Protein AF-0000000078797781 (afdb_homodimer)

Sequence (1094 aa):
MKGNKLCLCFLLAAGVGLGAHAQNKIAAPMKDVNQVVDNTLDSLNVARSARPVSGSSRKGDNPVLFLVGNSTMRTGTLGNGNNGQWGWGYFEHEYFDENKITVENHALGGTSSRTFYNRLWPDVLKGVRKGDWVIIELGHNDNGPYDSGRARASIPGIGKDSLNVTIKETGAKETVYTYGEYMRRFIHDVKKKGAHPILMSLTPRNAWEDADSTIITRVNQTFGLWAKQVAKKARVPFIDLNDISARKFEKFGKEKVKYMFYLDRIHTSAFGARVNAESAAEGIRNYKGLELARYLKPVEKDTVTGATRKKGNPVLFTVGDSTVKNADKDEKGMWGWGSVIHELFDTERISVENHAKAGRSARTYLDEGRWDKIYHALQPGDFVLIQFGHNDAGDINTGKARAELPGSGNESKVFKMEKTGSYQVVYSFGWYLRKFIMDVKEKGAVPIVLSHTPRNKFDNGEIERNTSSFGKWTREAAEAAGAYFIDLNKISGDKLQDMGYNQGLRVVGTYFNHDHTHTSLKGARMNARSIADGLKATDCPLKDFLKMKGNKLCLCFLLAAGVGLGAHAQNKIAAPMKDVNQVVDNTLDSLNVARSARPVSGSSRKGDNPVLFLVGNSTMRTGTLGNGNNGQWGWGYFEHEYFDENKITVENHALGGTSSRTFYNRLWPDVLKGVRKGDWVIIELGHNDNGPYDSGRARASIPGIGKDSLNVTIKETGAKETVYTYGEYMRRFIHDVKKKGAHPILMSLTPRNAWEDADSTIITRVNQTFGLWAKQVAKKARVPFIDLNDISARKFEKFGKEKVKYMFYLDRIHTSAFGARVNAESAAEGIRNYKGLELARYLKPVEKDTVTGATRKKGNPVLFTVGDSTVKNADKDEKGMWGWGSVIHELFDTERISVENHAKAGRSARTYLDEGRWDKIYHALQPGDFVLIQFGHNDAGDINTGKARAELPGSGNESKVFKMEKTGSYQVVYSFGWYLRKFIMDVKEKGAVPIVLSHTPRNKFDNGEIERNTSSFGKWTREAAEAAGAYFIDLNKISGDKLQDMGYNQGLRVVGTYFNHDHTHTSLKGARMNARSIADGLKATDCPLKDFLK

Solvent-accessible surface area (backbone atoms only — not comparable to full-atom values): 56643 Å² total; per-residue (Å²): 140,77,83,78,77,75,77,77,80,79,81,81,81,81,78,81,77,79,76,76,73,78,72,74,82,74,70,77,48,42,76,70,82,76,84,78,69,77,78,44,67,68,42,47,52,50,23,57,66,54,42,70,64,48,54,68,71,47,59,86,88,35,35,38,38,38,36,40,33,15,32,60,32,18,19,54,58,63,52,57,21,80,83,33,29,29,13,16,45,76,52,39,51,79,48,38,34,70,92,56,33,34,68,45,56,63,29,38,44,77,32,9,50,48,45,32,54,72,71,48,36,65,60,44,54,70,32,57,39,66,66,16,36,35,41,42,34,64,46,92,33,27,22,19,41,67,32,40,93,85,41,25,22,25,34,85,49,60,52,86,58,70,46,82,38,54,28,67,88,76,64,49,74,48,78,38,39,12,48,25,42,44,53,50,49,54,43,49,55,33,46,72,42,47,22,45,48,30,41,36,32,57,78,52,48,79,41,53,73,42,95,85,46,72,45,51,49,77,64,61,85,46,63,26,35,34,50,45,52,47,22,59,76,69,72,36,54,61,37,59,34,21,58,54,36,31,54,51,41,38,72,56,31,72,76,58,44,54,60,24,24,41,102,48,54,64,40,16,9,64,63,26,11,47,50,45,23,49,31,46,52,50,44,40,61,68,39,86,88,46,68,72,38,75,46,42,52,81,86,83,79,81,75,66,59,64,61,71,50,44,93,94,32,35,38,38,38,30,41,31,15,35,59,27,22,47,80,61,74,52,77,90,33,42,19,9,20,46,76,52,38,58,77,51,38,38,67,91,59,33,31,72,46,68,68,30,38,59,82,32,10,62,56,44,33,47,75,70,47,56,48,54,50,52,62,72,43,55,42,69,64,18,36,35,41,38,31,50,50,88,38,30,58,79,44,51,37,44,91,85,38,31,18,46,41,84,48,44,51,89,55,68,48,66,38,66,27,60,89,78,66,45,44,42,67,41,40,9,49,10,37,52,52,29,50,54,38,46,54,32,45,74,43,47,24,47,36,33,39,32,25,39,75,49,46,45,31,31,52,57,60,35,54,55,75,43,70,87,44,58,34,37,18,44,49,50,17,22,61,75,55,70,38,45,68,32,61,34,24,57,58,43,34,54,55,45,34,51,35,23,31,65,58,1,24,59,64,42,49,61,33,32,33,101,48,38,65,34,15,11,50,63,24,13,48,49,46,30,50,35,47,52,55,41,36,65,75,48,89,52,73,70,49,76,45,44,109,139,80,79,84,76,76,76,78,78,78,76,79,76,79,74,79,75,74,73,74,72,76,71,74,82,72,70,77,48,43,75,69,82,75,85,76,70,76,77,44,66,68,44,47,51,51,24,59,66,55,41,70,64,48,55,67,71,47,58,86,88,34,34,38,39,37,36,40,30,17,32,61,32,19,18,54,56,63,51,58,22,81,84,33,30,27,13,16,45,75,52,40,52,78,48,38,36,70,91,56,34,33,66,43,58,65,29,38,45,75,32,9,50,49,44,33,54,72,70,47,37,66,60,44,53,70,33,58,39,66,66,17,35,34,41,42,33,65,46,92,34,27,24,20,41,68,32,38,92,84,42,23,22,26,35,85,49,59,53,87,56,70,45,82,38,55,27,68,87,76,62,49,73,47,77,39,38,11,46,25,41,45,52,50,50,54,45,50,54,34,45,73,42,49,22,46,49,31,42,38,31,55,78,52,48,80,41,54,75,40,97,85,48,73,44,52,50,75,66,61,85,47,64,29,35,32,51,44,53,46,21,58,75,68,71,36,55,61,37,61,35,23,58,55,36,30,54,50,41,38,72,56,30,72,76,58,43,55,60,24,23,42,101,49,54,62,41,16,9,64,61,28,12,46,50,44,23,51,30,48,52,51,44,42,59,68,38,84,88,45,70,72,37,73,45,41,53,81,85,84,77,82,74,64,60,63,58,69,50,43,93,94,32,37,37,37,37,31,39,29,15,33,60,27,22,48,80,62,75,49,78,90,33,40,20,10,20,47,76,53,38,59,78,51,38,39,68,90,59,31,29,73,46,67,68,29,39,59,82,31,10,61,57,44,34,48,74,69,46,55,47,55,50,52,62,72,44,55,43,69,65,18,36,36,42,39,33,51,50,86,39,30,58,79,42,50,36,44,91,86,37,31,18,47,41,85,50,44,51,89,55,67,49,67,38,66,28,61,88,78,66,44,44,41,66,41,40,10,50,12,37,53,52,28,51,53,39,45,54,32,46,75,42,47,23,46,36,33,40,33,26,41,75,48,46,44,32,33,51,57,62,34,55,55,74,41,71,88,44,59,31,35,18,44,47,51,18,21,62,74,56,68,37,46,68,32,60,35,24,57,57,44,33,53,55,44,34,51,36,22,31,65,58,1,24,59,64,42,49,62,32,32,33,100,47,38,64,36,16,11,49,64,24,12,50,50,44,29,49,34,46,52,56,41,36,66,75,48,90,53,72,70,46,75,46,45,108

Structure (mmCIF, N/CA/C/O backbone):
data_AF-0000000078797781-model_v1
#
loop_
_entity.id
_entity.type
_entity.pdbx_description
1 polymer 'SGNH hydrolase-type esterase domain-containing protein'
#
loop_
_atom_site.group_PDB
_atom_site.id
_atom_site.type_symbol
_atom_site.label_atom_id
_atom_site.label_alt_id
_atom_site.label_comp_id
_atom_site.label_asym_id
_atom_site.label_entity_id
_atom_site.label_seq_id
_atom_site.pdbx_PDB_ins_code
_atom_site.Cartn_x
_atom_site.Cartn_y
_atom_site.Cartn_z
_atom_site.occupancy
_atom_site.B_iso_or_equiv
_atom_site.auth_seq_id
_atom_site.auth_comp_id
_atom_site.auth_asym_id
_atom_site.auth_atom_id
_atom_site.pdbx_PDB_model_num
ATOM 1 N N . MET A 1 1 ? -101.438 80.375 20.156 1 24.34 1 MET A N 1
ATOM 2 C CA . MET A 1 1 ? -101.312 79.375 19.109 1 24.34 1 MET A CA 1
ATOM 3 C C . MET A 1 1 ? -99.812 79 18.906 1 24.34 1 MET A C 1
ATOM 5 O O . MET A 1 1 ? -99.062 79.75 18.25 1 24.34 1 MET A O 1
ATOM 9 N N . LYS A 1 2 ? -99.312 78.438 19.938 1 19.39 2 LYS A N 1
ATOM 10 C CA . LYS A 1 2 ? -98 78.438 20.625 1 19.39 2 LYS A CA 1
ATOM 11 C C . LYS A 1 2 ? -96.938 77.75 19.797 1 19.39 2 LYS A C 1
ATOM 13 O O . LYS A 1 2 ? -97.25 77 18.859 1 19.39 2 LYS A O 1
ATOM 18 N N . GLY A 1 3 ? -95.812 77.438 20.391 1 22.78 3 GLY A N 1
ATOM 19 C CA . GLY A 1 3 ? -94.375 77.312 20.469 1 22.78 3 GLY A CA 1
ATOM 20 C C . GLY A 1 3 ? -93.812 75.938 19.969 1 22.78 3 GLY A C 1
ATOM 21 O O . GLY A 1 3 ? -93.812 75 20.719 1 22.78 3 GLY A O 1
ATOM 22 N N . ASN A 1 4 ? -94.375 75.5 18.703 1 23.02 4 ASN A N 1
ATOM 23 C CA . ASN A 1 4 ? -94.375 74.125 18.203 1 23.02 4 ASN A CA 1
ATOM 24 C C . ASN A 1 4 ? -92.938 73.625 17.938 1 23.02 4 ASN A C 1
ATOM 26 O O . ASN A 1 4 ? -92.312 74 16.953 1 23.02 4 ASN A O 1
ATOM 30 N N . LYS A 1 5 ? -92.188 73.562 19.109 1 24.91 5 LYS A N 1
ATOM 31 C CA . LYS A 1 5 ? -90.75 73.312 19.078 1 24.91 5 LYS A CA 1
ATOM 32 C C . LYS A 1 5 ? -90.438 72 18.375 1 24.91 5 LYS A C 1
ATOM 34 O O . LYS A 1 5 ? -90.938 70.938 18.797 1 24.91 5 LYS A O 1
ATOM 39 N N . LEU A 1 6 ? -90.375 72 17.047 1 22.5 6 LEU A N 1
ATOM 40 C CA . LEU A 1 6 ? -90.188 70.938 16.094 1 22.5 6 LEU A CA 1
ATOM 41 C C . LEU A 1 6 ? -88.875 70.188 16.375 1 22.5 6 LEU A C 1
ATOM 43 O O . LEU A 1 6 ? -87.812 70.812 16.359 1 22.5 6 LEU A O 1
ATOM 47 N N . CYS A 1 7 ? -88.688 69.25 17.344 1 22.47 7 CYS A N 1
ATOM 48 C CA . CYS A 1 7 ? -87.562 68.562 17.906 1 22.47 7 CYS A CA 1
ATOM 49 C C . CYS A 1 7 ? -86.875 67.688 16.844 1 22.47 7 CYS A C 1
ATOM 51 O O . CYS A 1 7 ? -87.375 66.688 16.406 1 22.47 7 CYS A O 1
ATOM 53 N N . LEU A 1 8 ? -86.375 68.312 15.773 1 22.06 8 LEU A N 1
ATOM 54 C CA . LEU A 1 8 ? -85.875 67.5 14.656 1 22.06 8 LEU A CA 1
ATOM 55 C C . LEU A 1 8 ? -84.688 66.562 15.102 1 22.06 8 LEU A C 1
ATOM 57 O O . LEU A 1 8 ? -83.75 67.062 15.688 1 22.06 8 LEU A O 1
ATOM 61 N N . CYS A 1 9 ? -84.812 65.25 15.383 1 22.06 9 CYS A N 1
ATOM 62 C CA . CYS A 1 9 ? -84 64.125 15.812 1 22.06 9 CYS A CA 1
ATOM 63 C C . CYS A 1 9 ? -82.875 63.875 14.82 1 22.06 9 CYS A C 1
ATOM 65 O O . CYS A 1 9 ? -83.125 63.531 13.664 1 22.06 9 CYS A O 1
ATOM 67 N N . PHE A 1 10 ? -81.75 64.688 14.727 1 22.3 10 PHE A N 1
ATOM 68 C CA . PHE A 1 10 ? -80.688 64.5 13.75 1 22.3 10 PHE A CA 1
ATOM 69 C C . PHE A 1 10 ? -80 63.156 13.953 1 22.3 10 PHE A C 1
ATOM 71 O O . PHE A 1 10 ? -79.562 62.844 15.07 1 22.3 10 PHE A O 1
ATOM 78 N N . LEU A 1 11 ? -80.375 62.062 13.242 1 22.27 11 LEU A N 1
ATOM 79 C CA . LEU A 1 11 ? -79.812 60.688 13.25 1 22.27 11 LEU A CA 1
ATOM 80 C C . LEU A 1 11 ? -78.312 60.688 12.906 1 22.27 11 LEU A C 1
ATOM 82 O O . LEU A 1 11 ? -77.938 61.156 11.828 1 22.27 11 LEU A O 1
ATOM 86 N N . LEU A 1 12 ? -77.312 60.844 13.859 1 22.03 12 LEU A N 1
ATOM 87 C CA . LEU A 1 12 ? -75.875 60.875 13.734 1 22.03 12 LEU A CA 1
ATOM 88 C C . LEU A 1 12 ? -75.375 59.531 13.156 1 22.03 12 LEU A C 1
ATOM 90 O O . LEU A 1 12 ? -75.625 58.469 13.703 1 22.03 12 LEU A O 1
ATOM 94 N N . ALA A 1 13 ? -75.188 59.312 11.812 1 23.05 13 ALA A N 1
ATOM 95 C CA . ALA A 1 13 ? -74.688 58.156 11.102 1 23.05 13 ALA A CA 1
ATOM 96 C C . ALA A 1 13 ? -73.25 57.844 11.539 1 23.05 13 ALA A C 1
ATOM 98 O O . ALA A 1 13 ? -72.375 58.719 11.461 1 23.05 13 ALA A O 1
ATOM 99 N N . ALA A 1 14 ? -72.875 57 12.547 1 24.09 14 ALA A N 1
ATOM 100 C CA . ALA A 1 14 ? -71.625 56.531 13.125 1 24.09 14 ALA A CA 1
ATOM 101 C C . ALA A 1 14 ? -70.812 55.812 12.078 1 24.09 14 ALA A C 1
ATOM 103 O O . ALA A 1 14 ? -71.188 54.781 11.547 1 24.09 14 ALA A O 1
ATOM 104 N N . GLY A 1 15 ? -70.062 56.469 11.141 1 22.34 15 GLY A N 1
ATOM 105 C CA . GLY A 1 15 ? -69.188 55.812 10.141 1 22.34 15 GLY A CA 1
ATOM 106 C C . GLY A 1 15 ? -68.125 54.938 10.742 1 22.34 15 GLY A C 1
ATOM 107 O O . GLY A 1 15 ? -67.375 55.375 11.633 1 22.34 15 GLY A O 1
ATOM 108 N N . VAL A 1 16 ? -68.188 53.562 10.836 1 25.39 16 VAL A N 1
ATOM 109 C CA . VAL A 1 16 ? -67.25 52.562 11.32 1 25.39 16 VAL A CA 1
ATOM 110 C C . VAL A 1 16 ? -65.938 52.625 10.531 1 25.39 16 VAL A C 1
ATOM 112 O O . VAL A 1 16 ? -65.938 52.438 9.305 1 25.39 16 VAL A O 1
ATOM 115 N N . GLY A 1 17 ? -65 53.531 10.758 1 23.12 17 GLY A N 1
ATOM 116 C CA . GLY A 1 17 ? -63.719 53.562 10.109 1 23.12 17 GLY A CA 1
ATOM 117 C C . GLY A 1 17 ? -62.938 52.281 10.258 1 23.12 17 GLY A C 1
ATOM 118 O O . GLY A 1 17 ? -62.781 51.75 11.375 1 23.12 17 GLY A O 1
ATOM 119 N N . LEU A 1 18 ? -62.938 51.312 9.258 1 25.84 18 LEU A N 1
ATOM 120 C CA . LEU A 1 18 ? -62.156 50.094 9.117 1 25.84 18 LEU A CA 1
ATOM 121 C C . LEU A 1 18 ? -60.656 50.406 9.266 1 25.84 18 LEU A C 1
ATOM 123 O O . LEU A 1 18 ? -60.094 51.156 8.477 1 25.84 18 LEU A O 1
ATOM 127 N N . GLY A 1 19 ? -60.094 50.562 10.375 1 20.89 19 GLY A N 1
ATOM 128 C CA . GLY A 1 19 ? -58.656 50.688 10.57 1 20.89 19 GLY A CA 1
ATOM 129 C C . GLY A 1 19 ? -57.875 49.562 9.906 1 20.89 19 GLY A C 1
ATOM 130 O O . GLY A 1 19 ? -58.094 48.375 10.227 1 20.89 19 GLY A O 1
ATOM 131 N N . ALA A 1 20 ? -57.531 49.656 8.586 1 28.17 20 ALA A N 1
ATOM 132 C CA . ALA A 1 20 ? -56.531 48.781 7.945 1 28.17 20 ALA A CA 1
ATOM 133 C C . ALA A 1 20 ? -55.312 48.562 8.836 1 28.17 20 ALA A C 1
ATOM 135 O O . ALA A 1 20 ? -54.656 49.531 9.219 1 28.17 20 ALA A O 1
ATOM 136 N N . HIS A 1 21 ? -55.312 47.594 9.625 1 24.83 21 HIS A N 1
ATOM 137 C CA . HIS A 1 21 ? -54.125 47.188 10.359 1 24.83 21 HIS A CA 1
ATOM 138 C C . HIS A 1 21 ? -52.906 47.188 9.469 1 24.83 21 HIS A C 1
ATOM 140 O O . HIS A 1 21 ? -52.906 46.594 8.383 1 24.83 21 HIS A O 1
ATOM 146 N N . ALA A 1 22 ? -52.125 48.25 9.414 1 28.38 22 ALA A N 1
ATOM 147 C CA . ALA A 1 22 ? -50.781 48.281 8.852 1 28.38 22 ALA A CA 1
ATOM 148 C C . ALA A 1 22 ? -50.062 46.969 9.047 1 28.38 22 ALA A C 1
ATOM 150 O O . ALA A 1 22 ? -49.688 46.594 10.164 1 28.38 22 ALA A O 1
ATOM 151 N N . GLN A 1 23 ? -50.469 45.969 8.336 1 27.67 23 GLN A N 1
ATOM 152 C CA . GLN A 1 23 ? -49.594 44.781 8.273 1 27.67 23 GLN A CA 1
ATOM 153 C C . GLN A 1 23 ? -48.156 45.188 8.062 1 27.67 23 GLN A C 1
ATOM 155 O O . GLN A 1 23 ? -47.812 45.781 7.027 1 27.67 23 GLN A O 1
ATOM 160 N N . ASN A 1 24 ? -47.375 45.625 9.031 1 28.67 24 ASN A N 1
ATOM 161 C CA . ASN A 1 24 ? -45.969 45.938 8.945 1 28.67 24 ASN A CA 1
ATOM 162 C C . ASN A 1 24 ? -45.219 45 7.996 1 28.67 24 ASN A C 1
ATOM 164 O O . ASN A 1 24 ? -45.406 43.781 8.062 1 28.67 24 ASN A O 1
ATOM 168 N N . LYS A 1 25 ? -44.844 45.344 6.773 1 39.22 25 LYS A N 1
ATOM 169 C CA . LYS A 1 25 ? -44.031 44.688 5.742 1 39.22 25 LYS A CA 1
ATOM 170 C C . LYS A 1 25 ? -42.812 44 6.352 1 39.22 25 LYS A C 1
ATOM 172 O O . LYS A 1 25 ? -41.844 44.656 6.75 1 39.22 25 LYS A O 1
ATOM 177 N N . ILE A 1 26 ? -42.875 42.875 7.051 1 37 26 ILE A N 1
ATOM 178 C CA . ILE A 1 26 ? -41.781 42.062 7.57 1 37 26 ILE A CA 1
ATOM 179 C C . ILE A 1 26 ? -40.75 41.844 6.492 1 37 26 ILE A C 1
ATOM 181 O O . ILE A 1 26 ? -41.062 41.531 5.352 1 37 26 ILE A O 1
ATOM 185 N N . ALA A 1 27 ? -39.5 42.312 6.805 1 44.88 27 ALA A N 1
ATOM 186 C CA . ALA A 1 27 ? -38.375 42.219 5.867 1 44.88 27 ALA A CA 1
ATOM 187 C C . ALA A 1 27 ? -38.156 40.812 5.379 1 44.88 27 ALA A C 1
ATOM 189 O O . ALA A 1 27 ? -38.344 39.844 6.137 1 44.88 27 ALA A O 1
ATOM 190 N N . ALA A 1 28 ? -37.938 40.656 4.082 1 45.19 28 ALA A N 1
ATOM 191 C CA . ALA A 1 28 ? -37.656 39.375 3.428 1 45.19 28 ALA A CA 1
ATOM 192 C C . ALA A 1 28 ? -36.438 38.719 4.02 1 45.19 28 ALA A C 1
ATOM 194 O O . ALA A 1 28 ? -35.531 39.406 4.512 1 45.19 28 ALA A O 1
ATOM 195 N N . PRO A 1 29 ? -36.375 37.406 4.16 1 42.41 29 PRO A N 1
ATOM 196 C CA . PRO A 1 29 ? -35.188 36.688 4.641 1 42.41 29 PRO A CA 1
ATOM 197 C C . PRO A 1 29 ? -33.969 36.938 3.773 1 42.41 29 PRO A C 1
ATOM 199 O O . PRO A 1 29 ? -34.094 37.188 2.572 1 42.41 29 PRO A O 1
ATOM 202 N N . MET A 1 30 ? -32.812 37.062 4.375 1 42.78 30 MET A N 1
ATOM 203 C CA . MET A 1 30 ? -31.547 37.125 3.648 1 42.78 30 MET A CA 1
ATOM 204 C C . MET A 1 30 ? -31.234 35.781 2.986 1 42.78 30 MET A C 1
ATOM 206 O O . MET A 1 30 ? -31.641 34.719 3.48 1 42.78 30 MET A O 1
ATOM 210 N N . LYS A 1 31 ? -30.531 35.594 1.819 1 40.31 31 LYS A N 1
ATOM 211 C CA . LYS A 1 31 ? -30.188 34.406 1.048 1 40.31 31 LYS A CA 1
ATOM 212 C C . LYS A 1 31 ? -29.234 33.5 1.826 1 40.31 31 LYS A C 1
ATOM 214 O O . LYS A 1 31 ? -28.328 34 2.514 1 40.31 31 LYS A O 1
ATOM 219 N N . ASP A 1 32 ? -29.531 32.188 1.815 1 36.44 32 ASP A N 1
ATOM 220 C CA . ASP A 1 32 ? -28.688 31.203 2.463 1 36.44 32 ASP A CA 1
ATOM 221 C C . ASP A 1 32 ? -27.344 31.062 1.75 1 36.44 32 ASP A C 1
ATOM 223 O O . ASP A 1 32 ? -27.297 30.75 0.557 1 36.44 32 ASP A O 1
ATOM 227 N N . VAL A 1 33 ? -26.266 31.406 2.135 1 37 33 VAL A N 1
ATOM 228 C CA . VAL A 1 33 ? -24.953 31.359 1.477 1 37 33 VAL A CA 1
ATOM 229 C C . VAL A 1 33 ? -24.266 30.047 1.787 1 37 33 VAL A C 1
ATOM 231 O O . VAL A 1 33 ? -23.234 29.719 1.193 1 37 33 VAL A O 1
ATOM 234 N N . ASN A 1 34 ? -24.641 29.234 2.82 1 33.09 34 ASN A N 1
ATOM 235 C CA . ASN A 1 34 ? -23.812 28.109 3.25 1 33.09 34 ASN A CA 1
ATOM 236 C C . ASN A 1 34 ? -24.438 26.766 2.879 1 33.09 34 ASN A C 1
ATOM 238 O O . ASN A 1 34 ? -25.5 26.422 3.373 1 33.09 34 ASN A O 1
ATOM 242 N N . GLN A 1 35 ? -24.266 26.172 1.759 1 36.53 35 GLN A N 1
ATOM 243 C CA . GLN A 1 35 ? -24.828 24.922 1.232 1 36.53 35 GLN A CA 1
ATOM 244 C C . GLN A 1 35 ? -24.234 23.719 1.928 1 36.53 35 GLN A C 1
ATOM 246 O O . GLN A 1 35 ? -24.328 22.594 1.425 1 36.53 35 GLN A O 1
ATOM 251 N N . VAL A 1 36 ? -23.5 23.719 2.955 1 33.12 36 VAL A N 1
ATOM 252 C CA . VAL A 1 36 ? -22.703 22.547 3.301 1 33.12 36 VAL A CA 1
ATOM 253 C C . VAL A 1 36 ? -23.547 21.562 4.125 1 33.12 36 VAL A C 1
ATOM 255 O O . VAL A 1 36 ? -23.031 20.562 4.609 1 33.12 36 VAL A O 1
ATOM 258 N N . VAL A 1 37 ? -24.656 21.859 4.762 1 33.72 37 VAL A N 1
ATOM 259 C CA . VAL A 1 37 ? -25.094 20.969 5.828 1 33.72 37 VAL A CA 1
ATOM 260 C C . VAL A 1 37 ? -26.062 19.922 5.262 1 33.72 37 VAL A C 1
ATOM 262 O O . VAL A 1 37 ? -26.984 20.266 4.527 1 33.72 37 VAL A O 1
ATOM 265 N N . ASP A 1 38 ? -25.656 18.672 5.234 1 31.67 38 ASP A N 1
ATOM 266 C CA . ASP A 1 38 ? -26.578 17.547 5.074 1 31.67 38 ASP A CA 1
ATOM 267 C C . ASP A 1 38 ? -27.5 17.422 6.281 1 31.67 38 ASP A C 1
ATOM 269 O O . ASP A 1 38 ? -27.047 17.125 7.391 1 31.67 38 ASP A O 1
ATOM 273 N N . ASN A 1 39 ? -28.594 18.031 6.324 1 34.06 39 ASN A N 1
ATOM 274 C CA . ASN A 1 39 ? -29.562 18.078 7.414 1 34.06 39 ASN A CA 1
ATOM 275 C C . ASN A 1 39 ? -30.469 16.859 7.398 1 34.06 39 ASN A C 1
ATOM 277 O O . ASN A 1 39 ? -31.672 16.984 7.652 1 34.06 39 ASN A O 1
ATOM 281 N N . THR A 1 40 ? -29.953 15.789 7.082 1 32.94 40 THR A N 1
ATOM 282 C CA . THR A 1 40 ? -30.875 14.664 7.273 1 32.94 40 THR A CA 1
ATOM 283 C C . THR A 1 40 ? -31.047 14.367 8.758 1 32.94 40 THR A C 1
ATOM 285 O O . THR A 1 40 ? -30.219 14.742 9.586 1 32.94 40 THR A O 1
ATOM 288 N N . LEU A 1 41 ? -32.25 13.805 9.039 1 34.84 41 LEU A N 1
ATOM 289 C CA . LEU A 1 41 ? -32.562 13.453 10.414 1 34.84 41 LEU A CA 1
ATOM 290 C C . LEU A 1 41 ? -31.469 12.625 11.047 1 34.84 41 LEU A C 1
ATOM 292 O O . LEU A 1 41 ? -31.109 12.844 12.211 1 34.84 41 LEU A O 1
ATOM 296 N N . ASP A 1 42 ? -31.078 11.609 10.391 1 38.03 42 ASP A N 1
ATOM 297 C CA . ASP A 1 42 ? -30.031 10.758 10.922 1 38.03 42 ASP A CA 1
ATOM 298 C C . ASP A 1 42 ? -28.75 11.555 11.188 1 38.03 42 ASP A C 1
ATOM 300 O O . ASP A 1 42 ? -28.094 11.352 12.203 1 38.03 42 ASP A O 1
ATOM 304 N N . SER A 1 43 ? -28.531 12.453 10.336 1 43.47 43 SER A N 1
ATOM 305 C CA . SER A 1 43 ? -27.359 13.289 10.555 1 43.47 43 SER A CA 1
ATOM 306 C C . SER A 1 43 ? -27.531 14.18 11.781 1 43.47 43 SER A C 1
ATOM 308 O O . SER A 1 43 ? -26.578 14.414 12.523 1 43.47 43 SER A O 1
ATOM 310 N N . LEU A 1 44 ? -28.766 14.586 11.938 1 47.06 44 LEU A N 1
ATOM 311 C CA . LEU A 1 44 ? -29.062 15.43 13.094 1 47.06 44 LEU A CA 1
ATOM 312 C C . LEU A 1 44 ? -28.953 14.641 14.391 1 47.06 44 LEU A C 1
ATOM 314 O O . LEU A 1 44 ? -28.453 15.156 15.391 1 47.06 44 LEU A O 1
ATOM 318 N N . ASN A 1 45 ? -29.484 13.414 14.273 1 47.12 45 ASN A N 1
ATOM 319 C CA . ASN A 1 45 ? -29.359 12.586 15.469 1 47.12 45 ASN A CA 1
ATOM 320 C C . ASN A 1 45 ? -27.891 12.297 15.797 1 47.12 45 ASN A C 1
ATOM 322 O O . ASN A 1 45 ? -27.5 12.32 16.969 1 47.12 45 ASN A O 1
ATOM 326 N N . VAL A 1 46 ? -27.203 12.039 14.82 1 52.84 46 VAL A N 1
ATOM 327 C CA . VAL A 1 46 ? -25.781 11.781 15.023 1 52.84 46 VAL A CA 1
ATOM 328 C C . VAL A 1 46 ? -25.094 13.039 15.547 1 52.84 46 VAL A C 1
ATOM 330 O O . VAL A 1 46 ? -24.25 12.969 16.453 1 52.84 46 VAL A O 1
ATOM 333 N N . ALA A 1 47 ? -25.531 14.148 15.078 1 51.59 47 ALA A N 1
ATOM 334 C CA . ALA A 1 47 ? -24.969 15.414 15.531 1 51.59 47 ALA A CA 1
ATOM 335 C C . ALA A 1 47 ? -25.281 15.656 17 1 51.59 47 ALA A C 1
ATOM 337 O O . ALA A 1 47 ? -24.438 16.125 17.766 1 51.59 47 ALA A O 1
ATOM 338 N N . ARG A 1 48 ? -26.5 15.305 17.375 1 52.16 48 ARG A N 1
ATOM 339 C CA . ARG A 1 48 ? -26.922 15.5 18.766 1 52.16 48 ARG A CA 1
ATOM 340 C C . ARG A 1 48 ? -26.125 14.609 19.719 1 52.16 48 ARG A C 1
ATOM 342 O O . ARG A 1 48 ? -25.781 15.023 20.828 1 52.16 48 ARG A O 1
ATOM 349 N N . SER A 1 49 ? -25.859 13.461 19.156 1 53.75 49 SER A N 1
ATOM 350 C CA . SER A 1 49 ? -25.141 12.539 20.031 1 53.75 49 SER A CA 1
ATOM 351 C C . SER A 1 49 ? -23.656 12.859 20.078 1 53.75 49 SER A C 1
ATOM 353 O O . SER A 1 49 ? -22.969 12.477 21.031 1 53.75 49 SER A O 1
ATOM 355 N N . ALA A 1 50 ? -23.297 13.656 19.219 1 65.88 50 ALA A N 1
ATOM 356 C CA . ALA A 1 50 ? -21.875 13.945 19.188 1 65.88 50 ALA A CA 1
ATOM 357 C C . ALA A 1 50 ? -21.547 15.164 20.047 1 65.88 50 ALA A C 1
ATOM 359 O O . ALA A 1 50 ? -20.391 15.359 20.438 1 65.88 50 ALA A O 1
ATOM 360 N N . ARG A 1 51 ? -22.547 15.938 20.562 1 76.94 51 ARG A N 1
ATOM 361 C CA . ARG A 1 51 ? -22.359 17.094 21.438 1 76.94 51 ARG A CA 1
ATOM 362 C C . ARG A 1 51 ? -22.328 16.672 22.906 1 76.94 51 ARG A C 1
ATOM 364 O O . ARG A 1 51 ? -22.922 15.664 23.281 1 76.94 51 ARG A O 1
ATOM 371 N N . PRO A 1 52 ? -21.625 17.453 23.656 1 81.38 52 PRO A N 1
ATOM 372 C CA . PRO A 1 52 ? -21.547 17.078 25.078 1 81.38 52 PRO A CA 1
ATOM 373 C C . PRO A 1 52 ? -22.859 17.297 25.812 1 81.38 52 PRO A C 1
ATOM 375 O O . PRO A 1 52 ? -23.656 18.156 25.422 1 81.38 52 PRO A O 1
ATOM 378 N N . VAL A 1 53 ? -23 16.516 26.844 1 85.38 53 VAL A N 1
ATOM 379 C CA . VAL A 1 53 ? -24.062 16.828 27.797 1 85.38 53 VAL A CA 1
ATOM 380 C C . VAL A 1 53 ? -23.734 18.141 28.516 1 85.38 53 VAL A C 1
ATOM 382 O O . VAL A 1 53 ? -22.641 18.312 29.031 1 85.38 53 VAL A O 1
ATOM 385 N N . SER A 1 54 ? -24.672 19.094 28.469 1 91.38 54 SER A N 1
ATOM 386 C CA . SER A 1 54 ? -24.453 20.438 28.984 1 91.38 54 SER A CA 1
ATOM 387 C C . SER A 1 54 ? -23.984 20.406 30.438 1 91.38 54 SER A C 1
ATOM 389 O O . SER A 1 54 ? -24.625 19.781 31.281 1 91.38 54 SER A O 1
ATOM 391 N N . GLY A 1 55 ? -22.844 20.953 30.641 1 93.12 55 GLY A N 1
ATOM 392 C CA . GLY A 1 55 ? -22.297 21.078 31.984 1 93.12 55 GLY A CA 1
ATOM 393 C C . GLY A 1 55 ? -21.547 19.859 32.438 1 93.12 55 GLY A C 1
ATOM 394 O O . GLY A 1 55 ? -21 19.828 33.562 1 93.12 55 GLY A O 1
ATOM 395 N N . SER A 1 56 ? -21.438 18.891 31.672 1 89.19 56 SER A N 1
ATOM 396 C CA . SER A 1 56 ? -20.875 17.609 32.094 1 89.19 56 SER A CA 1
ATOM 397 C C . SER A 1 56 ? -19.375 17.703 32.312 1 89.19 56 SER A C 1
ATOM 399 O O . SER A 1 56 ? -18.797 16.875 33.031 1 89.19 56 SER A O 1
ATOM 401 N N . SER A 1 57 ? -18.734 18.75 31.812 1 91.75 57 SER A N 1
ATOM 402 C CA . SER A 1 57 ? -17.281 18.875 31.922 1 91.75 57 SER A CA 1
ATOM 403 C C . SER A 1 57 ? -16.891 19.547 33.219 1 91.75 57 SER A C 1
ATOM 405 O O . SER A 1 57 ? -15.711 19.641 33.562 1 91.75 57 SER A O 1
ATOM 407 N N . ARG A 1 58 ? -17.844 19.953 33.969 1 94.94 58 ARG A N 1
ATOM 408 C CA . ARG A 1 58 ? -17.609 20.734 35.188 1 94.94 58 ARG A CA 1
ATOM 409 C C . ARG A 1 58 ? -16.781 19.938 36.188 1 94.94 58 ARG A C 1
ATOM 411 O O . ARG A 1 58 ? -17.062 18.766 36.438 1 94.94 58 ARG A O 1
ATOM 418 N N . LYS A 1 59 ? -15.805 20.594 36.719 1 94.31 59 LYS A N 1
ATOM 419 C CA . LYS A 1 59 ? -15 20.016 37.812 1 94.31 59 LYS A CA 1
ATOM 420 C C . LYS A 1 59 ? -15.266 20.719 39.125 1 94.31 59 LYS A C 1
ATOM 422 O O . LYS A 1 59 ? -14.828 21.859 39.344 1 94.31 59 LYS A O 1
ATOM 427 N N . GLY A 1 60 ? -15.977 20.062 40.031 1 94.12 60 GLY A N 1
ATOM 428 C CA . GLY A 1 60 ? -16.312 20.688 41.281 1 94.12 60 GLY A CA 1
ATOM 429 C C . GLY A 1 60 ? -17.203 21.906 41.125 1 94.12 60 GLY A C 1
ATOM 430 O O . GLY A 1 60 ? -18.25 21.844 40.5 1 94.12 60 GLY A O 1
ATOM 431 N N . ASP A 1 61 ? -16.625 22.984 41.719 1 94.12 61 ASP A N 1
ATOM 432 C CA . ASP A 1 61 ? -17.406 24.219 41.656 1 94.12 61 ASP A CA 1
ATOM 433 C C . ASP A 1 61 ? -16.844 25.188 40.625 1 94.12 61 ASP A C 1
ATOM 435 O O . ASP A 1 61 ? -17.25 26.344 40.562 1 94.12 61 ASP A O 1
ATOM 439 N N . ASN A 1 62 ? -15.945 24.688 39.844 1 96.75 62 ASN A N 1
ATOM 440 C CA . ASN A 1 62 ? -15.367 25.531 38.781 1 96.75 62 ASN A CA 1
ATOM 441 C C . ASN A 1 62 ? -16.406 25.875 37.719 1 96.75 62 ASN A C 1
ATOM 443 O O . ASN A 1 62 ? -17.297 25.078 37.438 1 96.75 62 ASN A O 1
ATOM 447 N N . PRO A 1 63 ? -16.312 27.047 37.219 1 98.06 63 PRO A N 1
ATOM 448 C CA . PRO A 1 63 ? -17.25 27.406 36.156 1 98.06 63 PRO A CA 1
ATOM 449 C C . PRO A 1 63 ? -16.984 26.656 34.844 1 98.06 63 PRO A C 1
ATOM 451 O O . PRO A 1 63 ? -15.922 26.047 34.688 1 98.06 63 PRO A O 1
ATOM 454 N N . VAL A 1 64 ? -17.969 26.656 34.031 1 98.12 64 VAL A N 1
ATOM 455 C CA . VAL A 1 64 ? -17.875 26.156 32.656 1 98.12 64 VAL A CA 1
ATOM 456 C C . VAL A 1 64 ? -18.062 27.297 31.672 1 98.12 64 VAL A C 1
ATOM 458 O O . VAL A 1 64 ? -18.859 28.203 31.891 1 98.12 64 VAL A O 1
ATOM 461 N N . LEU A 1 65 ? -17.219 27.375 30.672 1 98.62 65 LEU A N 1
ATOM 462 C CA . LEU A 1 65 ? -17.438 28.234 29.516 1 98.62 65 LEU A CA 1
ATOM 463 C C . LEU A 1 65 ? -18.203 27.516 28.422 1 98.62 65 LEU A C 1
ATOM 465 O O . LEU A 1 65 ? -17.672 26.562 27.828 1 98.62 65 LEU A O 1
ATOM 469 N N . PHE A 1 66 ? -19.391 27.953 28.156 1 98.12 66 PHE A N 1
ATOM 470 C CA . PHE A 1 66 ? -20.234 27.375 27.109 1 98.12 66 PHE A CA 1
ATOM 471 C C . PHE A 1 66 ? -20.062 28.141 25.797 1 98.12 66 PHE A C 1
ATOM 473 O O . PHE A 1 66 ? -20.188 29.375 25.766 1 98.12 66 PHE A O 1
ATOM 480 N N . LEU A 1 67 ? -19.766 27.406 24.734 1 97.75 67 LEU A N 1
ATOM 481 C CA . LEU A 1 67 ? -19.688 28 23.406 1 97.75 67 LEU A CA 1
ATOM 482 C C . LEU A 1 67 ? -20.938 27.703 22.609 1 97.75 67 LEU A C 1
ATOM 484 O O . LEU A 1 67 ? -21.25 26.547 22.328 1 97.75 67 LEU A O 1
ATOM 488 N N . VAL A 1 68 ? -21.594 28.766 22.234 1 96.81 68 VAL A N 1
ATOM 489 C CA . VAL A 1 68 ? -22.859 28.688 21.484 1 96.81 68 VAL A CA 1
ATOM 490 C C . VAL A 1 68 ? -22.672 29.344 20.109 1 96.81 68 VAL A C 1
ATOM 492 O O . VAL A 1 68 ? -22.438 30.547 20.016 1 96.81 68 VAL A O 1
ATOM 495 N N . GLY A 1 69 ? -22.781 28.531 19.156 1 95.12 69 GLY A N 1
ATOM 496 C CA . GLY A 1 69 ? -22.547 29.062 17.812 1 95.12 69 GLY A CA 1
ATOM 497 C C . GLY A 1 69 ? -22.922 28.094 16.719 1 95.12 69 GLY A C 1
ATOM 498 O O . GLY A 1 69 ? -23.797 27.234 16.906 1 95.12 69 GLY A O 1
ATOM 499 N N . ASN A 1 70 ? -22.344 28.328 15.555 1 92.12 70 ASN A N 1
ATOM 500 C CA . ASN A 1 70 ? -22.688 27.562 14.367 1 92.12 70 ASN A CA 1
ATOM 501 C C . ASN A 1 70 ? -21.484 26.781 13.844 1 92.12 70 ASN A C 1
ATOM 503 O O . ASN A 1 70 ? -20.641 26.328 14.617 1 92.12 70 ASN A O 1
ATOM 507 N N . SER A 1 71 ? -21.453 26.562 12.453 1 90.19 71 SER A N 1
ATOM 508 C CA . SER A 1 71 ? -20.453 25.688 11.836 1 90.19 71 SER A CA 1
ATOM 509 C C . SER A 1 71 ? -19.047 26.266 11.961 1 90.19 71 SER A C 1
ATOM 511 O O . SER A 1 71 ? -18.062 25.531 11.938 1 90.19 71 SER A O 1
ATOM 513 N N . THR A 1 72 ? -18.875 27.531 12.086 1 93.25 72 THR A N 1
ATOM 514 C CA . THR A 1 72 ? -17.547 28.125 12.172 1 93.25 72 THR A CA 1
ATOM 515 C C . THR A 1 72 ? -16.969 27.938 13.57 1 93.25 72 THR A C 1
ATOM 517 O O . THR A 1 72 ? -15.758 28.125 13.781 1 93.25 72 THR A O 1
ATOM 520 N N . MET A 1 73 ? -17.844 27.594 14.492 1 93.81 73 MET A N 1
ATOM 521 C CA . MET A 1 73 ? -17.438 27.266 15.852 1 93.81 73 MET A CA 1
ATOM 522 C C . MET A 1 73 ? -17.297 25.75 16.031 1 93.81 73 MET A C 1
ATOM 524 O O . MET A 1 73 ? -16.438 25.281 16.781 1 93.81 73 MET A O 1
ATOM 528 N N . ARG A 1 74 ? -18.109 25.016 15.359 1 89.75 74 ARG A N 1
ATOM 529 C CA . ARG A 1 74 ? -18.078 23.562 15.305 1 89.75 74 ARG A CA 1
ATOM 530 C C . ARG A 1 74 ? -18.484 23.047 13.93 1 89.75 74 ARG A C 1
ATOM 532 O O . ARG A 1 74 ? -19.688 23 13.617 1 89.75 74 ARG A O 1
ATOM 539 N N . THR A 1 75 ? -17.516 22.562 13.211 1 81.62 75 THR A N 1
ATOM 540 C CA . THR A 1 75 ? -17.797 22.266 11.812 1 81.62 75 THR A CA 1
ATOM 541 C C . THR A 1 75 ? -18.297 20.828 11.641 1 81.62 75 THR A C 1
ATOM 543 O O . THR A 1 75 ? -17.719 19.891 12.211 1 81.62 75 THR A O 1
ATOM 546 N N . GLY A 1 76 ? -19.297 20.688 10.82 1 69.38 76 GLY A N 1
ATOM 547 C CA . GLY A 1 76 ? -19.844 19.391 10.477 1 69.38 76 GLY A CA 1
ATOM 548 C C . GLY A 1 76 ? -20.766 18.828 11.539 1 69.38 76 GLY A C 1
ATOM 549 O O . GLY A 1 76 ? -20.875 19.391 12.633 1 69.38 76 GLY A O 1
ATOM 550 N N . THR A 1 77 ? -21.359 17.656 11.234 1 64.38 77 THR A N 1
ATOM 551 C CA . THR A 1 77 ? -22.281 16.984 12.133 1 64.38 77 THR A CA 1
ATOM 552 C C . THR A 1 77 ? -21.547 16.391 13.336 1 64.38 77 THR A C 1
ATOM 554 O O . THR A 1 77 ? -22.031 16.469 14.461 1 64.38 77 THR A O 1
ATOM 557 N N . LEU A 1 78 ? -20.328 16.031 13 1 72.12 78 LEU A N 1
ATOM 558 C CA . LEU A 1 78 ? -19.594 15.32 14.039 1 72.12 78 LEU A CA 1
ATOM 559 C C . LEU A 1 78 ? -18.656 16.266 14.789 1 72.12 78 LEU A C 1
ATOM 561 O O . LEU A 1 78 ? -18.297 16 15.938 1 72.12 78 LEU A O 1
ATOM 565 N N . GLY A 1 79 ? -18.297 17.359 14.102 1 77.19 79 GLY A N 1
ATOM 566 C CA . GLY A 1 79 ? -17.422 18.344 14.727 1 77.19 79 GLY A CA 1
ATOM 567 C C . GLY A 1 79 ? -16.031 17.797 15.016 1 77.19 79 GLY A C 1
ATOM 568 O O . GLY A 1 79 ? -15.375 18.219 15.969 1 77.19 79 GLY A O 1
ATOM 569 N N . ASN A 1 80 ? -15.672 16.734 14.25 1 78.44 80 ASN A N 1
ATOM 570 C CA . ASN A 1 80 ? -14.422 16.078 14.594 1 78.44 80 ASN A CA 1
ATOM 571 C C . ASN A 1 80 ? -13.391 16.203 13.477 1 78.44 80 ASN A C 1
ATOM 573 O O . ASN A 1 80 ? -12.438 15.438 13.414 1 78.44 80 ASN A O 1
ATOM 577 N N . GLY A 1 81 ? -13.695 17.078 12.461 1 84.06 81 GLY A N 1
ATOM 578 C CA . GLY A 1 81 ? -12.719 17.375 11.422 1 84.06 81 GLY A CA 1
ATOM 579 C C . GLY A 1 81 ? -12.648 16.312 10.344 1 84.06 81 GLY A C 1
ATOM 580 O O . GLY A 1 81 ? -11.695 16.266 9.562 1 84.06 81 GLY A O 1
ATOM 581 N N . ASN A 1 82 ? -13.57 15.367 10.234 1 83.19 82 ASN A N 1
ATOM 582 C CA . ASN A 1 82 ? -13.516 14.211 9.336 1 83.19 82 ASN A CA 1
ATOM 583 C C . ASN A 1 82 ? -13.523 14.633 7.871 1 83.19 82 ASN A C 1
ATOM 585 O O . ASN A 1 82 ? -13.141 13.859 6.996 1 83.19 82 ASN A O 1
ATOM 589 N N . ASN A 1 83 ? -13.906 15.875 7.66 1 81.38 83 ASN A N 1
ATOM 590 C CA . ASN A 1 83 ? -13.852 16.391 6.297 1 81.38 83 ASN A CA 1
ATOM 591 C C . ASN A 1 83 ? -12.719 17.391 6.117 1 81.38 83 ASN A C 1
ATOM 593 O O . ASN A 1 83 ? -12.664 18.094 5.105 1 81.38 83 ASN A O 1
ATOM 597 N N . GLY A 1 84 ? -11.938 17.594 7.145 1 89.31 84 GLY A N 1
ATOM 598 C CA . GLY A 1 84 ? -10.797 18.484 7.074 1 89.31 84 GLY A CA 1
ATOM 599 C C . GLY A 1 84 ? -11.094 19.875 7.602 1 89.31 84 GLY A C 1
ATOM 600 O O . GLY A 1 84 ? -10.188 20.688 7.781 1 89.31 84 GLY A O 1
ATOM 601 N N . GLN A 1 85 ? -12.328 20.109 7.848 1 90.88 85 GLN A N 1
ATOM 602 C CA . GLN A 1 85 ? -12.734 21.406 8.367 1 90.88 85 GLN A CA 1
ATOM 603 C C . GLN A 1 85 ? -12.898 21.375 9.883 1 90.88 85 GLN A C 1
ATOM 605 O O . GLN A 1 85 ? -13.336 20.359 10.438 1 90.88 85 GLN A O 1
ATOM 610 N N . TRP A 1 86 ? -12.516 22.516 10.453 1 92.88 86 TRP A N 1
ATOM 611 C CA . TRP A 1 86 ? -12.562 22.625 11.906 1 92.88 86 TRP A CA 1
ATOM 612 C C . TRP A 1 86 ? -13.195 23.953 12.328 1 92.88 86 TRP A C 1
ATOM 614 O O . TRP A 1 86 ? -12.977 24.984 11.688 1 92.88 86 TRP A O 1
ATOM 624 N N . GLY A 1 87 ? -13.977 23.938 13.406 1 94.75 87 GLY A N 1
ATOM 625 C CA . GLY A 1 87 ? -14.43 25.156 14.078 1 94.75 87 GLY A CA 1
ATOM 626 C C . GLY A 1 87 ? -13.484 25.609 15.18 1 94.75 87 GLY A C 1
ATOM 627 O O . GLY A 1 87 ? -12.844 24.781 15.836 1 94.75 87 GLY A O 1
ATOM 628 N N . TRP A 1 88 ? -13.477 26.938 15.422 1 95.88 88 TRP A N 1
ATOM 629 C CA . TRP A 1 88 ? -12.516 27.484 16.375 1 95.88 88 TRP A CA 1
ATOM 630 C C . TRP A 1 88 ? -12.828 27.031 17.797 1 95.88 88 TRP A C 1
ATOM 632 O O . TRP A 1 88 ? -11.945 26.984 18.656 1 95.88 88 TRP A O 1
ATOM 642 N N . GLY A 1 89 ? -14.055 26.625 18.031 1 96.38 89 GLY A N 1
ATOM 643 C CA . GLY A 1 89 ? -14.445 26.172 19.359 1 96.38 89 GLY A CA 1
ATOM 644 C C . GLY A 1 89 ? -13.742 24.891 19.781 1 96.38 89 GLY A C 1
ATOM 645 O O . GLY A 1 89 ? -13.586 24.625 20.969 1 96.38 89 GLY A O 1
ATOM 646 N N . TYR A 1 90 ? -13.422 24.141 18.812 1 93.5 90 TYR A N 1
ATOM 647 C CA . TYR A 1 90 ? -12.719 22.891 19.109 1 93.5 90 TYR A CA 1
ATOM 648 C C . TYR A 1 90 ? -11.406 23.172 19.828 1 93.5 90 TYR A C 1
ATOM 650 O O . TYR A 1 90 ? -10.992 22.391 20.688 1 93.5 90 TYR A O 1
ATOM 658 N N . PHE A 1 91 ? -10.742 24.328 19.516 1 94.25 91 PHE A N 1
ATOM 659 C CA . PHE A 1 91 ? -9.383 24.594 19.984 1 94.25 91 PHE A CA 1
ATOM 660 C C . PHE A 1 91 ? -9.398 25.578 21.156 1 94.25 91 PHE A C 1
ATOM 662 O O . PHE A 1 91 ? -8.352 25.859 21.75 1 94.25 91 PHE A O 1
ATOM 669 N N . GLU A 1 92 ? -10.523 26.047 21.531 1 96.12 92 GLU A N 1
ATOM 670 C CA . GLU A 1 92 ? -10.586 27.156 22.484 1 96.12 92 GLU A CA 1
ATOM 671 C C . GLU A 1 92 ? -10.109 26.734 23.859 1 96.12 92 GLU A C 1
ATOM 673 O O . GLU A 1 92 ? -9.516 27.531 24.594 1 96.12 92 GLU A O 1
ATOM 678 N N . HIS A 1 93 ? -10.32 25.484 24.25 1 95.12 93 HIS A N 1
ATOM 679 C CA . HIS A 1 93 ? -9.93 24.984 25.562 1 95.12 93 HIS A CA 1
ATOM 680 C C . HIS A 1 93 ? -8.422 25.109 25.781 1 95.12 93 HIS A C 1
ATOM 682 O O . HIS A 1 93 ? -7.953 25.156 26.922 1 95.12 93 HIS A O 1
ATOM 688 N N . GLU A 1 94 ? -7.656 25.219 24.688 1 93.5 94 GLU A N 1
ATOM 689 C CA . GLU A 1 94 ? -6.199 25.25 24.781 1 93.5 94 GLU A CA 1
ATOM 690 C C . GLU A 1 94 ? -5.727 26.547 25.438 1 93.5 94 GLU A C 1
ATOM 692 O O . GLU A 1 94 ? -4.594 26.625 25.922 1 93.5 94 GLU A O 1
ATOM 697 N N . TYR A 1 95 ? -6.559 27.516 25.547 1 95.94 95 TYR A N 1
ATOM 698 C CA . TYR A 1 95 ? -6.148 28.828 26.031 1 95.94 95 TYR A CA 1
ATOM 699 C C . TYR A 1 95 ? -6.598 29.031 27.484 1 95.94 95 TYR A C 1
ATOM 701 O O . TYR A 1 95 ? -6.203 30 28.125 1 95.94 95 TYR A O 1
ATOM 709 N N . PHE A 1 96 ? -7.367 28.094 27.984 1 97.44 96 PHE A N 1
ATOM 710 C CA . PHE A 1 96 ? -7.887 28.219 29.344 1 97.44 96 PHE A CA 1
ATOM 711 C C . PHE A 1 96 ? -7.234 27.219 30.281 1 97.44 96 PHE A C 1
ATOM 713 O O . PHE A 1 96 ? -6.855 26.125 29.844 1 97.44 96 PHE A O 1
ATOM 720 N N . ASP A 1 97 ? -7.082 27.578 31.516 1 96.75 97 ASP A N 1
ATOM 721 C CA . ASP A 1 97 ? -6.574 26.688 32.531 1 96.75 97 ASP A CA 1
ATOM 722 C C . ASP A 1 97 ? -7.629 25.656 32.938 1 96.75 97 ASP A C 1
ATOM 724 O O . ASP A 1 97 ? -8.562 25.969 33.688 1 96.75 97 ASP A O 1
ATOM 728 N N . GLU A 1 98 ? -7.41 24.484 32.625 1 93.94 98 GLU A N 1
ATOM 729 C CA . GLU A 1 98 ? -8.398 23.422 32.781 1 93.94 98 GLU A CA 1
ATOM 730 C C . GLU A 1 98 ? -8.633 23.109 34.281 1 93.94 98 GLU A C 1
ATOM 732 O O . GLU A 1 98 ? -9.633 22.484 34.625 1 93.94 98 GLU A O 1
ATOM 737 N N . ASN A 1 99 ? -7.797 23.547 35.125 1 94.38 99 ASN A N 1
ATOM 738 C CA . ASN A 1 99 ? -7.969 23.328 36.562 1 94.38 99 ASN A CA 1
ATOM 739 C C . ASN A 1 99 ? -8.875 24.391 37.188 1 94.38 99 ASN A C 1
ATOM 741 O O . ASN A 1 99 ? -9.336 24.25 38.312 1 94.38 99 ASN A O 1
ATOM 745 N N . LYS A 1 100 ? -9.18 25.406 36.344 1 97.25 100 LYS A N 1
ATOM 746 C CA . LYS A 1 100 ? -9.984 26.5 36.875 1 97.25 100 LYS A CA 1
ATOM 747 C C . LYS A 1 100 ? -11.305 26.609 36.125 1 97.25 100 LYS A C 1
ATOM 749 O O . LYS A 1 100 ? -12.273 27.172 36.656 1 97.25 100 LYS A O 1
ATOM 754 N N . ILE A 1 101 ? -11.344 26.188 34.906 1 97.81 101 ILE A N 1
ATOM 755 C CA . ILE A 1 101 ? -12.539 26.297 34.094 1 97.81 101 ILE A CA 1
ATOM 756 C C . ILE A 1 101 ? -12.492 25.25 32.969 1 97.81 101 ILE A C 1
ATOM 758 O O . ILE A 1 101 ? -11.414 24.891 32.5 1 97.81 101 ILE A O 1
ATOM 762 N N . THR A 1 102 ? -13.625 24.719 32.656 1 97.5 102 THR A N 1
ATOM 763 C CA . THR A 1 102 ? -13.719 23.828 31.5 1 97.5 102 THR A CA 1
ATOM 764 C C . THR A 1 102 ? -14.492 24.5 30.375 1 97.5 102 THR A C 1
ATOM 766 O O . THR A 1 102 ? -15.328 25.375 30.609 1 97.5 102 THR A O 1
ATOM 769 N N . VAL A 1 103 ? -14.133 24.156 29.125 1 96.81 103 VAL A N 1
ATOM 770 C CA . VAL A 1 103 ? -14.789 24.719 27.938 1 96.81 103 VAL A CA 1
ATOM 771 C C . VAL A 1 103 ? -15.641 23.641 27.266 1 96.81 103 VAL A C 1
ATOM 773 O O . VAL A 1 103 ? -15.164 22.547 26.984 1 96.81 103 VAL A O 1
ATOM 776 N N . GLU A 1 104 ? -16.906 23.984 27.047 1 95.94 104 GLU A N 1
ATOM 777 C CA . GLU A 1 104 ? -17.828 23.094 26.344 1 95.94 104 GLU A CA 1
ATOM 778 C C . GLU A 1 104 ? -18.312 23.703 25.031 1 95.94 104 GLU A C 1
ATOM 780 O O . GLU A 1 104 ? -18.891 24.797 25.031 1 95.94 104 GLU A O 1
ATOM 785 N N . ASN A 1 105 ? -18.031 23.016 24.016 1 94.81 105 ASN A N 1
ATOM 786 C CA . ASN A 1 105 ? -18.484 23.453 22.688 1 94.81 105 ASN A CA 1
ATOM 787 C C . ASN A 1 105 ? -19.844 22.859 22.344 1 94.81 105 ASN A C 1
ATOM 789 O O . ASN A 1 105 ? -19.938 21.688 21.953 1 94.81 105 ASN A O 1
ATOM 793 N N . HIS A 1 106 ? -20.875 23.672 22.328 1 93.62 106 HIS A N 1
ATOM 794 C CA . HIS A 1 106 ? -22.234 23.203 22.078 1 93.62 106 HIS A CA 1
ATOM 795 C C . HIS A 1 106 ? -22.719 23.672 20.719 1 93.62 106 HIS A C 1
ATOM 797 O O . HIS A 1 106 ? -23.906 23.516 20.391 1 93.62 106 HIS A O 1
ATOM 803 N N . ALA A 1 107 ? -21.828 24.266 19.969 1 93.06 107 ALA A N 1
ATOM 804 C CA . ALA A 1 107 ? -22.188 24.766 18.641 1 93.06 107 ALA A CA 1
ATOM 805 C C . ALA A 1 107 ? -22.594 23.609 17.734 1 93.06 107 ALA A C 1
ATOM 807 O O . ALA A 1 107 ? -22.25 22.453 17.984 1 93.06 107 ALA A O 1
ATOM 808 N N . LEU A 1 108 ? -23.375 23.938 16.781 1 87.19 108 LEU A N 1
ATOM 809 C CA . LEU A 1 108 ? -23.797 22.969 15.773 1 87.19 108 LEU A CA 1
ATOM 810 C C . LEU A 1 108 ? -23.891 23.625 14.398 1 87.19 108 LEU A C 1
ATOM 812 O O . LEU A 1 108 ? -24.531 24.672 14.258 1 87.19 108 LEU A O 1
ATOM 816 N N . GLY A 1 109 ? -23.281 22.938 13.477 1 83.31 109 GLY A N 1
ATOM 817 C CA . GLY A 1 109 ? -23.312 23.422 12.109 1 83.31 109 GLY A CA 1
ATOM 818 C C . GLY A 1 109 ? -24.719 23.562 11.562 1 83.31 109 GLY A C 1
ATOM 819 O O . GLY A 1 109 ? -25.578 22.703 11.805 1 83.31 109 GLY A O 1
ATOM 820 N N . GLY A 1 110 ? -25.016 24.734 10.797 1 81.25 110 GLY A N 1
ATOM 821 C CA . GLY A 1 110 ? -26.297 24.969 10.141 1 81.25 110 GLY A CA 1
ATOM 822 C C . GLY A 1 110 ? -27.281 25.734 11 1 81.25 110 GLY A C 1
ATOM 823 O O . GLY A 1 110 ? -28.328 26.172 10.516 1 81.25 110 GLY A O 1
ATOM 824 N N . THR A 1 111 ? -26.891 26.031 12.219 1 88 111 THR A N 1
ATOM 825 C CA . THR A 1 111 ? -27.844 26.672 13.117 1 88 111 THR A CA 1
ATOM 826 C C . THR A 1 111 ? -27.781 28.188 12.977 1 88 111 THR A C 1
ATOM 828 O O . THR A 1 111 ? -26.719 28.734 12.648 1 88 111 THR A O 1
ATOM 831 N N . SER A 1 112 ? -28.969 28.781 13.109 1 92.81 112 SER A N 1
ATOM 832 C CA . SER A 1 112 ? -29.141 30.219 13.219 1 92.81 112 SER A CA 1
ATOM 833 C C . SER A 1 112 ? -29.484 30.641 14.648 1 92.81 112 SER A C 1
ATOM 835 O O . SER A 1 112 ? -29.641 29.781 15.523 1 92.81 112 SER A O 1
ATOM 837 N N . SER A 1 113 ? -29.5 31.984 14.836 1 96.56 113 SER A N 1
ATOM 838 C CA . SER A 1 113 ? -29.953 32.438 16.141 1 96.56 113 SER A CA 1
ATOM 839 C C . SER A 1 113 ? -31.328 31.875 16.484 1 96.56 113 SER A C 1
ATOM 841 O O . SER A 1 113 ? -31.547 31.453 17.625 1 96.56 113 SER A O 1
ATOM 843 N N . ARG A 1 114 ? -32.125 31.672 15.531 1 94.81 114 ARG A N 1
ATOM 844 C CA . ARG A 1 114 ? -33.5 31.156 15.672 1 94.81 114 ARG A CA 1
ATOM 845 C C . ARG A 1 114 ? -33.469 29.672 15.953 1 94.81 114 ARG A C 1
ATOM 847 O O . ARG A 1 114 ? -34 29.219 16.984 1 94.81 114 ARG A O 1
ATOM 854 N N . THR A 1 115 ? -32.875 28.969 15.109 1 91.44 115 THR A N 1
ATOM 855 C CA . THR A 1 115 ? -32.969 27.531 15.227 1 91.44 115 THR A CA 1
ATOM 856 C C . THR A 1 115 ? -32.156 27.031 16.438 1 91.44 115 THR A C 1
ATOM 858 O O . THR A 1 115 ? -32.531 26.062 17.078 1 91.44 115 THR A O 1
ATOM 861 N N . PHE A 1 116 ? -31.078 27.703 16.734 1 93.25 116 PHE A N 1
ATOM 862 C CA . PHE A 1 116 ? -30.344 27.312 17.938 1 93.25 116 PHE A CA 1
ATOM 863 C C . PHE A 1 116 ? -31.172 27.578 19.188 1 93.25 116 PHE A C 1
ATOM 865 O O . PHE A 1 116 ? -31.297 26.719 20.062 1 93.25 116 PHE A O 1
ATOM 872 N N . TYR A 1 117 ? -31.766 28.734 19.234 1 95.81 117 TYR A N 1
ATOM 873 C CA . TYR A 1 117 ? -32.531 29.109 20.422 1 95.81 117 TYR A CA 1
ATOM 874 C C . TYR A 1 117 ? -33.688 28.156 20.641 1 95.81 117 TYR A C 1
ATOM 876 O O . TYR A 1 117 ? -33.969 27.734 21.766 1 95.81 117 TYR A O 1
ATOM 884 N N . ASN A 1 118 ? -34.312 27.766 19.594 1 91.19 118 ASN A N 1
ATOM 885 C CA . ASN A 1 118 ? -35.531 26.984 19.688 1 91.19 118 ASN A CA 1
ATOM 886 C C . ASN A 1 118 ? -35.219 25.5 19.922 1 91.19 118 ASN A C 1
ATOM 888 O O . ASN A 1 118 ? -35.969 24.828 20.656 1 91.19 118 ASN A O 1
ATOM 892 N N . ARG A 1 119 ? -34.188 25.078 19.359 1 86.19 119 ARG A N 1
ATOM 893 C CA . ARG A 1 119 ? -34.062 23.625 19.281 1 86.19 119 ARG A CA 1
ATOM 894 C C . ARG A 1 119 ? -32.938 23.109 20.172 1 86.19 119 ARG A C 1
ATOM 896 O O . ARG A 1 119 ? -33 21.984 20.656 1 86.19 119 ARG A O 1
ATOM 903 N N . LEU A 1 120 ? -31.891 23.906 20.359 1 88.81 120 LEU A N 1
ATOM 904 C CA . LEU A 1 120 ? -30.719 23.391 21.047 1 88.81 120 LEU A CA 1
ATOM 905 C C . LEU A 1 120 ? -30.531 24.078 22.391 1 88.81 120 LEU A C 1
ATOM 907 O O . LEU A 1 120 ? -30.078 23.453 23.359 1 88.81 120 LEU A O 1
ATOM 911 N N . TRP A 1 121 ? -30.969 25.281 22.484 1 94.62 121 TRP A N 1
ATOM 912 C CA . TRP A 1 121 ? -30.672 26.156 23.625 1 94.62 121 TRP A CA 1
ATOM 913 C C . TRP A 1 121 ? -31.312 25.609 24.891 1 94.62 121 TRP A C 1
ATOM 915 O O . TRP A 1 121 ? -30.688 25.625 25.969 1 94.62 121 TRP A O 1
ATOM 925 N N . PRO A 1 122 ? -32.531 25.047 24.812 1 91.69 122 PRO A N 1
ATOM 926 C CA . PRO A 1 122 ? -33.125 24.547 26.047 1 91.69 122 PRO A CA 1
ATOM 927 C C . PRO A 1 122 ? -32.281 23.484 26.719 1 91.69 122 PRO A C 1
ATOM 929 O O . PRO A 1 122 ? -32.125 23.484 27.953 1 91.69 122 PRO A O 1
ATOM 932 N N . ASP A 1 123 ? -31.703 22.672 25.984 1 89.12 123 ASP A N 1
ATOM 933 C CA . ASP A 1 123 ? -30.875 21.625 26.547 1 89.12 123 ASP A CA 1
ATOM 934 C C . ASP A 1 123 ? -29.562 22.172 27.078 1 89.12 123 ASP A C 1
ATOM 936 O O . ASP A 1 123 ? -29.047 21.734 28.109 1 89.12 123 ASP A O 1
ATOM 940 N N . VAL A 1 124 ? -28.969 23.156 26.406 1 94.31 124 VAL A N 1
ATOM 941 C CA . VAL A 1 124 ? -27.719 23.781 26.844 1 94.31 124 VAL A CA 1
ATOM 942 C C . VAL A 1 124 ? -27.953 24.516 28.156 1 94.31 124 VAL A C 1
ATOM 944 O O . VAL A 1 124 ? -27.172 24.391 29.094 1 94.31 124 VAL A O 1
ATOM 947 N N . LEU A 1 125 ? -29.062 25.188 28.203 1 96.38 125 LEU A N 1
ATOM 948 C CA . LEU A 1 125 ? -29.391 26.031 29.344 1 96.38 125 LEU A CA 1
ATOM 949 C C . LEU A 1 125 ? -29.516 25.188 30.609 1 96.38 125 LEU A C 1
ATOM 951 O O . LEU A 1 125 ? -29.219 25.672 31.703 1 96.38 125 LEU A O 1
ATOM 955 N N . LYS A 1 126 ? -29.859 23.938 30.422 1 94.06 126 LYS A N 1
ATOM 956 C CA . LYS A 1 126 ? -30.031 23.047 31.578 1 94.06 126 LYS A CA 1
ATOM 957 C C . LYS A 1 126 ? -28.719 22.891 32.344 1 94.06 126 LYS A C 1
ATOM 959 O O . LYS A 1 126 ? -28.719 22.672 33.562 1 94.06 126 LYS A O 1
ATOM 964 N N . GLY A 1 127 ? -27.672 23.016 31.656 1 95.56 127 GLY A N 1
ATOM 965 C CA . GLY A 1 127 ? -26.375 22.781 32.281 1 95.56 127 GLY A CA 1
ATOM 966 C C . GLY A 1 127 ? -25.719 24.047 32.781 1 95.56 127 GLY A C 1
ATOM 967 O O . GLY A 1 127 ? -24.734 23.984 33.531 1 95.56 127 GLY A O 1
ATOM 968 N N . VAL A 1 128 ? -26.266 25.203 32.469 1 97.44 128 VAL A N 1
ATOM 969 C CA . VAL A 1 128 ? -25.688 26.484 32.844 1 97.44 128 VAL A CA 1
ATOM 970 C C . VAL A 1 128 ? -26.016 26.766 34.312 1 97.44 128 VAL A C 1
ATOM 972 O O . VAL A 1 128 ? -27.156 26.594 34.75 1 97.44 128 VAL A O 1
ATOM 975 N N . ARG A 1 129 ? -25.016 27.172 35.094 1 97.56 129 ARG A N 1
ATOM 976 C CA . ARG A 1 129 ? -25.141 27.5 36.5 1 97.56 129 ARG A CA 1
ATOM 977 C C . ARG A 1 129 ? -24.594 28.891 36.812 1 97.56 129 ARG A C 1
ATOM 979 O O . ARG A 1 129 ? -23.984 29.531 35.938 1 97.56 129 ARG A O 1
ATOM 986 N N . LYS A 1 130 ? -24.859 29.219 38.094 1 97.81 130 LYS A N 1
ATOM 987 C CA . LYS A 1 130 ? -24.344 30.516 38.531 1 97.81 130 LYS A CA 1
ATOM 988 C C . LYS A 1 130 ? -22.828 30.578 38.438 1 97.81 130 LYS A C 1
ATOM 990 O O . LYS A 1 130 ? -22.141 29.641 38.844 1 97.81 130 LYS A O 1
ATOM 995 N N . GLY A 1 131 ? -22.375 31.641 37.812 1 97.81 131 GLY A N 1
ATOM 996 C CA . GLY A 1 131 ? -20.938 31.844 37.688 1 97.81 131 GLY A CA 1
ATOM 997 C C . GLY A 1 131 ? -20.375 31.359 36.375 1 97.81 131 GLY A C 1
ATOM 998 O O . GLY A 1 131 ? -19.234 31.688 36.031 1 97.81 131 GLY A O 1
ATOM 999 N N . ASP A 1 132 ? -21.141 30.625 35.625 1 98.44 132 ASP A N 1
ATOM 1000 C CA . ASP A 1 132 ? -20.688 30.125 34.312 1 98.44 132 ASP A CA 1
ATOM 1001 C C . ASP A 1 132 ? -20.609 31.25 33.312 1 98.44 132 ASP A C 1
ATOM 1003 O O . ASP A 1 132 ? -21.047 32.375 33.562 1 98.44 132 ASP A O 1
ATOM 1007 N N . TRP A 1 133 ? -19.906 30.984 32.25 1 98.75 133 TRP A N 1
ATOM 1008 C CA . TRP A 1 133 ? -19.781 31.906 31.125 1 98.75 133 TRP A CA 1
ATOM 1009 C C . TRP A 1 133 ? -20.391 31.328 29.859 1 98.75 133 TRP A C 1
ATOM 1011 O O . TRP A 1 133 ? -20.312 30.109 29.641 1 98.75 133 TRP A O 1
ATOM 1021 N N . VAL A 1 134 ? -21.016 32.188 29.062 1 98.75 134 VAL A N 1
ATOM 1022 C CA . VAL A 1 134 ? -21.609 31.75 27.797 1 98.75 134 VAL A CA 1
ATOM 1023 C C . VAL A 1 134 ? -21.219 32.719 26.688 1 98.75 134 VAL A C 1
ATOM 1025 O O . VAL A 1 134 ? -21.578 33.875 26.703 1 98.75 134 VAL A O 1
ATOM 1028 N N . ILE A 1 135 ? -20.453 32.188 25.734 1 98.69 135 ILE A N 1
ATOM 1029 C CA . ILE A 1 135 ? -20.172 32.938 24.516 1 98.69 135 ILE A CA 1
ATOM 1030 C C . ILE A 1 135 ? -21.203 32.625 23.438 1 98.69 135 ILE A C 1
ATOM 1032 O O . ILE A 1 135 ? -21.469 31.453 23.172 1 98.69 135 ILE A O 1
ATOM 1036 N N . ILE A 1 136 ? -21.781 33.656 22.891 1 98.5 136 ILE A N 1
ATOM 1037 C CA . ILE A 1 136 ? -22.812 33.5 21.859 1 98.5 136 ILE A CA 1
ATOM 1038 C C . ILE A 1 136 ? -22.328 34.125 20.547 1 98.5 136 ILE A C 1
ATOM 1040 O O . ILE A 1 136 ? -22.094 35.344 20.484 1 98.5 136 ILE A O 1
ATOM 1044 N N . GLU A 1 137 ? -22.109 33.312 19.594 1 97.56 137 GLU A N 1
ATOM 1045 C CA . GLU A 1 137 ? -21.688 33.75 18.266 1 97.56 137 GLU A CA 1
ATOM 1046 C C . GLU A 1 137 ? -22.562 33.094 17.188 1 97.56 137 GLU A C 1
ATOM 1048 O O . GLU A 1 137 ? -22.234 32.062 16.641 1 97.56 137 GLU A O 1
ATOM 1053 N N . LEU A 1 138 ? -23.625 33.781 16.828 1 96.25 138 LEU A N 1
ATOM 1054 C CA . LEU A 1 138 ? -24.578 33.344 15.828 1 96.25 138 LEU A CA 1
ATOM 1055 C C . LEU A 1 138 ? -24.875 34.438 14.812 1 96.25 138 LEU A C 1
ATOM 1057 O O . LEU A 1 138 ? -24.719 35.625 15.109 1 96.25 138 LEU A O 1
ATOM 1061 N N . GLY A 1 139 ? -25.312 34 13.586 1 93.5 139 GLY A N 1
ATOM 1062 C CA . GLY A 1 139 ? -25.641 35 12.586 1 93.5 139 GLY A CA 1
ATOM 1063 C C . GLY A 1 139 ? -25.391 34.531 11.164 1 93.5 139 GLY A C 1
ATOM 1064 O O . GLY A 1 139 ? -26.078 34.938 10.234 1 93.5 139 GLY A O 1
ATOM 1065 N N . HIS A 1 140 ? -24.469 33.625 10.961 1 89.19 140 HIS A N 1
ATOM 1066 C CA . HIS A 1 140 ? -24.062 33.188 9.633 1 89.19 140 HIS A CA 1
ATOM 1067 C C . HIS A 1 140 ? -25.219 32.562 8.875 1 89.19 140 HIS A C 1
ATOM 1069 O O . HIS A 1 140 ? -25.297 32.625 7.648 1 89.19 140 HIS A O 1
ATOM 1075 N N . ASN A 1 141 ? -26.141 31.969 9.641 1 85.56 141 ASN A N 1
ATOM 1076 C CA . ASN A 1 141 ? -27.219 31.203 9.023 1 85.56 141 ASN A CA 1
ATOM 1077 C C . ASN A 1 141 ? -28.578 31.859 9.242 1 85.56 141 ASN A C 1
ATOM 1079 O O . ASN A 1 141 ? -29.609 31.203 9.148 1 85.56 141 ASN A O 1
ATOM 1083 N N . ASP A 1 142 ? -28.578 33.094 9.547 1 92.06 142 ASP A N 1
ATOM 1084 C CA . ASP A 1 142 ? -29.812 33.781 9.898 1 92.06 142 ASP A CA 1
ATOM 1085 C C . ASP A 1 142 ? -30.469 34.406 8.664 1 92.06 142 ASP A C 1
ATOM 1087 O O . ASP A 1 142 ? -31.156 35.438 8.773 1 92.06 142 ASP A O 1
ATOM 1091 N N . ASN A 1 143 ? -30.219 33.812 7.496 1 81.56 143 ASN A N 1
ATOM 1092 C CA . ASN A 1 143 ? -30.797 34.281 6.234 1 81.56 143 ASN A CA 1
ATOM 1093 C C . ASN A 1 143 ? -31.609 33.188 5.555 1 81.56 143 ASN A C 1
ATOM 1095 O O . ASN A 1 143 ? -31.672 32.062 6.047 1 81.56 143 ASN A O 1
ATOM 1099 N N . GLY A 1 144 ? -32.375 33.594 4.516 1 78.69 144 GLY A N 1
ATOM 1100 C CA . GLY A 1 144 ? -33.156 32.656 3.777 1 78.69 144 GLY A CA 1
ATOM 1101 C C . GLY A 1 144 ? -34.656 32.75 4.098 1 78.69 144 GLY A C 1
ATOM 1102 O O . GLY A 1 144 ? -35.125 33.781 4.52 1 78.69 144 GLY A O 1
ATOM 1103 N N . PRO A 1 145 ? -35.312 31.609 3.924 1 81.44 145 PRO A N 1
ATOM 1104 C CA . PRO A 1 145 ? -36.75 31.641 4.121 1 81.44 145 PRO A CA 1
ATOM 1105 C C . PRO A 1 145 ? -37.156 31.547 5.594 1 81.44 145 PRO A C 1
ATOM 1107 O O . PRO A 1 145 ? -36.469 30.906 6.387 1 81.44 145 PRO A O 1
ATOM 1110 N N . TYR A 1 146 ? -38.312 32.156 5.84 1 87.94 146 TYR A N 1
ATOM 1111 C CA . TYR A 1 146 ? -38.844 32.125 7.199 1 87.94 146 TYR A CA 1
ATOM 1112 C C . TYR A 1 146 ? -39.625 30.844 7.434 1 87.94 146 TYR A C 1
ATOM 1114 O O . TYR A 1 146 ? -39.688 30.344 8.555 1 87.94 146 TYR A O 1
ATOM 1122 N N . ASP A 1 147 ? -40.25 30.375 6.344 1 87.31 147 ASP A N 1
ATOM 1123 C CA . ASP A 1 147 ? -41.281 29.375 6.613 1 87.31 147 ASP A CA 1
ATOM 1124 C C . ASP A 1 147 ? -41.125 28.172 5.676 1 87.31 147 ASP A C 1
ATOM 1126 O O . ASP A 1 147 ? -42.031 27.344 5.574 1 87.31 147 ASP A O 1
ATOM 1130 N N . SER A 1 148 ? -40.094 28.141 4.922 1 81.12 148 SER A N 1
ATOM 1131 C CA . SER A 1 148 ? -39.906 27.031 3.996 1 81.12 148 SER A CA 1
ATOM 1132 C C . SER A 1 148 ? -38.406 26.656 3.879 1 81.12 148 SER A C 1
ATOM 1134 O O . SER A 1 148 ? -37.531 27.406 4.332 1 81.12 148 SER A O 1
ATOM 1136 N N . GLY A 1 149 ? -38.156 25.422 3.312 1 74.31 149 GLY A N 1
ATOM 1137 C CA . GLY A 1 149 ? -36.781 24.953 3.213 1 74.31 149 GLY A CA 1
ATOM 1138 C C . GLY A 1 149 ? -36.156 24.688 4.562 1 74.31 149 GLY A C 1
ATOM 1139 O O . GLY A 1 149 ? -36.688 23.938 5.371 1 74.31 149 GLY A O 1
ATOM 1140 N N . ARG A 1 150 ? -35.062 25.359 4.836 1 76.88 150 ARG A N 1
ATOM 1141 C CA . ARG A 1 150 ? -34.375 25.172 6.109 1 76.88 150 ARG A CA 1
ATOM 1142 C C . ARG A 1 150 ? -35.062 25.953 7.223 1 76.88 150 ARG A C 1
ATOM 1144 O O . ARG A 1 150 ? -34.875 25.656 8.406 1 76.88 150 ARG A O 1
ATOM 1151 N N . ALA A 1 151 ? -35.781 27.016 6.836 1 80.19 151 ALA A N 1
ATOM 1152 C CA . ALA A 1 151 ? -36.594 27.828 7.73 1 80.19 151 ALA A CA 1
ATOM 1153 C C . ALA A 1 151 ? -35.812 28.281 8.953 1 80.19 151 ALA A C 1
ATOM 1155 O O . ALA A 1 151 ? -36.25 28.062 10.094 1 80.19 151 ALA A O 1
ATOM 1156 N N . ARG A 1 152 ? -34.625 29.047 8.758 1 87.62 152 ARG A N 1
ATOM 1157 C CA . ARG A 1 152 ? -33.75 29.375 9.875 1 87.62 152 ARG A CA 1
ATOM 1158 C C . ARG A 1 152 ? -33.531 30.875 9.984 1 87.62 152 ARG A C 1
ATOM 1160 O O . ARG A 1 152 ? -32.875 31.359 10.898 1 87.62 152 ARG A O 1
ATOM 1167 N N . ALA A 1 153 ? -34.156 31.594 9.094 1 90.81 153 ALA A N 1
ATOM 1168 C CA . ALA A 1 153 ? -33.906 33.031 9.023 1 90.81 153 ALA A CA 1
ATOM 1169 C C . ALA A 1 153 ? -34.5 33.75 10.242 1 90.81 153 ALA A C 1
ATOM 1171 O O . ALA A 1 153 ? -35.562 33.375 10.734 1 90.81 153 ALA A O 1
ATOM 1172 N N . SER A 1 154 ? -33.812 34.75 10.727 1 93.69 154 SER A N 1
ATOM 1173 C CA . SER A 1 154 ? -34.344 35.719 11.664 1 93.69 154 SER A CA 1
ATOM 1174 C C . SER A 1 154 ? -34.656 37.031 10.961 1 93.69 154 SER A C 1
ATOM 1176 O O . SER A 1 154 ? -34.156 37.312 9.859 1 93.69 154 SER A O 1
ATOM 1178 N N . ILE A 1 155 ? -35.562 37.812 11.547 1 88.94 155 ILE A N 1
ATOM 1179 C CA . ILE A 1 155 ? -35.844 39.125 10.992 1 88.94 155 ILE A CA 1
ATOM 1180 C C . ILE A 1 155 ? -34.656 40.062 11.203 1 88.94 155 ILE A C 1
ATOM 1182 O O . ILE A 1 155 ? -34.125 40.156 12.312 1 88.94 155 ILE A O 1
ATOM 1186 N N . PRO A 1 156 ? -34.25 40.781 10.117 1 90.62 156 PRO A N 1
ATOM 1187 C CA . PRO A 1 156 ? -33.062 41.625 10.25 1 90.62 156 PRO A CA 1
ATOM 1188 C C . PRO A 1 156 ? -33.281 42.781 11.234 1 90.62 156 PRO A C 1
ATOM 1190 O O . PRO A 1 156 ? -34.375 43.375 11.289 1 90.62 156 PRO A O 1
ATOM 1193 N N . GLY A 1 157 ? -32.188 43.031 12.062 1 92.56 157 GLY A N 1
ATOM 1194 C CA . GLY A 1 157 ? -32.219 44.188 12.938 1 92.56 157 GLY A CA 1
ATOM 1195 C C . GLY A 1 157 ? -32.344 43.844 14.406 1 92.56 157 GLY A C 1
ATOM 1196 O O . GLY A 1 157 ? -32.25 42.656 14.773 1 92.56 157 GLY A O 1
ATOM 1197 N N . ILE A 1 158 ? -32.531 44.875 15.195 1 95.69 158 ILE A N 1
ATOM 1198 C CA . ILE A 1 158 ? -32.531 44.656 16.641 1 95.69 158 ILE A CA 1
ATOM 1199 C C . ILE A 1 158 ? -33.906 45.094 17.203 1 95.69 158 ILE A C 1
ATOM 1201 O O . ILE A 1 158 ? -34.062 45.25 18.406 1 95.69 158 ILE A O 1
ATOM 1205 N N . GLY A 1 159 ? -34.844 45.281 16.297 1 90.88 159 GLY A N 1
ATOM 1206 C CA . GLY A 1 159 ? -36.156 45.719 16.719 1 90.88 159 GLY A CA 1
ATOM 1207 C C . GLY A 1 159 ? -36.938 44.625 17.438 1 90.88 159 GLY A C 1
ATOM 1208 O O . GLY A 1 159 ? -36.406 43.562 17.719 1 90.88 159 GLY A O 1
ATOM 1209 N N . LYS A 1 160 ? -38.25 44.906 17.734 1 92.06 160 LYS A N 1
ATOM 1210 C CA . LYS A 1 160 ? -39.094 43.969 18.484 1 92.06 160 LYS A CA 1
ATOM 1211 C C . LYS A 1 160 ? -40.156 43.344 17.594 1 92.06 160 LYS A C 1
ATOM 1213 O O . LYS A 1 160 ? -41.125 42.781 18.078 1 92.06 160 LYS A O 1
ATOM 1218 N N . ASP A 1 161 ? -39.938 43.375 16.297 1 89.31 161 ASP A N 1
ATOM 1219 C CA . ASP A 1 161 ? -40.875 42.812 15.328 1 89.31 161 ASP A CA 1
ATOM 1220 C C . ASP A 1 161 ? -40.875 41.281 15.438 1 89.31 161 ASP A C 1
ATOM 1222 O O . ASP A 1 161 ? -39.906 40.688 15.875 1 89.31 161 ASP A O 1
ATOM 1226 N N . SER A 1 162 ? -42 40.656 15.172 1 92.81 162 SER A N 1
ATOM 1227 C CA . SER A 1 162 ? -42.125 39.219 15.094 1 92.81 162 SER A CA 1
ATOM 1228 C C . SER A 1 162 ? -43.094 38.781 13.984 1 92.81 162 SER A C 1
ATOM 1230 O O . SER A 1 162 ? -43.875 39.594 13.492 1 92.81 162 SER A O 1
ATOM 1232 N N . LEU A 1 163 ? -42.938 37.594 13.5 1 89.69 163 LEU A N 1
ATOM 1233 C CA . LEU A 1 163 ? -43.781 37 12.445 1 89.69 163 LEU A CA 1
ATOM 1234 C C . LEU A 1 163 ? -44.156 35.562 12.797 1 89.69 163 LEU A C 1
ATOM 1236 O O . LEU A 1 163 ? -43.312 34.75 13.125 1 89.69 163 LEU A O 1
ATOM 1240 N N . ASN A 1 164 ? -45.469 35.312 12.828 1 92.44 164 ASN A N 1
ATOM 1241 C CA . ASN A 1 164 ? -45.938 33.938 12.992 1 92.44 164 ASN A CA 1
ATOM 1242 C C . ASN A 1 164 ? -45.938 33.188 11.672 1 92.44 164 ASN A C 1
ATOM 1244 O O . ASN A 1 164 ? -46.5 33.656 10.688 1 92.44 164 ASN A O 1
ATOM 1248 N N . VAL A 1 165 ? -45.25 32.094 11.695 1 88 165 VAL A N 1
ATOM 1249 C CA . VAL A 1 165 ? -45.156 31.328 10.445 1 88 165 VAL A CA 1
ATOM 1250 C C . VAL A 1 165 ? -45.562 29.875 10.68 1 88 165 VAL A C 1
ATOM 1252 O O . VAL A 1 165 ? -45.562 29.406 11.82 1 88 165 VAL A O 1
ATOM 1255 N N . THR A 1 166 ? -46 29.219 9.672 1 87 166 THR A N 1
ATOM 1256 C CA . THR A 1 166 ? -46.188 27.766 9.602 1 87 166 THR A CA 1
ATOM 1257 C C . THR A 1 166 ? -45.188 27.156 8.617 1 87 166 THR A C 1
ATOM 1259 O O . THR A 1 166 ? -45.188 27.484 7.426 1 87 166 THR A O 1
ATOM 1262 N N . ILE A 1 167 ? -44.312 26.359 9.125 1 80.25 167 ILE A N 1
ATOM 1263 C CA . ILE A 1 167 ? -43.312 25.75 8.281 1 80.25 167 ILE A CA 1
ATOM 1264 C C . ILE A 1 167 ? -43.969 24.844 7.25 1 80.25 167 ILE A C 1
ATOM 1266 O O . ILE A 1 167 ? -44.656 23.875 7.613 1 80.25 167 ILE A O 1
ATOM 1270 N N . LYS A 1 168 ? -43.719 25.016 6.066 1 75.81 168 LYS A N 1
ATOM 1271 C CA . LYS A 1 168 ? -44.438 24.359 4.977 1 75.81 168 LYS A CA 1
ATOM 1272 C C . LYS A 1 168 ? -44.188 22.844 4.992 1 75.81 168 LYS A C 1
ATOM 1274 O O . LYS A 1 168 ? -45.125 22.062 4.777 1 75.81 168 LYS A O 1
ATOM 1279 N N . GLU A 1 169 ? -42.969 22.5 5.289 1 67 169 GLU A N 1
ATOM 1280 C CA . GLU A 1 169 ? -42.562 21.109 5.188 1 67 169 GLU A CA 1
ATOM 1281 C C . GLU A 1 169 ? -43.094 20.297 6.363 1 67 169 GLU A C 1
ATOM 1283 O O . GLU A 1 169 ? -43.438 19.109 6.215 1 67 169 GLU A O 1
ATOM 1288 N N . THR A 1 170 ? -43.25 20.906 7.527 1 67.69 170 THR A N 1
ATOM 1289 C CA . THR A 1 170 ? -43.562 20.125 8.727 1 67.69 170 THR A CA 1
ATOM 1290 C C . THR A 1 170 ? -44.906 20.516 9.297 1 67.69 170 THR A C 1
ATOM 1292 O O . THR A 1 170 ? -45.469 19.781 10.117 1 67.69 170 THR A O 1
ATOM 1295 N N . GLY A 1 171 ? -45.406 21.625 8.969 1 73.69 171 GLY A N 1
ATOM 1296 C CA . GLY A 1 171 ? -46.656 22.125 9.539 1 73.69 171 GLY A CA 1
ATOM 1297 C C . GLY A 1 171 ? -46.469 22.75 10.906 1 73.69 171 GLY A C 1
ATOM 1298 O O . GLY A 1 171 ? -47.438 23.25 11.5 1 73.69 171 GLY A O 1
ATOM 1299 N N . ALA A 1 172 ? -45.312 22.812 11.336 1 79.94 172 ALA A N 1
ATOM 1300 C CA . ALA A 1 172 ? -45.031 23.359 12.664 1 79.94 172 ALA A CA 1
ATOM 1301 C C . ALA A 1 172 ? -45.25 24.875 12.688 1 79.94 172 ALA A C 1
ATOM 1303 O O . ALA A 1 172 ? -44.875 25.578 11.75 1 79.94 172 ALA A O 1
ATOM 1304 N N . LYS A 1 173 ? -45.938 25.375 13.727 1 85.25 173 LYS A N 1
ATOM 1305 C CA . LYS A 1 173 ? -46.156 26.812 13.914 1 85.25 173 LYS A CA 1
ATOM 1306 C C . LYS A 1 173 ? -45.062 27.406 14.82 1 85.25 173 LYS A C 1
ATOM 1308 O O . LYS A 1 173 ? -44.719 26.812 15.844 1 85.25 173 LYS A O 1
ATOM 1313 N N . GLU A 1 174 ? -44.531 28.562 14.398 1 89.62 174 GLU A N 1
ATOM 1314 C CA . GLU A 1 174 ? -43.469 29.188 15.172 1 89.62 174 GLU A CA 1
ATOM 1315 C C . GLU A 1 174 ? -43.5 30.719 15.055 1 89.62 174 GLU A C 1
ATOM 1317 O O . GLU A 1 174 ? -44 31.25 14.055 1 89.62 174 GLU A O 1
ATOM 1322 N N . THR A 1 175 ? -43.062 31.375 16.078 1 93.25 175 THR A N 1
ATOM 1323 C CA . THR A 1 175 ? -42.875 32.812 16.031 1 93.25 175 THR A CA 1
ATOM 1324 C C . THR A 1 175 ? -41.438 33.156 15.68 1 93.25 175 THR A C 1
ATOM 1326 O O . THR A 1 175 ? -40.5 32.688 16.344 1 93.25 175 THR A O 1
ATOM 1329 N N . VAL A 1 176 ? -41.25 33.938 14.633 1 94.25 176 VAL A N 1
ATOM 1330 C CA . VAL A 1 176 ? -39.938 34.406 14.203 1 94.25 176 VAL A CA 1
ATOM 1331 C C . VAL A 1 176 ? -39.656 35.812 14.742 1 94.25 176 VAL A C 1
ATOM 1333 O O . VAL A 1 176 ? -40.5 36.688 14.578 1 94.25 176 VAL A O 1
ATOM 1336 N N . TYR A 1 177 ? -38.562 35.969 15.406 1 95.69 177 TYR A N 1
ATOM 1337 C CA . TYR A 1 177 ? -38.188 37.25 15.977 1 95.69 177 TYR A CA 1
ATOM 1338 C C . TYR A 1 177 ? -37.031 37.875 15.195 1 95.69 177 TYR A C 1
ATOM 1340 O O . TYR A 1 177 ? -36.5 37.281 14.281 1 95.69 177 TYR A O 1
ATOM 1348 N N . THR A 1 178 ? -36.75 39.156 15.539 1 95.19 178 THR A N 1
ATOM 1349 C CA . THR A 1 178 ? -35.562 39.781 14.992 1 95.19 178 THR A CA 1
ATOM 1350 C C . THR A 1 178 ? -34.312 39.125 15.547 1 95.19 178 THR A C 1
ATOM 1352 O O . THR A 1 178 ? -34.344 38.531 16.625 1 95.19 178 THR A O 1
ATOM 1355 N N . TYR A 1 179 ? -33.219 39.25 14.781 1 96.62 179 TYR A N 1
ATOM 1356 C CA . TYR A 1 179 ? -31.922 38.781 15.273 1 96.62 179 TYR A CA 1
ATOM 1357 C C . TYR A 1 179 ? -31.625 39.344 16.656 1 96.62 179 TYR A C 1
ATOM 1359 O O . TYR A 1 179 ? -31.234 38.625 17.562 1 96.62 179 TYR A O 1
ATOM 1367 N N . GLY A 1 180 ? -31.859 40.625 16.797 1 97.56 180 GLY A N 1
ATOM 1368 C CA . GLY A 1 180 ? -31.609 41.281 18.062 1 97.56 180 GLY A CA 1
ATOM 1369 C C . GLY A 1 180 ? -32.438 40.688 19.203 1 97.56 180 GLY A C 1
ATOM 1370 O O . GLY A 1 180 ? -31.938 40.562 20.328 1 97.56 180 GLY A O 1
ATOM 1371 N N . GLU A 1 181 ? -33.688 40.375 18.906 1 96.81 181 GLU A N 1
ATOM 1372 C CA . GLU A 1 181 ? -34.531 39.781 19.953 1 96.81 181 GLU A CA 1
ATOM 1373 C C . GLU A 1 181 ? -34 38.438 20.391 1 96.81 181 GLU A C 1
ATOM 1375 O O . GLU A 1 181 ? -34.031 38.094 21.578 1 96.81 181 GLU A O 1
ATOM 1380 N N . TYR A 1 182 ? -33.594 37.656 19.484 1 97.81 182 TYR A N 1
ATOM 1381 C CA . TYR A 1 182 ? -33 36.375 19.875 1 97.81 182 TYR A CA 1
ATOM 1382 C C . TYR A 1 182 ? -31.797 36.562 20.766 1 97.81 182 TYR A C 1
ATOM 1384 O O . TYR A 1 182 ? -31.625 35.875 21.766 1 97.81 182 TYR A O 1
ATOM 1392 N N . MET A 1 183 ? -30.891 37.531 20.391 1 98.38 183 MET A N 1
ATOM 1393 C CA . MET A 1 183 ? -29.734 37.812 21.234 1 98.38 183 MET A CA 1
ATOM 1394 C C . MET A 1 183 ? -30.172 38.219 22.641 1 98.38 183 MET A C 1
ATOM 1396 O O . MET A 1 183 ? -29.594 37.781 23.641 1 98.38 183 MET A O 1
ATOM 1400 N N . ARG A 1 184 ? -31.188 39.062 22.75 1 98.38 184 ARG A N 1
ATOM 1401 C CA . ARG A 1 184 ? -31.688 39.5 24.047 1 98.38 184 ARG A CA 1
ATOM 1402 C C . ARG A 1 184 ? -32.219 38.312 24.875 1 98.38 184 ARG A C 1
ATOM 1404 O O . ARG A 1 184 ? -32 38.281 26.078 1 98.38 184 ARG A O 1
ATOM 1411 N N . ARG A 1 185 ? -32.844 37.406 24.188 1 97.88 185 ARG A N 1
ATOM 1412 C CA . ARG A 1 185 ? -33.375 36.25 24.875 1 97.88 185 ARG A CA 1
ATOM 1413 C C . ARG A 1 185 ? -32.281 35.344 25.406 1 97.88 185 ARG A C 1
ATOM 1415 O O . ARG A 1 185 ? -32.344 34.844 26.531 1 97.88 185 ARG A O 1
ATOM 1422 N N . PHE A 1 186 ? -31.234 35.125 24.594 1 98.38 186 PHE A N 1
ATOM 1423 C CA . PHE A 1 186 ? -30.078 34.375 25.078 1 98.38 186 PHE A CA 1
ATOM 1424 C C . PHE A 1 186 ? -29.5 35.031 26.328 1 98.38 186 PHE A C 1
ATOM 1426 O O . PHE A 1 186 ? -29.281 34.375 27.344 1 98.38 186 PHE A O 1
ATOM 1433 N N . ILE A 1 187 ? -29.281 36.375 26.25 1 98.62 187 ILE A N 1
ATOM 1434 C CA . ILE A 1 187 ? -28.672 37.125 27.344 1 98.62 187 ILE A CA 1
ATOM 1435 C C . ILE A 1 187 ? -29.547 37.031 28.594 1 98.62 187 ILE A C 1
ATOM 1437 O O . ILE A 1 187 ? -29.031 36.75 29.688 1 98.62 187 ILE A O 1
ATOM 1441 N N . HIS A 1 188 ? -30.812 37.156 28.422 1 98.44 188 HIS A N 1
ATOM 1442 C CA . HIS A 1 188 ? -31.75 37.094 29.531 1 98.44 188 HIS A CA 1
ATOM 1443 C C . HIS A 1 188 ? -31.688 35.75 30.234 1 98.44 188 HIS A C 1
ATOM 1445 O O . HIS A 1 188 ? -31.609 35.688 31.469 1 98.44 188 HIS A O 1
ATOM 1451 N N . ASP A 1 189 ? -31.734 34.719 29.484 1 98.44 189 ASP A N 1
ATOM 1452 C CA . ASP A 1 189 ? -31.719 33.375 30.031 1 98.44 189 ASP A CA 1
ATOM 1453 C C . ASP A 1 189 ? -30.438 33.125 30.812 1 98.44 189 ASP A C 1
ATOM 1455 O O . ASP A 1 189 ? -30.453 32.5 31.891 1 98.44 189 ASP A O 1
ATOM 1459 N N . VAL A 1 190 ? -29.312 33.562 30.281 1 98.56 190 VAL A N 1
ATOM 1460 C CA . VAL A 1 190 ? -28.016 33.344 30.906 1 98.56 190 VAL A CA 1
ATOM 1461 C C . VAL A 1 190 ? -27.953 34.094 32.219 1 98.56 190 VAL A C 1
ATOM 1463 O O . VAL A 1 190 ? -27.547 33.562 33.25 1 98.56 190 VAL A O 1
ATOM 1466 N N . LYS A 1 191 ? -28.391 35.312 32.219 1 98.25 191 LYS A N 1
ATOM 1467 C CA . LYS A 1 191 ? -28.375 36.156 33.438 1 98.25 191 LYS A CA 1
ATOM 1468 C C . LYS A 1 191 ? -29.312 35.562 34.5 1 98.25 191 LYS A C 1
ATOM 1470 O O . LYS A 1 191 ? -28.984 35.594 35.688 1 98.25 191 LYS A O 1
ATOM 1475 N N . LYS A 1 192 ? -30.422 35.062 34.031 1 98 192 LYS A N 1
ATOM 1476 C CA . LYS A 1 192 ? -31.391 34.469 34.938 1 98 192 LYS A CA 1
ATOM 1477 C C . LYS A 1 192 ? -30.766 33.312 35.688 1 98 192 LYS A C 1
ATOM 1479 O O . LYS A 1 192 ? -31.109 33.062 36.844 1 98 192 LYS A O 1
ATOM 1484 N N . LYS A 1 193 ? -29.859 32.656 35.094 1 97.75 193 LYS A N 1
ATOM 1485 C CA . LYS A 1 193 ? -29.188 31.516 35.719 1 97.75 193 LYS A CA 1
ATOM 1486 C C . LYS A 1 193 ? -28.016 31.984 36.594 1 97.75 193 LYS A C 1
ATOM 1488 O O . LYS A 1 193 ? -27.344 31.172 37.25 1 97.75 193 LYS A O 1
ATOM 1493 N N . GLY A 1 194 ? -27.75 33.312 36.625 1 97.75 194 GLY A N 1
ATOM 1494 C CA . GLY A 1 194 ? -26.625 33.844 37.375 1 97.75 194 GLY A CA 1
ATOM 1495 C C . GLY A 1 194 ? -25.297 33.688 36.625 1 97.75 194 GLY A C 1
ATOM 1496 O O . GLY A 1 194 ? -24.234 33.781 37.219 1 97.75 194 GLY A O 1
ATOM 1497 N N . ALA A 1 195 ? -25.406 33.375 35.344 1 98.38 195 ALA A N 1
ATOM 1498 C CA . ALA A 1 195 ? -24.203 33.219 34.531 1 98.38 195 ALA A CA 1
ATOM 1499 C C . ALA A 1 195 ? -23.891 34.469 33.75 1 98.38 195 ALA A C 1
ATOM 1501 O O . ALA A 1 195 ? -24.594 35.5 33.875 1 98.38 195 ALA A O 1
ATOM 1502 N N . HIS A 1 196 ? -22.797 34.531 32.969 1 98.62 196 HIS A N 1
ATOM 1503 C CA . HIS A 1 196 ? -22.281 35.719 32.312 1 98.62 196 HIS A CA 1
ATOM 1504 C C . HIS A 1 196 ? -22.266 35.562 30.812 1 98.62 196 HIS A C 1
ATOM 1506 O O . HIS A 1 196 ? -21.391 34.875 30.266 1 98.62 196 HIS A O 1
ATOM 1512 N N . PRO A 1 197 ? -23.109 36.25 30.125 1 98.69 197 PRO A N 1
ATOM 1513 C CA . PRO A 1 197 ? -23.125 36.188 28.656 1 98.69 197 PRO A CA 1
ATOM 1514 C C . PRO A 1 197 ? -22.094 37.125 28.016 1 98.69 197 PRO A C 1
ATOM 1516 O O . PRO A 1 197 ? -21.859 38.219 28.516 1 98.69 197 PRO A O 1
ATOM 1519 N N . ILE A 1 198 ? -21.516 36.688 26.969 1 98.75 198 ILE A N 1
ATOM 1520 C CA . ILE A 1 198 ? -20.625 37.469 26.094 1 98.75 198 ILE A CA 1
ATOM 1521 C C . ILE A 1 198 ? -21.047 37.281 24.641 1 98.75 198 ILE A C 1
ATOM 1523 O O . ILE A 1 198 ? -21.219 36.156 24.172 1 98.75 198 ILE A O 1
ATOM 1527 N N . LEU A 1 199 ? -21.25 38.375 23.922 1 98.69 199 LEU A N 1
ATOM 1528 C CA . LEU A 1 199 ? -21.516 38.281 22.484 1 98.69 199 LEU A CA 1
ATOM 1529 C C . LEU A 1 199 ? -20.219 38.469 21.688 1 98.69 199 LEU A C 1
ATOM 1531 O O . LEU A 1 199 ? -19.391 39.312 22.031 1 98.69 199 LEU A O 1
ATOM 1535 N N . MET A 1 200 ? -20.047 37.625 20.672 1 98.12 200 MET A N 1
ATOM 1536 C CA . MET A 1 200 ? -18.938 37.781 19.734 1 98.12 200 MET A CA 1
ATOM 1537 C C . MET A 1 200 ? -19.453 37.969 18.312 1 98.12 200 MET A C 1
ATOM 1539 O O . MET A 1 200 ? -20.469 37.375 17.938 1 98.12 200 MET A O 1
ATOM 1543 N N . SER A 1 201 ? -18.719 38.844 17.594 1 97.81 201 SER A N 1
ATOM 1544 C CA . SER A 1 201 ? -19.016 38.906 16.172 1 97.81 201 SER A CA 1
ATOM 1545 C C . SER A 1 201 ? -18.578 37.656 15.438 1 97.81 201 SER A C 1
ATOM 1547 O O . SER A 1 201 ? -17.828 36.844 15.992 1 97.81 201 SER A O 1
ATOM 1549 N N . LEU A 1 202 ? -19.031 37.5 14.203 1 96.25 202 LEU A N 1
ATOM 1550 C CA . LEU A 1 202 ? -18.797 36.281 13.398 1 96.25 202 LEU A CA 1
ATOM 1551 C C . LEU A 1 202 ? -17.359 36.219 12.922 1 96.25 202 LEU A C 1
ATOM 1553 O O . LEU A 1 202 ? -16.688 37.25 12.805 1 96.25 202 LEU A O 1
ATOM 1557 N N . THR A 1 203 ? -16.828 35.031 12.672 1 96.38 203 THR A N 1
ATOM 1558 C CA . THR A 1 203 ? -15.523 34.875 12.039 1 96.38 203 THR A CA 1
ATOM 1559 C C . THR A 1 203 ? -15.547 35.469 10.625 1 96.38 203 THR A C 1
ATOM 1561 O O . THR A 1 203 ? -16.562 35.406 9.945 1 96.38 203 THR A O 1
ATOM 1564 N N . PRO A 1 204 ? -14.469 36 10.203 1 95.81 204 PRO A N 1
ATOM 1565 C CA . PRO A 1 204 ? -14.422 36.5 8.836 1 95.81 204 PRO A CA 1
ATOM 1566 C C . PRO A 1 204 ? -14.305 35.406 7.789 1 95.81 204 PRO A C 1
ATOM 1568 O O . PRO A 1 204 ? -13.805 34.312 8.094 1 95.81 204 PRO A O 1
ATOM 1571 N N . ARG A 1 205 ? -14.789 35.656 6.594 1 93 205 ARG A N 1
ATOM 1572 C CA . ARG A 1 205 ? -14.602 34.781 5.434 1 93 205 ARG A CA 1
ATOM 1573 C C . ARG A 1 205 ? -13.312 35.125 4.695 1 93 205 ARG A C 1
ATOM 1575 O O . ARG A 1 205 ? -12.703 36.188 4.941 1 93 205 ARG A O 1
ATOM 1582 N N . ASN A 1 206 ? -12.867 34.156 3.896 1 93.31 206 ASN A N 1
ATOM 1583 C CA . ASN A 1 206 ? -11.828 34.5 2.926 1 93.31 206 ASN A CA 1
ATOM 1584 C C . ASN A 1 206 ? -12.383 35.375 1.8 1 93.31 206 ASN A C 1
ATOM 1586 O O . ASN A 1 206 ? -12.547 34.906 0.672 1 93.31 206 ASN A O 1
ATOM 1590 N N . ALA A 1 207 ? -12.711 36.594 2.113 1 91.06 207 ALA A N 1
ATOM 1591 C CA . ALA A 1 207 ? -13.281 37.594 1.212 1 91.06 207 ALA A CA 1
ATOM 1592 C C . ALA A 1 207 ? -12.578 38.938 1.356 1 91.06 207 ALA A C 1
ATOM 1594 O O . ALA A 1 207 ? -12.461 39.469 2.463 1 91.06 207 ALA A O 1
ATOM 1595 N N . TRP A 1 208 ? -12.094 39.344 0.279 1 90.88 208 TRP A N 1
ATOM 1596 C CA . TRP A 1 208 ? -11.359 40.594 0.224 1 90.88 208 TRP A CA 1
ATOM 1597 C C . TRP A 1 208 ? -12.18 41.688 -0.484 1 90.88 208 TRP A C 1
ATOM 1599 O O . TRP A 1 208 ? -13 41.375 -1.346 1 90.88 208 TRP A O 1
ATOM 1609 N N . GLU A 1 209 ? -12.102 42.969 -0.106 1 86.5 209 GLU A N 1
ATOM 1610 C CA . GLU A 1 209 ? -12.938 44.062 -0.599 1 86.5 209 GLU A CA 1
ATOM 1611 C C . GLU A 1 209 ? -12.891 44.125 -2.121 1 86.5 209 GLU A C 1
ATOM 1613 O O . GLU A 1 209 ? -13.891 44.469 -2.762 1 86.5 209 GLU A O 1
ATOM 1618 N N . ASP A 1 210 ? -11.734 43.969 -2.699 1 77 210 ASP A N 1
ATOM 1619 C CA . ASP A 1 210 ? -11.594 43.844 -4.145 1 77 210 ASP A CA 1
ATOM 1620 C C . ASP A 1 210 ? -10.406 42.969 -4.5 1 77 210 ASP A C 1
ATOM 1622 O O . ASP A 1 210 ? -9.719 42.438 -3.611 1 77 210 ASP A O 1
ATOM 1626 N N . ALA A 1 211 ? -10.297 42.688 -5.801 1 72.31 211 ALA A N 1
ATOM 1627 C CA . ALA A 1 211 ? -9.273 41.75 -6.258 1 72.31 211 ALA A CA 1
ATOM 1628 C C . ALA A 1 211 ? -7.879 42.219 -5.848 1 72.31 211 ALA A C 1
ATOM 1630 O O . ALA A 1 211 ? -7.016 41.406 -5.516 1 72.31 211 ALA A O 1
ATOM 1631 N N . ASP A 1 212 ? -7.719 43.5 -5.688 1 78.94 212 ASP A N 1
ATOM 1632 C CA . ASP A 1 212 ? -6.398 44.031 -5.402 1 78.94 212 ASP A CA 1
ATOM 1633 C C . ASP A 1 212 ? -6.316 44.562 -3.969 1 78.94 212 ASP A C 1
ATOM 1635 O O . ASP A 1 212 ? -5.285 45.094 -3.553 1 78.94 212 ASP A O 1
ATOM 1639 N N . SER A 1 213 ? -7.426 44.281 -3.271 1 80.75 213 SER A N 1
ATOM 1640 C CA . SER A 1 213 ? -7.488 44.812 -1.917 1 80.75 213 SER A CA 1
ATOM 1641 C C . SER A 1 213 ? -6.645 44 -0.952 1 80.75 213 SER A C 1
ATOM 1643 O O . SER A 1 213 ? -6.371 42.812 -1.204 1 80.75 213 SER A O 1
ATOM 1645 N N . THR A 1 214 ? -6.191 44.625 0.096 1 87.5 214 THR A N 1
ATOM 1646 C CA . THR A 1 214 ? -5.5 43.938 1.193 1 87.5 214 THR A CA 1
ATOM 1647 C C . THR A 1 214 ? -6.363 43.938 2.451 1 87.5 214 THR A C 1
ATOM 1649 O O . THR A 1 214 ? -5.871 43.656 3.547 1 87.5 214 THR A O 1
ATOM 1652 N N . ILE A 1 215 ? -7.617 44.344 2.199 1 90.5 215 ILE A N 1
ATOM 1653 C CA . ILE A 1 215 ? -8.5 44.469 3.355 1 90.5 215 ILE A CA 1
ATOM 1654 C C . ILE A 1 215 ? -9.562 43.375 3.322 1 90.5 215 ILE A C 1
ATOM 1656 O O . ILE A 1 215 ? -10.25 43.188 2.312 1 90.5 215 ILE A O 1
ATOM 1660 N N . ILE A 1 216 ? -9.664 42.688 4.371 1 93.06 216 ILE A N 1
ATOM 1661 C CA . ILE A 1 216 ? -10.688 41.656 4.539 1 93.06 216 ILE A CA 1
ATOM 1662 C C . ILE A 1 216 ? -12.055 42.312 4.738 1 93.06 216 ILE A C 1
ATOM 1664 O O . ILE A 1 216 ? -12.188 43.25 5.516 1 93.06 216 ILE A O 1
ATOM 1668 N N . THR A 1 217 ? -13.039 41.75 4.039 1 91.25 217 THR A N 1
ATOM 1669 C CA . THR A 1 217 ? -14.406 42.25 4.211 1 91.25 217 THR A CA 1
ATOM 1670 C C . THR A 1 217 ? -14.898 41.969 5.629 1 91.25 217 THR A C 1
ATOM 1672 O O . THR A 1 217 ? -14.82 40.844 6.121 1 91.25 217 THR A O 1
ATOM 1675 N N . ARG A 1 218 ? -15.391 43.031 6.262 1 93.94 218 ARG A N 1
ATOM 1676 C CA . ARG A 1 218 ? -15.898 42.906 7.629 1 93.94 218 ARG A CA 1
ATOM 1677 C C . ARG A 1 218 ? -17.406 42.688 7.633 1 93.94 218 ARG A C 1
ATOM 1679 O O . ARG A 1 218 ? -18.109 43.156 6.738 1 93.94 218 ARG A O 1
ATOM 1686 N N . VAL A 1 219 ? -17.875 42 8.602 1 89.38 219 VAL A N 1
ATOM 1687 C CA . VAL A 1 219 ? -19.312 41.875 8.859 1 89.38 219 VAL A CA 1
ATOM 1688 C C . VAL A 1 219 ? -19.703 42.781 10.023 1 89.38 219 VAL A C 1
ATOM 1690 O O . VAL A 1 219 ? -20.125 42.312 11.078 1 89.38 219 VAL A O 1
ATOM 1693 N N . ASN A 1 220 ? -19.641 44.094 9.781 1 92.75 220 ASN A N 1
ATOM 1694 C CA . ASN A 1 220 ? -19.859 45.062 10.852 1 92.75 220 ASN A CA 1
ATOM 1695 C C . ASN A 1 220 ? -20.984 46.031 10.516 1 92.75 220 ASN A C 1
ATOM 1697 O O . ASN A 1 220 ? -21.141 47.062 11.188 1 92.75 220 ASN A O 1
ATOM 1701 N N . GLN A 1 221 ? -21.75 45.656 9.484 1 90.31 221 GLN A N 1
ATOM 1702 C CA . GLN A 1 221 ? -22.859 46.531 9.109 1 90.31 221 GLN A CA 1
ATOM 1703 C C . GLN A 1 221 ? -24.203 45.812 9.344 1 90.31 221 GLN A C 1
ATOM 1705 O O . GLN A 1 221 ? -25.266 46.438 9.203 1 90.31 221 GLN A O 1
ATOM 1710 N N . THR A 1 222 ? -24.172 44.594 9.688 1 93.56 222 THR A N 1
ATOM 1711 C CA . THR A 1 222 ? -25.375 43.781 9.945 1 93.56 222 THR A CA 1
ATOM 1712 C C . THR A 1 222 ? -25.25 43.062 11.273 1 93.56 222 THR A C 1
ATOM 1714 O O . THR A 1 222 ? -25.359 43.656 12.344 1 93.56 222 THR A O 1
ATOM 1717 N N . PHE A 1 223 ? -24.969 41.719 11.125 1 93.31 223 PHE A N 1
ATOM 1718 C CA . PHE A 1 223 ? -25.047 40.875 12.312 1 93.31 223 PHE A CA 1
ATOM 1719 C C . PHE A 1 223 ? -24.031 41.312 13.359 1 93.31 223 PHE A C 1
ATOM 1721 O O . PHE A 1 223 ? -24.328 41.312 14.555 1 93.31 223 PHE A O 1
ATOM 1728 N N . GLY A 1 224 ? -22.812 41.688 12.906 1 95.56 224 GLY A N 1
ATOM 1729 C CA . GLY A 1 224 ? -21.828 42.219 13.836 1 95.56 224 GLY A CA 1
ATOM 1730 C C . GLY A 1 224 ? -22.266 43.5 14.508 1 95.56 224 GLY A C 1
ATOM 1731 O O . GLY A 1 224 ? -22.078 43.688 15.711 1 95.56 224 GLY A O 1
ATOM 1732 N N . LEU A 1 225 ? -22.844 44.312 13.711 1 95.5 225 LEU A N 1
ATOM 1733 C CA . LEU A 1 225 ? -23.344 45.594 14.242 1 95.5 225 LEU A CA 1
ATOM 1734 C C . LEU A 1 225 ? -24.5 45.344 15.211 1 95.5 225 LEU A C 1
ATOM 1736 O O . LEU A 1 225 ? -24.547 45.938 16.297 1 95.5 225 LEU A O 1
ATOM 1740 N N . TRP A 1 226 ? -25.453 44.531 14.844 1 96.62 226 TRP A N 1
ATOM 1741 C CA . TRP A 1 226 ? -26.641 44.281 15.656 1 96.62 226 TRP A CA 1
ATOM 1742 C C . TRP A 1 226 ? -26.25 43.625 16.984 1 96.62 226 TRP A C 1
ATOM 1744 O O . TRP A 1 226 ? -26.781 44 18.031 1 96.62 226 TRP A O 1
ATOM 1754 N N . ALA A 1 227 ? -25.359 42.688 16.953 1 97.81 227 ALA A N 1
ATOM 1755 C CA . ALA A 1 227 ? -24.875 42.062 18.188 1 97.81 227 ALA A CA 1
ATOM 1756 C C . ALA A 1 227 ? -24.234 43.094 19.109 1 97.81 227 ALA A C 1
ATOM 1758 O O . ALA A 1 227 ? -24.453 43.094 20.328 1 97.81 227 ALA A O 1
ATOM 1759 N N . LYS A 1 228 ? -23.391 43.938 18.516 1 98 228 LYS A N 1
ATOM 1760 C CA . LYS A 1 228 ? -22.734 45 19.281 1 98 228 LYS A CA 1
ATOM 1761 C C . LYS A 1 228 ? -23.75 45.906 19.938 1 98 228 LYS A C 1
ATOM 1763 O O . LYS A 1 228 ? -23.625 46.25 21.109 1 98 228 LYS A O 1
ATOM 1768 N N . GLN A 1 229 ? -24.766 46.281 19.219 1 98.06 229 GLN A N 1
ATOM 1769 C CA . GLN A 1 229 ? -25.797 47.188 19.719 1 98.06 229 GLN A CA 1
ATOM 1770 C C . GLN A 1 229 ? -26.594 46.531 20.859 1 98.06 229 GLN A C 1
ATOM 1772 O O . GLN A 1 229 ? -26.875 47.188 21.875 1 98.06 229 GLN A O 1
ATOM 1777 N N . VAL A 1 230 ? -26.953 45.312 20.672 1 98.31 230 VAL A N 1
ATOM 1778 C CA . VAL A 1 230 ? -27.703 44.594 21.688 1 98.31 230 VAL A CA 1
ATOM 1779 C C . VAL A 1 230 ? -26.859 44.406 22.953 1 98.31 230 VAL A C 1
ATOM 1781 O O . VAL A 1 230 ? -27.344 44.562 24.062 1 98.31 230 VAL A O 1
ATOM 1784 N N . ALA A 1 231 ? -25.625 44.062 22.781 1 98.5 231 ALA A N 1
ATOM 1785 C CA . ALA A 1 231 ? -24.719 43.906 23.922 1 98.5 231 ALA A CA 1
ATOM 1786 C C . ALA A 1 231 ? -24.594 45.219 24.703 1 98.5 231 ALA A C 1
ATOM 1788 O O . ALA A 1 231 ? -24.625 45.188 25.938 1 98.5 231 ALA A O 1
ATOM 1789 N N . LYS A 1 232 ? -24.438 46.312 23.969 1 97.75 232 LYS A N 1
ATOM 1790 C CA . LYS A 1 232 ? -24.344 47.594 24.625 1 97.75 232 LYS A CA 1
ATOM 1791 C C . LYS A 1 232 ? -25.609 47.906 25.453 1 97.75 232 LYS A C 1
ATOM 1793 O O . LYS A 1 232 ? -25.516 48.281 26.609 1 97.75 232 LYS A O 1
ATOM 1798 N N . LYS A 1 233 ? -26.734 47.656 24.906 1 97.5 233 LYS A N 1
ATOM 1799 C CA . LYS A 1 233 ? -28.016 47.938 25.578 1 97.5 233 LYS A CA 1
ATOM 1800 C C . LYS A 1 233 ? -28.203 47 26.781 1 97.5 233 LYS A C 1
ATOM 1802 O O . LYS A 1 233 ? -28.766 47.406 27.797 1 97.5 233 LYS A O 1
ATOM 1807 N N . ALA A 1 234 ? -27.766 45.781 26.625 1 97.56 234 ALA A N 1
ATOM 1808 C CA . ALA A 1 234 ? -27.938 44.812 27.688 1 97.56 234 ALA A CA 1
ATOM 1809 C C . ALA A 1 234 ? -26.797 44.844 28.688 1 97.56 234 ALA A C 1
ATOM 1811 O O . ALA A 1 234 ? -26.797 44.125 29.688 1 97.56 234 ALA A O 1
ATOM 1812 N N . ARG A 1 235 ? -25.766 45.688 28.453 1 96.5 235 ARG A N 1
ATOM 1813 C CA . ARG A 1 235 ? -24.594 45.875 29.312 1 96.5 235 ARG A CA 1
ATOM 1814 C C . ARG A 1 235 ? -23.844 44.562 29.5 1 96.5 235 ARG A C 1
ATOM 1816 O O . ARG A 1 235 ? -23.562 44.156 30.641 1 96.5 235 ARG A O 1
ATOM 1823 N N . VAL A 1 236 ? -23.625 43.875 28.453 1 98 236 VAL A N 1
ATOM 1824 C CA . VAL A 1 236 ? -22.781 42.688 28.453 1 98 236 VAL A CA 1
ATOM 1825 C C . VAL A 1 236 ? -21.609 42.906 27.5 1 98 236 VAL A C 1
ATOM 1827 O O . VAL A 1 236 ? -21.656 43.75 26.625 1 98 236 VAL A O 1
ATOM 1830 N N . PRO A 1 237 ? -20.5 42.188 27.719 1 98.44 237 PRO A N 1
ATOM 1831 C CA . PRO A 1 237 ? -19.344 42.375 26.828 1 98.44 237 PRO A CA 1
ATOM 1832 C C . PRO A 1 237 ? -19.625 41.938 25.391 1 98.44 237 PRO A C 1
ATOM 1834 O O . PRO A 1 237 ? -20.328 40.969 25.156 1 98.44 237 PRO A O 1
ATOM 1837 N N . PHE A 1 238 ? -19.125 42.719 24.469 1 98.44 238 PHE A N 1
ATOM 1838 C CA . PHE A 1 238 ? -19.062 42.375 23.047 1 98.44 238 PHE A CA 1
ATOM 1839 C C . PHE A 1 238 ? -17.625 42.344 22.562 1 98.44 238 PHE A C 1
ATOM 1841 O O . PHE A 1 238 ? -16.875 43.312 22.688 1 98.44 238 PHE A O 1
ATOM 1848 N N . ILE A 1 239 ? -17.203 41.219 22.062 1 98.31 239 ILE A N 1
ATOM 1849 C CA . ILE A 1 239 ? -15.875 41.062 21.5 1 98.31 239 ILE A CA 1
ATOM 1850 C C . ILE A 1 239 ? -15.977 40.938 19.969 1 98.31 239 ILE A C 1
ATOM 1852 O O . ILE A 1 239 ? -16.656 40.062 19.453 1 98.31 239 ILE A O 1
ATOM 1856 N N . ASP A 1 240 ? -15.281 41.812 19.266 1 98 240 ASP A N 1
ATOM 1857 C CA . ASP A 1 240 ? -15.32 41.844 17.812 1 98 240 ASP A CA 1
ATOM 1858 C C . ASP A 1 240 ? -14.328 40.844 17.203 1 98 240 ASP A C 1
ATOM 1860 O O . ASP A 1 240 ? -13.344 41.25 16.578 1 98 240 ASP A O 1
ATOM 1864 N N . LEU A 1 241 ? -14.695 39.594 17.281 1 97.81 241 LEU A N 1
ATOM 1865 C CA . LEU A 1 241 ? -13.875 38.5 16.766 1 97.81 241 LEU A CA 1
ATOM 1866 C C . LEU A 1 241 ? -13.586 38.688 15.289 1 97.81 241 LEU A C 1
ATOM 1868 O O . LEU A 1 241 ? -12.484 38.406 14.82 1 97.81 241 LEU A O 1
ATOM 1872 N N . ASN A 1 242 ? -14.586 39.188 14.516 1 97.56 242 ASN A N 1
ATOM 1873 C CA . ASN A 1 242 ? -14.438 39.406 13.086 1 97.56 242 ASN A CA 1
ATOM 1874 C C . ASN A 1 242 ? -13.25 40.312 12.781 1 97.56 242 ASN A C 1
ATOM 1876 O O . ASN A 1 242 ? -12.391 39.969 11.961 1 97.56 242 ASN A O 1
ATOM 1880 N N . ASP A 1 243 ? -13.172 41.375 13.484 1 97.06 243 ASP A N 1
ATOM 1881 C CA . ASP A 1 243 ? -12.133 42.375 13.242 1 97.06 243 ASP A CA 1
ATOM 1882 C C . ASP A 1 243 ? -10.758 41.844 13.664 1 97.06 243 ASP A C 1
ATOM 1884 O O . ASP A 1 243 ? -9.766 42.062 12.961 1 97.06 243 ASP A O 1
ATOM 1888 N N . ILE A 1 244 ? -10.695 41.25 14.828 1 97.25 244 ILE A N 1
ATOM 1889 C CA . ILE A 1 244 ? -9.43 40.75 15.344 1 97.25 244 ILE A CA 1
ATOM 1890 C C . ILE A 1 244 ? -8.844 39.719 14.352 1 97.25 244 ILE A C 1
ATOM 1892 O O . ILE A 1 244 ? -7.676 39.844 13.969 1 97.25 244 ILE A O 1
ATOM 1896 N N . SER A 1 245 ? -9.648 38.812 13.875 1 97.5 245 SER A N 1
ATOM 1897 C CA . SER A 1 245 ? -9.188 37.781 12.945 1 97.5 245 SER A CA 1
ATOM 1898 C C . SER A 1 245 ? -8.906 38.375 11.562 1 97.5 245 SER A C 1
ATOM 1900 O O . SER A 1 245 ? -7.938 38 10.906 1 97.5 245 SER A O 1
ATOM 1902 N N . ALA A 1 246 ? -9.727 39.281 11.172 1 96.5 246 ALA A N 1
ATOM 1903 C CA . ALA A 1 246 ? -9.547 39.906 9.859 1 96.5 246 ALA A CA 1
ATOM 1904 C C . ALA A 1 246 ? -8.211 40.625 9.781 1 96.5 246 ALA A C 1
ATOM 1906 O O . ALA A 1 246 ? -7.527 40.562 8.75 1 96.5 246 ALA A O 1
ATOM 1907 N N . ARG A 1 247 ? -7.848 41.281 10.789 1 94.81 247 ARG A N 1
ATOM 1908 C CA . ARG A 1 247 ? -6.574 42 10.82 1 94.81 247 ARG A CA 1
ATOM 1909 C C . ARG A 1 247 ? -5.402 41.031 10.727 1 94.81 247 ARG A C 1
ATOM 1911 O O . ARG A 1 247 ? -4.383 41.344 10.102 1 94.81 247 ARG A O 1
ATOM 1918 N N . LYS A 1 248 ? -5.562 39.969 11.352 1 93.62 248 LYS A N 1
ATOM 1919 C CA . LYS A 1 248 ? -4.523 38.938 11.234 1 93.62 248 LYS A CA 1
ATOM 1920 C C . LYS A 1 248 ? -4.434 38.406 9.805 1 93.62 248 LYS A C 1
ATOM 1922 O O . LYS A 1 248 ? -3.336 38.25 9.266 1 93.62 248 LYS A O 1
ATOM 1927 N N . PHE A 1 249 ? -5.578 38.156 9.164 1 93.88 249 PHE A N 1
ATOM 1928 C CA . PHE A 1 249 ? -5.605 37.656 7.789 1 93.88 249 PHE A CA 1
ATOM 1929 C C . PHE A 1 249 ? -4.984 38.688 6.852 1 93.88 249 PHE A C 1
ATOM 1931 O O . PHE A 1 249 ? -4.273 38.312 5.91 1 93.88 249 PHE A O 1
ATOM 1938 N N . GLU A 1 250 ? -5.266 39.906 7.152 1 92.75 250 GLU A N 1
ATOM 1939 C CA . GLU A 1 250 ? -4.695 41 6.34 1 92.75 250 GLU A CA 1
ATOM 1940 C C . GLU A 1 250 ? -3.172 41 6.43 1 92.75 250 GLU A C 1
ATOM 1942 O O . GLU A 1 250 ? -2.486 41.219 5.426 1 92.75 250 GLU A O 1
ATOM 1947 N N . LYS A 1 251 ? -2.684 40.75 7.566 1 86.94 251 LYS A N 1
ATOM 1948 C CA . LYS A 1 251 ? -1.238 40.656 7.758 1 86.94 251 LYS A CA 1
ATOM 1949 C C . LYS A 1 251 ? -0.669 39.406 7.062 1 86.94 251 LYS A C 1
ATOM 1951 O O . LYS A 1 251 ? 0.445 39.438 6.535 1 86.94 251 LYS A O 1
ATOM 1956 N N . PHE A 1 252 ? -1.422 38.344 7.043 1 88.62 252 PHE A N 1
ATOM 1957 C CA . PHE A 1 252 ? -1 37.094 6.414 1 88.62 252 PHE A CA 1
ATOM 1958 C C . PHE A 1 252 ? -0.922 37.25 4.898 1 88.62 252 PHE A C 1
ATOM 1960 O O . PHE A 1 252 ? -0 36.75 4.262 1 88.62 252 PHE A O 1
ATOM 1967 N N . GLY A 1 253 ? -1.858 37.969 4.363 1 86.56 253 GLY A N 1
ATOM 1968 C CA . GLY A 1 253 ? -1.952 38.094 2.92 1 86.56 253 GLY A CA 1
ATOM 1969 C C . GLY A 1 253 ? -2.779 37.031 2.264 1 86.56 253 GLY A C 1
ATOM 1970 O O . GLY A 1 253 ? -3.045 35.969 2.873 1 86.56 253 GLY A O 1
ATOM 1971 N N . LYS A 1 254 ? -3.08 37.219 1.041 1 88.44 254 LYS A N 1
ATOM 1972 C CA . LYS A 1 254 ? -4.027 36.375 0.305 1 88.44 254 LYS A CA 1
ATOM 1973 C C . LYS A 1 254 ? -3.52 34.938 0.17 1 88.44 254 LYS A C 1
ATOM 1975 O O . LYS A 1 254 ? -4.281 34 0.329 1 88.44 254 LYS A O 1
ATOM 1980 N N . GLU A 1 255 ? -2.277 34.844 -0.092 1 85.69 255 GLU A N 1
ATOM 1981 C CA . GLU A 1 255 ? -1.729 33.531 -0.334 1 85.69 255 GLU A CA 1
ATOM 1982 C C . GLU A 1 255 ? -1.785 32.656 0.927 1 85.69 255 GLU A C 1
ATOM 1984 O O . GLU A 1 255 ? -2.234 31.516 0.884 1 85.69 255 GLU A O 1
ATOM 1989 N N . LYS A 1 256 ? -1.415 33.219 2.025 1 89 256 LYS A N 1
ATOM 1990 C CA . LYS A 1 256 ? -1.429 32.469 3.289 1 89 256 LYS A CA 1
ATOM 1991 C C . LYS A 1 256 ? -2.857 32.219 3.758 1 89 256 LYS A C 1
ATOM 1993 O O . LYS A 1 256 ? -3.143 31.172 4.34 1 89 256 LYS A O 1
ATOM 1998 N N . VAL A 1 257 ? -3.713 33.125 3.525 1 93.12 257 VAL A N 1
ATOM 1999 C CA . VAL A 1 257 ? -5.086 33 4.004 1 93.12 257 VAL A CA 1
ATOM 2000 C C . VAL A 1 257 ? -5.781 31.844 3.27 1 93.12 257 VAL A C 1
ATOM 2002 O O . VAL A 1 257 ? -6.711 31.234 3.801 1 93.12 257 VAL A O 1
ATOM 2005 N N . LYS A 1 258 ? -5.305 31.484 2.137 1 90.06 258 LYS A N 1
ATOM 2006 C CA . LYS A 1 258 ? -5.922 30.422 1.354 1 90.06 258 LYS A CA 1
ATOM 2007 C C . LYS A 1 258 ? -5.988 29.125 2.152 1 90.06 258 LYS A C 1
ATOM 2009 O O . LYS A 1 258 ? -7.02 28.453 2.168 1 90.06 258 LYS A O 1
ATOM 2014 N N . TYR A 1 259 ? -4.922 28.812 2.912 1 91.12 259 TYR A N 1
ATOM 2015 C CA . TYR A 1 259 ? -4.945 27.516 3.582 1 91.12 259 TYR A CA 1
ATOM 2016 C C . TYR A 1 259 ? -5.5 27.656 4.996 1 91.12 259 TYR A C 1
ATOM 2018 O O . TYR A 1 259 ? -5.578 26.656 5.73 1 91.12 259 TYR A O 1
ATOM 2026 N N . MET A 1 260 ? -5.883 28.859 5.395 1 95 260 MET A N 1
ATOM 2027 C CA . MET A 1 260 ? -6.645 29.016 6.629 1 95 260 MET A CA 1
ATOM 2028 C C . MET A 1 260 ? -8.047 28.438 6.484 1 95 260 MET A C 1
ATOM 2030 O O . MET A 1 260 ? -8.727 28.188 7.48 1 95 260 MET A O 1
ATOM 2034 N N . PHE A 1 261 ? -8.398 28.297 5.27 1 93 261 PHE A N 1
ATOM 2035 C CA . PHE A 1 261 ? -9.688 27.703 4.941 1 93 261 PHE A CA 1
ATOM 2036 C C . PHE A 1 261 ? -9.5 26.375 4.219 1 93 261 PHE A C 1
ATOM 2038 O O . PHE A 1 261 ? -8.398 26.062 3.766 1 93 261 PHE A O 1
ATOM 2045 N N . TYR A 1 262 ? -10.477 25.562 4.164 1 90.75 262 TYR A N 1
ATOM 2046 C CA . TYR A 1 262 ? -10.406 24.266 3.494 1 90.75 262 TYR A CA 1
ATOM 2047 C C . TYR A 1 262 ? -11.719 23.953 2.775 1 90.75 262 TYR A C 1
ATOM 2049 O O . TYR A 1 262 ? -12.789 24.016 3.377 1 90.75 262 TYR A O 1
ATOM 2057 N N . LEU A 1 263 ? -11.719 23.641 1.521 1 81.31 263 LEU A N 1
ATOM 2058 C CA . LEU A 1 263 ? -12.805 23.25 0.636 1 81.31 263 LEU A CA 1
ATOM 2059 C C . LEU A 1 263 ? -13.641 24.453 0.221 1 81.31 263 LEU A C 1
ATOM 2061 O O . LEU A 1 263 ? -14.219 24.469 -0.868 1 81.31 263 LEU A O 1
ATOM 2065 N N . ASP A 1 264 ? -13.828 25.484 1.152 1 84.25 264 ASP A N 1
ATOM 2066 C CA . ASP A 1 264 ? -14.586 26.703 0.828 1 84.25 264 ASP A CA 1
ATOM 2067 C C . ASP A 1 264 ? -13.992 27.922 1.525 1 84.25 264 ASP A C 1
ATOM 2069 O O . ASP A 1 264 ? -12.938 27.828 2.156 1 84.25 264 ASP A O 1
ATOM 2073 N N . ARG A 1 265 ? -14.609 29.094 1.385 1 90.88 265 ARG A N 1
ATOM 2074 C CA . ARG A 1 265 ? -14.07 30.344 1.892 1 90.88 265 ARG A CA 1
ATOM 2075 C C . ARG A 1 265 ? -14.68 30.703 3.242 1 90.88 265 ARG A C 1
ATOM 2077 O O . ARG A 1 265 ? -14.547 31.828 3.713 1 90.88 265 ARG A O 1
ATOM 2084 N N . ILE A 1 266 ? -15.391 29.781 3.842 1 89.69 266 ILE A N 1
ATOM 2085 C CA . ILE A 1 266 ? -16.141 30.078 5.059 1 89.69 266 ILE A CA 1
ATOM 2086 C C . ILE A 1 266 ? -15.594 29.25 6.215 1 89.69 266 ILE A C 1
ATOM 2088 O O . ILE A 1 266 ? -15.297 29.781 7.289 1 89.69 266 ILE A O 1
ATOM 2092 N N . HIS A 1 267 ? -15.531 27.938 5.898 1 91.56 267 HIS A N 1
ATOM 2093 C CA . HIS A 1 267 ? -15.094 27 6.934 1 91.56 267 HIS A CA 1
ATOM 2094 C C . HIS A 1 267 ? -13.578 26.844 6.945 1 91.56 267 HIS A C 1
ATOM 2096 O O . HIS A 1 267 ? -12.953 26.75 5.887 1 91.56 267 HIS A O 1
ATOM 2102 N N . THR A 1 268 ? -13.055 26.828 8.117 1 94.12 268 THR A N 1
ATOM 2103 C CA . THR A 1 268 ? -11.609 26.938 8.25 1 94.12 268 THR A CA 1
ATOM 2104 C C . THR A 1 268 ? -10.969 25.547 8.336 1 94.12 268 THR A C 1
ATOM 2106 O O . THR A 1 268 ? -11.625 24.578 8.727 1 94.12 268 THR A O 1
ATOM 2109 N N . SER A 1 269 ? -9.695 25.562 7.914 1 93.62 269 SER A N 1
ATOM 2110 C CA . SER A 1 269 ? -8.812 24.438 8.258 1 93.62 269 SER A CA 1
ATOM 2111 C C . SER A 1 269 ? -8.422 24.484 9.734 1 93.62 269 SER A C 1
ATOM 2113 O O . SER A 1 269 ? -8.867 25.359 10.477 1 93.62 269 SER A O 1
ATOM 2115 N N . ALA A 1 270 ? -7.656 23.484 10.117 1 93.12 270 ALA A N 1
ATOM 2116 C CA . ALA A 1 270 ? -7.141 23.531 11.484 1 93.12 270 ALA A CA 1
ATOM 2117 C C . ALA A 1 270 ? -6.332 24.812 11.719 1 93.12 270 ALA A C 1
ATOM 2119 O O . ALA A 1 270 ? -6.383 25.391 12.805 1 93.12 270 ALA A O 1
ATOM 2120 N N . PHE A 1 271 ? -5.648 25.25 10.656 1 93.06 271 PHE A N 1
ATOM 2121 C CA . PHE A 1 271 ? -4.863 26.484 10.75 1 93.06 271 PHE A CA 1
ATOM 2122 C C . PHE A 1 271 ? -5.762 27.672 11.039 1 93.06 271 PHE A C 1
ATOM 2124 O O . PHE A 1 271 ? -5.523 28.422 12 1 93.06 271 PHE A O 1
ATOM 2131 N N . GLY A 1 272 ? -6.75 27.75 10.266 1 95.62 272 GLY A N 1
ATOM 2132 C CA . GLY A 1 272 ? -7.656 28.875 10.414 1 95.62 272 GLY A CA 1
ATOM 2133 C C . GLY A 1 272 ? -8.461 28.828 11.703 1 95.62 272 GLY A C 1
ATOM 2134 O O . GLY A 1 272 ? -8.703 29.859 12.328 1 95.62 272 GLY A O 1
ATOM 2135 N N . ALA A 1 273 ? -8.867 27.641 12.031 1 96.06 273 ALA A N 1
ATOM 2136 C CA . ALA A 1 273 ? -9.617 27.484 13.273 1 96.06 273 ALA A CA 1
ATOM 2137 C C . ALA A 1 273 ? -8.781 27.906 14.477 1 96.06 273 ALA A C 1
ATOM 2139 O O . ALA A 1 273 ? -9.289 28.531 15.406 1 96.06 273 ALA A O 1
ATOM 2140 N N . ARG A 1 274 ? -7.527 27.656 14.461 1 94.81 274 ARG A N 1
ATOM 2141 C CA . ARG A 1 274 ? -6.645 28.047 15.555 1 94.81 274 ARG A CA 1
ATOM 2142 C C . ARG A 1 274 ? -6.422 29.547 15.586 1 94.81 274 ARG A C 1
ATOM 2144 O O . ARG A 1 274 ? -6.312 30.141 16.656 1 94.81 274 ARG A O 1
ATOM 2151 N N . VAL A 1 275 ? -6.359 30.141 14.414 1 95.19 275 VAL A N 1
ATOM 2152 C CA . VAL A 1 275 ? -6.258 31.594 14.359 1 95.19 275 VAL A CA 1
ATOM 2153 C C . VAL A 1 275 ? -7.484 32.219 15.016 1 95.19 275 VAL A C 1
ATOM 2155 O O . VAL A 1 275 ? -7.359 33.156 15.828 1 95.19 275 VAL A O 1
ATOM 2158 N N . ASN A 1 276 ? -8.633 31.688 14.711 1 97.5 276 ASN A N 1
ATOM 2159 C CA . ASN A 1 276 ? -9.867 32.219 15.289 1 97.5 276 ASN A CA 1
ATOM 2160 C C . ASN A 1 276 ? -9.93 31.969 16.797 1 97.5 276 ASN A C 1
ATOM 2162 O O . ASN A 1 276 ? -10.367 32.844 17.547 1 97.5 276 ASN A O 1
ATOM 2166 N N . ALA A 1 277 ? -9.523 30.844 17.234 1 97.5 277 ALA A N 1
ATOM 2167 C CA . ALA A 1 277 ? -9.508 30.547 18.656 1 97.5 277 ALA A CA 1
ATOM 2168 C C . ALA A 1 277 ? -8.562 31.484 19.406 1 97.5 277 ALA A C 1
ATOM 2170 O O . ALA A 1 277 ? -8.906 31.984 20.484 1 97.5 277 ALA A O 1
ATOM 2171 N N . GLU A 1 278 ? -7.453 31.672 18.828 1 95.75 278 GLU A N 1
ATOM 2172 C CA . GLU A 1 278 ? -6.5 32.625 19.422 1 95.75 278 GLU A CA 1
ATOM 2173 C C . GLU A 1 278 ? -7.078 34.031 19.453 1 95.75 278 GLU A C 1
ATOM 2175 O O . GLU A 1 278 ? -6.879 34.75 20.438 1 95.75 278 GLU A O 1
ATOM 2180 N N . SER A 1 279 ? -7.703 34.406 18.406 1 97.56 279 SER A N 1
ATOM 2181 C CA . SER A 1 279 ? -8.328 35.719 18.344 1 97.56 279 SER A CA 1
ATOM 2182 C C . SER A 1 279 ? -9.391 35.906 19.422 1 97.56 279 SER A C 1
ATOM 2184 O O . SER A 1 279 ? -9.492 36.969 20.031 1 97.56 279 SER A O 1
ATOM 2186 N N . ALA A 1 280 ? -10.164 34.875 19.594 1 98.12 280 ALA A N 1
ATOM 2187 C CA . ALA A 1 280 ? -11.172 34.906 20.656 1 98.12 280 ALA A CA 1
ATOM 2188 C C . ALA A 1 280 ? -10.516 35.094 22.016 1 98.12 280 ALA A C 1
ATOM 2190 O O . ALA A 1 280 ? -10.938 35.938 22.812 1 98.12 280 ALA A O 1
ATOM 2191 N N . ALA A 1 281 ? -9.5 34.375 22.297 1 97.5 281 ALA A N 1
ATOM 2192 C CA . ALA A 1 281 ? -8.781 34.469 23.547 1 97.5 281 ALA A CA 1
ATOM 2193 C C . ALA A 1 281 ? -8.156 35.844 23.719 1 97.5 281 ALA A C 1
ATOM 2195 O O . ALA A 1 281 ? -8.172 36.438 24.812 1 97.5 281 ALA A O 1
ATOM 2196 N N . GLU A 1 282 ? -7.594 36.344 22.641 1 96.62 282 GLU A N 1
ATOM 2197 C CA . GLU A 1 282 ? -7.016 37.688 22.641 1 96.62 282 GLU A CA 1
ATOM 2198 C C . GLU A 1 282 ? -8.062 38.75 22.969 1 96.62 282 GLU A C 1
ATOM 2200 O O . GLU A 1 282 ? -7.809 39.656 23.75 1 96.62 282 GLU A O 1
ATOM 2205 N N . GLY A 1 283 ? -9.219 38.594 22.344 1 98 283 GLY A N 1
ATOM 2206 C CA . GLY A 1 283 ? -10.312 39.5 22.641 1 98 283 GLY A CA 1
ATOM 2207 C C . GLY A 1 283 ? -10.719 39.5 24.094 1 98 283 GLY A C 1
ATOM 2208 O O . GLY A 1 283 ? -10.977 40.531 24.703 1 98 283 GLY A O 1
ATOM 2209 N N . ILE A 1 284 ? -10.766 38.344 24.656 1 98.06 284 ILE A N 1
ATOM 2210 C CA . ILE A 1 284 ? -11.109 38.188 26.062 1 98.06 284 ILE A CA 1
ATOM 2211 C C . ILE A 1 284 ? -10.031 38.812 26.938 1 98.06 284 ILE A C 1
ATOM 2213 O O . ILE A 1 284 ? -10.344 39.562 27.875 1 98.06 284 ILE A O 1
ATOM 2217 N N . ARG A 1 285 ? -8.82 38.562 26.625 1 97 285 ARG A N 1
ATOM 2218 C CA . ARG A 1 285 ? -7.68 39.062 27.406 1 97 285 ARG A CA 1
ATOM 2219 C C . ARG A 1 285 ? -7.648 40.594 27.406 1 97 285 ARG A C 1
ATOM 2221 O O . ARG A 1 285 ? -7.328 41.219 28.422 1 97 285 ARG A O 1
ATOM 2228 N N . ASN A 1 286 ? -8.008 41.219 26.312 1 96.69 286 ASN A N 1
ATOM 2229 C CA . ASN A 1 286 ? -7.832 42.625 26.125 1 96.69 286 ASN A CA 1
ATOM 2230 C C . ASN A 1 286 ? -9.086 43.406 26.531 1 96.69 286 ASN A C 1
ATOM 2232 O O . ASN A 1 286 ? -9.078 44.656 26.547 1 96.69 286 ASN A O 1
ATOM 2236 N N . TYR A 1 287 ? -10.172 42.656 26.766 1 96.88 287 TYR A N 1
ATOM 2237 C CA . TYR A 1 287 ? -11.391 43.344 27.172 1 96.88 287 TYR A CA 1
ATOM 2238 C C . TYR A 1 287 ? -11.281 43.812 28.609 1 96.88 287 TYR A C 1
ATOM 2240 O O . TYR A 1 287 ? -11.219 43 29.547 1 96.88 287 TYR A O 1
ATOM 2248 N N . LYS A 1 288 ? -11.305 45.125 28.781 1 95.5 288 LYS A N 1
ATOM 2249 C CA . LYS A 1 288 ? -11.07 45.719 30.094 1 95.5 288 LYS A CA 1
ATOM 2250 C C . LYS A 1 288 ? -12.125 45.281 31.109 1 95.5 288 LYS A C 1
ATOM 2252 O O . LYS A 1 288 ? -13.328 45.406 30.859 1 95.5 288 LYS A O 1
ATOM 2257 N N . GLY A 1 289 ? -11.672 44.688 32.156 1 94.81 289 GLY A N 1
ATOM 2258 C CA . GLY A 1 289 ? -12.516 44.375 33.312 1 94.81 289 GLY A CA 1
ATOM 2259 C C . GLY A 1 289 ? -13.25 43.062 33.156 1 94.81 289 GLY A C 1
ATOM 2260 O O . GLY A 1 289 ? -14.062 42.688 34 1 94.81 289 GLY A O 1
ATOM 2261 N N . LEU A 1 290 ? -13.016 42.344 32.094 1 97.31 290 LEU A N 1
ATOM 2262 C CA . LEU A 1 290 ? -13.695 41.062 31.891 1 97.31 290 LEU A CA 1
ATOM 2263 C C . LEU A 1 290 ? -13.078 39.969 32.75 1 97.31 290 LEU A C 1
ATOM 2265 O O . LEU A 1 290 ? -11.961 39.531 32.469 1 97.31 290 LEU A O 1
ATOM 2269 N N . GLU A 1 291 ? -13.727 39.438 33.688 1 97.38 291 GLU A N 1
ATOM 2270 C CA . GLU A 1 291 ? -13.211 38.5 34.656 1 97.38 291 GLU A CA 1
ATOM 2271 C C . GLU A 1 291 ? -12.867 37.156 34.031 1 97.38 291 GLU A C 1
ATOM 2273 O O . GLU A 1 291 ? -12.062 36.406 34.562 1 97.38 291 GLU A O 1
ATOM 2278 N N . LEU A 1 292 ? -13.484 36.906 32.938 1 98.06 292 LEU A N 1
ATOM 2279 C CA . LEU A 1 292 ? -13.18 35.656 32.219 1 98.06 292 LEU A CA 1
ATOM 2280 C C . LEU A 1 292 ? -11.688 35.562 31.906 1 98.06 292 LEU A C 1
ATOM 2282 O O . LEU A 1 292 ? -11.133 34.469 31.828 1 98.06 292 LEU A O 1
ATOM 2286 N N . ALA A 1 293 ? -10.992 36.656 31.75 1 97.62 293 ALA A N 1
ATOM 2287 C CA . ALA A 1 293 ? -9.578 36.719 31.391 1 97.62 293 ALA A CA 1
ATOM 2288 C C . ALA A 1 293 ? -8.711 36.062 32.469 1 97.62 293 ALA A C 1
ATOM 2290 O O . ALA A 1 293 ? -7.605 35.594 32.156 1 97.62 293 ALA A O 1
ATOM 2291 N N . ARG A 1 294 ? -9.188 35.938 33.656 1 96.75 294 ARG A N 1
ATOM 2292 C CA . ARG A 1 294 ? -8.43 35.375 34.75 1 96.75 294 ARG A CA 1
ATOM 2293 C C . ARG A 1 294 ? -8.25 33.875 34.594 1 96.75 294 ARG A C 1
ATOM 2295 O O . ARG A 1 294 ? -7.379 33.281 35.219 1 96.75 294 ARG A O 1
ATOM 2302 N N . TYR A 1 295 ? -9.141 33.312 33.812 1 97.81 295 TYR A N 1
ATOM 2303 C CA . TYR A 1 295 ? -9.094 31.875 33.625 1 97.81 295 TYR A CA 1
ATOM 2304 C C . TYR A 1 295 ? -8.188 31.5 32.469 1 97.81 295 TYR A C 1
ATOM 2306 O O . TYR A 1 295 ? -7.93 30.328 32.219 1 97.81 295 TYR A O 1
ATOM 2314 N N . LEU A 1 296 ? -7.684 32.5 31.672 1 97.44 296 LEU A N 1
ATOM 2315 C CA . LEU A 1 296 ? -6.793 32.25 30.547 1 97.44 296 LEU A CA 1
ATOM 2316 C C . LEU A 1 296 ? -5.402 31.844 31.031 1 97.44 296 LEU A C 1
ATOM 2318 O O . LEU A 1 296 ? -4.918 32.375 32.031 1 97.44 296 LEU A O 1
ATOM 2322 N N . LYS A 1 297 ? -4.746 30.984 30.297 1 94.88 297 LYS A N 1
ATOM 2323 C CA . LYS A 1 297 ? -3.332 30.688 30.516 1 94.88 297 LYS A CA 1
ATOM 2324 C C . LYS A 1 297 ? -2.461 31.891 30.188 1 94.88 297 LYS A C 1
ATOM 2326 O O . LYS A 1 297 ? -2.801 32.688 29.297 1 94.88 297 LYS A O 1
ATOM 2331 N N . PRO A 1 298 ? -1.393 31.969 30.922 1 91.44 298 PRO A N 1
ATOM 2332 C CA . PRO A 1 298 ? -0.463 33.031 30.531 1 91.44 298 PRO A CA 1
ATOM 2333 C C . PRO A 1 298 ? 0.146 32.812 29.156 1 91.44 298 PRO A C 1
ATOM 2335 O O . PRO A 1 298 ? 0.273 31.672 28.703 1 91.44 298 PRO A O 1
ATOM 2338 N N . VAL A 1 299 ? 0.456 33.938 28.547 1 86.94 299 VAL A N 1
ATOM 2339 C CA . VAL A 1 299 ? 1.108 33.875 27.234 1 86.94 299 VAL A CA 1
ATOM 2340 C C . VAL A 1 299 ? 2.582 33.5 27.422 1 86.94 299 VAL A C 1
ATOM 2342 O O . VAL A 1 299 ? 3.307 34.188 28.156 1 86.94 299 VAL A O 1
ATOM 2345 N N . GLU A 1 300 ? 2.971 32.406 26.844 1 82.25 300 GLU A N 1
ATOM 2346 C CA . GLU A 1 300 ? 4.359 31.969 26.938 1 82.25 300 GLU A CA 1
ATOM 2347 C C . GLU A 1 300 ? 5.227 32.656 25.875 1 82.25 300 GLU A C 1
ATOM 2349 O O . GLU A 1 300 ? 4.793 32.812 24.734 1 82.25 300 GLU A O 1
ATOM 2354 N N . LYS A 1 301 ? 6.453 33.156 26.328 1 82.62 301 LYS A N 1
ATOM 2355 C CA . LYS A 1 301 ? 7.406 33.75 25.391 1 82.62 301 LYS A CA 1
ATOM 2356 C C . LYS A 1 301 ? 8.641 32.875 25.219 1 82.62 301 LYS A C 1
ATOM 2358 O O . LYS A 1 301 ? 9.242 32.438 26.219 1 82.62 301 LYS A O 1
ATOM 2363 N N . ASP A 1 302 ? 8.969 32.594 23.969 1 85.25 302 ASP A N 1
ATOM 2364 C CA . ASP A 1 302 ? 10.203 31.859 23.672 1 85.25 302 ASP A CA 1
ATOM 2365 C C . ASP A 1 302 ? 11.422 32.781 23.797 1 85.25 302 ASP A C 1
ATOM 2367 O O . ASP A 1 302 ? 11.586 33.719 23 1 85.25 302 ASP A O 1
ATOM 2371 N N . THR A 1 303 ? 12.266 32.469 24.75 1 87.94 303 THR A N 1
ATOM 2372 C CA . THR A 1 303 ? 13.43 33.312 24.984 1 87.94 303 THR A CA 1
ATOM 2373 C C . THR A 1 303 ? 14.703 32.625 24.484 1 87.94 303 THR A C 1
ATOM 2375 O O . THR A 1 303 ? 15.805 33.125 24.656 1 87.94 303 THR A O 1
ATOM 2378 N N . VAL A 1 304 ? 14.594 31.5 23.906 1 91 304 VAL A N 1
ATOM 2379 C CA . VAL A 1 304 ? 15.758 30.719 23.516 1 91 304 VAL A CA 1
ATOM 2380 C C . VAL A 1 304 ? 16.031 30.906 22.031 1 91 304 VAL A C 1
ATOM 2382 O O . VAL A 1 304 ? 17.172 31.172 21.625 1 91 304 VAL A O 1
ATOM 2385 N N . THR A 1 305 ? 15.078 30.828 21.234 1 94.69 305 THR A N 1
ATOM 2386 C CA . THR A 1 305 ? 15.242 30.938 19.781 1 94.69 305 THR A CA 1
ATOM 2387 C C . THR A 1 305 ? 15.578 32.375 19.391 1 94.69 305 THR A C 1
ATOM 2389 O O . THR A 1 305 ? 14.859 33.312 19.766 1 94.69 305 THR A O 1
ATOM 2392 N N . GLY A 1 306 ? 16.641 32.562 18.734 1 94.88 306 GLY A N 1
ATOM 2393 C CA . GLY A 1 306 ? 17.094 33.875 18.297 1 94.88 306 GLY A CA 1
ATOM 2394 C C . GLY A 1 306 ? 17.906 34.594 19.359 1 94.88 306 GLY A C 1
ATOM 2395 O O . GLY A 1 306 ? 18.328 35.75 19.156 1 94.88 306 GLY A O 1
ATOM 2396 N N . ALA A 1 307 ? 18.234 33.938 20.469 1 94.31 307 ALA A N 1
ATOM 2397 C CA . ALA A 1 307 ? 18.844 34.594 21.609 1 94.31 307 ALA A CA 1
ATOM 2398 C C . ALA A 1 307 ? 20.312 34.906 21.344 1 94.31 307 ALA A C 1
ATOM 2400 O O . ALA A 1 307 ? 20.906 35.781 22.016 1 94.31 307 ALA A O 1
ATOM 2401 N N . THR A 1 308 ? 20.891 34.344 20.344 1 95.75 308 THR A N 1
ATOM 2402 C CA . THR A 1 308 ? 22.312 34.531 20.062 1 95.75 308 THR A CA 1
ATOM 2403 C C . THR A 1 308 ? 22.531 35.781 19.219 1 95.75 308 THR A C 1
ATOM 2405 O O . THR A 1 308 ? 23.688 36.156 18.922 1 95.75 308 THR A O 1
ATOM 2408 N N . ARG A 1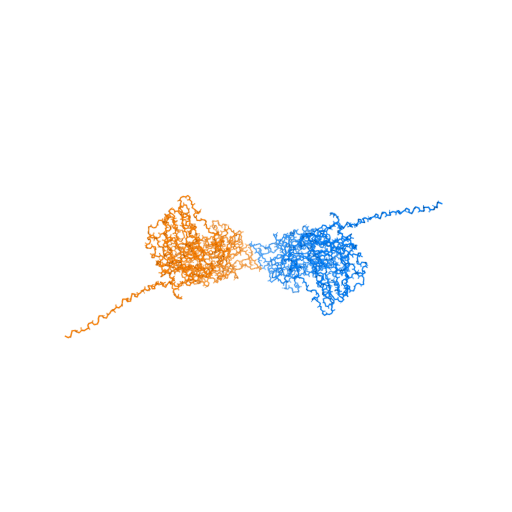 309 ? 21.5 36.406 18.828 1 96.44 309 ARG A N 1
ATOM 2409 C CA . ARG A 1 309 ? 21.578 37.562 17.953 1 96.44 309 ARG A CA 1
ATOM 2410 C C . ARG A 1 309 ? 22.422 38.656 18.594 1 96.44 309 ARG A C 1
ATOM 2412 O O . ARG A 1 309 ? 22.203 39.031 19.75 1 96.44 309 ARG A O 1
ATOM 2419 N N . LYS A 1 310 ? 23.344 39.156 17.812 1 95.94 310 LYS A N 1
ATOM 2420 C CA . LYS A 1 310 ? 24.109 40.344 18.188 1 95.94 310 LYS A CA 1
ATOM 2421 C C . LYS A 1 310 ? 23.531 41.594 17.531 1 95.94 310 LYS A C 1
ATOM 2423 O O . LYS A 1 310 ? 23 41.531 16.422 1 95.94 310 LYS A O 1
ATOM 2428 N N . LYS A 1 311 ? 23.703 42.656 18.297 1 93.56 311 LYS A N 1
ATOM 2429 C CA . LYS A 1 311 ? 23.141 43.906 17.797 1 93.56 311 LYS A CA 1
ATOM 2430 C C . LYS A 1 311 ? 23.672 44.219 16.406 1 93.56 311 LYS A C 1
ATOM 2432 O O . LYS A 1 311 ? 24.891 44.25 16.188 1 93.56 311 LYS A O 1
ATOM 2437 N N . GLY A 1 312 ? 22.797 44.312 15.523 1 93.62 312 GLY A N 1
ATOM 2438 C CA . GLY A 1 312 ? 23.156 44.719 14.18 1 93.62 312 GLY A CA 1
ATOM 2439 C C . GLY A 1 312 ? 23.516 43.562 13.273 1 93.62 312 GLY A C 1
ATOM 2440 O O . GLY A 1 312 ? 23.781 43.75 12.086 1 93.62 312 GLY A O 1
ATOM 2441 N N . ASN A 1 313 ? 23.562 42.375 13.828 1 97 313 ASN A N 1
ATOM 2442 C CA . ASN A 1 313 ? 23.938 41.219 13.055 1 97 313 ASN A CA 1
ATOM 2443 C C . ASN A 1 313 ? 22.734 40.312 12.805 1 97 313 ASN A C 1
ATOM 2445 O O . ASN A 1 313 ? 21.875 40.156 13.672 1 97 313 ASN A O 1
ATOM 2449 N N . PRO A 1 314 ? 22.672 39.719 11.641 1 98.31 314 PRO A N 1
ATOM 2450 C CA . PRO A 1 314 ? 21.625 38.75 11.406 1 98.31 314 PRO A CA 1
ATOM 2451 C C . PRO A 1 314 ? 21.906 37.406 12.086 1 98.31 314 PRO A C 1
ATOM 2453 O O . PRO A 1 314 ? 23.016 37.188 12.594 1 98.31 314 PRO A O 1
ATOM 2456 N N . VAL A 1 315 ? 20.906 36.562 12.117 1 98.56 315 VAL A N 1
ATOM 2457 C CA . VAL A 1 315 ? 21.031 35.188 12.586 1 98.56 315 VAL A CA 1
ATOM 2458 C C . VAL A 1 315 ? 20.781 34.219 11.43 1 98.56 315 VAL A C 1
ATOM 2460 O O . VAL A 1 315 ? 19.875 34.469 10.609 1 98.56 315 VAL A O 1
ATOM 2463 N N . LEU A 1 316 ? 21.625 33.219 11.305 1 98.81 316 LEU A N 1
ATOM 2464 C CA . LEU A 1 316 ? 21.375 32.094 10.445 1 98.81 316 LEU A CA 1
ATOM 2465 C C . LEU A 1 316 ? 20.734 30.953 11.234 1 98.81 316 LEU A C 1
ATOM 2467 O O . LEU A 1 316 ? 21.359 30.375 12.133 1 98.81 316 LEU A O 1
ATOM 2471 N N . PHE A 1 317 ? 19.453 30.625 10.906 1 98.75 317 PHE A N 1
ATOM 2472 C CA . PHE A 1 317 ? 18.766 29.484 11.5 1 98.75 317 PHE A CA 1
ATOM 2473 C C . PHE A 1 317 ? 18.875 28.266 10.602 1 98.75 317 PHE A C 1
ATOM 2475 O O . PHE A 1 317 ? 18.656 28.344 9.391 1 98.75 317 PHE A O 1
ATOM 2482 N N . THR A 1 318 ? 19.266 27.078 11.148 1 98.69 318 THR A N 1
ATOM 2483 C CA . THR A 1 318 ? 19.188 25.828 10.406 1 98.69 318 THR A CA 1
ATOM 2484 C C . THR A 1 318 ? 18.031 24.969 10.906 1 98.69 318 THR A C 1
ATOM 2486 O O . THR A 1 318 ? 17.812 24.859 12.117 1 98.69 318 THR A O 1
ATOM 2489 N N . VAL A 1 319 ? 17.266 24.484 9.977 1 98.31 319 VAL A N 1
ATOM 2490 C CA . VAL A 1 319 ? 16.047 23.734 10.242 1 98.31 319 VAL A CA 1
ATOM 2491 C C . VAL A 1 319 ? 16.078 22.406 9.477 1 98.31 319 VAL A C 1
ATOM 2493 O O . VAL A 1 319 ? 16.484 22.375 8.312 1 98.31 319 VAL A O 1
ATOM 2496 N N . GLY A 1 320 ? 15.695 21.312 10.156 1 98.44 320 GLY A N 1
ATOM 2497 C CA . GLY A 1 320 ? 15.695 20.016 9.492 1 98.44 320 GLY A CA 1
ATOM 2498 C C . GLY A 1 320 ? 15.578 18.859 10.461 1 98.44 320 GLY A C 1
ATOM 2499 O O . GLY A 1 320 ? 14.938 18.969 11.508 1 98.44 320 GLY A O 1
ATOM 2500 N N . ASP A 1 321 ? 16.125 17.719 10.039 1 97.94 321 ASP A N 1
ATOM 2501 C CA . ASP A 1 321 ? 16 16.469 10.789 1 97.94 321 ASP A CA 1
ATOM 2502 C C . ASP A 1 321 ? 17.344 16.047 11.367 1 97.94 321 ASP A C 1
ATOM 2504 O O . ASP A 1 321 ? 18.188 16.891 11.695 1 97.94 321 ASP A O 1
ATOM 2508 N N . SER A 1 322 ? 17.5 14.75 11.586 1 97.38 322 SER A N 1
ATOM 2509 C CA . SER A 1 322 ? 18.688 14.219 12.242 1 97.38 322 SER A CA 1
ATOM 2510 C C . SER A 1 322 ? 19.938 14.453 11.391 1 97.38 322 SER A C 1
ATOM 2512 O O . SER A 1 322 ? 21.047 14.508 11.922 1 97.38 322 SER A O 1
ATOM 2514 N N . THR A 1 323 ? 19.797 14.594 10.07 1 98.31 323 THR A N 1
ATOM 2515 C CA . THR A 1 323 ? 20.953 14.805 9.211 1 98.31 323 THR A CA 1
ATOM 2516 C C . THR A 1 323 ? 21.406 16.266 9.266 1 98.31 323 THR A C 1
ATOM 2518 O O . THR A 1 323 ? 22.469 16.609 8.734 1 98.31 323 THR A O 1
ATOM 2521 N N . VAL A 1 324 ? 20.625 17.109 9.914 1 98.62 324 VAL A N 1
ATOM 2522 C CA . VAL A 1 324 ? 20.984 18.5 10.195 1 98.62 324 VAL A CA 1
ATOM 2523 C C . VAL A 1 324 ? 21.469 18.625 11.633 1 98.62 324 VAL A C 1
ATOM 2525 O O . VAL A 1 324 ? 22.453 19.312 11.898 1 98.62 324 VAL A O 1
ATOM 2528 N N . LYS A 1 325 ? 20.766 17.969 12.492 1 93.88 325 LYS A N 1
ATOM 2529 C CA . LYS A 1 325 ? 21.141 17.906 13.898 1 93.88 325 LYS A CA 1
ATOM 2530 C C . LYS A 1 325 ? 20.797 16.531 14.5 1 93.88 325 LYS A C 1
ATOM 2532 O O . LYS A 1 325 ? 19.656 16.078 14.414 1 93.88 325 LYS A O 1
ATOM 2537 N N . ASN A 1 326 ? 21.844 15.93 15.055 1 91.19 326 ASN A N 1
ATOM 2538 C CA . ASN A 1 326 ? 21.641 14.719 15.844 1 91.19 326 ASN A CA 1
ATOM 2539 C C . ASN A 1 326 ? 22.078 14.914 17.297 1 91.19 326 ASN A C 1
ATOM 2541 O O . ASN A 1 326 ? 21.766 15.945 17.906 1 91.19 326 ASN A O 1
ATOM 2545 N N . ALA A 1 327 ? 22.672 13.984 17.953 1 83.06 327 ALA A N 1
ATOM 2546 C CA . ALA A 1 327 ? 23.172 14.203 19.312 1 83.06 327 ALA A CA 1
ATOM 2547 C C . ALA A 1 327 ? 24.375 15.133 19.312 1 83.06 327 ALA A C 1
ATOM 2549 O O . ALA A 1 327 ? 24.484 16 20.188 1 83.06 327 ALA A O 1
ATOM 2550 N N . ASP A 1 328 ? 25.172 15.047 18.328 1 88.81 328 ASP A N 1
ATOM 2551 C CA . ASP A 1 328 ? 26.312 15.883 17.984 1 88.81 328 ASP A CA 1
ATOM 2552 C C . ASP A 1 328 ? 27.172 16.156 19.219 1 88.81 328 ASP A C 1
ATOM 2554 O O . ASP A 1 328 ? 27.5 17.297 19.516 1 88.81 328 ASP A O 1
ATOM 2558 N N . LYS A 1 329 ? 27.484 15.148 19.969 1 88.44 329 LYS A N 1
ATOM 2559 C CA . LYS A 1 329 ? 28.234 15.297 21.219 1 88.44 329 LYS A CA 1
ATOM 2560 C C . LYS A 1 329 ? 29.531 14.484 21.172 1 88.44 329 LYS A C 1
ATOM 2562 O O . LYS A 1 329 ? 30.594 14.992 21.531 1 88.44 329 LYS A O 1
ATOM 2567 N N . ASP A 1 330 ? 29.438 13.211 20.734 1 91.88 330 ASP A N 1
ATOM 2568 C CA . ASP A 1 330 ? 30.578 12.305 20.641 1 91.88 330 ASP A CA 1
ATOM 2569 C C . ASP A 1 330 ? 31.234 12.391 19.25 1 91.88 330 ASP A C 1
ATOM 2571 O O . ASP A 1 330 ? 30.562 12.234 18.234 1 91.88 330 ASP A O 1
ATOM 2575 N N . GLU A 1 331 ? 32.469 12.609 19.297 1 91.75 331 GLU A N 1
ATOM 2576 C CA . GLU A 1 331 ? 33.188 12.734 18.031 1 91.75 331 GLU A CA 1
ATOM 2577 C C . GLU A 1 331 ? 33 11.508 17.141 1 91.75 331 GLU A C 1
ATOM 2579 O O . GLU A 1 331 ? 33 11.609 15.922 1 91.75 331 GLU A O 1
ATOM 2584 N N . LYS A 1 332 ? 32.812 10.398 17.734 1 93.56 332 LYS A N 1
ATOM 2585 C CA . LYS A 1 332 ? 32.656 9.156 16.984 1 93.56 332 LYS A CA 1
ATOM 2586 C C . LYS A 1 332 ? 31.172 8.836 16.797 1 93.56 332 LYS A C 1
ATOM 2588 O O . LYS A 1 332 ? 30.812 7.742 16.344 1 93.56 332 LYS A O 1
ATOM 2593 N N . GLY A 1 333 ? 30.375 9.852 17.172 1 95 333 GLY A N 1
ATOM 2594 C CA . GLY A 1 333 ? 28.938 9.641 17.062 1 95 333 GLY A CA 1
ATOM 2595 C C . GLY A 1 333 ? 28.344 10.188 15.781 1 95 333 GLY A C 1
ATOM 2596 O O . GLY A 1 333 ? 29.062 10.469 14.828 1 95 333 GLY A O 1
ATOM 2597 N N . MET A 1 334 ? 26.984 10.266 15.711 1 96.69 334 MET A N 1
ATOM 2598 C CA . MET A 1 334 ? 26.25 10.812 14.578 1 96.69 334 MET A CA 1
ATOM 2599 C C . MET A 1 334 ? 26.203 12.336 14.633 1 96.69 334 MET A C 1
ATOM 2601 O O . MET A 1 334 ? 25.906 12.914 15.68 1 96.69 334 MET A O 1
ATOM 2605 N N . TRP A 1 335 ? 26.547 12.938 13.516 1 97.69 335 TRP A N 1
ATOM 2606 C CA . TRP A 1 335 ? 26.609 14.391 13.43 1 97.69 335 TRP A CA 1
ATOM 2607 C C . TRP A 1 335 ? 25.781 14.906 12.258 1 97.69 335 TRP A C 1
ATOM 2609 O O . TRP A 1 335 ? 25.781 14.312 11.18 1 97.69 335 TRP A O 1
ATOM 2619 N N . GLY A 1 336 ? 25.062 15.992 12.461 1 98.25 336 GLY A N 1
ATOM 2620 C CA . GLY A 1 336 ? 24.422 16.719 11.383 1 98.25 336 GLY A CA 1
ATOM 2621 C C . GLY A 1 336 ? 25.219 17.922 10.906 1 98.25 336 GLY A C 1
ATOM 2622 O O . GLY A 1 336 ? 25.984 18.516 11.68 1 98.25 336 GLY A O 1
ATOM 2623 N N . TRP A 1 337 ? 25.016 18.281 9.641 1 98.69 337 TRP A N 1
ATOM 2624 C CA . TRP A 1 337 ? 25.812 19.344 9.07 1 98.69 337 TRP A CA 1
ATOM 2625 C C . TRP A 1 337 ? 25.531 20.672 9.781 1 98.69 337 TRP A C 1
ATOM 2627 O O . TRP A 1 337 ? 26.391 21.547 9.836 1 98.69 337 TRP A O 1
ATOM 2637 N N . GLY A 1 338 ? 24.312 20.875 10.344 1 98.69 338 GLY A N 1
ATOM 2638 C CA . GLY A 1 338 ? 23.953 22.094 11.039 1 98.69 338 GLY A CA 1
ATOM 2639 C C . GLY A 1 338 ? 24.766 22.328 12.297 1 98.69 338 GLY A C 1
ATOM 2640 O O . GLY A 1 338 ? 24.906 23.469 12.766 1 98.69 338 GLY A O 1
ATOM 2641 N N . SER A 1 339 ? 25.312 21.312 12.828 1 97.81 339 SER A N 1
ATOM 2642 C CA . SER A 1 339 ? 26.078 21.406 14.07 1 97.81 339 SER A CA 1
ATOM 2643 C C . SER A 1 339 ? 27.5 21.859 13.812 1 97.81 339 SER A C 1
ATOM 2645 O O . SER A 1 339 ? 28.219 22.234 14.75 1 97.81 339 SER A O 1
ATOM 2647 N N . VAL A 1 340 ? 27.938 21.828 12.516 1 98.12 340 VAL A N 1
ATOM 2648 C CA . VAL A 1 340 ? 29.328 22.141 12.258 1 98.12 340 VAL A CA 1
ATOM 2649 C C . VAL A 1 340 ? 29.422 23.297 11.25 1 98.12 340 VAL A C 1
ATOM 2651 O O . VAL A 1 340 ? 30.5 23.844 11.016 1 98.12 340 VAL A O 1
ATOM 2654 N N . ILE A 1 341 ? 28.312 23.734 10.695 1 98.5 341 ILE A N 1
ATOM 2655 C CA . ILE A 1 341 ? 28.344 24.688 9.586 1 98.5 341 ILE A CA 1
ATOM 2656 C C . ILE A 1 341 ? 28.828 26.047 10.086 1 98.5 341 ILE A C 1
ATOM 2658 O O . ILE A 1 341 ? 29.328 26.859 9.297 1 98.5 341 ILE A O 1
ATOM 2662 N N . HIS A 1 342 ? 28.688 26.375 11.391 1 97.75 342 HIS A N 1
ATOM 2663 C CA . HIS A 1 342 ? 29.141 27.641 11.961 1 97.75 342 HIS A CA 1
ATOM 2664 C C . HIS A 1 342 ? 30.641 27.828 11.742 1 97.75 342 HIS A C 1
ATOM 2666 O O . HIS A 1 342 ? 31.141 28.953 11.711 1 97.75 342 HIS A O 1
ATOM 2672 N N . GLU A 1 343 ? 31.359 26.688 11.539 1 97.81 343 GLU A N 1
ATOM 2673 C CA . GLU A 1 343 ? 32.812 26.719 11.32 1 97.81 343 GLU A CA 1
ATOM 2674 C C . GLU A 1 343 ? 33.156 27.453 10.031 1 97.81 343 GLU A C 1
ATOM 2676 O O . GLU A 1 343 ? 34.281 27.906 9.852 1 97.81 343 GLU A O 1
ATOM 2681 N N . LEU A 1 344 ? 32.188 27.594 9.141 1 98.69 344 LEU A N 1
ATOM 2682 C CA . LEU A 1 344 ? 32.469 28.125 7.812 1 98.69 344 LEU A CA 1
ATOM 2683 C C . LEU A 1 344 ? 32.031 29.578 7.719 1 98.69 344 LEU A C 1
ATOM 2685 O O . LEU A 1 344 ? 32.219 30.234 6.691 1 98.69 344 LEU A O 1
ATOM 2689 N N . PHE A 1 345 ? 31.422 30.172 8.828 1 98.5 345 PHE A N 1
ATOM 2690 C CA . PHE A 1 345 ? 30.906 31.531 8.812 1 98.5 345 PHE A CA 1
ATOM 2691 C C . PHE A 1 345 ? 31.703 32.438 9.758 1 98.5 345 PHE A C 1
ATOM 2693 O O . PHE A 1 345 ? 32.312 31.938 10.711 1 98.5 345 PHE A O 1
ATOM 2700 N N . ASP A 1 346 ? 31.688 33.75 9.422 1 97.88 346 ASP A N 1
ATOM 2701 C CA . ASP A 1 346 ? 32.25 34.75 10.312 1 97.88 346 ASP A CA 1
ATOM 2702 C C . ASP A 1 346 ? 31.312 35.062 11.477 1 97.88 346 ASP A C 1
ATOM 2704 O O . ASP A 1 346 ? 30.453 35.938 11.359 1 97.88 346 ASP A O 1
ATOM 2708 N N . THR A 1 347 ? 31.594 34.5 12.609 1 95.56 347 THR A N 1
ATOM 2709 C CA . THR A 1 347 ? 30.656 34.562 13.727 1 95.56 347 THR A CA 1
ATOM 2710 C C . THR A 1 347 ? 30.703 35.906 14.414 1 95.56 347 THR A C 1
ATOM 2712 O O . THR A 1 347 ? 29.922 36.188 15.328 1 95.56 347 THR A O 1
ATOM 2715 N N . GLU A 1 348 ? 31.484 36.812 13.906 1 96.12 348 GLU A N 1
ATOM 2716 C CA . GLU A 1 348 ? 31.469 38.219 14.383 1 96.12 348 GLU A CA 1
ATOM 2717 C C . GLU A 1 348 ? 30.406 39.031 13.656 1 96.12 348 GLU A C 1
ATOM 2719 O O . GLU A 1 348 ? 29.938 40.031 14.172 1 96.12 348 GLU A O 1
ATOM 2724 N N . ARG A 1 349 ? 30.031 38.469 12.531 1 97.69 349 ARG A N 1
ATOM 2725 C CA . ARG A 1 349 ? 29.109 39.25 11.695 1 97.69 349 ARG A CA 1
ATOM 2726 C C . ARG A 1 349 ? 27.75 38.562 11.602 1 97.69 349 ARG A C 1
ATOM 2728 O O . ARG A 1 349 ? 26.781 39.188 11.172 1 97.69 349 ARG A O 1
ATOM 2735 N N . ILE A 1 350 ? 27.703 37.344 11.984 1 98.31 350 ILE A N 1
ATOM 2736 C CA . ILE A 1 350 ? 26.453 36.594 11.922 1 98.31 350 ILE A CA 1
ATOM 2737 C C . ILE A 1 350 ? 26.438 35.531 13 1 98.31 350 ILE A C 1
ATOM 2739 O O . ILE A 1 350 ? 27.453 34.875 13.25 1 98.31 350 ILE A O 1
ATOM 2743 N N . SER A 1 351 ? 25.328 35.406 13.68 1 98.12 351 SER A N 1
ATOM 2744 C CA . SER A 1 351 ? 25.156 34.281 14.594 1 98.12 351 SER A CA 1
ATOM 2745 C C . SER A 1 351 ? 24.531 33.094 13.891 1 98.12 351 SER A C 1
ATOM 2747 O O . SER A 1 351 ? 23.719 33.25 12.977 1 98.12 351 SER A O 1
ATOM 2749 N N . VAL A 1 352 ? 24.938 31.844 14.281 1 98 352 VAL A N 1
ATOM 2750 C CA . VAL A 1 352 ? 24.391 30.625 13.688 1 98 352 VAL A CA 1
ATOM 2751 C C . VAL A 1 352 ? 23.703 29.797 14.758 1 98 352 VAL A C 1
ATOM 2753 O O . VAL A 1 352 ? 24.297 29.469 15.789 1 98 352 VAL A O 1
ATOM 2756 N N . GLU A 1 353 ? 22.406 29.484 14.531 1 97.88 353 GLU A N 1
ATOM 2757 C CA . GLU A 1 353 ? 21.609 28.672 15.453 1 97.88 353 GLU A CA 1
ATOM 2758 C C . GLU A 1 353 ? 21.062 27.438 14.766 1 97.88 353 GLU A C 1
ATOM 2760 O O . GLU A 1 353 ? 20.438 27.531 13.703 1 97.88 353 GLU A O 1
ATOM 2765 N N . ASN A 1 354 ? 21.328 26.266 15.359 1 98.06 354 ASN A N 1
ATOM 2766 C CA . ASN A 1 354 ? 20.797 25 14.844 1 98.06 354 ASN A CA 1
ATOM 2767 C C . ASN A 1 354 ? 19.531 24.578 15.602 1 98.06 354 ASN A C 1
ATOM 2769 O O . ASN A 1 354 ? 19.609 24.172 16.766 1 98.06 354 ASN A O 1
ATOM 2773 N N . HIS A 1 355 ? 18.406 24.609 14.891 1 98 355 HIS A N 1
ATOM 2774 C CA . HIS A 1 355 ? 17.125 24.297 15.531 1 98 355 HIS A CA 1
ATOM 2775 C C . HIS A 1 355 ? 16.5 23.047 14.93 1 98 355 HIS A C 1
ATOM 2777 O O . HIS A 1 355 ? 15.305 22.812 15.07 1 98 355 HIS A O 1
ATOM 2783 N N . ALA A 1 356 ? 17.391 22.25 14.172 1 98.31 356 ALA A N 1
ATOM 2784 C CA . ALA A 1 356 ? 16.906 20.984 13.625 1 98.31 356 ALA A CA 1
ATOM 2785 C C . ALA A 1 356 ? 16.594 20 14.742 1 98.31 356 ALA A C 1
ATOM 2787 O O . ALA A 1 356 ? 17.062 20.156 15.875 1 98.31 356 ALA A O 1
ATOM 2788 N N . LYS A 1 357 ? 15.734 19.094 14.422 1 97.56 357 LYS A N 1
ATOM 2789 C CA . LYS A 1 357 ? 15.344 18.062 15.383 1 97.56 357 LYS A CA 1
ATOM 2790 C C . LYS A 1 357 ? 15.289 16.688 14.719 1 97.56 357 LYS A C 1
ATOM 2792 O O . LYS A 1 357 ? 14.539 16.484 13.758 1 97.56 357 LYS A O 1
ATOM 2797 N N . ALA A 1 358 ? 16.016 15.719 15.344 1 96.88 358 ALA A N 1
ATOM 2798 C CA . ALA A 1 358 ? 16.078 14.352 14.82 1 96.88 358 ALA A CA 1
ATOM 2799 C C . ALA A 1 358 ? 14.688 13.719 14.773 1 96.88 358 ALA A C 1
ATOM 2801 O O . ALA A 1 358 ? 13.891 13.898 15.688 1 96.88 358 ALA A O 1
ATOM 2802 N N . GLY A 1 359 ? 14.43 12.984 13.656 1 96.44 359 GLY A N 1
ATOM 2803 C CA . GLY A 1 359 ? 13.219 12.188 13.531 1 96.44 359 GLY A CA 1
ATOM 2804 C C . GLY A 1 359 ? 12.062 12.953 12.906 1 96.44 359 GLY A C 1
ATOM 2805 O O . GLY A 1 359 ? 11.023 12.367 12.586 1 96.44 359 GLY A O 1
ATOM 2806 N N . ARG A 1 360 ? 12.258 14.219 12.57 1 97.19 360 ARG A N 1
ATOM 2807 C CA . ARG A 1 360 ? 11.117 15.023 12.133 1 97.19 360 ARG A CA 1
ATOM 2808 C C . ARG A 1 360 ? 11.055 15.102 10.609 1 97.19 360 ARG A C 1
ATOM 2810 O O . ARG A 1 360 ? 12.086 15.164 9.945 1 97.19 360 ARG A O 1
ATOM 2817 N N . SER A 1 361 ? 9.867 15.047 10.07 1 98.44 361 SER A N 1
ATOM 2818 C CA . SER A 1 361 ? 9.531 15.484 8.719 1 98.44 361 SER A CA 1
ATOM 2819 C C . SER A 1 361 ? 9.156 16.953 8.688 1 98.44 361 SER A C 1
ATOM 2821 O O . SER A 1 361 ? 9.055 17.594 9.742 1 98.44 361 SER A O 1
ATOM 2823 N N . ALA A 1 362 ? 8.969 17.484 7.508 1 98.5 362 ALA A N 1
ATOM 2824 C CA . ALA A 1 362 ? 8.492 18.859 7.418 1 98.5 362 ALA A CA 1
ATOM 2825 C C . ALA A 1 362 ? 7.148 19.031 8.117 1 98.5 362 ALA A C 1
ATOM 2827 O O . ALA A 1 362 ? 6.93 20 8.844 1 98.5 362 ALA A O 1
ATOM 2828 N N . ARG A 1 363 ? 6.309 18.031 7.988 1 97.31 363 ARG A N 1
ATOM 2829 C CA . ARG A 1 363 ? 4.977 18.062 8.586 1 97.31 363 ARG A CA 1
ATOM 2830 C C . ARG A 1 363 ? 5.051 18.016 10.102 1 97.31 363 ARG A C 1
ATOM 2832 O O . ARG A 1 363 ? 4.453 18.844 10.789 1 97.31 363 ARG A O 1
ATOM 2839 N N . THR A 1 364 ? 5.789 17.094 10.602 1 97.12 364 THR A N 1
ATOM 2840 C CA . THR A 1 364 ? 5.828 16.938 12.055 1 97.12 364 THR A CA 1
ATOM 2841 C C . THR A 1 364 ? 6.586 18.109 12.695 1 97.12 364 THR A C 1
ATOM 2843 O O . THR A 1 364 ? 6.27 18.516 13.812 1 97.12 364 THR A O 1
ATOM 2846 N N . TYR A 1 365 ? 7.551 18.656 11.945 1 98.06 365 TYR A N 1
ATOM 2847 C CA . TYR A 1 365 ? 8.242 19.844 12.438 1 98.06 365 TYR A CA 1
ATOM 2848 C C . TYR A 1 365 ? 7.277 21.016 12.617 1 98.06 365 TYR A C 1
ATOM 2850 O O . TYR A 1 365 ? 7.383 21.766 13.586 1 98.06 365 TYR A O 1
ATOM 2858 N N . LEU A 1 366 ? 6.371 21.109 11.734 1 95.69 366 LEU A N 1
ATOM 2859 C CA . LEU A 1 366 ? 5.328 22.125 11.812 1 95.69 366 LEU A CA 1
ATOM 2860 C C . LEU A 1 366 ? 4.312 21.797 12.898 1 95.69 366 LEU A C 1
ATOM 2862 O O . LEU A 1 366 ? 4.027 22.625 13.766 1 95.69 366 LEU A O 1
ATOM 2866 N N . ASP A 1 367 ? 3.846 20.531 12.922 1 92.56 367 ASP A N 1
ATOM 2867 C CA . ASP A 1 367 ? 2.789 20.094 13.828 1 92.56 367 ASP A CA 1
ATOM 2868 C C . ASP A 1 367 ? 3.215 20.25 15.281 1 92.56 367 ASP A C 1
ATOM 2870 O O . ASP A 1 367 ? 2.383 20.516 16.156 1 92.56 367 ASP A O 1
ATOM 2874 N N . GLU A 1 368 ? 4.473 20.172 15.516 1 93.69 368 GLU A N 1
ATOM 2875 C CA . GLU A 1 368 ? 4.965 20.156 16.891 1 93.69 368 GLU A CA 1
ATOM 2876 C C . GLU A 1 368 ? 5.309 21.562 17.359 1 93.69 368 GLU A C 1
ATOM 2878 O O . GLU A 1 368 ? 5.812 21.75 18.484 1 93.69 368 GLU A O 1
ATOM 2883 N N . GLY A 1 369 ? 5.125 22.531 16.547 1 92.31 369 GLY A N 1
ATOM 2884 C CA . GLY A 1 369 ? 5.316 23.922 16.938 1 92.31 369 GLY A CA 1
ATOM 2885 C C . GLY A 1 369 ? 6.762 24.375 16.828 1 92.31 369 GLY A C 1
ATOM 2886 O O . GLY A 1 369 ? 7.102 25.484 17.234 1 92.31 369 GLY A O 1
ATOM 2887 N N . ARG A 1 370 ? 7.582 23.547 16.25 1 95.5 370 ARG A N 1
ATOM 2888 C CA . ARG A 1 370 ? 8.992 23.906 16.141 1 95.5 370 ARG A CA 1
ATOM 2889 C C . ARG A 1 370 ? 9.195 25.031 15.141 1 95.5 370 ARG A C 1
ATOM 2891 O O . ARG A 1 370 ? 9.984 25.953 15.375 1 95.5 370 ARG A O 1
ATOM 2898 N N . TRP A 1 371 ? 8.477 24.953 14.094 1 97.06 371 TRP A N 1
ATOM 2899 C CA . TRP A 1 371 ? 8.562 26 13.086 1 97.06 371 TRP A CA 1
ATOM 2900 C C . TRP A 1 371 ? 8.062 27.328 13.648 1 97.06 371 TRP A C 1
ATOM 2902 O O . TRP A 1 371 ? 8.617 28.391 13.344 1 97.06 371 TRP A O 1
ATOM 2912 N N . ASP A 1 372 ? 7.043 27.281 14.484 1 93.38 372 ASP A N 1
ATOM 2913 C CA . ASP A 1 372 ? 6.484 28.484 15.07 1 93.38 372 ASP A CA 1
ATOM 2914 C C . ASP A 1 372 ? 7.543 29.25 15.867 1 93.38 372 ASP A C 1
ATOM 2916 O O . ASP A 1 372 ? 7.574 30.484 15.859 1 93.38 372 ASP A O 1
ATOM 2920 N N . LYS A 1 373 ? 8.344 28.531 16.516 1 95.12 373 LYS A N 1
ATOM 2921 C CA . LYS A 1 373 ? 9.406 29.172 17.281 1 95.12 373 LYS A CA 1
ATOM 2922 C C . LYS A 1 373 ? 10.352 29.953 16.375 1 95.12 373 LYS A C 1
ATOM 2924 O O . LYS A 1 373 ? 10.711 31.094 16.688 1 95.12 373 LYS A O 1
ATOM 2929 N N . ILE A 1 374 ? 10.719 29.328 15.297 1 97.56 374 ILE A N 1
ATOM 2930 C CA . ILE A 1 374 ? 11.586 29.984 14.32 1 97.56 374 ILE A CA 1
ATOM 2931 C C . ILE A 1 374 ? 10.883 31.219 13.766 1 97.56 374 ILE A C 1
ATOM 2933 O O . ILE A 1 374 ? 11.445 32.312 13.781 1 97.56 374 ILE A O 1
ATOM 2937 N N . TYR A 1 375 ? 9.672 31.047 13.336 1 95.88 375 TYR A N 1
ATOM 2938 C CA . TYR A 1 375 ? 8.891 32.125 12.734 1 95.88 375 TYR A CA 1
ATOM 2939 C C . TYR A 1 375 ? 8.828 33.344 13.648 1 95.88 375 TYR A C 1
ATOM 2941 O O . TYR A 1 375 ? 9.023 34.469 13.195 1 95.88 375 TYR A O 1
ATOM 2949 N N . HIS A 1 376 ? 8.625 33.094 14.914 1 93.94 376 HIS A N 1
ATOM 2950 C CA . HIS A 1 376 ? 8.438 34.219 15.859 1 93.94 376 HIS A CA 1
ATOM 2951 C C . HIS A 1 376 ? 9.766 34.906 16.156 1 93.94 376 HIS A C 1
ATOM 2953 O O . HIS A 1 376 ? 9.789 36.062 16.531 1 93.94 376 HIS A O 1
ATOM 2959 N N . ALA A 1 377 ? 10.82 34.188 15.953 1 96.94 377 ALA A N 1
ATOM 2960 C CA . ALA A 1 377 ? 12.133 34.75 16.281 1 96.94 377 ALA A CA 1
ATOM 2961 C C . ALA A 1 377 ? 12.727 35.5 15.109 1 96.94 377 ALA A C 1
ATOM 2963 O O . ALA A 1 377 ? 13.664 36.281 15.281 1 96.94 377 ALA A O 1
ATOM 2964 N N . LEU A 1 378 ? 12.258 35.344 13.945 1 97.5 378 LEU A N 1
ATOM 2965 C CA . LEU A 1 378 ? 12.836 35.906 12.727 1 97.5 378 LEU A CA 1
ATOM 2966 C C . LEU A 1 378 ? 12.734 37.406 12.727 1 97.5 378 LEU A C 1
ATOM 2968 O O . LEU A 1 378 ? 11.727 37.969 13.164 1 97.5 378 LEU A O 1
ATOM 2972 N N . GLN A 1 379 ? 13.719 38.062 12.273 1 97.44 379 GLN A N 1
ATOM 2973 C CA . GLN A 1 379 ? 13.805 39.469 12.008 1 97.44 379 GLN A CA 1
ATOM 2974 C C . GLN A 1 379 ? 14.258 39.75 10.57 1 97.44 379 GLN A C 1
ATOM 2976 O O . GLN A 1 379 ? 14.867 38.906 9.938 1 97.44 379 GLN A O 1
ATOM 2981 N N . PRO A 1 380 ? 13.914 40.969 10.086 1 97.56 380 PRO A N 1
ATOM 2982 C CA . PRO A 1 380 ? 14.375 41.281 8.734 1 97.56 380 PRO A CA 1
ATOM 2983 C C . PRO A 1 380 ? 15.891 41.156 8.578 1 97.56 380 PRO A C 1
ATOM 2985 O O . PRO A 1 380 ? 16.641 41.656 9.43 1 97.56 380 PRO A O 1
ATOM 2988 N N . GLY A 1 381 ? 16.297 40.438 7.547 1 98 381 GLY A N 1
ATOM 2989 C CA . GLY A 1 381 ? 17.719 40.25 7.27 1 98 381 GLY A CA 1
ATOM 2990 C C . GLY A 1 381 ? 18.266 38.906 7.711 1 98 381 GLY A C 1
ATOM 2991 O O . GLY A 1 381 ? 19.359 38.531 7.305 1 98 381 GLY A O 1
ATOM 2992 N N . ASP A 1 382 ? 17.547 38.188 8.508 1 98.69 382 ASP A N 1
ATOM 2993 C CA . ASP A 1 382 ? 17.969 36.844 8.938 1 98.69 382 ASP A CA 1
ATOM 2994 C C . ASP A 1 382 ? 17.953 35.875 7.766 1 98.69 382 ASP A C 1
ATOM 2996 O O . ASP A 1 382 ? 17.469 36.188 6.68 1 98.69 382 ASP A O 1
ATOM 3000 N N . PHE A 1 383 ? 18.578 34.719 8 1 98.88 383 PHE A N 1
ATOM 3001 C CA . PHE A 1 383 ? 18.609 33.625 7.016 1 98.88 383 PHE A CA 1
ATOM 3002 C C . PHE A 1 383 ? 18.094 32.344 7.617 1 98.88 383 PHE A C 1
ATOM 3004 O O . PHE A 1 383 ? 18.266 32.094 8.812 1 98.88 383 PHE A O 1
ATOM 3011 N N . VAL A 1 384 ? 17.453 31.516 6.809 1 98.88 384 VAL A N 1
ATOM 3012 C CA . VAL A 1 384 ? 17.016 30.203 7.254 1 98.88 384 VAL A CA 1
ATOM 3013 C C . VAL A 1 384 ? 17.438 29.141 6.23 1 98.88 384 VAL A C 1
ATOM 3015 O O . VAL A 1 384 ? 17.047 29.234 5.059 1 98.88 384 VAL A O 1
ATOM 3018 N N . LEU A 1 385 ? 18.297 28.188 6.605 1 98.88 385 LEU A N 1
ATOM 3019 C CA . LEU A 1 385 ? 18.562 26.984 5.832 1 98.88 385 LEU A CA 1
ATOM 3020 C C . LEU A 1 385 ? 17.562 25.875 6.188 1 98.88 385 LEU A C 1
ATOM 3022 O O . LEU A 1 385 ? 17.453 25.5 7.355 1 98.88 385 LEU A O 1
ATOM 3026 N N . ILE A 1 386 ? 16.859 25.391 5.199 1 98.94 386 ILE A N 1
ATOM 3027 C CA . ILE A 1 386 ? 15.781 24.422 5.434 1 98.94 386 ILE A CA 1
ATOM 3028 C C . ILE A 1 386 ? 16.094 23.109 4.707 1 98.94 386 ILE A C 1
ATOM 3030 O O . ILE A 1 386 ? 16.234 23.094 3.484 1 98.94 386 ILE A O 1
ATOM 3034 N N . GLN A 1 387 ? 16.219 22.016 5.43 1 98.88 387 GLN A N 1
ATOM 3035 C CA . GLN A 1 387 ? 16.422 20.719 4.809 1 98.88 387 GLN A CA 1
ATOM 3036 C C . GLN A 1 387 ? 15.492 19.672 5.41 1 98.88 387 GLN A C 1
ATOM 3038 O O . GLN A 1 387 ? 15.633 19.312 6.582 1 98.88 387 GLN A O 1
ATOM 3043 N N . PHE A 1 388 ? 14.586 19.094 4.598 1 98.75 388 PHE A N 1
ATOM 3044 C CA . PHE A 1 388 ? 13.75 17.953 4.918 1 98.75 388 PHE A CA 1
ATOM 3045 C C . PHE A 1 388 ? 13.766 16.938 3.779 1 98.75 388 PHE A C 1
ATOM 3047 O O . PHE A 1 388 ? 14.344 17.188 2.723 1 98.75 388 PHE A O 1
ATOM 3054 N N . GLY A 1 389 ? 13.227 15.719 4.023 1 98.19 389 GLY A N 1
ATOM 3055 C CA . GLY A 1 389 ? 13.148 14.719 2.969 1 98.19 389 GLY A CA 1
ATOM 3056 C C . GLY A 1 389 ? 13.344 13.305 3.473 1 98.19 389 GLY A C 1
ATOM 3057 O O . GLY A 1 389 ? 12.688 12.375 3.002 1 98.19 389 GLY A O 1
ATOM 3058 N N . HIS A 1 390 ? 14.203 13.102 4.469 1 97.81 390 HIS A N 1
ATOM 3059 C CA . HIS A 1 390 ? 14.555 11.758 4.934 1 97.81 390 HIS A CA 1
ATOM 3060 C C . HIS A 1 390 ? 13.383 11.102 5.648 1 97.81 390 HIS A C 1
ATOM 3062 O O . HIS A 1 390 ? 13.164 9.891 5.508 1 97.81 390 HIS A O 1
ATOM 3068 N N . ASN A 1 391 ? 12.711 11.859 6.414 1 97.31 391 ASN A N 1
ATOM 3069 C CA . ASN A 1 391 ? 11.633 11.344 7.246 1 97.31 391 ASN A CA 1
ATOM 3070 C C . ASN A 1 391 ? 10.266 11.672 6.656 1 97.31 391 ASN A C 1
ATOM 3072 O O . ASN A 1 391 ? 9.25 11.578 7.352 1 97.31 391 ASN A O 1
ATOM 3076 N N . ASP A 1 392 ? 10.219 12.086 5.418 1 98.25 392 ASP A N 1
ATOM 3077 C CA . ASP A 1 392 ? 9 12.648 4.836 1 98.25 392 ASP A CA 1
ATOM 3078 C C . ASP A 1 392 ? 8.305 11.625 3.941 1 98.25 392 ASP A C 1
ATOM 3080 O O . ASP A 1 392 ? 7.273 11.922 3.336 1 98.25 392 ASP A O 1
ATOM 3084 N N . ALA A 1 393 ? 8.805 10.406 3.828 1 96.06 393 ALA A N 1
ATOM 3085 C CA . ALA A 1 393 ? 8.18 9.281 3.139 1 96.06 393 ALA A CA 1
ATOM 3086 C C . ALA A 1 393 ? 7.688 8.234 4.133 1 96.06 393 ALA A C 1
ATOM 3088 O O . ALA A 1 393 ? 7.988 8.312 5.328 1 96.06 393 ALA A O 1
ATOM 3089 N N . GLY A 1 394 ? 6.895 7.258 3.631 1 93.94 394 GLY A N 1
ATOM 3090 C CA . GLY A 1 394 ? 6.406 6.195 4.496 1 93.94 394 GLY A CA 1
ATOM 3091 C C . GLY A 1 394 ? 4.949 6.367 4.887 1 93.94 394 GLY A C 1
ATOM 3092 O O . GLY A 1 394 ? 4.137 6.836 4.086 1 93.94 394 GLY A O 1
ATOM 3093 N N . ASP A 1 395 ? 4.672 6.039 6.141 1 92.94 395 ASP A N 1
ATOM 3094 C CA . ASP A 1 395 ? 3.291 6.027 6.613 1 92.94 395 ASP A CA 1
ATOM 3095 C C . ASP A 1 395 ? 2.812 7.438 6.953 1 92.94 395 ASP A C 1
ATOM 3097 O O . ASP A 1 395 ? 3.523 8.195 7.613 1 92.94 395 ASP A O 1
ATOM 3101 N N . ILE A 1 396 ? 1.669 7.68 6.543 1 95.44 396 ILE A N 1
ATOM 3102 C CA . ILE A 1 396 ? 1.117 9.016 6.73 1 95.44 396 ILE A CA 1
ATOM 3103 C C . ILE A 1 396 ? 0.311 9.062 8.023 1 95.44 396 ILE A C 1
ATOM 3105 O O . ILE A 1 396 ? 0.398 10.031 8.789 1 95.44 396 ILE A O 1
ATOM 3109 N N . ASN A 1 397 ? -0.437 7.984 8.281 1 95 397 ASN A N 1
ATOM 3110 C CA . ASN A 1 397 ? -1.38 8.078 9.391 1 95 397 ASN A CA 1
ATOM 3111 C C . ASN A 1 397 ? -1.247 6.898 10.344 1 95 397 ASN A C 1
ATOM 3113 O O . ASN A 1 397 ? -1.984 6.801 11.328 1 95 397 ASN A O 1
ATOM 3117 N N . THR A 1 398 ? -0.416 5.926 10.008 1 94 398 THR A N 1
ATOM 3118 C CA . THR A 1 398 ? -0.171 4.766 10.852 1 94 398 THR A CA 1
ATOM 3119 C C . THR A 1 398 ? 1.304 4.676 11.242 1 94 398 THR A C 1
ATOM 3121 O O . THR A 1 398 ? 2.143 5.375 10.664 1 94 398 THR A O 1
ATOM 3124 N N . GLY A 1 399 ? 1.654 4 12.242 1 94.25 399 GLY A N 1
ATOM 3125 C CA . GLY A 1 399 ? 3.045 3.871 12.648 1 94.25 399 GLY A CA 1
ATOM 3126 C C . GLY A 1 399 ? 3.66 5.188 13.094 1 94.25 399 GLY A C 1
ATOM 3127 O O . GLY A 1 399 ? 3.127 5.859 13.977 1 94.25 399 GLY A O 1
ATOM 3128 N N . LYS A 1 400 ? 4.754 5.578 12.43 1 91.81 400 LYS A N 1
ATOM 3129 C CA . LYS A 1 400 ? 5.41 6.832 12.789 1 91.81 400 LYS A CA 1
ATOM 3130 C C . LYS A 1 400 ? 4.574 8.031 12.359 1 91.81 400 LYS A C 1
ATOM 3132 O O . LYS A 1 400 ? 4.672 9.109 12.945 1 91.81 400 LYS A O 1
ATOM 3137 N N . ALA A 1 401 ? 3.824 7.855 11.312 1 95.38 401 ALA A N 1
ATOM 3138 C CA . ALA A 1 401 ? 2.797 8.805 10.891 1 95.38 401 ALA A CA 1
ATOM 3139 C C . ALA A 1 401 ? 3.395 10.18 10.625 1 95.38 401 ALA A C 1
ATOM 3141 O O . ALA A 1 401 ? 2.904 11.188 11.141 1 95.38 401 ALA A O 1
ATOM 3142 N N . ARG A 1 402 ? 4.508 10.258 9.805 1 96.44 402 ARG A N 1
ATOM 3143 C CA . ARG A 1 402 ? 5.188 11.539 9.617 1 96.44 402 ARG A CA 1
ATOM 3144 C C . ARG A 1 402 ? 5.195 11.945 8.148 1 96.44 402 ARG A C 1
ATOM 3146 O O . ARG A 1 402 ? 5.477 13.094 7.816 1 96.44 402 ARG A O 1
ATOM 3153 N N . ALA A 1 403 ? 4.832 11.062 7.254 1 97.12 403 ALA A N 1
ATOM 3154 C CA . ALA A 1 403 ? 4.973 11.273 5.812 1 97.12 403 ALA A CA 1
ATOM 3155 C C . ALA A 1 403 ? 3.947 12.281 5.305 1 97.12 403 ALA A C 1
ATOM 3157 O O . ALA A 1 403 ? 2.941 12.547 5.973 1 97.12 403 ALA A O 1
ATOM 3158 N N . GLU A 1 404 ? 4.254 12.875 4.23 1 97.25 404 GLU A N 1
ATOM 3159 C CA . GLU A 1 404 ? 3.352 13.734 3.465 1 97.25 404 GLU A CA 1
ATOM 3160 C C . GLU A 1 404 ? 2.943 13.07 2.152 1 97.25 404 GLU A C 1
ATOM 3162 O O . GLU A 1 404 ? 3.408 11.969 1.834 1 97.25 404 GLU A O 1
ATOM 3167 N N . LEU A 1 405 ? 1.999 13.742 1.438 1 94.94 405 LEU A N 1
ATOM 3168 C CA . LEU A 1 405 ? 1.726 13.328 0.068 1 94.94 405 LEU A CA 1
ATOM 3169 C C . LEU A 1 405 ? 2.902 13.648 -0.845 1 94.94 405 LEU A C 1
ATOM 3171 O O . LEU A 1 405 ? 3.553 14.688 -0.683 1 94.94 405 LEU A O 1
ATOM 3175 N N . PRO A 1 406 ? 3.146 12.766 -1.775 1 96.19 406 PRO A N 1
ATOM 3176 C CA . PRO A 1 406 ? 4.219 13.086 -2.723 1 96.19 406 PRO A CA 1
ATOM 3177 C C . PRO A 1 406 ? 3.883 14.289 -3.607 1 96.19 406 PRO A C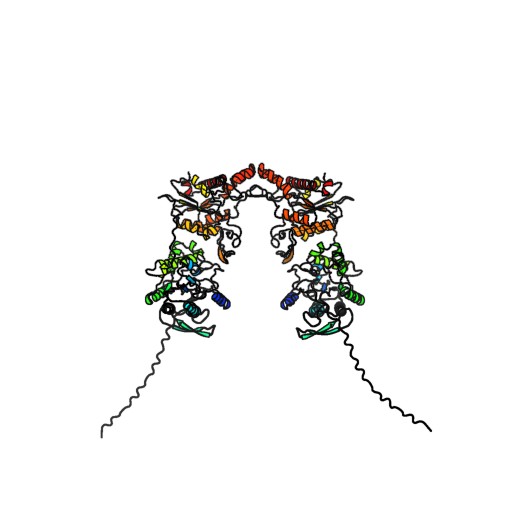 1
ATOM 3179 O O . PRO A 1 406 ? 2.709 14.54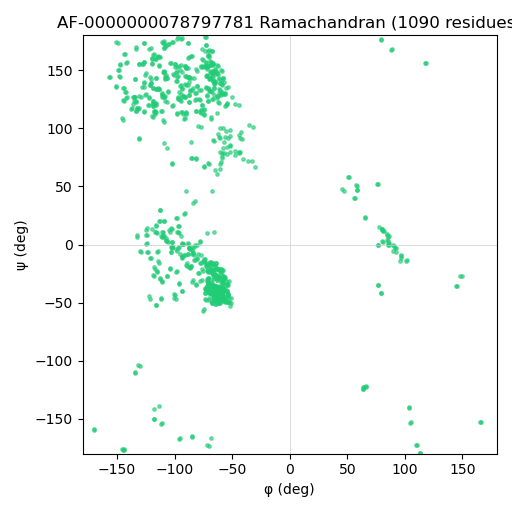7 -3.887 1 96.19 406 PRO A O 1
ATOM 3182 N N . GLY A 1 407 ? 4.973 15.039 -3.994 1 95.75 407 GLY A N 1
ATOM 3183 C CA . GLY A 1 407 ? 4.785 16.109 -4.953 1 95.75 407 GLY A CA 1
ATOM 3184 C C . GLY A 1 407 ? 5.023 17.484 -4.359 1 95.75 407 GLY A C 1
ATOM 3185 O O . GLY A 1 407 ? 5.43 17.609 -3.203 1 95.75 407 GLY A O 1
ATOM 3186 N N . SER A 1 408 ? 4.855 18.484 -5.195 1 95.88 408 SER A N 1
ATOM 3187 C CA . SER A 1 408 ? 5.09 19.875 -4.793 1 95.88 408 SER A CA 1
ATOM 3188 C C . SER A 1 408 ? 3.857 20.734 -5.043 1 95.88 408 SER A C 1
ATOM 3190 O O . SER A 1 408 ? 3.916 21.953 -4.922 1 95.88 408 SER A O 1
ATOM 3192 N N . GLY A 1 409 ? 2.76 20.062 -5.402 1 92.81 409 GLY A N 1
ATOM 3193 C CA . GLY A 1 409 ? 1.543 20.797 -5.711 1 92.81 409 GLY A CA 1
ATOM 3194 C C . GLY A 1 409 ? 0.715 21.125 -4.484 1 92.81 409 GLY A C 1
ATOM 3195 O O . GLY A 1 409 ? 1.23 21.125 -3.363 1 92.81 409 GLY A O 1
ATOM 3196 N N . ASN A 1 410 ? -0.57 21.516 -4.727 1 92.69 410 ASN A N 1
ATOM 3197 C CA . ASN A 1 410 ? -1.474 21.938 -3.656 1 92.69 410 ASN A CA 1
ATOM 3198 C C . ASN A 1 410 ? -2.383 20.797 -3.217 1 92.69 410 ASN A C 1
ATOM 3200 O O . ASN A 1 410 ? -3.398 21.016 -2.557 1 92.69 410 ASN A O 1
ATOM 3204 N N . GLU A 1 411 ? -2.008 19.531 -3.613 1 90.44 411 GLU A N 1
ATOM 3205 C CA . GLU A 1 411 ? -2.82 18.375 -3.254 1 90.44 411 GLU A CA 1
ATOM 3206 C C . GLU A 1 411 ? -2.904 18.203 -1.739 1 90.44 411 GLU A C 1
ATOM 3208 O O . GLU A 1 411 ? -1.942 18.5 -1.023 1 90.44 411 GLU A O 1
ATOM 3213 N N . SER A 1 412 ? -4.043 17.797 -1.285 1 93.12 412 SER A N 1
ATOM 3214 C CA . SER A 1 412 ? -4.266 17.484 0.124 1 93.12 412 SER A CA 1
ATOM 3215 C C . SER A 1 412 ? -5.27 16.359 0.291 1 93.12 412 SER A C 1
ATOM 3217 O O . SER A 1 412 ? -6.055 16.078 -0.617 1 93.12 412 SER A O 1
ATOM 3219 N N . LYS A 1 413 ? -5.191 15.656 1.376 1 92.12 413 LYS A N 1
ATOM 3220 C CA . LYS A 1 413 ? -6.113 14.57 1.708 1 92.12 413 LYS A CA 1
ATOM 3221 C C . LYS A 1 413 ? -6.332 14.477 3.215 1 92.12 413 LYS A C 1
ATOM 3223 O O . LYS A 1 413 ? -5.418 14.75 3.998 1 92.12 413 LYS A O 1
ATOM 3228 N N . VAL A 1 414 ? -7.5 14.148 3.633 1 90.56 414 VAL A N 1
ATOM 3229 C CA . VAL A 1 414 ? -7.832 14 5.047 1 90.56 414 VAL A CA 1
ATOM 3230 C C . VAL A 1 414 ? -7.52 12.578 5.508 1 90.56 414 VAL A C 1
ATOM 3232 O O . VAL A 1 414 ? -7.887 11.609 4.84 1 90.56 414 VAL A O 1
ATOM 3235 N N . PHE A 1 415 ? -6.793 12.445 6.566 1 91.81 415 PHE A N 1
ATOM 3236 C CA . PHE A 1 415 ? -6.469 11.148 7.145 1 91.81 415 PHE A CA 1
ATOM 3237 C C . PHE A 1 415 ? -6.973 11.047 8.578 1 91.81 415 PHE A C 1
ATOM 3239 O O . PHE A 1 415 ? -6.895 12.016 9.336 1 91.81 415 PHE A O 1
ATOM 3246 N N . LYS A 1 416 ? -7.531 9.867 8.938 1 90.12 416 LYS A N 1
ATOM 3247 C CA . LYS A 1 416 ? -7.719 9.555 10.344 1 90.12 416 LYS A CA 1
ATOM 3248 C C . LYS A 1 416 ? -6.43 9.023 10.969 1 90.12 416 LYS A C 1
ATOM 3250 O O . LYS A 1 416 ? -5.93 7.969 10.57 1 90.12 416 LYS A O 1
ATOM 3255 N N . MET A 1 417 ? -5.867 9.734 11.891 1 91.31 417 MET A N 1
ATOM 3256 C CA . MET A 1 417 ? -4.609 9.336 12.523 1 91.31 417 MET A CA 1
ATOM 3257 C C . MET A 1 417 ? -4.824 8.148 13.461 1 91.31 417 MET A C 1
ATOM 3259 O O . MET A 1 417 ? -5.637 8.227 14.383 1 91.31 417 MET A O 1
ATOM 3263 N N . GLU A 1 418 ? -4.066 7.176 13.281 1 90.94 418 GLU A N 1
ATOM 3264 C CA . GLU A 1 418 ? -4.242 5.93 14.023 1 90.94 418 GLU A CA 1
ATOM 3265 C C . GLU A 1 418 ? -4.016 6.148 15.516 1 90.94 418 GLU A C 1
ATOM 3267 O O . GLU A 1 418 ? -4.797 5.676 16.344 1 90.94 418 GLU A O 1
ATOM 3272 N N . LYS A 1 419 ? -3.072 6.852 15.922 1 88.44 419 LYS A N 1
ATOM 3273 C CA . LYS A 1 419 ? -2.656 6.992 17.312 1 88.44 419 LYS A CA 1
ATOM 3274 C C . LYS A 1 419 ? -3.645 7.844 18.109 1 88.44 419 LYS A C 1
ATOM 3276 O O . LYS A 1 419 ? -3.967 7.531 19.25 1 88.44 419 LYS A O 1
ATOM 3281 N N . THR A 1 420 ? -4.156 8.922 17.578 1 86.94 420 THR A N 1
ATOM 3282 C CA . THR A 1 420 ? -4.977 9.867 18.328 1 86.94 420 THR A CA 1
ATOM 3283 C C . THR A 1 420 ? -6.453 9.703 17.969 1 86.94 420 THR A C 1
ATOM 3285 O O . THR A 1 420 ? -7.328 10.18 18.688 1 86.94 420 THR A O 1
ATOM 3288 N N . GLY A 1 421 ? -6.676 9.094 16.828 1 87.31 421 GLY A N 1
ATOM 3289 C CA . GLY A 1 421 ? -8.039 9.008 16.344 1 87.31 421 GLY A CA 1
ATOM 3290 C C . GLY A 1 421 ? -8.547 10.297 15.742 1 87.31 421 GLY A C 1
ATOM 3291 O O . GLY A 1 421 ? -9.688 10.367 15.266 1 87.31 421 GLY A O 1
ATOM 3292 N N . SER A 1 422 ? -7.742 11.297 15.734 1 85.31 422 SER A N 1
ATOM 3293 C CA . SER A 1 422 ? -8.133 12.594 15.195 1 85.31 422 SER A CA 1
ATOM 3294 C C . SER A 1 422 ? -7.902 12.656 13.688 1 85.31 422 SER A C 1
ATOM 3296 O O . SER A 1 422 ? -7.148 11.859 13.133 1 85.31 422 SER A O 1
ATOM 3298 N N . TYR A 1 423 ? -8.57 13.641 13.055 1 86.75 423 TYR A N 1
ATOM 3299 C CA . TYR A 1 423 ? -8.414 13.828 11.617 1 86.75 423 TYR A CA 1
ATOM 3300 C C . TYR A 1 423 ? -7.453 14.977 11.32 1 86.75 423 TYR A C 1
ATOM 3302 O O . TYR A 1 423 ? -7.426 15.977 12.047 1 86.75 423 TYR A O 1
ATOM 3310 N N . GLN A 1 424 ? -6.746 14.766 10.25 1 91.5 424 GLN A N 1
ATOM 3311 C CA . GLN A 1 424 ? -5.789 15.789 9.844 1 91.5 424 GLN A CA 1
ATOM 3312 C C . GLN A 1 424 ? -5.707 15.891 8.32 1 91.5 424 GLN A C 1
ATOM 3314 O O . GLN A 1 424 ? -5.703 14.867 7.625 1 91.5 424 GLN A O 1
ATOM 3319 N N . VAL A 1 425 ? -5.723 17.125 7.855 1 91.44 425 VAL A N 1
ATOM 3320 C CA . VAL A 1 425 ? -5.414 17.344 6.445 1 91.44 425 VAL A CA 1
ATOM 3321 C C . VAL A 1 425 ? -3.902 17.266 6.23 1 91.44 425 VAL A C 1
ATOM 3323 O O . VAL A 1 425 ? -3.139 17.969 6.895 1 91.44 425 VAL A O 1
ATOM 3326 N N . VAL A 1 426 ? -3.502 16.422 5.363 1 94.38 426 VAL A N 1
ATOM 3327 C CA . VAL A 1 426 ? -2.09 16.297 5.016 1 94.38 426 VAL A CA 1
ATOM 3328 C C . VAL A 1 426 ? -1.859 16.797 3.594 1 94.38 426 VAL A C 1
ATOM 3330 O O . VAL A 1 426 ? -2.596 16.438 2.674 1 94.38 426 VAL A O 1
ATOM 3333 N N . TYR A 1 427 ? -0.906 17.641 3.447 1 95.12 427 TYR A N 1
ATOM 3334 C CA . TYR A 1 427 ? -0.583 18.266 2.166 1 95.12 427 TYR A CA 1
ATOM 3335 C C . TYR A 1 427 ? 0.635 17.594 1.534 1 95.12 427 TYR A C 1
ATOM 3337 O O . TYR A 1 427 ? 1.236 16.703 2.125 1 95.12 427 TYR A O 1
ATOM 3345 N N . SER A 1 428 ? 0.938 18.047 0.268 1 97.12 428 SER A N 1
ATOM 3346 C CA . SER A 1 428 ? 2.131 17.531 -0.394 1 97.12 428 SER A CA 1
ATOM 3347 C C . SER A 1 428 ? 3.4 18.016 0.291 1 97.12 428 SER A C 1
ATOM 3349 O O . SER A 1 428 ? 3.381 19.031 0.996 1 97.12 428 SER A O 1
ATOM 3351 N N . PHE A 1 429 ? 4.488 17.281 0.101 1 98.25 429 PHE A N 1
ATOM 3352 C CA . PHE A 1 429 ? 5.785 17.641 0.651 1 98.25 429 PHE A CA 1
ATOM 3353 C C . PHE A 1 429 ? 6.152 19.078 0.273 1 98.25 429 PHE A C 1
ATOM 3355 O O . PHE A 1 429 ? 6.539 19.875 1.131 1 98.25 429 PHE A O 1
ATOM 3362 N N . GLY A 1 430 ? 6.02 19.391 -0.998 1 98.12 430 GLY A N 1
ATOM 3363 C CA . GLY A 1 430 ? 6.348 20.719 -1.479 1 98.12 430 GLY A CA 1
ATOM 3364 C C . GLY A 1 430 ? 5.473 21.797 -0.881 1 98.12 430 GLY A C 1
ATOM 3365 O O . GLY A 1 430 ? 5.91 22.938 -0.713 1 98.12 430 GLY A O 1
ATOM 3366 N N . TRP A 1 431 ? 4.254 21.484 -0.552 1 96.69 431 TRP A N 1
ATOM 3367 C CA . TRP A 1 431 ? 3.367 22.453 0.085 1 96.69 431 TRP A CA 1
ATOM 3368 C C . TRP A 1 431 ? 3.939 22.922 1.419 1 96.69 431 TRP A C 1
ATOM 3370 O O . TRP A 1 431 ? 3.949 24.125 1.713 1 96.69 431 TRP A O 1
ATOM 3380 N N . TYR A 1 432 ? 4.402 22.047 2.225 1 97.56 432 TYR A N 1
ATOM 3381 C CA . TYR A 1 432 ? 4.961 22.406 3.523 1 97.56 432 TYR A CA 1
ATOM 3382 C C . TYR A 1 432 ? 6.195 23.281 3.363 1 97.56 432 TYR A C 1
ATOM 3384 O O . TYR A 1 432 ? 6.371 24.25 4.102 1 97.56 432 TYR A O 1
ATOM 3392 N N . LEU A 1 433 ? 7.043 22.922 2.418 1 98.5 433 LEU A N 1
ATOM 3393 C CA . LEU A 1 433 ? 8.227 23.734 2.178 1 98.5 433 LEU A CA 1
ATOM 3394 C C . LEU A 1 433 ? 7.84 25.141 1.761 1 98.5 433 LEU A C 1
ATOM 3396 O O . LEU A 1 433 ? 8.43 26.125 2.227 1 98.5 433 LEU A O 1
ATOM 3400 N N . ARG A 1 434 ? 6.883 25.266 0.881 1 97.5 434 ARG A N 1
ATOM 3401 C CA . ARG A 1 434 ? 6.438 26.578 0.45 1 97.5 434 ARG A CA 1
ATOM 3402 C C . ARG A 1 434 ? 5.902 27.391 1.626 1 97.5 434 ARG A C 1
ATOM 3404 O O . ARG A 1 434 ? 6.121 28.594 1.705 1 97.5 434 ARG A O 1
ATOM 3411 N N . LYS A 1 435 ? 5.199 26.734 2.484 1 96.25 435 LYS A N 1
ATOM 3412 C CA . LYS A 1 435 ? 4.727 27.422 3.676 1 96.25 435 LYS A CA 1
ATOM 3413 C C . LYS A 1 435 ? 5.895 28.016 4.465 1 96.25 435 LYS A C 1
ATOM 3415 O O . LYS A 1 435 ? 5.848 29.172 4.871 1 96.25 435 LYS A O 1
ATOM 3420 N N . PHE A 1 436 ? 6.934 27.219 4.711 1 98.19 436 PHE A N 1
ATOM 3421 C CA . PHE A 1 436 ? 8.102 27.703 5.438 1 98.19 436 PHE A CA 1
ATOM 3422 C C . PHE A 1 436 ? 8.742 28.875 4.711 1 98.19 436 PHE A C 1
ATOM 3424 O O . PHE A 1 436 ? 9.055 29.891 5.328 1 98.19 436 PHE A O 1
ATOM 3431 N N . ILE A 1 437 ? 8.906 28.734 3.41 1 98.06 437 ILE A N 1
ATOM 3432 C CA . ILE A 1 437 ? 9.547 29.766 2.592 1 98.06 437 ILE A CA 1
ATOM 3433 C C . ILE A 1 437 ? 8.758 31.062 2.697 1 98.06 437 ILE A C 1
ATOM 3435 O O . ILE A 1 437 ? 9.336 32.125 2.953 1 98.06 437 ILE A O 1
ATOM 3439 N N . MET A 1 438 ? 7.484 31 2.562 1 95.81 438 MET A N 1
ATOM 3440 C CA . MET A 1 438 ? 6.637 32.188 2.576 1 95.81 438 MET A CA 1
ATOM 3441 C C . MET A 1 438 ? 6.637 32.844 3.953 1 95.81 438 MET A C 1
ATOM 3443 O O . MET A 1 438 ? 6.621 34.062 4.062 1 95.81 438 MET A O 1
ATOM 3447 N N . ASP A 1 439 ? 6.637 32 4.953 1 96.25 439 ASP A N 1
ATOM 3448 C CA . ASP A 1 439 ? 6.719 32.531 6.309 1 96.25 439 ASP A CA 1
ATOM 3449 C C . ASP A 1 439 ? 8.016 33.312 6.516 1 96.25 439 ASP A C 1
ATOM 3451 O O . ASP A 1 439 ? 8.016 34.406 7.117 1 96.25 439 ASP A O 1
ATOM 3455 N N . VAL A 1 440 ? 9.109 32.812 6.047 1 97.94 440 VAL A N 1
ATOM 3456 C CA . VAL A 1 440 ? 10.414 33.469 6.184 1 97.94 440 VAL A CA 1
ATOM 3457 C C . VAL A 1 440 ? 10.398 34.781 5.449 1 97.94 440 VAL A C 1
ATOM 3459 O O . VAL A 1 440 ? 10.836 35.812 5.996 1 97.94 440 VAL A O 1
ATOM 3462 N N . LYS A 1 441 ? 9.875 34.812 4.281 1 95.88 441 LYS A N 1
ATOM 3463 C CA . LYS A 1 441 ? 9.805 36.031 3.475 1 95.88 441 LYS A CA 1
ATOM 3464 C C . LYS A 1 441 ? 8.906 37.062 4.129 1 95.88 441 LYS A C 1
ATOM 3466 O O . LYS A 1 441 ? 9.203 38.25 4.098 1 95.88 441 LYS A O 1
ATOM 3471 N N . GLU A 1 442 ? 7.824 36.594 4.656 1 91.88 442 GLU A N 1
ATOM 3472 C CA . GLU A 1 442 ? 6.902 37.469 5.367 1 91.88 442 GLU A CA 1
ATOM 3473 C C . GLU A 1 442 ? 7.613 38.25 6.465 1 91.88 442 GLU A C 1
ATOM 3475 O O . GLU A 1 442 ? 7.277 39.406 6.734 1 91.88 442 GLU A O 1
ATOM 3480 N N . LYS A 1 443 ? 8.578 37.656 7.094 1 95.38 443 LYS A N 1
ATOM 3481 C CA . LYS A 1 443 ? 9.297 38.281 8.211 1 95.38 443 LYS A CA 1
ATOM 3482 C C . LYS A 1 443 ? 10.484 39.094 7.723 1 95.38 443 LYS A C 1
ATOM 3484 O O . LYS A 1 443 ? 11.266 39.594 8.523 1 95.38 443 LYS A O 1
ATOM 3489 N N . GLY A 1 444 ? 10.68 39.156 6.402 1 96.5 444 GLY A N 1
ATOM 3490 C CA . GLY A 1 444 ? 11.773 39.938 5.828 1 96.5 444 GLY A CA 1
ATOM 3491 C C . GLY A 1 444 ? 13.094 39.188 5.855 1 96.5 444 GLY A C 1
ATOM 3492 O O . GLY A 1 444 ? 14.156 39.781 5.695 1 96.5 444 GLY A O 1
ATOM 3493 N N . ALA A 1 445 ? 13.07 37.906 6.152 1 98.31 445 ALA A N 1
ATOM 3494 C CA . ALA A 1 445 ? 14.266 37.094 6.156 1 98.31 445 ALA A CA 1
ATOM 3495 C C . ALA A 1 445 ? 14.445 36.375 4.816 1 98.31 445 ALA A C 1
ATOM 3497 O O . ALA A 1 445 ? 13.625 36.531 3.91 1 98.31 445 ALA A O 1
ATOM 3498 N N . VAL A 1 446 ? 15.57 35.625 4.66 1 98.75 446 VAL A N 1
ATOM 3499 C CA . VAL A 1 446 ? 15.922 35 3.385 1 98.75 446 VAL A CA 1
ATOM 3500 C C . VAL A 1 446 ? 15.906 33.469 3.525 1 98.75 446 VAL A C 1
ATOM 3502 O O . VAL A 1 446 ? 16.75 32.906 4.207 1 98.75 446 VAL A O 1
ATOM 3505 N N . PRO A 1 447 ? 14.969 32.812 2.828 1 98.75 447 PRO A N 1
ATOM 3506 C CA . PRO A 1 447 ? 14.914 31.344 2.887 1 98.75 447 PRO A CA 1
ATOM 3507 C C . PRO A 1 447 ? 15.836 30.688 1.864 1 98.75 447 PRO A C 1
ATOM 3509 O O . PRO A 1 447 ? 15.891 31.109 0.708 1 98.75 447 PRO A O 1
ATOM 3512 N N . ILE A 1 448 ? 16.609 29.719 2.25 1 98.94 448 ILE A N 1
ATOM 3513 C CA . ILE A 1 448 ? 17.406 28.844 1.401 1 98.94 448 ILE A CA 1
ATOM 3514 C C . ILE A 1 448 ? 17.031 27.375 1.654 1 98.94 448 ILE A C 1
ATOM 3516 O O . ILE A 1 448 ? 17.141 26.891 2.779 1 98.94 448 ILE A O 1
ATOM 3520 N N . VAL A 1 449 ? 16.578 26.719 0.633 1 98.75 449 VAL A N 1
ATOM 3521 C CA . VAL A 1 449 ? 16.156 25.328 0.807 1 98.75 449 VAL A CA 1
ATOM 3522 C C . VAL A 1 449 ? 17.172 24.391 0.172 1 98.75 449 VAL A C 1
ATOM 3524 O O . VAL A 1 449 ? 17.734 24.688 -0.883 1 98.75 449 VAL A O 1
ATOM 3527 N N . LEU A 1 450 ? 17.406 23.25 0.804 1 98.81 450 LEU A N 1
ATOM 3528 C CA . LEU A 1 450 ? 18.391 22.266 0.387 1 98.81 450 LEU A CA 1
ATOM 3529 C C . LEU A 1 450 ? 17.719 20.938 0.064 1 98.81 450 LEU A C 1
ATOM 3531 O O . LEU A 1 450 ? 16.828 20.484 0.79 1 98.81 450 LEU A O 1
ATOM 3535 N N . SER A 1 451 ? 18.141 20.344 -1.098 1 98.75 451 SER A N 1
ATOM 3536 C CA . SER A 1 451 ? 17.844 18.906 -1.159 1 98.75 451 SER A CA 1
ATOM 3537 C C . SER A 1 451 ? 18.578 18.141 -0.059 1 98.75 451 SER A C 1
ATOM 3539 O O . SER A 1 451 ? 19.672 18.547 0.366 1 98.75 451 SER A O 1
ATOM 3541 N N . HIS A 1 452 ? 17.938 17.062 0.42 1 98.56 452 HIS A N 1
ATOM 3542 C CA . HIS A 1 452 ? 18.5 16.422 1.603 1 98.56 452 HIS A CA 1
ATOM 3543 C C . HIS A 1 452 ? 19.75 15.617 1.252 1 98.56 452 HIS A C 1
ATOM 3545 O O . HIS A 1 452 ? 19.953 15.258 0.091 1 98.56 452 HIS A O 1
ATOM 3551 N N . THR A 1 453 ? 20.594 15.336 2.217 1 98.69 453 THR A N 1
ATOM 3552 C CA . THR A 1 453 ? 21.875 14.648 2.053 1 98.69 453 THR A CA 1
ATOM 3553 C C . THR A 1 453 ? 21.656 13.258 1.455 1 98.69 453 THR A C 1
ATOM 3555 O O . THR A 1 453 ? 20.609 12.648 1.655 1 98.69 453 THR A O 1
ATOM 3558 N N . PRO A 1 454 ? 22.641 12.781 0.704 1 98.44 454 PRO A N 1
ATOM 3559 C CA . PRO A 1 454 ? 22.516 11.445 0.125 1 98.44 454 PRO A CA 1
ATOM 3560 C C . PRO A 1 454 ? 22.641 10.336 1.169 1 98.44 454 PRO A C 1
ATOM 3562 O O . PRO A 1 454 ? 23.297 10.523 2.197 1 98.44 454 PRO A O 1
ATOM 3565 N N . ARG A 1 455 ? 22.016 9.234 0.924 1 98.25 455 ARG A N 1
ATOM 3566 C CA . ARG A 1 455 ? 22.219 8.023 1.712 1 98.25 455 ARG A CA 1
ATOM 3567 C C . ARG A 1 455 ? 23.328 7.16 1.126 1 98.25 455 ARG A C 1
ATOM 3569 O O . ARG A 1 455 ? 23.641 7.266 -0.061 1 98.25 455 ARG A O 1
ATOM 3576 N N . ASN A 1 456 ? 23.922 6.387 2.021 1 98.56 456 ASN A N 1
ATOM 3577 C CA . ASN A 1 456 ? 24.891 5.395 1.584 1 98.56 456 ASN A CA 1
ATOM 3578 C C . ASN A 1 456 ? 24.219 4.195 0.924 1 98.56 456 ASN A C 1
ATOM 3580 O O . ASN A 1 456 ? 24.297 3.078 1.439 1 98.56 456 ASN A O 1
ATOM 3584 N N . LYS A 1 457 ? 23.625 4.438 -0.211 1 98.38 457 LYS A N 1
ATOM 3585 C CA . LYS A 1 457 ? 22.922 3.443 -1.01 1 98.38 457 LYS A CA 1
ATOM 3586 C C . LYS A 1 457 ? 23.297 3.549 -2.484 1 98.38 457 LYS A C 1
ATOM 3588 O O . LYS A 1 457 ? 23.266 4.637 -3.064 1 98.38 457 LYS A O 1
ATOM 3593 N N . PHE A 1 458 ? 23.688 2.529 -3.035 1 98.31 458 PHE A N 1
ATOM 3594 C CA . PHE A 1 458 ? 24.078 2.486 -4.438 1 98.31 458 PHE A CA 1
ATOM 3595 C C . PHE A 1 458 ? 23.234 1.485 -5.211 1 98.31 458 PHE A C 1
ATOM 3597 O O . PHE A 1 458 ? 22.922 0.4 -4.707 1 98.31 458 PHE A O 1
ATOM 3604 N N . ASP A 1 459 ? 22.797 1.8 -6.359 1 97.06 459 ASP A N 1
ATOM 3605 C CA . ASP A 1 459 ? 22.047 0.976 -7.297 1 97.06 459 ASP A CA 1
ATOM 3606 C C . ASP A 1 459 ? 22.719 0.95 -8.672 1 97.06 459 ASP A C 1
ATOM 3608 O O . ASP A 1 459 ? 22.797 1.979 -9.344 1 97.06 459 ASP A O 1
ATOM 3612 N N . ASN A 1 460 ? 23.188 -0.212 -9.055 1 97.12 460 ASN A N 1
ATOM 3613 C CA . ASN A 1 460 ? 23.859 -0.421 -10.328 1 97.12 460 ASN A CA 1
ATOM 3614 C C . ASN A 1 460 ? 25.062 0.508 -10.492 1 97.12 460 ASN A C 1
ATOM 3616 O O . ASN A 1 460 ? 25.219 1.141 -11.531 1 97.12 460 ASN A O 1
ATOM 3620 N N . GLY A 1 461 ? 25.75 0.652 -9.398 1 97.06 461 GLY A N 1
ATOM 3621 C CA . GLY A 1 461 ? 26.969 1.423 -9.422 1 97.06 461 GLY A CA 1
ATOM 3622 C C . GLY A 1 461 ? 26.75 2.912 -9.234 1 97.06 461 GLY A C 1
ATOM 3623 O O . GLY A 1 461 ? 27.703 3.691 -9.219 1 97.06 461 GLY A O 1
ATOM 3624 N N . GLU A 1 462 ? 25.578 3.301 -9.094 1 97.75 462 GLU A N 1
ATOM 3625 C CA . GLU A 1 462 ? 25.25 4.711 -8.938 1 97.75 462 GLU A CA 1
ATOM 3626 C C . GLU A 1 462 ? 24.625 4.98 -7.566 1 97.75 462 GLU A C 1
ATOM 3628 O O . GLU A 1 462 ? 23.75 4.25 -7.125 1 97.75 462 GLU A O 1
ATOM 3633 N N . ILE A 1 463 ? 25.109 6.02 -6.926 1 98.12 463 ILE A N 1
ATOM 3634 C CA . ILE A 1 463 ? 24.531 6.375 -5.633 1 98.12 463 ILE A CA 1
ATOM 3635 C C . ILE A 1 463 ? 23.094 6.832 -5.816 1 98.12 463 ILE A C 1
ATOM 3637 O O . ILE A 1 463 ? 22.766 7.504 -6.801 1 98.12 463 ILE A O 1
ATOM 3641 N N . GLU A 1 464 ? 22.266 6.434 -4.906 1 97 464 GLU A N 1
ATOM 3642 C CA . GLU A 1 464 ? 20.859 6.828 -4.973 1 97 464 GLU A CA 1
ATOM 3643 C C . GLU A 1 464 ? 20.719 8.344 -4.926 1 97 464 GLU A C 1
ATOM 3645 O O . GLU A 1 464 ? 21.266 9 -4.039 1 97 464 GLU A O 1
ATOM 3650 N N . ARG A 1 465 ? 19.953 8.898 -5.891 1 97.25 465 ARG A N 1
ATOM 3651 C CA . ARG A 1 465 ? 19.688 10.328 -5.98 1 97.25 465 ARG A CA 1
ATOM 3652 C C . ARG A 1 465 ? 18.219 10.625 -5.719 1 97.25 465 ARG A C 1
ATOM 3654 O O . ARG A 1 465 ? 17.375 9.719 -5.73 1 97.25 465 ARG A O 1
ATOM 3661 N N . ASN A 1 466 ? 17.938 11.82 -5.406 1 95.75 466 ASN A N 1
ATOM 3662 C CA . ASN A 1 466 ? 16.547 12.203 -5.176 1 95.75 466 ASN A CA 1
ATOM 3663 C C . ASN A 1 466 ? 16.047 13.172 -6.246 1 95.75 466 ASN A C 1
ATOM 3665 O O . ASN A 1 466 ? 15.156 13.977 -5.992 1 95.75 466 ASN A O 1
ATOM 3669 N N . THR A 1 467 ? 16.578 13.094 -7.465 1 95.25 467 THR A N 1
ATOM 3670 C CA . THR A 1 467 ? 16.375 14.047 -8.547 1 95.25 467 THR A CA 1
ATOM 3671 C C . THR A 1 467 ? 14.945 13.945 -9.086 1 95.25 467 THR A C 1
ATOM 3673 O O . THR A 1 467 ? 14.445 14.883 -9.703 1 95.25 467 THR A O 1
ATOM 3676 N N . SER A 1 468 ? 14.328 12.82 -8.875 1 95 468 SER A N 1
ATOM 3677 C CA . SER A 1 468 ? 12.984 12.641 -9.414 1 95 468 SER A CA 1
ATOM 3678 C C . SER A 1 468 ? 11.945 12.586 -8.297 1 95 468 SER A C 1
ATOM 3680 O O . SER A 1 468 ? 10.797 12.219 -8.523 1 95 468 SER A O 1
ATOM 3682 N N . SER A 1 469 ? 12.344 12.836 -7.129 1 96.88 469 SER A N 1
ATOM 3683 C CA . SER A 1 469 ? 11.461 12.773 -5.965 1 96.88 469 SER A CA 1
ATOM 3684 C C . SER A 1 469 ? 11.641 13.992 -5.066 1 96.88 469 SER A C 1
ATOM 3686 O O . SER A 1 469 ? 11.25 15.102 -5.434 1 96.88 469 SER A O 1
ATOM 3688 N N . PHE A 1 470 ? 12.234 13.766 -3.869 1 97.88 470 PHE A N 1
ATOM 3689 C CA . PHE A 1 470 ? 12.258 14.82 -2.863 1 97.88 470 PHE A CA 1
ATOM 3690 C C . PHE A 1 470 ? 13.125 15.984 -3.32 1 97.88 470 PHE A C 1
ATOM 3692 O O . PHE A 1 470 ? 12.828 17.141 -3.018 1 97.88 470 PHE A O 1
ATOM 3699 N N . GLY A 1 471 ? 14.266 15.695 -3.996 1 98.38 471 GLY A N 1
ATOM 3700 C CA . GLY A 1 471 ? 15.07 16.781 -4.543 1 98.38 471 GLY A CA 1
ATOM 3701 C C . GLY A 1 471 ? 14.328 17.625 -5.562 1 98.38 471 GLY A C 1
ATOM 3702 O O . GLY A 1 471 ? 14.438 18.844 -5.551 1 98.38 471 GLY A O 1
ATOM 3703 N N . LYS A 1 472 ? 13.625 16.953 -6.414 1 98.19 472 LYS A N 1
ATOM 3704 C CA . LYS A 1 472 ? 12.812 17.625 -7.41 1 98.19 472 LYS A CA 1
ATOM 3705 C C . LYS A 1 472 ? 11.742 18.5 -6.742 1 98.19 472 LYS A C 1
ATOM 3707 O O . LYS A 1 472 ? 11.57 19.656 -7.09 1 98.19 472 LYS A O 1
ATOM 3712 N N . TRP A 1 473 ? 11.016 17.938 -5.816 1 98.5 473 TRP A N 1
ATOM 3713 C CA . TRP A 1 473 ? 9.922 18.656 -5.148 1 98.5 473 TRP A CA 1
ATOM 3714 C C . TRP A 1 473 ? 10.453 19.844 -4.363 1 98.5 473 TRP A C 1
ATOM 3716 O O . TRP A 1 473 ? 9.805 20.891 -4.297 1 98.5 473 TRP A O 1
ATOM 3726 N N . THR A 1 474 ? 11.625 19.672 -3.75 1 98.62 474 THR A N 1
ATOM 3727 C CA . THR A 1 474 ? 12.266 20.766 -3.037 1 98.62 474 THR A CA 1
ATOM 3728 C C . THR A 1 474 ? 12.586 21.906 -3.992 1 98.62 474 THR A C 1
ATOM 3730 O O . THR A 1 474 ? 12.305 23.078 -3.697 1 98.62 474 THR A O 1
ATOM 3733 N N . ARG A 1 475 ? 13.203 21.594 -5.102 1 98.62 475 ARG A N 1
ATOM 3734 C CA . ARG A 1 475 ? 13.531 22.594 -6.105 1 98.62 475 ARG A CA 1
ATOM 3735 C C . ARG A 1 475 ? 12.281 23.312 -6.598 1 98.62 475 ARG A C 1
ATOM 3737 O O . ARG A 1 475 ? 12.258 24.547 -6.684 1 98.62 475 ARG A O 1
ATOM 3744 N N . GLU A 1 476 ? 11.289 22.562 -6.891 1 98.5 476 GLU A N 1
ATOM 3745 C CA . GLU A 1 476 ? 10.039 23.125 -7.391 1 98.5 476 GLU A CA 1
ATOM 3746 C C . GLU A 1 476 ? 9.398 24.047 -6.359 1 98.5 476 GLU A C 1
ATOM 3748 O O . GLU A 1 476 ? 8.859 25.094 -6.707 1 98.5 476 GLU A O 1
ATOM 3753 N N . ALA A 1 477 ? 9.398 23.656 -5.137 1 97.88 477 ALA A N 1
ATOM 3754 C CA . ALA A 1 477 ? 8.859 24.5 -4.07 1 97.88 477 ALA A CA 1
ATOM 3755 C C . ALA A 1 477 ? 9.633 25.812 -3.955 1 97.88 477 ALA A C 1
ATOM 3757 O O . ALA A 1 477 ? 9.039 26.875 -3.789 1 97.88 477 ALA A O 1
ATOM 3758 N N . ALA A 1 478 ? 10.953 25.719 -3.986 1 98.31 478 ALA A N 1
ATOM 3759 C CA . ALA A 1 478 ? 11.805 26.906 -3.932 1 98.31 478 ALA A CA 1
ATOM 3760 C C . ALA A 1 478 ? 11.484 27.859 -5.082 1 98.31 478 ALA A C 1
ATOM 3762 O O . ALA A 1 478 ? 11.336 29.062 -4.871 1 98.31 478 ALA A O 1
ATOM 3763 N N . GLU A 1 479 ? 11.383 27.281 -6.25 1 97.81 479 GLU A N 1
ATOM 3764 C CA . GLU A 1 479 ? 11.086 28.078 -7.438 1 97.81 479 GLU A CA 1
ATOM 3765 C C . GLU A 1 479 ? 9.711 28.734 -7.332 1 97.81 479 GLU A C 1
ATOM 3767 O O . GLU A 1 479 ? 9.562 29.938 -7.605 1 97.81 479 GLU A O 1
ATOM 3772 N N . ALA A 1 480 ? 8.773 28 -6.934 1 96.12 480 ALA A N 1
ATOM 3773 C CA . ALA A 1 480 ? 7.398 28.484 -6.855 1 96.12 480 ALA A CA 1
ATOM 3774 C C . ALA A 1 480 ? 7.262 29.594 -5.812 1 96.12 480 ALA A C 1
ATOM 3776 O O . ALA A 1 480 ? 6.496 30.531 -6 1 96.12 480 ALA A O 1
ATOM 3777 N N . ALA A 1 481 ? 8 29.5 -4.703 1 96.5 481 ALA A N 1
ATOM 3778 C CA . ALA A 1 481 ? 7.836 30.438 -3.59 1 96.5 481 ALA A CA 1
ATOM 3779 C C . ALA A 1 481 ? 8.945 31.484 -3.578 1 96.5 481 ALA A C 1
ATOM 3781 O O . ALA A 1 481 ? 8.938 32.406 -2.754 1 96.5 481 ALA A O 1
ATOM 3782 N N . GLY A 1 482 ? 9.836 31.375 -4.453 1 96.31 482 GLY A N 1
ATOM 3783 C CA . GLY A 1 482 ? 10.891 32.375 -4.598 1 96.31 482 GLY A CA 1
ATOM 3784 C C . GLY A 1 482 ? 11.961 32.281 -3.529 1 96.31 482 GLY A C 1
ATOM 3785 O O . GLY A 1 482 ? 12.289 33.25 -2.871 1 96.31 482 GLY A O 1
ATOM 3786 N N . ALA A 1 483 ? 12.523 31.156 -3.314 1 98.38 483 ALA A N 1
ATOM 3787 C CA . ALA A 1 483 ? 13.641 30.938 -2.4 1 98.38 483 ALA A CA 1
ATOM 3788 C C . ALA A 1 483 ? 14.883 30.484 -3.158 1 98.38 483 ALA A C 1
ATOM 3790 O O . ALA A 1 483 ? 14.797 30.047 -4.309 1 98.38 483 ALA A O 1
ATOM 3791 N N . TYR A 1 484 ? 16.016 30.656 -2.545 1 98.62 484 TYR A N 1
ATOM 3792 C CA . TYR A 1 484 ? 17.234 30.047 -3.08 1 98.62 484 TYR A CA 1
ATOM 3793 C C . TYR A 1 484 ? 17.219 28.531 -2.871 1 98.62 484 TYR A C 1
ATOM 3795 O O . TYR A 1 484 ? 16.656 28.047 -1.886 1 98.62 484 TYR A O 1
ATOM 3803 N N . PHE A 1 485 ? 17.781 27.875 -3.84 1 98.69 485 PHE A N 1
ATOM 3804 C CA . PHE A 1 485 ? 17.859 26.422 -3.789 1 98.69 485 PHE A CA 1
ATOM 3805 C C . PHE A 1 485 ? 19.297 25.953 -3.953 1 98.69 485 PHE A C 1
ATOM 3807 O O . PHE A 1 485 ? 20 26.406 -4.863 1 98.69 485 PHE A O 1
ATOM 3814 N N . ILE A 1 486 ? 19.766 25.094 -3.049 1 98.69 486 ILE A N 1
ATOM 3815 C CA . ILE A 1 486 ? 21.047 24.406 -3.16 1 98.69 486 ILE A CA 1
ATOM 3816 C C . ILE A 1 486 ? 20.828 22.906 -3.266 1 98.69 486 ILE A C 1
ATOM 3818 O O . ILE A 1 486 ? 20.234 22.297 -2.369 1 98.69 486 ILE A O 1
ATOM 3822 N N . ASP A 1 487 ? 21.297 22.281 -4.324 1 98.69 487 ASP A N 1
ATOM 3823 C CA . ASP A 1 487 ? 21.172 20.844 -4.508 1 98.69 487 ASP A CA 1
ATOM 3824 C C . ASP A 1 487 ? 22.266 20.094 -3.736 1 98.69 487 ASP A C 1
ATOM 3826 O O . ASP A 1 487 ? 23.156 19.5 -4.34 1 98.69 487 ASP A O 1
ATOM 3830 N N . LEU A 1 488 ? 22.062 20.078 -2.51 1 98.75 488 LEU A N 1
ATOM 3831 C CA . LEU A 1 488 ? 23.031 19.469 -1.616 1 98.75 488 LEU A CA 1
ATOM 3832 C C . LEU A 1 488 ? 23.203 17.984 -1.94 1 98.75 488 LEU A C 1
ATOM 3834 O O . LEU A 1 488 ? 24.312 17.453 -1.885 1 98.75 488 LEU A O 1
ATOM 3838 N N . ASN A 1 489 ? 22.094 17.281 -2.246 1 98.75 489 ASN A N 1
ATOM 3839 C CA . ASN A 1 489 ? 22.156 15.875 -2.605 1 98.75 489 ASN A CA 1
ATOM 3840 C C . ASN A 1 489 ? 23.125 15.625 -3.754 1 98.75 489 ASN A C 1
ATOM 3842 O O . ASN A 1 489 ? 23.922 14.688 -3.703 1 98.75 489 ASN A O 1
ATOM 3846 N N . LYS A 1 490 ? 23.031 16.484 -4.75 1 98.38 490 LYS A N 1
ATOM 3847 C CA . LYS A 1 490 ? 23.891 16.328 -5.922 1 98.38 490 LYS A CA 1
ATOM 3848 C C . LYS A 1 490 ? 25.359 16.594 -5.566 1 98.38 490 LYS A C 1
ATOM 3850 O O . LYS A 1 490 ? 26.25 15.828 -5.938 1 98.38 490 LYS A O 1
ATOM 3855 N N . ILE A 1 491 ? 25.641 17.719 -4.895 1 98.69 491 ILE A N 1
ATOM 3856 C CA . ILE A 1 491 ? 27.016 18.141 -4.621 1 98.69 491 ILE A CA 1
ATOM 3857 C C . ILE A 1 491 ? 27.703 17.094 -3.756 1 98.69 491 ILE A C 1
ATOM 3859 O O . ILE A 1 491 ? 28.797 16.625 -4.09 1 98.69 491 ILE A O 1
ATOM 3863 N N . SER A 1 492 ? 27.078 16.688 -2.674 1 98.75 492 SER A N 1
ATOM 3864 C CA . SER A 1 492 ? 27.656 15.68 -1.795 1 98.75 492 SER A CA 1
ATOM 3865 C C . SER A 1 492 ? 27.625 14.297 -2.439 1 98.75 492 SER A C 1
ATOM 3867 O O . SER A 1 492 ? 28.562 13.516 -2.301 1 98.75 492 SER A O 1
ATOM 3869 N N . GLY A 1 493 ? 26.516 14.016 -3.133 1 98.69 493 GLY A N 1
ATOM 3870 C CA . GLY A 1 493 ? 26.375 12.734 -3.803 1 98.69 493 GLY A CA 1
ATOM 3871 C C . GLY A 1 493 ? 27.438 12.484 -4.848 1 98.69 493 GLY A C 1
ATOM 3872 O O . GLY A 1 493 ? 27.922 11.359 -4.988 1 98.69 493 GLY A O 1
ATOM 3873 N N . ASP A 1 494 ? 27.797 13.508 -5.629 1 98.69 494 ASP A N 1
ATOM 3874 C CA . ASP A 1 494 ? 28.844 13.375 -6.645 1 98.69 494 ASP A CA 1
ATOM 3875 C C . ASP A 1 494 ? 30.172 12.969 -6.012 1 98.69 494 ASP A C 1
ATOM 3877 O O . ASP A 1 494 ? 30.922 12.156 -6.574 1 98.69 494 ASP A O 1
ATOM 3881 N N . LYS A 1 495 ? 30.469 13.516 -4.871 1 98.56 495 LYS A N 1
ATOM 3882 C CA . LYS A 1 495 ? 31.703 13.188 -4.164 1 98.56 495 LYS A CA 1
ATOM 3883 C C . LYS A 1 495 ? 31.703 11.727 -3.713 1 98.56 495 LYS A C 1
ATOM 3885 O O . LYS A 1 495 ? 32.656 11 -3.941 1 98.56 495 LYS A O 1
ATOM 3890 N N . LEU A 1 496 ? 30.625 11.328 -3.123 1 98.69 496 LEU A N 1
ATOM 3891 C CA . LEU A 1 496 ? 30.5 9.969 -2.621 1 98.69 496 LEU A CA 1
ATOM 3892 C C . LEU A 1 496 ? 30.469 8.969 -3.771 1 98.69 496 LEU A C 1
ATOM 3894 O O . LEU A 1 496 ? 31.031 7.871 -3.662 1 98.69 496 LEU A O 1
ATOM 3898 N N . GLN A 1 497 ? 29.766 9.359 -4.863 1 98.38 497 GLN A N 1
ATOM 3899 C CA . GLN A 1 497 ? 29.734 8.539 -6.066 1 98.38 497 GLN A CA 1
ATOM 3900 C C . GLN A 1 497 ? 31.156 8.234 -6.566 1 98.38 497 GLN A C 1
ATOM 3902 O O . GLN A 1 497 ? 31.484 7.086 -6.863 1 98.38 497 GLN A O 1
ATOM 3907 N N . ASP A 1 498 ? 31.938 9.258 -6.66 1 98.31 498 ASP A N 1
ATOM 3908 C CA . ASP A 1 498 ? 33.312 9.094 -7.141 1 98.31 498 ASP A CA 1
ATOM 3909 C C . ASP A 1 498 ? 34.094 8.164 -6.23 1 98.31 498 ASP A C 1
ATOM 3911 O O . ASP A 1 498 ? 34.812 7.273 -6.711 1 98.31 498 ASP A O 1
ATOM 3915 N N . MET A 1 499 ? 33.969 8.289 -4.961 1 98.06 499 MET A N 1
ATOM 3916 C CA . MET A 1 499 ? 34.688 7.461 -3.986 1 98.06 499 MET A CA 1
ATOM 3917 C C . MET A 1 499 ? 34.25 6.004 -4.082 1 98.06 499 MET A C 1
ATOM 3919 O O . MET A 1 499 ? 35.094 5.105 -4.18 1 98.06 499 MET A O 1
ATOM 3923 N N . GLY A 1 500 ? 32.969 5.762 -4.051 1 97.69 500 GLY A N 1
ATOM 3924 C CA . GLY A 1 500 ? 32.438 4.406 -4.109 1 97.69 500 GLY A CA 1
ATOM 3925 C C . GLY A 1 500 ? 32.75 3.693 -5.406 1 97.69 500 GLY A C 1
ATOM 3926 O O . GLY A 1 500 ? 33.062 2.5 -5.406 1 97.69 500 GLY A O 1
ATOM 3927 N N . TYR A 1 501 ? 32.656 4.496 -6.535 1 97.44 501 TYR A N 1
ATOM 3928 C CA . TYR A 1 501 ? 32.844 3.918 -7.859 1 97.44 501 TYR A CA 1
ATOM 3929 C C . TYR A 1 501 ? 34.312 3.566 -8.102 1 97.44 501 TYR A C 1
ATOM 3931 O O . TYR A 1 501 ? 34.625 2.492 -8.625 1 97.44 501 TYR A O 1
ATOM 3939 N N . ASN A 1 502 ? 35.281 4.414 -7.648 1 97.25 502 ASN A N 1
ATOM 3940 C CA . ASN A 1 502 ? 36.688 4.289 -8.047 1 97.25 502 ASN A CA 1
ATOM 3941 C C . ASN A 1 502 ? 37.531 3.732 -6.91 1 97.25 502 ASN A C 1
ATOM 3943 O O . ASN A 1 502 ? 38.562 3.086 -7.156 1 97.25 502 ASN A O 1
ATOM 3947 N N . GLN A 1 503 ? 37.094 3.967 -5.645 1 96.56 503 GLN A N 1
ATOM 3948 C CA . GLN A 1 503 ? 38 3.641 -4.535 1 96.56 503 GLN A CA 1
ATOM 3949 C C . GLN A 1 503 ? 37.406 2.52 -3.678 1 96.56 503 GLN A C 1
ATOM 3951 O O . GLN A 1 503 ? 38.156 1.852 -2.945 1 96.56 503 GLN A O 1
ATOM 3956 N N . GLY A 1 504 ? 36.125 2.318 -3.691 1 97.56 504 GLY A N 1
ATOM 3957 C CA . GLY A 1 504 ? 35.5 1.272 -2.91 1 97.56 504 GLY A CA 1
ATOM 3958 C C . GLY A 1 504 ? 34.531 1.81 -1.874 1 97.56 504 GLY A C 1
ATOM 3959 O O . GLY A 1 504 ? 34.719 2.906 -1.346 1 97.56 504 GLY A O 1
ATOM 3960 N N . LEU A 1 505 ? 33.594 1.015 -1.471 1 97.88 505 LEU A N 1
ATOM 3961 C CA . LEU A 1 505 ? 32.531 1.414 -0.551 1 97.88 505 LEU A CA 1
ATOM 3962 C C . LEU A 1 505 ? 33.094 1.583 0.863 1 97.88 505 LEU A C 1
ATOM 3964 O O . LEU A 1 505 ? 32.469 2.258 1.692 1 97.88 505 LEU A O 1
ATOM 3968 N N . ARG A 1 506 ? 34.219 0.995 1.087 1 97.38 506 ARG A N 1
ATOM 3969 C CA . ARG A 1 506 ? 34.875 1.176 2.379 1 97.38 506 ARG A CA 1
ATOM 3970 C C . ARG A 1 506 ? 35.219 2.645 2.627 1 97.38 506 ARG A C 1
ATOM 3972 O O . ARG A 1 506 ? 35.094 3.129 3.754 1 97.38 506 ARG A O 1
ATOM 3979 N N . VAL A 1 507 ? 35.594 3.361 1.603 1 98.25 507 VAL A N 1
ATOM 3980 C CA . VAL A 1 507 ? 35.938 4.777 1.698 1 98.25 507 VAL A CA 1
ATOM 3981 C C . VAL A 1 507 ? 34.656 5.594 1.963 1 98.25 507 VAL A C 1
ATOM 3983 O O . VAL A 1 507 ? 34.656 6.484 2.818 1 98.25 507 VAL A O 1
ATOM 3986 N N . VAL A 1 508 ? 33.594 5.25 1.291 1 98.44 508 VAL A N 1
ATOM 3987 C CA . VAL A 1 508 ? 32.312 5.926 1.483 1 98.44 508 VAL A CA 1
ATOM 3988 C C . VAL A 1 508 ? 31.859 5.754 2.93 1 98.44 508 VAL A C 1
ATOM 3990 O O . VAL A 1 508 ? 31.328 6.691 3.533 1 98.44 508 VAL A O 1
ATOM 3993 N N . GLY A 1 509 ? 32.125 4.582 3.52 1 98.19 509 GLY A N 1
ATOM 3994 C CA . GLY A 1 509 ? 31.672 4.254 4.863 1 98.19 509 GLY A CA 1
ATOM 3995 C C . GLY A 1 509 ? 32.219 5.195 5.918 1 98.19 509 GLY A C 1
ATOM 3996 O O . GLY A 1 509 ? 31.578 5.414 6.953 1 98.19 509 GLY A O 1
ATOM 3997 N N . THR A 1 510 ? 33.344 5.859 5.66 1 98.25 510 THR A N 1
ATOM 3998 C CA . THR A 1 510 ? 33.969 6.73 6.648 1 98.25 510 THR A CA 1
ATOM 3999 C C . THR A 1 510 ? 33.188 8.031 6.789 1 98.25 510 THR A C 1
ATOM 4001 O O . THR A 1 510 ? 33.406 8.781 7.75 1 98.25 510 THR A O 1
ATOM 4004 N N . TYR A 1 511 ? 32.281 8.32 5.906 1 98.56 511 TYR A N 1
ATOM 4005 C CA . TYR A 1 511 ? 31.516 9.555 5.922 1 98.56 511 TYR A CA 1
ATOM 4006 C C . TYR A 1 511 ? 30.156 9.336 6.559 1 98.56 511 TYR A C 1
ATOM 4008 O O . TYR A 1 511 ? 29.375 10.273 6.719 1 98.56 511 TYR A O 1
ATOM 4016 N N . PHE A 1 512 ? 29.891 8.086 6.891 1 98.12 512 PHE A N 1
ATOM 4017 C CA . PHE A 1 512 ? 28.641 7.73 7.543 1 98.12 512 PHE A CA 1
ATOM 4018 C C . PHE A 1 512 ? 28.891 7.121 8.914 1 98.12 512 PHE A C 1
ATOM 4020 O O . PHE A 1 512 ? 30.031 6.824 9.266 1 98.12 512 PHE A O 1
ATOM 4027 N N . ASN A 1 513 ? 27.781 7.105 9.711 1 95.38 513 ASN A N 1
ATOM 4028 C CA . ASN A 1 513 ? 27.891 6.559 11.055 1 95.38 513 ASN A CA 1
ATOM 4029 C C . ASN A 1 513 ? 26.688 5.66 11.391 1 95.38 513 ASN A C 1
ATOM 4031 O O . ASN A 1 513 ? 25.547 6.129 11.438 1 95.38 513 ASN A O 1
ATOM 4035 N N . HIS A 1 514 ? 26.891 4.41 11.633 1 90.06 514 HIS A N 1
ATOM 4036 C CA . HIS A 1 514 ? 25.938 3.434 12.148 1 90.06 514 HIS A CA 1
ATOM 4037 C C . HIS A 1 514 ? 25 2.943 11.039 1 90.06 514 HIS A C 1
ATOM 4039 O O . HIS A 1 514 ? 24.641 1.767 11.008 1 90.06 514 HIS A O 1
ATOM 4045 N N . ASP A 1 515 ? 24.531 3.854 10.195 1 95.62 515 ASP A N 1
ATOM 4046 C CA . ASP A 1 515 ? 23.578 3.471 9.164 1 95.62 515 ASP A CA 1
ATOM 4047 C C . ASP A 1 515 ? 23.812 4.254 7.875 1 95.62 515 ASP A C 1
ATOM 4049 O O . ASP A 1 515 ? 24.797 4.984 7.758 1 95.62 515 ASP A O 1
ATOM 4053 N N . HIS A 1 516 ? 22.922 4.039 6.875 1 98.06 516 HIS A N 1
ATOM 4054 C CA . HIS A 1 516 ? 23.125 4.613 5.551 1 98.06 516 HIS A CA 1
ATOM 4055 C C . HIS A 1 516 ? 22.656 6.066 5.504 1 98.06 516 HIS A C 1
ATOM 4057 O O . HIS A 1 516 ? 22.797 6.73 4.473 1 98.06 516 HIS A O 1
ATOM 4063 N N . THR A 1 517 ? 22.141 6.637 6.566 1 97.69 517 THR A N 1
ATOM 4064 C CA . THR A 1 517 ? 21.5 7.945 6.527 1 97.69 517 THR A CA 1
ATOM 4065 C C . THR A 1 517 ? 22.328 8.977 7.293 1 97.69 517 THR A C 1
ATOM 4067 O O . THR A 1 517 ? 22.578 10.078 6.789 1 97.69 517 THR A O 1
ATOM 4070 N N . HIS A 1 518 ? 22.797 8.602 8.539 1 97.94 518 HIS A N 1
ATOM 4071 C CA . HIS A 1 518 ? 23.453 9.555 9.43 1 97.94 518 HIS A CA 1
ATOM 4072 C C . HIS A 1 518 ? 24.953 9.633 9.148 1 97.94 518 HIS A C 1
ATOM 4074 O O . HIS A 1 518 ? 25.594 8.617 8.875 1 97.94 518 HIS A O 1
ATOM 4080 N N . THR A 1 519 ? 25.438 10.82 9.281 1 98 519 THR A N 1
ATOM 4081 C CA . THR A 1 519 ? 26.844 11.039 8.906 1 98 519 THR A CA 1
ATOM 4082 C C . THR A 1 519 ? 27.734 11.031 10.141 1 98 519 THR A C 1
ATOM 4084 O O . THR A 1 519 ? 27.266 11.273 11.258 1 98 519 THR A O 1
ATOM 4087 N N . SER A 1 520 ? 29.031 10.688 9.883 1 97.88 520 SER A N 1
ATOM 4088 C CA . SER A 1 520 ? 30.109 10.93 10.836 1 97.88 520 SER A CA 1
ATOM 4089 C C . SER A 1 520 ? 30.453 12.414 10.906 1 97.88 520 SER A C 1
ATOM 4091 O O . SER A 1 520 ? 29.922 13.219 10.148 1 97.88 520 SER A O 1
ATOM 4093 N N . LEU A 1 521 ? 31.281 12.742 11.836 1 98.12 521 LEU A N 1
ATOM 4094 C CA . LEU A 1 521 ? 31.781 14.109 11.875 1 98.12 521 LEU A CA 1
ATOM 4095 C C . LEU A 1 521 ? 32.406 14.508 10.539 1 98.12 521 LEU A C 1
ATOM 4097 O O . LEU A 1 521 ? 32.156 15.609 10.047 1 98.12 521 LEU A O 1
ATOM 4101 N N . LYS A 1 522 ? 33.156 13.531 9.945 1 98.19 522 LYS A N 1
ATOM 4102 C CA . LYS A 1 522 ? 33.75 13.742 8.625 1 98.19 522 LYS A CA 1
ATOM 4103 C C . LYS A 1 522 ? 32.688 13.984 7.57 1 98.19 522 LYS A C 1
ATOM 4105 O O . LYS A 1 522 ? 32.812 14.891 6.742 1 98.19 522 LYS A O 1
ATOM 4110 N N . GLY A 1 523 ? 31.656 13.219 7.605 1 98.56 523 GLY A N 1
ATOM 4111 C CA . GLY A 1 523 ? 30.547 13.375 6.668 1 98.56 523 GLY A CA 1
ATOM 4112 C C . GLY A 1 523 ? 29.781 14.664 6.859 1 98.56 523 GLY A C 1
ATOM 4113 O O . GLY A 1 523 ? 29.375 15.305 5.887 1 98.56 523 GLY A O 1
ATOM 4114 N N . ALA A 1 524 ? 29.547 15.039 8.102 1 98.69 524 ALA A N 1
ATOM 4115 C CA . ALA A 1 524 ? 28.859 16.281 8.406 1 98.69 524 ALA A CA 1
ATOM 4116 C C . ALA A 1 524 ? 29.625 17.484 7.871 1 98.69 524 ALA A C 1
ATOM 4118 O O . ALA A 1 524 ? 29.047 18.406 7.305 1 98.69 524 ALA A O 1
ATOM 4119 N N . ARG A 1 525 ? 30.906 17.484 8.016 1 98.69 525 ARG A N 1
ATOM 4120 C CA . ARG A 1 525 ? 31.75 18.562 7.52 1 98.69 525 ARG A CA 1
ATOM 4121 C C . ARG A 1 525 ? 31.766 18.594 5.996 1 98.69 525 ARG A C 1
ATOM 4123 O O . ARG A 1 525 ? 31.766 19.672 5.395 1 98.69 525 ARG A O 1
ATOM 4130 N N . MET A 1 526 ? 31.734 17.375 5.395 1 98.75 526 MET A N 1
ATOM 4131 C CA . MET A 1 526 ? 31.641 17.344 3.938 1 98.75 526 MET A CA 1
ATOM 4132 C C . MET A 1 526 ? 30.344 17.984 3.459 1 98.75 526 MET A C 1
ATOM 4134 O O . MET A 1 526 ? 30.359 18.781 2.516 1 98.75 526 MET A O 1
ATOM 4138 N N . ASN A 1 527 ? 29.25 17.688 4.137 1 98.88 527 ASN A N 1
ATOM 4139 C CA . ASN A 1 527 ? 27.969 18.266 3.77 1 98.88 527 ASN A CA 1
ATOM 4140 C C . ASN A 1 527 ? 27.938 19.766 3.99 1 98.88 527 ASN A C 1
ATOM 4142 O O . ASN A 1 527 ? 27.422 20.516 3.16 1 98.88 527 ASN A O 1
ATOM 4146 N N . ALA A 1 528 ? 28.516 20.25 5.121 1 98.88 528 ALA A N 1
ATOM 4147 C CA . ALA A 1 528 ? 28.594 21.688 5.387 1 98.88 528 ALA A CA 1
ATOM 4148 C C . ALA A 1 528 ? 29.375 22.406 4.297 1 98.88 528 ALA A C 1
ATOM 4150 O O . ALA A 1 528 ? 28.953 23.453 3.807 1 98.88 528 ALA A O 1
ATOM 4151 N N . ARG A 1 529 ? 30.469 21.828 3.906 1 98.81 529 ARG A N 1
ATOM 4152 C CA . ARG A 1 529 ? 31.281 22.422 2.844 1 98.81 529 ARG A CA 1
ATOM 4153 C C . ARG A 1 529 ? 30.531 22.406 1.516 1 98.81 529 ARG A C 1
ATOM 4155 O O . ARG A 1 529 ? 30.656 23.344 0.722 1 98.81 529 ARG A O 1
ATOM 4162 N N . SER A 1 530 ? 29.812 21.359 1.27 1 98.88 530 SER A N 1
ATOM 4163 C CA . SER A 1 530 ? 29 21.281 0.062 1 98.88 530 SER A CA 1
ATOM 4164 C C . SER A 1 530 ? 27.969 22.406 0.025 1 98.88 530 SER A C 1
ATOM 4166 O O . SER A 1 530 ? 27.688 22.969 -1.038 1 98.88 530 SER A O 1
ATOM 4168 N N . ILE A 1 531 ? 27.391 22.719 1.199 1 98.88 531 ILE A N 1
ATOM 4169 C CA . ILE A 1 531 ? 26.438 23.828 1.291 1 98.88 531 ILE A CA 1
ATOM 4170 C C . ILE A 1 531 ? 27.125 25.141 0.974 1 98.88 531 ILE A C 1
ATOM 4172 O O . ILE A 1 531 ? 26.609 25.969 0.213 1 98.88 531 ILE A O 1
ATOM 4176 N N . ALA A 1 532 ? 28.297 25.344 1.518 1 98.75 532 ALA A N 1
ATOM 4177 C CA . ALA A 1 532 ? 29.078 26.562 1.235 1 98.75 532 ALA A CA 1
ATOM 4178 C C . ALA A 1 532 ? 29.391 26.672 -0.254 1 98.75 532 ALA A C 1
ATOM 4180 O O . ALA A 1 532 ? 29.266 27.75 -0.84 1 98.75 532 ALA A O 1
ATOM 4181 N N . ASP A 1 533 ? 29.797 25.547 -0.848 1 98.44 533 ASP A N 1
ATOM 4182 C CA . ASP A 1 533 ? 30.047 25.531 -2.285 1 98.44 533 ASP A CA 1
ATOM 4183 C C . ASP A 1 533 ? 28.797 25.906 -3.068 1 98.44 533 ASP A C 1
ATOM 4185 O O . ASP A 1 533 ? 28.875 26.672 -4.039 1 98.44 533 ASP A O 1
ATOM 4189 N N . GLY A 1 534 ? 27.672 25.406 -2.637 1 98.62 534 GLY A N 1
ATOM 4190 C CA . GLY A 1 534 ? 26.406 25.75 -3.268 1 98.62 534 GLY A CA 1
ATOM 4191 C C . GLY A 1 534 ? 26.062 27.219 -3.131 1 98.62 534 GLY A C 1
ATOM 4192 O O . GLY A 1 534 ? 25.562 27.844 -4.078 1 98.62 534 GLY A O 1
ATOM 4193 N N . LEU A 1 535 ? 26.297 27.766 -1.953 1 98.5 535 LEU A N 1
ATOM 4194 C CA . LEU A 1 535 ? 26.031 29.172 -1.707 1 98.5 535 LEU A CA 1
ATOM 4195 C C . LEU A 1 535 ? 26.859 30.047 -2.643 1 98.5 535 LEU A C 1
ATOM 4197 O O . LEU A 1 535 ? 26.344 31.016 -3.221 1 98.5 535 LEU A O 1
ATOM 4201 N N . LYS A 1 536 ? 28.062 29.703 -2.824 1 97.88 536 LYS A N 1
ATOM 4202 C CA . LYS A 1 536 ? 28.969 30.484 -3.66 1 97.88 536 LYS A CA 1
ATOM 4203 C C . LYS A 1 536 ? 28.516 30.484 -5.117 1 97.88 536 LYS A C 1
ATOM 4205 O O . LYS A 1 536 ? 28.797 31.422 -5.859 1 97.88 536 LYS A O 1
ATOM 4210 N N . ALA A 1 537 ? 27.844 29.5 -5.457 1 97.06 537 ALA A N 1
ATOM 4211 C CA . ALA A 1 537 ? 27.391 29.359 -6.836 1 97.06 537 ALA A CA 1
ATOM 4212 C C . ALA A 1 537 ? 26.094 30.125 -7.07 1 97.06 537 ALA A C 1
ATOM 4214 O O . ALA A 1 537 ? 25.609 30.234 -8.203 1 97.06 537 ALA A O 1
ATOM 4215 N N . THR A 1 538 ? 25.484 30.703 -5.977 1 96.56 538 THR A N 1
ATOM 4216 C CA . THR A 1 538 ? 24.25 31.484 -6.082 1 96.56 538 THR A CA 1
ATOM 4217 C C . THR A 1 538 ? 24.531 32.969 -5.809 1 96.56 538 THR A C 1
ATOM 4219 O O . THR A 1 538 ? 25.672 33.344 -5.492 1 96.56 538 THR A O 1
ATOM 4222 N N . ASP A 1 539 ? 23.516 33.781 -5.992 1 96.44 539 ASP A N 1
ATOM 4223 C CA . ASP A 1 539 ? 23.625 35.219 -5.648 1 96.44 539 ASP A CA 1
ATOM 4224 C C . ASP A 1 539 ? 23.016 35.5 -4.273 1 96.44 539 ASP A C 1
ATOM 4226 O O . ASP A 1 539 ? 22.625 36.625 -3.979 1 96.44 539 ASP A O 1
ATOM 4230 N N . CYS A 1 540 ? 22.938 34.5 -3.455 1 97.56 540 CYS A N 1
ATOM 4231 C CA . CYS A 1 540 ? 22.406 34.625 -2.107 1 97.56 540 CYS A CA 1
ATOM 4232 C C . CYS A 1 540 ? 23.328 35.469 -1.24 1 97.56 540 CYS A C 1
ATOM 4234 O O . CYS A 1 540 ? 24.516 35.188 -1.135 1 97.56 540 CYS A O 1
ATOM 4236 N N . PRO A 1 541 ? 22.766 36.438 -0.548 1 98.06 541 PRO A N 1
ATOM 4237 C CA . PRO A 1 541 ? 23.609 37.344 0.263 1 98.06 541 PRO A CA 1
ATOM 4238 C C . PRO A 1 541 ? 24.266 36.625 1.435 1 98.06 541 PRO A C 1
ATOM 4240 O O . PRO A 1 541 ? 25.234 37.125 2.006 1 98.06 541 PRO A O 1
ATOM 4243 N N . LEU A 1 542 ? 23.766 35.469 1.783 1 98.5 542 LEU A N 1
ATOM 4244 C CA . LEU A 1 542 ? 24.359 34.688 2.881 1 98.5 542 LEU A CA 1
ATOM 4245 C C . LEU A 1 542 ? 25.828 34.406 2.602 1 98.5 542 LEU A C 1
ATOM 4247 O O . LEU A 1 542 ? 26.641 34.281 3.533 1 98.5 542 LEU A O 1
ATOM 4251 N N . LYS A 1 543 ? 26.219 34.312 1.311 1 98.06 543 LYS A N 1
ATOM 4252 C CA . LYS A 1 543 ? 27.578 33.969 0.947 1 98.06 543 LYS A CA 1
ATOM 4253 C C . LYS A 1 543 ? 28.578 35 1.449 1 98.06 543 LYS A C 1
ATOM 4255 O O . LYS A 1 543 ? 29.75 34.688 1.641 1 98.06 543 LYS A O 1
ATOM 4260 N N . ASP A 1 544 ? 28.094 36.219 1.723 1 97.69 544 ASP A N 1
ATOM 4261 C CA . ASP A 1 544 ? 28.969 37.312 2.146 1 97.69 544 ASP A CA 1
ATOM 4262 C C . ASP A 1 544 ? 29.422 37.125 3.59 1 97.69 544 ASP A C 1
ATOM 4264 O O . ASP A 1 544 ? 30.344 37.781 4.047 1 97.69 544 ASP A O 1
ATOM 4268 N N . PHE A 1 545 ? 28.781 36.25 4.301 1 98.31 545 PHE A N 1
ATOM 4269 C CA . PHE A 1 545 ? 29.125 36.031 5.699 1 98.31 545 PHE A CA 1
ATOM 4270 C C . PHE A 1 545 ? 30.047 34.844 5.848 1 98.31 545 PHE A C 1
ATOM 4272 O O . PHE A 1 545 ? 30.5 34.531 6.953 1 98.31 545 PHE A O 1
ATOM 4279 N N . LEU A 1 546 ? 30.359 34.125 4.707 1 98.19 546 LEU A N 1
ATOM 4280 C CA . LEU A 1 546 ? 31.297 33 4.734 1 98.19 546 LEU A CA 1
ATOM 4281 C C . LEU A 1 546 ? 32.719 33.5 5.016 1 98.19 546 LEU A C 1
ATOM 4283 O O . LEU A 1 546 ? 33.062 34.625 4.645 1 98.19 546 LEU A O 1
ATOM 4287 N N . LYS A 1 547 ? 33.562 32.594 5.598 1 96.38 547 LYS A N 1
ATOM 4288 C CA . LYS A 1 547 ? 34.969 32.906 5.809 1 96.38 547 LYS A CA 1
ATOM 4289 C C . LYS A 1 547 ? 35.75 32.844 4.492 1 96.38 547 LYS A C 1
ATOM 4291 O O . LYS A 1 547 ? 35.375 32.094 3.582 1 96.38 547 LYS A O 1
ATOM 4296 N N . MET B 1 1 ? -85.688 -94.25 15.688 1 23.66 1 MET B N 1
ATOM 4297 C CA . MET B 1 1 ? -85.75 -93.25 16.734 1 23.66 1 MET B CA 1
ATOM 4298 C C . MET B 1 1 ? -84.75 -92.125 16.5 1 23.66 1 MET B C 1
ATOM 4300 O O . MET B 1 1 ? -83.562 -92.312 16.75 1 23.66 1 MET B O 1
ATOM 4304 N N . LYS B 1 2 ? -84.938 -91.438 15.484 1 25 2 LYS B N 1
ATOM 4305 C CA . LYS B 1 2 ? -84.312 -90.812 14.305 1 25 2 LYS B CA 1
ATOM 4306 C C . LYS B 1 2 ? -83.75 -89.438 14.625 1 25 2 LYS B C 1
ATOM 4308 O O . LYS B 1 2 ? -84.438 -88.5 15.047 1 25 2 LYS B O 1
ATOM 4313 N N . GLY B 1 3 ? -82.438 -89.312 15.109 1 25.42 3 GLY B N 1
ATOM 4314 C CA . GLY B 1 3 ? -81.688 -88.375 15.883 1 25.42 3 GLY B CA 1
ATOM 4315 C C . GLY B 1 3 ? -81.562 -87 15.211 1 25.42 3 GLY B C 1
ATOM 4316 O O . GLY B 1 3 ? -81.562 -86.938 13.977 1 25.42 3 GLY B O 1
ATOM 4317 N N . ASN B 1 4 ? -82.188 -85.938 15.82 1 22.34 4 ASN B N 1
ATOM 4318 C CA . ASN B 1 4 ? -82.5 -84.562 15.562 1 22.34 4 ASN B CA 1
ATOM 4319 C C . ASN B 1 4 ? -81.25 -83.75 15.211 1 22.34 4 ASN B C 1
ATOM 4321 O O . ASN B 1 4 ? -80.375 -83.562 16.047 1 22.34 4 ASN B O 1
ATOM 4325 N N . LYS B 1 5 ? -80.812 -83.75 13.953 1 23.72 5 LYS B N 1
ATOM 4326 C CA . LYS B 1 5 ? -79.688 -83.188 13.211 1 23.72 5 LYS B CA 1
ATOM 4327 C C . LYS B 1 5 ? -79.688 -81.688 13.289 1 23.72 5 LYS B C 1
ATOM 4329 O O . LYS B 1 5 ? -80.562 -81 12.719 1 23.72 5 LYS B O 1
ATOM 4334 N N . LEU B 1 6 ? -79.5 -81.125 14.508 1 22.45 6 LEU B N 1
ATOM 4335 C CA . LEU B 1 6 ? -79.625 -79.688 14.758 1 22.45 6 LEU B CA 1
ATOM 4336 C C . LEU B 1 6 ? -78.75 -78.938 13.789 1 22.45 6 LEU B C 1
ATOM 4338 O O . LEU B 1 6 ? -77.562 -79.125 13.711 1 22.45 6 LEU B O 1
ATOM 4342 N N . CYS B 1 7 ? -79.188 -78.5 12.617 1 22.12 7 CYS B N 1
ATOM 4343 C CA . CYS B 1 7 ? -78.625 -77.812 11.477 1 22.12 7 CYS B CA 1
ATOM 4344 C C . CYS B 1 7 ? -78.062 -76.438 11.867 1 22.12 7 CYS B C 1
ATOM 4346 O O . CYS B 1 7 ? -78.812 -75.562 12.227 1 22.12 7 CYS B O 1
ATOM 4348 N N . LEU B 1 8 ? -76.938 -76.375 12.648 1 21.75 8 LEU B N 1
ATOM 4349 C CA . LEU B 1 8 ? -76.312 -75.188 13.18 1 21.75 8 LEU B CA 1
ATOM 4350 C C . LEU B 1 8 ? -76.062 -74.188 12.062 1 21.75 8 LEU B C 1
ATOM 4352 O O . LEU B 1 8 ? -75.438 -74.5 11.047 1 21.75 8 LEU B O 1
ATOM 4356 N N . CYS B 1 9 ? -76.875 -73.188 11.852 1 21.2 9 CYS B N 1
ATOM 4357 C CA . CYS B 1 9 ? -76.875 -72.062 10.938 1 21.2 9 CYS B CA 1
ATOM 4358 C C . CYS B 1 9 ? -75.625 -71.25 11.016 1 21.2 9 CYS B C 1
ATOM 4360 O O . CYS B 1 9 ? -75.312 -70.688 12.062 1 21.2 9 CYS B O 1
ATOM 4362 N N . PHE B 1 10 ? -74.5 -71.688 10.422 1 21.92 10 PHE B N 1
ATOM 4363 C CA . PHE B 1 10 ? -73.188 -71 10.391 1 21.92 10 PHE B CA 1
ATOM 4364 C C . PHE B 1 10 ? -73.312 -69.625 9.742 1 21.92 10 PHE B C 1
ATOM 4366 O O . PHE B 1 10 ? -73.75 -69.5 8.578 1 21.92 10 PHE B O 1
ATOM 4373 N N . LEU B 1 11 ? -73.875 -68.625 10.492 1 22.09 11 LEU B N 1
ATOM 4374 C CA . LEU B 1 11 ? -74 -67.312 9.992 1 22.09 11 LEU B CA 1
ATOM 4375 C C . LEU B 1 11 ? -72.688 -66.812 9.414 1 22.09 11 LEU B C 1
ATOM 4377 O O . LEU B 1 11 ? -71.625 -67.062 9.961 1 22.09 11 LEU B O 1
ATOM 4381 N N . LEU B 1 12 ? -72.625 -66.312 8.148 1 22.05 12 LEU B N 1
ATOM 4382 C CA . LEU B 1 12 ? -71.75 -65.812 7.086 1 22.05 12 LEU B CA 1
ATOM 4383 C C . LEU B 1 12 ? -71.125 -64.5 7.48 1 22.05 12 LEU B C 1
ATOM 4385 O O . LEU B 1 12 ? -71.812 -63.469 7.527 1 22.05 12 LEU B O 1
ATOM 4389 N N . ALA B 1 13 ? -70.562 -64.25 8.656 1 22.78 13 ALA B N 1
ATOM 4390 C CA . ALA B 1 13 ? -70.062 -62.906 8.945 1 22.78 13 ALA B CA 1
ATOM 4391 C C . ALA B 1 13 ? -69.062 -62.469 7.895 1 22.78 13 ALA B C 1
ATOM 4393 O O . ALA B 1 13 ? -68.062 -63.125 7.66 1 22.78 13 ALA B O 1
ATOM 4394 N N . ALA B 1 14 ? -69.438 -61.781 6.84 1 24.55 14 ALA B N 1
ATOM 4395 C CA . ALA B 1 14 ? -68.625 -61.188 5.766 1 24.55 14 ALA B CA 1
ATOM 4396 C C . ALA B 1 14 ? -67.625 -60.156 6.312 1 24.55 14 ALA B C 1
ATOM 4398 O O . ALA B 1 14 ? -68 -59.156 6.895 1 24.55 14 ALA B O 1
ATOM 4399 N N . GLY B 1 15 ? -66.562 -60.594 7.027 1 21.98 15 GLY B N 1
ATOM 4400 C CA . GLY B 1 15 ? -65.5 -59.688 7.543 1 21.98 15 GLY B CA 1
ATOM 4401 C C . GLY B 1 15 ? -64.938 -58.812 6.477 1 21.98 15 GLY B C 1
ATOM 4402 O O . GLY B 1 15 ? -64.5 -59.281 5.43 1 21.98 15 GLY B O 1
ATOM 4403 N N . VAL B 1 16 ? -65.438 -57.562 6.27 1 25.83 16 VAL B N 1
ATOM 4404 C CA . VAL B 1 16 ? -64.875 -56.531 5.383 1 25.83 16 VAL B CA 1
ATOM 4405 C C . VAL B 1 16 ? -63.406 -56.312 5.676 1 25.83 16 VAL B C 1
ATOM 4407 O O . VAL B 1 16 ? -63.031 -56.031 6.82 1 25.83 16 VAL B O 1
ATOM 4410 N N . GLY B 1 17 ? -62.5 -57.094 5.109 1 22.55 17 GLY B N 1
ATOM 4411 C CA . GLY B 1 17 ? -61.062 -56.906 5.121 1 22.55 17 GLY B CA 1
ATOM 4412 C C . GLY B 1 17 ? -60.625 -55.5 4.766 1 22.55 17 GLY B C 1
ATOM 4413 O O . GLY B 1 17 ? -60.906 -55.031 3.666 1 22.55 17 GLY B O 1
ATOM 4414 N N . LEU B 1 18 ? -60.75 -54.531 5.711 1 26.03 18 LEU B N 1
ATOM 4415 C CA . LEU B 1 18 ? -60.125 -53.219 5.492 1 26.03 18 LEU B CA 1
ATOM 4416 C C . LEU B 1 18 ? -58.688 -53.375 5.039 1 26.03 18 LEU B C 1
ATOM 4418 O O . LEU B 1 18 ? -57.875 -53.969 5.738 1 26.03 18 LEU B O 1
ATOM 4422 N N . GLY B 1 19 ? -58.438 -53.625 3.844 1 21.2 19 GLY B N 1
ATOM 4423 C CA . GLY B 1 19 ? -57.094 -53.562 3.307 1 21.2 19 GLY B CA 1
ATOM 4424 C C . GLY B 1 19 ? -56.312 -52.344 3.75 1 21.2 19 GLY B C 1
ATOM 4425 O O . GLY B 1 19 ? -56.719 -51.219 3.479 1 21.2 19 GLY B O 1
ATOM 4426 N N . ALA B 1 20 ? -55.75 -52.344 5.004 1 26.23 20 ALA B N 1
ATOM 4427 C CA . ALA B 1 20 ? -54.781 -51.312 5.324 1 26.23 20 ALA B CA 1
ATOM 4428 C C . ALA B 1 20 ? -53.812 -51.094 4.156 1 26.23 20 ALA B C 1
ATOM 4430 O O . ALA B 1 20 ? -53.219 -52.062 3.652 1 26.23 20 ALA B O 1
ATOM 4431 N N . HIS B 1 21 ? -54.094 -50.156 3.391 1 25.38 21 HIS B N 1
ATOM 4432 C CA . HIS B 1 21 ? -53.125 -49.688 2.408 1 25.38 21 HIS B CA 1
ATOM 4433 C C . HIS B 1 21 ? -51.719 -49.594 3.01 1 25.38 21 HIS B C 1
ATOM 4435 O O . HIS B 1 21 ? -51.531 -49 4.07 1 25.38 21 HIS B O 1
ATOM 4441 N N . ALA B 1 22 ? -50.938 -50.656 2.895 1 28.66 22 ALA B N 1
ATOM 4442 C CA . ALA B 1 22 ? -49.5 -50.625 3.135 1 28.66 22 ALA B CA 1
ATOM 4443 C C . ALA B 1 22 ? -48.906 -49.25 2.801 1 28.66 22 ALA B C 1
ATOM 4445 O O . ALA B 1 22 ? -48.812 -48.875 1.63 1 28.66 22 ALA B O 1
ATOM 4446 N N . GLN B 1 23 ? -49.312 -48.281 3.604 1 27.95 23 GLN B N 1
ATOM 4447 C CA . GLN B 1 23 ? -48.469 -47.094 3.438 1 27.95 23 GLN B CA 1
ATOM 4448 C C . GLN B 1 23 ? -47 -47.438 3.359 1 27.95 23 GLN B C 1
ATOM 4450 O O . GLN B 1 23 ? -46.438 -48 4.309 1 27.95 23 GLN B O 1
ATOM 4455 N N . ASN B 1 24 ? -46.438 -47.906 2.225 1 28.78 24 ASN B N 1
ATOM 4456 C CA . ASN B 1 24 ? -45 -48.156 2.01 1 28.78 24 ASN B CA 1
ATOM 4457 C C . ASN B 1 24 ? -44.125 -47.188 2.807 1 28.78 24 ASN B C 1
ATOM 4459 O O . ASN B 1 24 ? -44.375 -45.969 2.799 1 28.78 24 ASN B O 1
ATOM 4463 N N . LYS B 1 25 ? -43.531 -47.5 3.92 1 40.72 25 LYS B N 1
ATOM 4464 C CA . LYS B 1 25 ? -42.531 -46.844 4.75 1 40.72 25 LYS B CA 1
ATOM 4465 C C . LYS B 1 25 ? -41.5 -46.094 3.889 1 40.72 25 LYS B C 1
ATOM 4467 O O . LYS B 1 25 ? -40.656 -46.719 3.268 1 40.72 25 LYS B O 1
ATOM 4472 N N . ILE B 1 26 ? -41.75 -44.969 3.225 1 38 26 ILE B N 1
ATOM 4473 C CA . ILE B 1 26 ? -40.844 -44.094 2.479 1 38 26 ILE B CA 1
ATOM 4474 C C . ILE B 1 26 ? -39.562 -43.875 3.279 1 38 26 ILE B C 1
ATOM 4476 O O . ILE B 1 26 ? -39.625 -43.562 4.469 1 38 26 ILE B O 1
ATOM 4480 N N . ALA B 1 27 ? -38.438 -44.281 2.676 1 46.19 27 ALA B N 1
ATOM 4481 C CA . ALA B 1 27 ? -37.125 -44.188 3.322 1 46.19 27 ALA B CA 1
ATOM 4482 C C . ALA B 1 27 ? -36.844 -42.75 3.762 1 46.19 27 ALA B C 1
ATOM 4484 O O . ALA B 1 27 ? -37.25 -41.781 3.088 1 46.19 27 ALA B O 1
ATOM 4485 N N . ALA B 1 28 ? -36.344 -42.594 4.984 1 46.31 28 ALA B N 1
ATOM 4486 C CA . ALA B 1 28 ? -35.969 -41.281 5.562 1 46.31 28 ALA B CA 1
ATOM 4487 C C . ALA B 1 28 ? -34.938 -40.594 4.695 1 46.31 28 ALA B C 1
ATOM 4489 O O . ALA B 1 28 ? -34.156 -41.219 4 1 46.31 28 ALA B O 1
ATOM 4490 N N . PRO B 1 29 ? -35 -39.281 4.562 1 42.97 29 PRO B N 1
ATOM 4491 C CA . PRO B 1 29 ? -34 -38.5 3.82 1 42.97 29 PRO B CA 1
ATOM 4492 C C . PRO B 1 29 ? -32.562 -38.688 4.355 1 42.97 29 PRO B C 1
ATOM 4494 O O . PRO B 1 29 ? -32.375 -38.938 5.551 1 42.97 29 PRO B O 1
ATOM 4497 N N . MET B 1 30 ? -31.578 -38.781 3.477 1 43.28 30 MET B N 1
ATOM 4498 C CA . MET B 1 30 ? -30.172 -38.781 3.879 1 43.28 30 MET B CA 1
ATOM 4499 C C . MET B 1 30 ? -29.766 -37.438 4.453 1 43.28 30 MET B C 1
ATOM 4501 O O . MET B 1 30 ? -30.328 -36.406 4.07 1 43.28 30 MET B O 1
ATOM 4505 N N . LYS B 1 31 ? -28.828 -37.219 5.441 1 41.25 31 LYS B N 1
ATOM 4506 C CA . LYS B 1 31 ? -28.359 -36 6.109 1 41.25 31 LYS B CA 1
ATOM 4507 C C . LYS B 1 31 ? -27.641 -35.094 5.125 1 41.25 31 LYS B C 1
ATOM 4509 O O . LYS B 1 31 ? -26.891 -35.562 4.262 1 41.25 31 LYS B O 1
ATOM 4514 N N . ASP B 1 32 ? -27.984 -33.781 5.195 1 36.28 32 ASP B N 1
ATOM 4515 C CA . ASP B 1 32 ? -27.344 -32.781 4.363 1 36.28 32 ASP B CA 1
ATOM 4516 C C . ASP B 1 32 ? -25.891 -32.562 4.754 1 36.28 32 ASP B C 1
ATOM 4518 O O . ASP B 1 32 ? -25.578 -32.219 5.895 1 36.28 32 ASP B O 1
ATOM 4522 N N . VAL B 1 33 ? -24.922 -32.906 4.129 1 37.41 33 VAL B N 1
ATOM 4523 C CA . VAL B 1 33 ? -23.5 -32.812 4.48 1 37.41 33 VAL B CA 1
ATOM 4524 C C . VAL B 1 33 ? -22.953 -31.453 4.066 1 37.41 33 VAL B C 1
ATOM 4526 O O . VAL B 1 33 ? -21.844 -31.094 4.461 1 37.41 33 VAL B O 1
ATOM 4529 N N . ASN B 1 34 ? -23.594 -30.688 3.125 1 33.41 34 ASN B N 1
ATOM 4530 C CA . ASN B 1 34 ? -22.906 -29.531 2.547 1 33.41 34 ASN B CA 1
ATOM 4531 C C . ASN B 1 34 ? -23.469 -28.219 3.07 1 33.41 34 ASN B C 1
ATOM 4533 O O . ASN B 1 34 ? -24.641 -27.906 2.838 1 33.41 34 ASN B O 1
ATOM 4537 N N . GLN B 1 35 ? -23.172 -27.656 4.145 1 37.06 35 GLN B N 1
ATOM 4538 C CA . GLN B 1 35 ? -23.641 -26.453 4.809 1 37.06 35 GLN B CA 1
ATOM 4539 C C . GLN B 1 35 ? -23.281 -25.203 4.004 1 37.06 35 GLN B C 1
ATOM 4541 O O . GLN B 1 35 ? -23.266 -24.094 4.543 1 37.06 35 GLN B O 1
ATOM 4546 N N . VAL B 1 36 ? -22.828 -25.156 2.797 1 33.53 36 VAL B N 1
ATOM 4547 C CA . VAL B 1 36 ? -22.188 -23.953 2.271 1 33.53 36 VAL B CA 1
ATOM 4548 C C . VAL B 1 36 ? -23.25 -23.016 1.667 1 33.53 36 VAL B C 1
ATOM 4550 O O . VAL B 1 36 ? -22.922 -21.984 1.08 1 33.53 36 VAL B O 1
ATOM 4553 N N . VAL B 1 37 ? -24.438 -23.328 1.296 1 33.5 37 VAL B N 1
ATOM 4554 C CA . VAL B 1 37 ? -25.156 -22.484 0.352 1 33.5 37 VAL B CA 1
ATOM 4555 C C . VAL B 1 37 ? -25.969 -21.422 1.113 1 33.5 37 VAL B C 1
ATOM 4557 O O . VAL B 1 37 ? -26.641 -21.75 2.09 1 33.5 37 VAL B O 1
ATOM 4560 N N . ASP B 1 38 ? -25.594 -20.156 1 1 31.73 38 ASP B N 1
ATOM 4561 C CA . ASP B 1 38 ? -26.484 -19.047 1.356 1 31.73 38 ASP B CA 1
ATOM 4562 C C . ASP B 1 38 ? -27.672 -18.984 0.412 1 31.73 38 ASP B C 1
ATOM 4564 O O . ASP B 1 38 ? -27.516 -18.719 -0.782 1 31.73 38 ASP B O 1
ATOM 4568 N N . ASN B 1 39 ? -28.734 -19.609 0.649 1 34.19 39 ASN B N 1
ATOM 4569 C CA . ASN B 1 39 ? -29.938 -19.703 -0.168 1 34.19 39 ASN B CA 1
ATOM 4570 C C . ASN B 1 39 ? -30.859 -18.516 0.052 1 34.19 39 ASN B C 1
ATOM 4572 O O . ASN B 1 39 ? -32.094 -18.672 0.101 1 34.19 39 ASN B O 1
ATOM 4576 N N . THR B 1 40 ? -30.312 -17.422 0.256 1 33.03 40 THR B N 1
ATOM 4577 C CA . THR B 1 40 ? -31.281 -16.328 0.293 1 33.03 40 THR B CA 1
ATOM 4578 C C . THR B 1 40 ? -31.828 -16.031 -1.104 1 33.03 40 THR B C 1
ATOM 4580 O O . THR B 1 40 ? -31.188 -16.375 -2.104 1 33.03 40 THR B O 1
ATOM 4583 N N . LEU B 1 41 ? -33.062 -15.492 -1.093 1 35.34 41 LEU B N 1
ATOM 4584 C CA . LEU B 1 41 ? -33.75 -15.164 -2.344 1 35.34 41 LEU B CA 1
ATOM 4585 C C . LEU B 1 41 ? -32.844 -14.297 -3.227 1 35.34 41 LEU B C 1
ATOM 4587 O O . LEU B 1 41 ? -32.781 -14.5 -4.438 1 35.34 41 LEU B O 1
ATOM 4591 N N . ASP B 1 42 ? -32.375 -13.258 -2.672 1 38.5 42 ASP B N 1
ATOM 4592 C CA . ASP B 1 42 ? -31.516 -12.367 -3.439 1 38.5 42 ASP B CA 1
ATOM 4593 C C . ASP B 1 42 ? -30.312 -13.125 -4.008 1 38.5 42 ASP B C 1
ATOM 4595 O O . ASP B 1 42 ? -29.922 -12.898 -5.156 1 38.5 42 ASP B O 1
ATOM 4599 N N . SER B 1 43 ? -29.844 -14.008 -3.232 1 43.56 43 SER B N 1
ATOM 4600 C CA . SER B 1 43 ? -28.734 -14.805 -3.736 1 43.56 43 SER B CA 1
ATOM 4601 C C . SER B 1 43 ? -29.172 -15.703 -4.887 1 43.56 43 SER B C 1
ATOM 4603 O O . SER B 1 43 ? -28.422 -15.906 -5.844 1 43.56 43 SER B O 1
ATOM 4605 N N . LEU B 1 44 ? -30.391 -16.156 -4.738 1 46.84 44 LEU B N 1
ATOM 4606 C CA . LEU B 1 44 ? -30.922 -17.031 -5.789 1 46.84 44 LEU B CA 1
ATOM 4607 C C . LEU B 1 44 ? -31.172 -16.234 -7.07 1 46.84 44 LEU B C 1
ATOM 4609 O O . LEU B 1 44 ? -30.906 -16.734 -8.164 1 46.84 44 LEU B O 1
ATOM 4613 N N . ASN B 1 45 ? -31.703 -15.023 -6.824 1 47.34 45 ASN B N 1
ATOM 4614 C CA . ASN B 1 45 ? -31.906 -14.195 -8.008 1 47.34 45 ASN B CA 1
ATOM 4615 C C . ASN B 1 45 ? -30.578 -13.852 -8.688 1 47.34 45 ASN B C 1
ATOM 4617 O O . ASN B 1 45 ? -30.484 -13.867 -9.914 1 47.34 45 ASN B O 1
ATOM 4621 N N . VAL B 1 46 ? -29.672 -13.555 -7.91 1 52.59 46 VAL B N 1
ATOM 4622 C CA . VAL B 1 46 ? -28.359 -13.242 -8.453 1 52.59 46 VAL B CA 1
ATOM 4623 C C . VAL B 1 46 ? -27.781 -14.477 -9.141 1 52.59 46 VAL B C 1
ATOM 4625 O O . VAL B 1 46 ? -27.203 -14.375 -10.219 1 52.59 46 VAL B O 1
ATOM 4628 N N . ALA B 1 47 ? -28.031 -15.609 -8.57 1 51.66 47 ALA B N 1
ATOM 4629 C CA . ALA B 1 47 ? -27.562 -16.859 -9.164 1 51.66 47 ALA B CA 1
ATOM 4630 C C . ALA B 1 47 ? -28.234 -17.125 -10.508 1 51.66 47 ALA B C 1
ATOM 4632 O O . ALA B 1 47 ? -27.578 -17.562 -11.461 1 51.66 47 ALA B O 1
ATOM 4633 N N . ARG B 1 48 ? -29.516 -16.828 -10.57 1 52.09 48 ARG B N 1
ATOM 4634 C CA . ARG B 1 48 ? -30.266 -17.047 -11.805 1 52.09 48 ARG B CA 1
ATOM 4635 C C . ARG B 1 48 ? -29.766 -16.125 -12.922 1 52.09 48 ARG B C 1
ATOM 4637 O O . ARG B 1 48 ? -29.703 -16.547 -14.086 1 52.09 48 ARG B O 1
ATOM 4644 N N . SER B 1 49 ? -29.406 -14.969 -12.445 1 53.78 49 SER B N 1
ATOM 4645 C CA . SER B 1 49 ? -28.984 -14.023 -13.469 1 53.78 49 SER B CA 1
ATOM 4646 C C . SER B 1 49 ? -27.531 -14.289 -13.891 1 53.78 49 SER B C 1
ATOM 4648 O O . SER B 1 49 ? -27.125 -13.883 -14.984 1 53.78 49 SER B O 1
ATOM 4650 N N . ALA B 1 50 ? -26.938 -15.055 -13.148 1 66.06 50 ALA B N 1
ATOM 4651 C CA . ALA B 1 50 ? -25.531 -15.289 -13.484 1 66.06 50 ALA B CA 1
ATOM 4652 C C . ALA B 1 50 ? -25.391 -16.484 -14.406 1 66.06 50 ALA B C 1
ATOM 4654 O O . ALA B 1 50 ? -24.359 -16.641 -15.07 1 66.06 50 ALA B O 1
ATOM 4655 N N . ARG B 1 51 ? -26.469 -17.297 -14.664 1 77 51 ARG B N 1
ATOM 4656 C CA . ARG B 1 51 ? -26.438 -18.438 -15.562 1 77 51 ARG B CA 1
ATOM 4657 C C . ARG B 1 51 ? -26.797 -18.031 -16.984 1 77 51 ARG B C 1
ATOM 4659 O O . ARG B 1 51 ? -27.516 -17.047 -17.188 1 77 51 ARG B O 1
ATOM 4666 N N . PRO B 1 52 ? -26.266 -18.797 -17.891 1 81.38 52 PRO B N 1
ATOM 4667 C CA . PRO B 1 52 ? -26.562 -18.422 -19.281 1 81.38 52 PRO B CA 1
ATOM 4668 C C . PRO B 1 52 ? -28.016 -18.703 -19.672 1 81.38 52 PRO B C 1
ATOM 4670 O O . PRO B 1 52 ? -28.656 -19.594 -19.094 1 81.38 52 PRO B O 1
ATOM 4673 N N . VAL B 1 53 ? -28.438 -17.922 -20.625 1 85.19 53 VAL B N 1
ATOM 4674 C CA . VAL B 1 53 ? -29.688 -18.281 -21.281 1 85.19 53 VAL B CA 1
ATOM 4675 C C . VAL B 1 53 ? -29.516 -19.578 -22.062 1 85.19 53 VAL B C 1
ATOM 4677 O O . VAL B 1 53 ? -28.562 -19.719 -22.844 1 85.19 53 VAL B O 1
ATOM 4680 N N . SER B 1 54 ? -30.375 -20.562 -21.781 1 91.44 54 SER B N 1
ATOM 4681 C CA . SER B 1 54 ? -30.234 -21.906 -22.344 1 91.44 54 SER B CA 1
ATOM 4682 C C . SER B 1 54 ? -30.156 -21.859 -23.859 1 91.44 54 SER B C 1
ATOM 4684 O O . SER B 1 54 ? -31 -21.25 -24.516 1 91.44 54 SER B O 1
ATOM 4686 N N . GLY B 1 55 ? -29.078 -22.375 -24.359 1 93 55 GLY B N 1
ATOM 4687 C CA . GLY B 1 55 ? -28.891 -22.5 -25.781 1 93 55 GLY B CA 1
ATOM 4688 C C . GLY B 1 55 ? -28.312 -21.234 -26.422 1 93 55 GLY B C 1
ATOM 4689 O O . GLY B 1 55 ? -28.078 -21.203 -27.625 1 93 55 GLY B O 1
ATOM 4690 N N . SER B 1 56 ? -28.047 -20.266 -25.703 1 89.31 56 SER B N 1
ATOM 4691 C CA . SER B 1 56 ? -27.672 -18.969 -26.234 1 89.31 56 SER B CA 1
ATOM 4692 C C . SER B 1 56 ? -26.266 -19 -26.828 1 89.31 56 SER B C 1
ATOM 4694 O O . SER B 1 56 ? -25.906 -18.156 -27.656 1 89.31 56 SER B O 1
ATOM 4696 N N . SER B 1 57 ? -25.469 -20.016 -26.5 1 91.88 57 SER B N 1
ATOM 4697 C CA . SER B 1 57 ? -24.094 -20.078 -26.984 1 91.88 57 SER B CA 1
ATOM 4698 C C . SER B 1 57 ? -24.016 -20.75 -28.344 1 91.88 57 SER B C 1
ATOM 4700 O O . SER B 1 57 ? -22.953 -20.797 -28.953 1 91.88 57 SER B O 1
ATOM 4702 N N . ARG B 1 58 ? -25.109 -21.203 -28.828 1 94.88 58 ARG B N 1
ATOM 4703 C CA . ARG B 1 58 ? -25.156 -21.969 -30.062 1 94.88 58 ARG B CA 1
ATOM 4704 C C . ARG B 1 58 ? -24.641 -21.156 -31.234 1 94.88 58 ARG B C 1
ATOM 4706 O O . ARG B 1 58 ? -25.031 -20 -31.422 1 94.88 58 ARG B O 1
ATOM 4713 N N . LYS B 1 59 ? -23.797 -21.766 -32 1 94.31 59 LYS B N 1
ATOM 4714 C CA . LYS B 1 59 ? -23.297 -21.172 -33.25 1 94.31 59 LYS B CA 1
ATOM 4715 C C . LYS B 1 59 ? -23.859 -21.891 -34.469 1 94.31 59 LYS B C 1
ATOM 4717 O O . LYS B 1 59 ? -23.453 -23.016 -34.781 1 94.31 59 LYS B O 1
ATOM 4722 N N . GLY B 1 60 ? -24.797 -21.266 -35.156 1 94.12 60 GLY B N 1
ATOM 4723 C CA . GLY B 1 60 ? -25.422 -21.906 -36.312 1 94.12 60 GLY B CA 1
ATOM 4724 C C . GLY B 1 60 ? -26.188 -23.156 -35.938 1 94.12 60 GLY B C 1
ATOM 4725 O O . GLY B 1 60 ? -27.047 -23.141 -35.031 1 94.12 60 GLY B O 1
ATOM 4726 N N . ASP B 1 61 ? -25.734 -24.219 -36.656 1 94.25 61 ASP B N 1
ATOM 4727 C CA . ASP B 1 61 ? -26.438 -25.484 -36.406 1 94.25 61 ASP B CA 1
ATOM 4728 C C . ASP B 1 61 ? -25.594 -26.422 -35.562 1 94.25 61 ASP B C 1
ATOM 4730 O O . ASP B 1 61 ? -25.922 -27.594 -35.406 1 94.25 61 ASP B O 1
ATOM 4734 N N . ASN B 1 62 ? -24.531 -25.875 -35 1 96.75 62 ASN B N 1
ATOM 4735 C CA . ASN B 1 62 ? -23.688 -26.688 -34.125 1 96.75 62 ASN B CA 1
ATOM 4736 C C . ASN B 1 62 ? -24.406 -27.078 -32.844 1 96.75 62 ASN B C 1
ATOM 4738 O O . ASN B 1 62 ? -25.234 -26.312 -32.344 1 96.75 62 ASN B O 1
ATOM 4742 N N . PRO B 1 63 ? -24.141 -28.234 -32.375 1 98.06 63 PRO B N 1
ATOM 4743 C CA . PRO B 1 63 ? -24.781 -28.625 -31.109 1 98.06 63 PRO B CA 1
ATOM 4744 C C . PRO B 1 63 ? -24.219 -27.859 -29.922 1 98.06 63 PRO B C 1
ATOM 4746 O O . PRO B 1 63 ? -23.188 -27.203 -30.031 1 98.06 63 PRO B O 1
ATOM 4749 N N . VAL B 1 64 ? -24.969 -27.906 -28.891 1 98.12 64 VAL B N 1
ATOM 4750 C CA . VAL B 1 64 ? -24.562 -27.391 -27.578 1 98.12 64 VAL B CA 1
ATOM 4751 C C . VAL B 1 64 ? -24.438 -28.531 -26.578 1 98.12 64 VAL B C 1
ATOM 4753 O O . VAL B 1 64 ? -25.25 -29.469 -26.609 1 98.12 64 VAL B O 1
ATOM 4756 N N . LEU B 1 65 ? -23.391 -28.562 -25.828 1 98.62 65 LEU B N 1
ATOM 4757 C CA . LEU B 1 65 ? -23.266 -29.438 -24.656 1 98.62 65 LEU B CA 1
ATOM 4758 C C . LEU B 1 65 ? -23.766 -28.734 -23.406 1 98.62 65 LEU B C 1
ATOM 4760 O O . LEU B 1 65 ? -23.141 -27.766 -22.953 1 98.62 65 LEU B O 1
ATOM 4764 N N . PHE B 1 66 ? -24.844 -29.203 -22.844 1 98.12 66 PHE B N 1
ATOM 4765 C CA . PHE B 1 66 ? -25.406 -28.672 -21.625 1 98.12 66 PHE B CA 1
ATOM 4766 C C . PHE B 1 66 ? -24.891 -29.422 -20.406 1 98.12 66 PHE B C 1
ATOM 4768 O O . PHE B 1 66 ? -24.953 -30.641 -20.344 1 98.12 66 PHE B O 1
ATOM 4775 N N . LEU B 1 67 ? -24.375 -28.672 -19.453 1 97.75 67 LEU B N 1
ATOM 4776 C CA . LEU B 1 67 ? -23.938 -29.25 -18.188 1 97.75 67 LEU B CA 1
ATOM 4777 C C . LEU B 1 67 ? -24.953 -29 -17.078 1 97.75 67 LEU B C 1
ATOM 4779 O O . LEU B 1 67 ? -25.234 -27.844 -16.734 1 97.75 67 LEU B O 1
ATOM 4783 N N . VAL B 1 68 ? -25.453 -30.078 -16.562 1 96.81 68 VAL B N 1
ATOM 4784 C CA . VAL B 1 68 ? -26.484 -30.047 -15.523 1 96.81 68 VAL B CA 1
ATOM 4785 C C . VAL B 1 68 ? -25.953 -30.688 -14.242 1 96.81 68 VAL B C 1
ATOM 4787 O O . VAL B 1 68 ? -25.641 -31.875 -14.211 1 96.81 68 VAL B O 1
ATOM 4790 N N . GLY B 1 69 ? -25.844 -29.891 -13.289 1 95.12 69 GLY B N 1
ATOM 4791 C CA . GLY B 1 69 ? -25.266 -30.391 -12.055 1 95.12 69 GLY B CA 1
ATOM 4792 C C . GLY B 1 69 ? -25.391 -29.422 -10.898 1 95.12 69 GLY B C 1
ATOM 4793 O O . GLY B 1 69 ? -26.312 -28.609 -10.867 1 95.12 69 GLY B O 1
ATOM 4794 N N . ASN B 1 70 ? -24.531 -29.641 -9.922 1 92.12 70 ASN B N 1
ATOM 4795 C CA . ASN B 1 70 ? -24.594 -28.875 -8.68 1 92.12 70 ASN B CA 1
ATOM 4796 C C . ASN B 1 70 ? -23.328 -28.062 -8.469 1 92.12 70 ASN B C 1
ATOM 4798 O O . ASN B 1 70 ? -22.734 -27.562 -9.422 1 92.12 70 ASN B O 1
ATOM 4802 N N . SER B 1 71 ? -22.953 -27.812 -7.133 1 90.38 71 SER B N 1
ATOM 4803 C CA . SER B 1 71 ? -21.875 -26.891 -6.777 1 90.38 71 SER B CA 1
ATOM 4804 C C . SER B 1 71 ? -20.531 -27.422 -7.246 1 90.38 71 SER B C 1
ATOM 4806 O O . SER B 1 71 ? -19.594 -26.656 -7.457 1 90.38 71 SER B O 1
ATOM 4808 N N . THR B 1 72 ? -20.328 -28.688 -7.406 1 93.31 72 THR B N 1
ATOM 4809 C CA . THR B 1 72 ? -19.047 -29.234 -7.824 1 93.31 72 THR B CA 1
ATOM 4810 C C . THR B 1 72 ? -18.844 -29.031 -9.32 1 93.31 72 THR B C 1
ATOM 4812 O O . THR B 1 72 ? -17.719 -29.172 -9.82 1 93.31 72 THR B O 1
ATOM 4815 N N . MET B 1 73 ? -19.938 -28.734 -9.984 1 93.88 73 MET B N 1
ATOM 4816 C CA . MET B 1 73 ? -19.891 -28.391 -11.406 1 93.88 73 MET B CA 1
ATOM 4817 C C . MET B 1 73 ? -19.859 -26.875 -11.609 1 93.88 73 MET B C 1
ATOM 4819 O O . MET B 1 73 ? -19.219 -26.391 -12.539 1 93.88 73 MET B O 1
ATOM 4823 N N . ARG B 1 74 ? -20.5 -26.172 -10.758 1 89.88 74 ARG B N 1
ATOM 4824 C CA . ARG B 1 74 ? -20.5 -24.703 -10.711 1 89.88 74 ARG B CA 1
ATOM 4825 C C . ARG B 1 74 ? -20.594 -24.203 -9.273 1 89.88 74 ARG B C 1
ATOM 4827 O O . ARG B 1 74 ? -21.672 -24.203 -8.672 1 89.88 74 ARG B O 1
ATOM 4834 N N . THR B 1 75 ? -19.484 -23.672 -8.82 1 82.06 75 THR B N 1
ATOM 4835 C CA . THR B 1 75 ? -19.422 -23.375 -7.391 1 82.06 75 THR B CA 1
ATOM 4836 C C . THR B 1 75 ? -19.906 -21.953 -7.109 1 82.06 75 THR B C 1
ATOM 4838 O O . THR B 1 75 ? -19.516 -21.016 -7.805 1 82.06 75 THR B O 1
ATOM 4841 N N . GLY B 1 76 ? -20.672 -21.828 -6.047 1 69.94 76 GLY B N 1
ATOM 4842 C CA . GLY B 1 76 ? -21.156 -20.547 -5.57 1 69.94 76 GLY B CA 1
ATOM 4843 C C . GLY B 1 76 ? -22.344 -20.031 -6.355 1 69.94 76 GLY B C 1
ATOM 4844 O O . GLY B 1 76 ? -22.703 -20.594 -7.387 1 69.94 76 GLY B O 1
ATOM 4845 N N . THR B 1 77 ? -22.875 -18.891 -5.895 1 64.44 77 THR B N 1
ATOM 4846 C CA . THR B 1 77 ? -24.031 -18.25 -6.52 1 64.44 77 THR B CA 1
ATOM 4847 C C . THR B 1 77 ? -23.656 -17.641 -7.863 1 64.44 77 THR B C 1
ATOM 4849 O O . THR B 1 77 ? -24.422 -17.734 -8.828 1 64.44 77 THR B O 1
ATOM 4852 N N . LEU B 1 78 ? -22.406 -17.219 -7.859 1 72.5 78 LEU B N 1
ATOM 4853 C CA . LEU B 1 78 ? -22 -16.5 -9.055 1 72.5 78 LEU B CA 1
ATOM 4854 C C . LEU B 1 78 ? -21.25 -17.406 -10.023 1 72.5 78 LEU B C 1
ATOM 4856 O O . LEU B 1 78 ? -21.203 -17.141 -11.227 1 72.5 78 LEU B O 1
ATOM 4860 N N . GLY B 1 79 ? -20.688 -18.484 -9.461 1 77.44 79 GLY B N 1
ATOM 4861 C CA . GLY B 1 79 ? -19.953 -19.438 -10.289 1 77.44 79 GLY B CA 1
ATOM 4862 C C . GLY B 1 79 ? -18.703 -18.844 -10.914 1 77.44 79 GLY B C 1
ATOM 4863 O O . GLY B 1 79 ? -18.281 -19.25 -11.992 1 77.44 79 GLY B O 1
ATOM 4864 N N . ASN B 1 80 ? -18.203 -17.781 -10.266 1 78.5 80 ASN B N 1
ATOM 4865 C CA . ASN B 1 80 ? -17.094 -17.062 -10.906 1 78.5 80 ASN B CA 1
ATOM 4866 C C . ASN B 1 80 ? -15.82 -17.156 -10.086 1 78.5 80 ASN B C 1
ATOM 4868 O O . ASN B 1 80 ? -14.898 -16.359 -10.266 1 78.5 80 ASN B O 1
ATOM 4872 N N . GLY B 1 81 ? -15.828 -18.031 -9.039 1 84.38 81 GLY B N 1
ATOM 4873 C CA . GLY B 1 81 ? -14.617 -18.297 -8.281 1 84.38 81 GLY B CA 1
ATOM 4874 C C . GLY B 1 81 ? -14.312 -17.219 -7.254 1 84.38 81 GLY B C 1
ATOM 4875 O O . GLY B 1 81 ? -13.203 -17.141 -6.738 1 84.38 81 GLY B O 1
ATOM 4876 N N . ASN B 1 82 ? -15.195 -16.297 -6.902 1 83.81 82 ASN B N 1
ATOM 4877 C CA . ASN B 1 82 ? -14.961 -15.133 -6.055 1 83.81 82 ASN B CA 1
ATOM 4878 C C . ASN B 1 82 ? -14.594 -15.547 -4.629 1 83.81 82 ASN B C 1
ATOM 4880 O O . ASN B 1 82 ? -14.039 -14.75 -3.873 1 83.81 82 ASN B O 1
ATOM 4884 N N . ASN B 1 83 ? -14.867 -16.797 -4.328 1 81.69 83 ASN B N 1
ATOM 4885 C CA . ASN B 1 83 ? -14.453 -17.297 -3.02 1 81.69 83 ASN B CA 1
ATOM 4886 C C . ASN B 1 83 ? -13.273 -18.266 -3.127 1 81.69 83 ASN B C 1
ATOM 4888 O O . ASN B 1 83 ? -12.938 -18.953 -2.16 1 81.69 83 ASN B O 1
ATOM 4892 N N . GLY B 1 84 ? -12.766 -18.438 -4.32 1 89.5 84 GLY B N 1
ATOM 4893 C CA . GLY B 1 84 ? -11.609 -19.297 -4.535 1 89.5 84 GLY B CA 1
ATOM 4894 C C . GLY B 1 84 ? -11.984 -20.703 -4.973 1 89.5 84 GLY B C 1
ATOM 4895 O O . GLY B 1 84 ? -11.117 -21.469 -5.379 1 89.5 84 GLY B O 1
ATOM 4896 N N . GLN B 1 85 ? -13.219 -20.984 -4.898 1 90.88 85 GLN B N 1
ATOM 4897 C CA . GLN B 1 85 ? -13.688 -22.297 -5.305 1 90.88 85 GLN B CA 1
ATOM 4898 C C . GLN B 1 85 ? -14.227 -22.281 -6.734 1 90.88 85 GLN B C 1
ATOM 4900 O O . GLN B 1 85 ? -14.828 -21.297 -7.164 1 90.88 85 GLN B O 1
ATOM 4905 N N . TRP B 1 86 ? -13.961 -23.422 -7.383 1 92.88 86 TRP B N 1
ATOM 4906 C CA . TRP B 1 86 ? -14.359 -23.547 -8.781 1 92.88 86 TRP B CA 1
ATOM 4907 C C . TRP B 1 86 ? -15.031 -24.891 -9.039 1 92.88 86 TRP B C 1
ATOM 4909 O O . TRP B 1 86 ? -14.625 -25.906 -8.484 1 92.88 86 TRP B O 1
ATOM 4919 N N . GLY B 1 87 ? -16.062 -24.906 -9.891 1 94.75 87 GLY B N 1
ATOM 4920 C CA . GLY B 1 87 ? -16.625 -26.141 -10.438 1 94.75 87 GLY B CA 1
ATOM 4921 C C . GLY B 1 87 ? -15.961 -26.562 -11.734 1 94.75 87 GLY B C 1
ATOM 4922 O O . GLY B 1 87 ? -15.539 -25.719 -12.531 1 94.75 87 GLY B O 1
ATOM 4923 N N . TRP B 1 88 ? -15.969 -27.891 -11.977 1 95.94 88 TRP B N 1
ATOM 4924 C CA . TRP B 1 88 ? -15.25 -28.422 -13.141 1 95.94 88 TRP B CA 1
ATOM 4925 C C . TRP B 1 88 ? -15.922 -27.984 -14.438 1 95.94 88 TRP B C 1
ATOM 4927 O O . TRP B 1 88 ? -15.281 -27.922 -15.484 1 95.94 88 TRP B O 1
ATOM 4937 N N . GLY B 1 89 ? -17.188 -27.625 -14.367 1 96.31 89 GLY B N 1
ATOM 4938 C CA . GLY B 1 89 ? -17.906 -27.203 -15.547 1 96.31 89 GLY B CA 1
ATOM 4939 C C . GLY B 1 89 ? -17.375 -25.891 -16.125 1 96.31 89 GLY B C 1
ATOM 4940 O O . GLY B 1 89 ? -17.547 -25.625 -17.328 1 96.31 89 GLY B O 1
ATOM 4941 N N . TYR B 1 90 ? -16.875 -25.125 -15.266 1 93.5 90 TYR B N 1
ATOM 4942 C CA . TYR B 1 90 ? -16.312 -23.859 -15.727 1 93.5 90 TYR B CA 1
ATOM 4943 C C . TYR B 1 90 ? -15.219 -24.078 -16.75 1 93.5 90 TYR B C 1
ATOM 4945 O O . TYR B 1 90 ? -15.062 -23.297 -17.688 1 93.5 90 TYR B O 1
ATOM 4953 N N . PHE B 1 91 ? -14.438 -25.203 -16.625 1 94.25 91 PHE B N 1
ATOM 4954 C CA . PHE B 1 91 ? -13.234 -25.422 -17.406 1 94.25 91 PHE B CA 1
ATOM 4955 C C . PHE B 1 91 ? -13.5 -26.406 -18.547 1 94.25 91 PHE B C 1
ATOM 4957 O O . PHE B 1 91 ? -12.633 -26.656 -19.375 1 94.25 91 PHE B O 1
ATOM 4964 N N . GLU B 1 92 ? -14.672 -26.938 -18.625 1 96 92 GLU B N 1
ATOM 4965 C CA . GLU B 1 92 ? -14.93 -28.047 -19.531 1 96 92 GLU B CA 1
ATOM 4966 C C . GLU B 1 92 ? -14.828 -27.609 -20.984 1 96 92 GLU B C 1
ATOM 4968 O O . GLU B 1 92 ? -14.406 -28.391 -21.844 1 96 92 GLU B O 1
ATOM 4973 N N . HIS B 1 93 ? -15.195 -26.375 -21.312 1 95.06 93 HIS B N 1
ATOM 4974 C CA . HIS B 1 93 ? -15.172 -25.875 -22.672 1 95.06 93 HIS B CA 1
ATOM 4975 C C . HIS B 1 93 ? -13.766 -25.938 -23.266 1 95.06 93 HIS B C 1
ATOM 4977 O O . HIS B 1 93 ? -13.594 -25.969 -24.484 1 95.06 93 HIS B O 1
ATOM 4983 N N . GLU B 1 94 ? -12.734 -26 -22.406 1 93.44 94 GLU B N 1
ATOM 4984 C CA . GLU B 1 94 ? -11.352 -26 -22.859 1 93.44 94 GLU B CA 1
ATOM 4985 C C . GLU B 1 94 ? -11.008 -27.266 -23.625 1 93.44 94 GLU B C 1
ATOM 4987 O O . GLU B 1 94 ? -10.031 -27.297 -24.375 1 93.44 94 GLU B O 1
ATOM 4992 N N . TYR B 1 95 ? -11.789 -28.266 -23.516 1 96 95 TYR B N 1
ATOM 4993 C CA . TYR B 1 95 ? -11.461 -29.562 -24.094 1 96 95 TYR B CA 1
ATOM 4994 C C . TYR B 1 95 ? -12.25 -29.797 -25.391 1 96 95 TYR B C 1
ATOM 4996 O O . TYR B 1 95 ? -11.992 -30.75 -26.109 1 96 95 TYR B O 1
ATOM 5004 N N . PHE B 1 96 ? -13.156 -28.891 -25.688 1 97.5 96 PHE B N 1
ATOM 5005 C CA . PHE B 1 96 ? -13.992 -29.047 -26.875 1 97.5 96 PHE B CA 1
ATOM 5006 C C . PHE B 1 96 ? -13.633 -28.016 -27.938 1 97.5 96 PHE B C 1
ATOM 5008 O O . PHE B 1 96 ? -13.211 -26.906 -27.609 1 97.5 96 PHE B O 1
ATOM 5015 N N . ASP B 1 97 ? -13.789 -28.391 -29.172 1 96.75 97 ASP B N 1
ATOM 5016 C CA . ASP B 1 97 ? -13.586 -27.469 -30.297 1 96.75 97 ASP B CA 1
ATOM 5017 C C . ASP B 1 97 ? -14.75 -26.484 -30.406 1 96.75 97 ASP B C 1
ATOM 5019 O O . ASP B 1 97 ? -15.836 -26.844 -30.875 1 96.75 97 ASP B O 1
ATOM 5023 N N . GLU B 1 98 ? -14.508 -25.297 -30.156 1 94 98 GLU B N 1
ATOM 5024 C CA . GLU B 1 98 ? -15.547 -24.281 -30.062 1 94 98 GLU B CA 1
ATOM 5025 C C . GLU B 1 98 ? -16.156 -24 -31.438 1 94 98 GLU B C 1
ATOM 5027 O O . GLU B 1 98 ? -17.234 -23.391 -31.531 1 94 98 GLU B O 1
ATOM 5032 N N . ASN B 1 99 ? -15.539 -24.391 -32.469 1 94.38 99 ASN B N 1
ATOM 5033 C CA . ASN B 1 99 ? -16.078 -24.203 -33.812 1 94.38 99 ASN B CA 1
ATOM 5034 C C . ASN B 1 99 ? -17.062 -25.297 -34.188 1 94.38 99 ASN B C 1
ATOM 5036 O O . ASN B 1 99 ? -17.781 -25.188 -35.188 1 94.38 99 ASN B O 1
ATOM 5040 N N . LYS B 1 100 ? -17.109 -26.312 -33.312 1 97.25 100 LYS B N 1
ATOM 5041 C CA . LYS B 1 100 ? -17.969 -27.438 -33.656 1 97.25 100 LYS B CA 1
ATOM 5042 C C . LYS B 1 100 ? -19.062 -27.609 -32.594 1 97.25 100 LYS B C 1
ATOM 5044 O O . LYS B 1 100 ? -20.109 -28.203 -32.844 1 97.25 100 LYS B O 1
ATOM 5049 N N . ILE B 1 101 ? -18.812 -27.188 -31.391 1 97.81 101 ILE B N 1
ATOM 5050 C CA . ILE B 1 101 ? -19.75 -27.328 -30.297 1 97.81 101 ILE B CA 1
ATOM 5051 C C . ILE B 1 101 ? -19.469 -26.281 -29.234 1 97.81 101 ILE B C 1
ATOM 5053 O O . ILE B 1 101 ? -18.328 -25.891 -29.016 1 97.81 101 ILE B O 1
ATOM 5057 N N . THR B 1 102 ? -20.516 -25.781 -28.625 1 97.5 102 THR B N 1
ATOM 5058 C CA . THR B 1 102 ? -20.344 -24.891 -27.484 1 97.5 102 THR B CA 1
ATOM 5059 C C . THR B 1 102 ? -20.781 -25.594 -26.203 1 97.5 102 THR B C 1
ATOM 5061 O O . THR B 1 102 ? -21.625 -26.484 -26.234 1 97.5 102 THR B O 1
ATOM 5064 N N . VAL B 1 103 ? -20.141 -25.234 -25.078 1 96.81 103 VAL B N 1
ATOM 5065 C CA . VAL B 1 103 ? -20.453 -25.812 -23.766 1 96.81 103 VAL B CA 1
ATOM 5066 C C . VAL B 1 103 ? -21.156 -24.766 -22.906 1 96.81 103 VAL B C 1
ATOM 5068 O O . VAL B 1 103 ? -20.672 -23.641 -22.75 1 96.81 103 VAL B O 1
ATOM 5071 N N . GLU B 1 104 ? -22.312 -25.156 -22.375 1 95.94 104 GLU B N 1
ATOM 5072 C CA . GLU B 1 104 ? -23.062 -24.297 -21.469 1 95.94 104 GLU B CA 1
ATOM 5073 C C . GLU B 1 104 ? -23.172 -24.922 -20.078 1 95.94 104 GLU B C 1
ATOM 5075 O O . GLU B 1 104 ? -23.703 -26.031 -19.938 1 95.94 104 GLU B O 1
ATOM 5080 N N . ASN B 1 105 ? -22.672 -24.203 -19.156 1 94.75 105 ASN B N 1
ATOM 5081 C CA . ASN B 1 105 ? -22.766 -24.656 -17.766 1 94.75 105 ASN B CA 1
ATOM 5082 C C . ASN B 1 105 ? -24.016 -24.109 -17.078 1 94.75 105 ASN B C 1
ATOM 5084 O O . ASN B 1 105 ? -24.062 -22.938 -16.703 1 94.75 105 ASN B O 1
ATOM 5088 N N . HIS B 1 106 ? -24.984 -24.969 -16.828 1 93.62 106 HIS B N 1
ATOM 5089 C CA . HIS B 1 106 ? -26.25 -24.562 -16.234 1 93.62 106 HIS B CA 1
ATOM 5090 C C . HIS B 1 106 ? -26.359 -25.031 -14.797 1 93.62 106 HIS B C 1
ATOM 5092 O O . HIS B 1 106 ? -27.438 -24.922 -14.188 1 93.62 106 HIS B O 1
ATOM 5098 N N . ALA B 1 107 ? -25.297 -25.594 -14.305 1 93.12 107 ALA B N 1
ATOM 5099 C CA . ALA B 1 107 ? -25.281 -26.094 -12.938 1 93.12 107 ALA B CA 1
ATOM 5100 C C . ALA B 1 107 ? -25.5 -24.953 -11.938 1 93.12 107 ALA B C 1
ATOM 5102 O O . ALA B 1 107 ? -25.266 -23.781 -12.258 1 93.12 107 ALA B O 1
ATOM 5103 N N . LEU B 1 108 ? -26.016 -25.297 -10.836 1 87.31 108 LEU B N 1
ATOM 5104 C CA . LEU B 1 108 ? -26.203 -24.344 -9.75 1 87.31 108 LEU B CA 1
ATOM 5105 C C . LEU B 1 108 ? -25.938 -25 -8.398 1 87.31 108 LEU B C 1
ATOM 5107 O O . LEU B 1 108 ? -26.469 -26.078 -8.109 1 87.31 108 LEU B O 1
ATOM 5111 N N . GLY B 1 109 ? -25.141 -24.281 -7.648 1 83.44 109 GLY B N 1
ATOM 5112 C CA . GLY B 1 109 ? -24.812 -24.766 -6.316 1 83.44 109 GLY B CA 1
ATOM 5113 C C . GLY B 1 109 ? -26.031 -24.969 -5.434 1 83.44 109 GLY B C 1
ATOM 5114 O O . GLY B 1 109 ? -26.953 -24.141 -5.453 1 83.44 109 GLY B O 1
ATOM 5115 N N . GLY B 1 110 ? -26.078 -26.125 -4.625 1 81.31 110 GLY B N 1
ATOM 5116 C CA . GLY B 1 110 ? -27.141 -26.406 -3.672 1 81.31 110 GLY B CA 1
ATOM 5117 C C . GLY B 1 110 ? -28.281 -27.219 -4.266 1 81.31 110 GLY B C 1
ATOM 5118 O O . GLY B 1 110 ? -29.156 -27.688 -3.539 1 81.31 110 GLY B O 1
ATOM 5119 N N . THR B 1 111 ? -28.203 -27.5 -5.539 1 88 111 THR B N 1
ATOM 5120 C CA . THR B 1 111 ? -29.312 -28.188 -6.184 1 88 111 THR B CA 1
ATOM 5121 C C . THR B 1 111 ? -29.156 -29.703 -6.062 1 88 111 THR B C 1
ATOM 5123 O O . THR B 1 111 ? -28.047 -30.219 -6.012 1 88 111 THR B O 1
ATOM 5126 N N . SER B 1 112 ? -30.328 -30.344 -5.895 1 92.88 112 SER B N 1
ATOM 5127 C CA . SER B 1 112 ? -30.469 -31.797 -5.961 1 92.88 112 SER B CA 1
ATOM 5128 C C . SER B 1 112 ? -31.125 -32.219 -7.266 1 92.88 112 SER B C 1
ATOM 5130 O O . SER B 1 112 ? -31.531 -31.391 -8.07 1 92.88 112 SER B O 1
ATOM 5132 N N . SER B 1 113 ? -31.141 -33.562 -7.449 1 96.62 113 SER B N 1
ATOM 5133 C CA . SER B 1 113 ? -31.891 -34.062 -8.602 1 96.62 113 SER B CA 1
ATOM 5134 C C . SER B 1 113 ? -33.312 -33.531 -8.602 1 96.62 113 SER B C 1
ATOM 5136 O O . SER B 1 113 ? -33.844 -33.156 -9.641 1 96.62 113 SER B O 1
ATOM 5138 N N . ARG B 1 114 ? -33.875 -33.375 -7.473 1 94.81 114 ARG B N 1
ATOM 5139 C CA . ARG B 1 114 ? -35.25 -32.938 -7.266 1 94.81 114 ARG B CA 1
ATOM 5140 C C . ARG B 1 114 ? -35.375 -31.438 -7.535 1 94.81 114 ARG B C 1
ATOM 5142 O O . ARG B 1 114 ? -36.156 -31.016 -8.391 1 94.81 114 ARG B O 1
ATOM 5149 N N . THR B 1 115 ? -34.594 -30.703 -6.867 1 91.56 115 THR B N 1
ATOM 5150 C CA . THR B 1 115 ? -34.75 -29.266 -6.957 1 91.56 115 THR B CA 1
ATOM 5151 C C . THR B 1 115 ? -34.312 -28.75 -8.32 1 91.56 115 THR B C 1
ATOM 5153 O O . THR B 1 115 ? -34.875 -27.797 -8.844 1 91.56 115 THR B O 1
ATOM 5156 N N . PHE B 1 116 ? -33.312 -29.375 -8.875 1 93.31 116 PHE B N 1
ATOM 5157 C CA . PHE B 1 116 ? -32.906 -28.969 -10.219 1 93.31 116 PHE B CA 1
ATOM 5158 C C . PHE B 1 116 ? -34 -29.266 -11.219 1 93.31 116 PHE B C 1
ATOM 5160 O O . PHE B 1 116 ? -34.375 -28.422 -12.039 1 93.31 116 PHE B O 1
ATOM 5167 N N . TYR B 1 117 ? -34.531 -30.453 -11.141 1 95.81 117 TYR B N 1
ATOM 5168 C CA . TYR B 1 117 ? -35.562 -30.859 -12.094 1 95.81 117 TYR B CA 1
ATOM 5169 C C . TYR B 1 117 ? -36.781 -29.953 -12.008 1 95.81 117 TYR B C 1
ATOM 5171 O O . TYR B 1 117 ? -37.344 -29.531 -13.031 1 95.81 117 TYR B O 1
ATOM 5179 N N . ASN B 1 118 ? -37.125 -29.594 -10.852 1 91.25 118 ASN B N 1
ATOM 5180 C CA . ASN B 1 118 ? -38.375 -28.859 -10.641 1 91.25 118 ASN B CA 1
ATOM 5181 C C . ASN B 1 118 ? -38.219 -27.359 -10.93 1 91.25 118 ASN B C 1
ATOM 5183 O O . ASN B 1 118 ? -39.125 -26.719 -11.461 1 91.25 118 ASN B O 1
ATOM 5187 N N . ARG B 1 119 ? -37.094 -26.875 -10.641 1 86.44 119 ARG B N 1
ATOM 5188 C CA . ARG B 1 119 ? -37 -25.422 -10.578 1 86.44 119 ARG B CA 1
ATOM 5189 C C . ARG B 1 119 ? -36.156 -24.875 -11.719 1 86.44 119 ARG B C 1
ATOM 5191 O O . ARG B 1 119 ? -36.375 -23.75 -12.18 1 86.44 119 ARG B O 1
ATOM 5198 N N . LEU B 1 120 ? -35.156 -25.609 -12.164 1 88.94 120 LEU B N 1
ATOM 5199 C CA . LEU B 1 120 ? -34.188 -25.062 -13.117 1 88.94 120 LEU B CA 1
ATOM 5200 C C . LEU B 1 120 ? -34.312 -25.75 -14.477 1 88.94 120 LEU B C 1
ATOM 5202 O O . LEU B 1 120 ? -34.156 -25.109 -15.516 1 88.94 120 LEU B O 1
ATOM 5206 N N . TRP B 1 121 ? -34.719 -26.969 -14.461 1 94.69 121 TRP B N 1
ATOM 5207 C CA . TRP B 1 121 ? -34.688 -27.828 -15.641 1 94.69 121 TRP B CA 1
ATOM 5208 C C . TRP B 1 121 ? -35.656 -27.328 -16.703 1 94.69 121 TRP B C 1
ATOM 5210 O O . TRP B 1 121 ? -35.312 -27.297 -17.891 1 94.69 121 TRP B O 1
ATOM 5220 N N . PRO B 1 122 ? -36.812 -26.812 -16.312 1 91.81 122 PRO B N 1
ATOM 5221 C CA . PRO B 1 122 ? -37.75 -26.344 -17.359 1 91.81 122 PRO B CA 1
ATOM 5222 C C . PRO B 1 122 ? -37.125 -25.25 -18.234 1 91.81 122 PRO B C 1
ATOM 5224 O O . PRO B 1 122 ? -37.312 -25.25 -19.453 1 91.81 122 PRO B O 1
ATOM 5227 N N . ASP B 1 123 ? -36.406 -24.406 -17.641 1 89.31 123 ASP B N 1
ATOM 5228 C CA . ASP B 1 123 ? -35.781 -23.328 -18.391 1 89.31 123 ASP B CA 1
ATOM 5229 C C . ASP B 1 123 ? -34.625 -23.844 -19.234 1 89.31 123 ASP B C 1
ATOM 5231 O O . ASP B 1 123 ? -34.438 -23.391 -20.375 1 89.31 123 ASP B O 1
ATOM 5235 N N . VAL B 1 124 ? -33.844 -24.781 -18.734 1 94.31 124 VAL B N 1
ATOM 5236 C CA . VAL B 1 124 ? -32.719 -25.359 -19.484 1 94.31 124 VAL B CA 1
ATOM 5237 C C . VAL B 1 124 ? -33.25 -26.125 -20.688 1 94.31 124 VAL B C 1
ATOM 5239 O O . VAL B 1 124 ? -32.75 -25.969 -21.797 1 94.31 124 VAL B O 1
ATOM 5242 N N . LEU B 1 125 ? -34.312 -26.828 -20.469 1 96.38 125 LEU B N 1
ATOM 5243 C CA . LEU B 1 125 ? -34.875 -27.688 -21.5 1 96.38 125 LEU B CA 1
ATOM 5244 C C . LEU B 1 125 ? -35.344 -26.859 -22.688 1 96.38 125 LEU B C 1
ATOM 5246 O O . LEU B 1 125 ? -35.312 -27.344 -23.828 1 96.38 125 LEU B O 1
ATOM 5250 N N . LYS B 1 126 ? -35.688 -25.625 -22.422 1 94.12 126 LYS B N 1
ATOM 5251 C CA . LYS B 1 126 ? -36.156 -24.766 -23.484 1 94.12 126 LYS B CA 1
ATOM 5252 C C . LYS B 1 126 ? -35.094 -24.547 -24.547 1 94.12 126 LYS B C 1
ATOM 5254 O O . LYS B 1 126 ? -35.406 -24.344 -25.719 1 94.12 126 LYS B O 1
ATOM 5259 N N . GLY B 1 127 ? -33.906 -24.625 -24.156 1 95.56 127 GLY B N 1
ATOM 5260 C CA . GLY B 1 127 ? -32.812 -24.344 -25.078 1 95.56 127 GLY B CA 1
ATOM 5261 C C . GLY B 1 127 ? -32.281 -25.594 -25.75 1 95.56 127 GLY B C 1
ATOM 5262 O O . GLY B 1 127 ? -31.516 -25.5 -26.719 1 95.56 127 GLY B O 1
ATOM 5263 N N . VAL B 1 128 ? -32.656 -26.766 -25.297 1 97.44 128 VAL B N 1
ATOM 5264 C CA . VAL B 1 128 ? -32.156 -28.031 -25.828 1 97.44 128 VAL B CA 1
ATOM 5265 C C . VAL B 1 128 ? -32.844 -28.328 -27.156 1 97.44 128 VAL B C 1
ATOM 5267 O O . VAL B 1 128 ? -34.062 -28.188 -27.297 1 97.44 128 VAL B O 1
ATOM 5270 N N . ARG B 1 129 ? -32.031 -28.703 -28.156 1 97.56 129 ARG B N 1
ATOM 5271 C CA . ARG B 1 129 ? -32.5 -29.047 -29.5 1 97.56 129 ARG B CA 1
ATOM 5272 C C . ARG B 1 129 ? -31.984 -30.406 -29.922 1 97.56 129 ARG B C 1
ATOM 5274 O O . ARG B 1 129 ? -31.156 -31.016 -29.234 1 97.56 129 ARG B O 1
ATOM 5281 N N . LYS B 1 130 ? -32.562 -30.75 -31.109 1 97.75 130 LYS B N 1
ATOM 5282 C CA . LYS B 1 130 ? -32.125 -32.031 -31.688 1 97.75 130 LYS B CA 1
ATOM 5283 C C . LYS B 1 130 ? -30.625 -32.031 -31.953 1 97.75 130 LYS B C 1
ATOM 5285 O O . LYS B 1 130 ? -30.094 -31.062 -32.531 1 97.75 130 LYS B O 1
ATOM 5290 N N . GLY B 1 131 ? -29.984 -33.094 -31.484 1 97.81 131 GLY B N 1
ATOM 5291 C CA . GLY B 1 131 ? -28.562 -33.219 -31.734 1 97.81 131 GLY B CA 1
ATOM 5292 C C . GLY B 1 131 ? -27.703 -32.719 -30.594 1 97.81 131 GLY B C 1
ATOM 5293 O O . GLY B 1 131 ? -26.5 -33 -30.531 1 97.81 131 GLY B O 1
ATOM 5294 N N . ASP B 1 132 ? -28.281 -31.984 -29.672 1 98.44 132 ASP B N 1
ATOM 5295 C CA . ASP B 1 132 ? -27.547 -31.469 -28.516 1 98.44 132 ASP B CA 1
ATOM 5296 C C . ASP B 1 132 ? -27.172 -32.594 -27.562 1 98.44 132 ASP B C 1
ATOM 5298 O O . ASP B 1 132 ? -27.625 -33.719 -27.703 1 98.44 132 ASP B O 1
ATOM 5302 N N . TRP B 1 133 ? -26.234 -32.281 -26.703 1 98.75 133 TRP B N 1
ATOM 5303 C CA . TRP B 1 133 ? -25.797 -33.188 -25.656 1 98.75 133 TRP B CA 1
ATOM 5304 C C . TRP B 1 133 ? -26.094 -32.625 -24.266 1 98.75 133 TRP B C 1
ATOM 5306 O O . TRP B 1 133 ? -26.016 -31.422 -24.062 1 98.75 133 TRP B O 1
ATOM 5316 N N . VAL B 1 134 ? -26.469 -33.531 -23.344 1 98.75 134 VAL B N 1
ATOM 5317 C CA . VAL B 1 134 ? -26.75 -33.094 -21.969 1 98.75 134 VAL B CA 1
ATOM 5318 C C . VAL B 1 134 ? -26.047 -34.031 -20.984 1 98.75 134 VAL B C 1
ATOM 5320 O O . VAL B 1 134 ? -26.344 -35.219 -20.922 1 98.75 134 VAL B O 1
ATOM 5323 N N . ILE B 1 135 ? -25.094 -33.5 -20.25 1 98.69 135 ILE B N 1
ATOM 5324 C CA . ILE B 1 135 ? -24.484 -34.219 -19.156 1 98.69 135 ILE B CA 1
ATOM 5325 C C . ILE B 1 135 ? -25.234 -33.938 -17.859 1 98.69 135 ILE B C 1
ATOM 5327 O O . ILE B 1 135 ? -25.453 -32.781 -17.516 1 98.69 135 ILE B O 1
ATOM 5331 N N . ILE B 1 136 ? -25.625 -34.969 -17.188 1 98.5 136 ILE B N 1
ATOM 5332 C CA . ILE B 1 136 ? -26.359 -34.844 -15.93 1 98.5 136 ILE B CA 1
ATOM 5333 C C . ILE B 1 136 ? -25.531 -35.469 -14.789 1 98.5 136 ILE B C 1
ATOM 5335 O O . ILE B 1 136 ? -25.25 -36.656 -14.789 1 98.5 136 ILE B O 1
ATOM 5339 N N . GLU B 1 137 ? -25.125 -34.656 -13.914 1 97.56 137 GLU B N 1
ATOM 5340 C CA . GLU B 1 137 ? -24.375 -35.062 -12.727 1 97.56 137 GLU B CA 1
ATOM 5341 C C . GLU B 1 137 ? -24.969 -34.438 -11.461 1 97.56 137 GLU B C 1
ATOM 5343 O O . GLU B 1 137 ? -24.562 -33.375 -11.023 1 97.56 137 GLU B O 1
ATOM 5348 N N . LEU B 1 138 ? -25.875 -35.156 -10.859 1 96.31 138 LEU B N 1
ATOM 5349 C CA . LEU B 1 138 ? -26.578 -34.75 -9.656 1 96.31 138 LEU B CA 1
ATOM 5350 C C . LEU B 1 138 ? -26.562 -35.844 -8.602 1 96.31 138 LEU B C 1
ATOM 5352 O O . LEU B 1 138 ? -26.438 -37.031 -8.938 1 96.31 138 LEU B O 1
ATOM 5356 N N . GLY B 1 139 ? -26.703 -35.438 -7.309 1 93.69 139 GLY B N 1
ATOM 5357 C CA . GLY B 1 139 ? -26.734 -36.438 -6.254 1 93.69 139 GLY B CA 1
ATOM 5358 C C . GLY B 1 139 ? -26.141 -35.938 -4.945 1 93.69 139 GLY B C 1
ATOM 5359 O O . GLY B 1 139 ? -26.562 -36.375 -3.871 1 93.69 139 GLY B O 1
ATOM 5360 N N . HIS B 1 140 ? -25.234 -35 -4.977 1 89.19 140 HIS B N 1
ATOM 5361 C CA . HIS B 1 140 ? -24.531 -34.562 -3.793 1 89.19 140 HIS B CA 1
ATOM 5362 C C . HIS B 1 140 ? -25.484 -33.969 -2.768 1 89.19 140 HIS B C 1
ATOM 5364 O O . HIS B 1 140 ? -25.25 -34.031 -1.562 1 89.19 140 HIS B O 1
ATOM 5370 N N . ASN B 1 141 ? -26.594 -33.406 -3.277 1 85.69 141 ASN B N 1
ATOM 5371 C CA . ASN B 1 141 ? -27.516 -32.688 -2.408 1 85.69 141 ASN B CA 1
ATOM 5372 C C . ASN B 1 141 ? -28.859 -33.406 -2.287 1 85.69 141 ASN B C 1
ATOM 5374 O O . ASN B 1 141 ? -29.875 -32.781 -1.948 1 85.69 141 ASN B O 1
ATOM 5378 N N . ASP B 1 142 ? -28.891 -34.625 -2.574 1 92 142 ASP B N 1
ATOM 5379 C CA . ASP B 1 142 ? -30.141 -35.375 -2.617 1 92 142 ASP B CA 1
ATOM 5380 C C . ASP B 1 142 ? -30.453 -36.031 -1.268 1 92 142 ASP B C 1
ATOM 5382 O O . ASP B 1 142 ? -31.125 -37.062 -1.202 1 92 142 ASP B O 1
ATOM 5386 N N . ASN B 1 143 ? -29.938 -35.438 -0.2 1 81.56 143 ASN B N 1
ATOM 5387 C CA . ASN B 1 143 ? -30.156 -35.906 1.159 1 81.56 143 ASN B CA 1
ATOM 5388 C C . ASN B 1 143 ? -30.828 -34.844 2.025 1 81.56 143 ASN B C 1
ATOM 5390 O O . ASN B 1 143 ? -31.047 -33.719 1.571 1 81.56 143 ASN B O 1
ATOM 5394 N N . GLY B 1 144 ? -31.281 -35.281 3.234 1 79.06 144 GLY B N 1
ATOM 5395 C CA . GLY B 1 144 ? -31.922 -34.344 4.152 1 79.06 144 GLY B CA 1
ATOM 5396 C C . GLY B 1 144 ? -33.438 -34.5 4.211 1 79.06 144 GLY B C 1
ATOM 5397 O O . GLY B 1 144 ? -33.969 -35.562 3.914 1 79.06 144 GLY B O 1
ATOM 5398 N N . PRO B 1 145 ? -34.062 -33.406 4.551 1 81.56 145 PRO B N 1
ATOM 5399 C CA . PRO B 1 145 ? -35.5 -33.469 4.719 1 81.56 145 PRO B CA 1
ATOM 5400 C C . PRO B 1 145 ? -36.281 -33.406 3.393 1 81.56 145 PRO B C 1
ATOM 5402 O O . PRO B 1 145 ? -35.812 -32.75 2.449 1 81.56 145 PRO B O 1
ATOM 5405 N N . TYR B 1 146 ? -37.438 -34.094 3.436 1 87.88 146 TYR B N 1
ATOM 5406 C CA . TYR B 1 146 ? -38.281 -34.062 2.248 1 87.88 146 TYR B CA 1
ATOM 5407 C C . TYR B 1 146 ? -39.156 -32.844 2.225 1 87.88 146 TYR B C 1
ATOM 5409 O O . TYR B 1 146 ? -39.5 -32.344 1.153 1 87.88 146 TYR B O 1
ATOM 5417 N N . ASP B 1 147 ? -39.5 -32.406 3.441 1 87.56 147 ASP B N 1
ATOM 5418 C CA . ASP B 1 147 ? -40.594 -31.422 3.438 1 87.56 147 ASP B CA 1
ATOM 5419 C C . ASP B 1 147 ? -40.281 -30.219 4.316 1 87.56 147 ASP B C 1
ATOM 5421 O O . ASP B 1 147 ? -41.156 -29.422 4.637 1 87.56 147 ASP B O 1
ATOM 5425 N N . SER B 1 148 ? -39.094 -30.141 4.793 1 81.44 148 SER B N 1
ATOM 5426 C CA . SER B 1 148 ? -38.719 -29.016 5.648 1 81.44 148 SER B CA 1
ATOM 5427 C C . SER B 1 148 ? -37.281 -28.578 5.391 1 81.44 148 SER B C 1
ATOM 5429 O O . SER B 1 148 ? -36.531 -29.281 4.719 1 81.44 148 SER B O 1
ATOM 5431 N N . GLY B 1 149 ? -36.938 -27.344 5.875 1 74.19 149 GLY B N 1
ATOM 5432 C CA . GLY B 1 149 ? -35.594 -26.812 5.633 1 74.19 149 GLY B CA 1
ATOM 5433 C C . GLY B 1 149 ? -35.344 -26.531 4.168 1 74.19 149 GLY B C 1
ATOM 5434 O O . GLY B 1 149 ? -36.094 -25.797 3.521 1 74.19 149 GLY B O 1
ATOM 5435 N N . ARG B 1 150 ? -34.312 -27.141 3.621 1 77 150 ARG B N 1
ATOM 5436 C CA . ARG B 1 150 ? -33.969 -26.938 2.219 1 77 150 ARG B CA 1
ATOM 5437 C C . ARG B 1 150 ? -34.875 -27.75 1.304 1 77 150 ARG B C 1
ATOM 5439 O O . ARG B 1 150 ? -35 -27.469 0.11 1 77 150 ARG B O 1
ATOM 5446 N N . ALA B 1 151 ? -35.438 -28.844 1.87 1 80.62 151 ALA B N 1
ATOM 5447 C CA . ALA B 1 151 ? -36.438 -29.688 1.208 1 80.62 151 ALA B CA 1
ATOM 5448 C C . ALA B 1 151 ? -35.938 -30.109 -0.177 1 80.62 151 ALA B C 1
ATOM 5450 O O . ALA B 1 151 ? -36.656 -29.922 -1.17 1 80.62 151 ALA B O 1
ATOM 5451 N N . ARG B 1 152 ? -34.719 -30.812 -0.296 1 88 152 ARG B N 1
ATOM 5452 C CA . ARG B 1 152 ? -34.156 -31.125 -1.602 1 88 152 ARG B CA 1
ATOM 5453 C C . ARG B 1 152 ? -33.906 -32.625 -1.762 1 88 152 ARG B C 1
ATOM 5455 O O . ARG B 1 152 ? -33.469 -33.062 -2.818 1 88 152 ARG B O 1
ATOM 5462 N N . ALA B 1 153 ? -34.25 -33.344 -0.749 1 90.88 153 ALA B N 1
ATOM 5463 C CA . ALA B 1 153 ? -33.938 -34.75 -0.751 1 90.88 153 ALA B CA 1
ATOM 5464 C C . ALA B 1 153 ? -34.781 -35.5 -1.786 1 90.88 153 ALA B C 1
ATOM 5466 O O . ALA B 1 153 ? -35.969 -35.188 -1.996 1 90.88 153 ALA B O 1
ATOM 5467 N N . SER B 1 154 ? -34.188 -36.469 -2.432 1 93.75 154 SER B N 1
ATOM 5468 C CA . SER B 1 154 ? -34.906 -37.5 -3.209 1 93.75 154 SER B CA 1
ATOM 5469 C C . SER B 1 154 ? -34.969 -38.812 -2.457 1 93.75 154 SER B C 1
ATOM 5471 O O . SER B 1 154 ? -34.219 -39.062 -1.525 1 93.75 154 SER B O 1
ATOM 5473 N N . ILE B 1 155 ? -35.969 -39.625 -2.805 1 89 155 ILE B N 1
ATOM 5474 C CA . ILE B 1 155 ? -36.062 -40.938 -2.201 1 89 155 ILE B CA 1
ATOM 5475 C C . ILE B 1 155 ? -34.906 -41.812 -2.709 1 89 155 ILE B C 1
ATOM 5477 O O . ILE B 1 155 ? -34.656 -41.906 -3.914 1 89 155 ILE B O 1
ATOM 5481 N N . PRO B 1 156 ? -34.219 -42.5 -1.756 1 90.56 156 PRO B N 1
ATOM 5482 C CA . PRO B 1 156 ? -33.062 -43.312 -2.176 1 90.56 156 PRO B CA 1
ATOM 5483 C C . PRO B 1 156 ? -33.469 -44.5 -3.082 1 90.56 156 PRO B C 1
ATOM 5485 O O . PRO B 1 156 ? -34.531 -45.094 -2.871 1 90.56 156 PRO B O 1
ATOM 5488 N N . GLY B 1 157 ? -32.625 -44.719 -4.156 1 92.38 157 GLY B N 1
ATOM 5489 C CA . GLY B 1 157 ? -32.812 -45.875 -5 1 92.38 157 GLY B CA 1
ATOM 5490 C C . GLY B 1 157 ? -33.312 -45.531 -6.391 1 92.38 157 GLY B C 1
ATOM 5491 O O . GLY B 1 157 ? -33.344 -44.344 -6.762 1 92.38 157 GLY B O 1
ATOM 5492 N N . ILE B 1 158 ? -33.625 -46.562 -7.113 1 95.69 158 ILE B N 1
ATOM 5493 C CA . ILE B 1 158 ? -34.031 -46.375 -8.508 1 95.69 158 ILE B CA 1
ATOM 5494 C C . ILE B 1 158 ? -35.469 -46.844 -8.711 1 95.69 158 ILE B C 1
ATOM 5496 O O . ILE B 1 158 ? -35.906 -47.031 -9.844 1 95.69 158 ILE B O 1
ATOM 5500 N N . GLY B 1 159 ? -36.125 -47.094 -7.609 1 90.62 159 GLY B N 1
ATOM 5501 C CA . GLY B 1 159 ? -37.5 -47.594 -7.691 1 90.62 159 GLY B CA 1
ATOM 5502 C C . GLY B 1 159 ? -38.5 -46.531 -8.188 1 90.62 159 GLY B C 1
ATOM 5503 O O . GLY B 1 159 ? -38.094 -45.438 -8.594 1 90.62 159 GLY B O 1
ATOM 5504 N N . LYS B 1 160 ? -39.812 -46.875 -8.156 1 92 160 LYS B N 1
ATOM 5505 C CA . LYS B 1 160 ? -40.844 -45.969 -8.672 1 92 160 LYS B CA 1
ATOM 5506 C C . LYS B 1 160 ? -41.688 -45.375 -7.539 1 92 160 LYS B C 1
ATOM 5508 O O . LYS B 1 160 ? -42.781 -44.875 -7.773 1 92 160 LYS B O 1
ATOM 5513 N N . ASP B 1 161 ? -41.156 -45.406 -6.344 1 89.31 161 ASP B N 1
ATOM 5514 C CA . ASP B 1 161 ? -41.844 -44.844 -5.18 1 89.31 161 ASP B CA 1
ATOM 5515 C C . ASP B 1 161 ? -41.938 -43.344 -5.27 1 89.31 161 ASP B C 1
ATOM 5517 O O . ASP B 1 161 ? -41.125 -42.688 -5.934 1 89.31 161 ASP B O 1
ATOM 5521 N N . SER B 1 162 ? -43 -42.781 -4.734 1 92.88 162 SER B N 1
ATOM 5522 C CA . SER B 1 162 ? -43.156 -41.312 -4.625 1 92.88 162 SER B CA 1
ATOM 5523 C C . SER B 1 162 ? -43.812 -40.938 -3.311 1 92.88 162 SER B C 1
ATOM 5525 O O . SER B 1 162 ? -44.406 -41.781 -2.641 1 92.88 162 SER B O 1
ATOM 5527 N N . LEU B 1 163 ? -43.625 -39.75 -2.861 1 89.94 163 LEU B N 1
ATOM 5528 C CA . LEU B 1 163 ? -44.156 -39.188 -1.63 1 89.94 163 LEU B CA 1
ATOM 5529 C C . LEU B 1 163 ? -44.688 -37.781 -1.86 1 89.94 163 LEU B C 1
ATOM 5531 O O . LEU B 1 163 ? -43.969 -36.906 -2.389 1 89.94 163 LEU B O 1
ATOM 5535 N N . ASN B 1 164 ? -45.969 -37.594 -1.57 1 92.5 164 ASN B N 1
ATOM 5536 C CA . ASN B 1 164 ? -46.531 -36.219 -1.613 1 92.5 164 ASN B CA 1
ATOM 5537 C C . ASN B 1 164 ? -46.219 -35.469 -0.326 1 92.5 164 ASN B C 1
ATOM 5539 O O . ASN B 1 164 ? -46.531 -35.938 0.769 1 92.5 164 ASN B O 1
ATOM 5543 N N . VAL B 1 165 ? -45.594 -34.312 -0.507 1 88.19 165 VAL B N 1
ATOM 5544 C CA . VAL B 1 165 ? -45.25 -33.562 0.684 1 88.19 165 VAL B CA 1
ATOM 5545 C C . VAL B 1 165 ? -45.75 -32.125 0.559 1 88.19 165 VAL B C 1
ATOM 5547 O O . VAL B 1 165 ? -46.031 -31.656 -0.545 1 88.19 165 VAL B O 1
ATOM 5550 N N . THR B 1 166 ? -45.969 -31.484 1.649 1 87.12 166 THR B N 1
ATOM 5551 C CA . THR B 1 166 ? -46.156 -30.047 1.763 1 87.12 166 THR B CA 1
ATOM 5552 C C . THR B 1 166 ? -44.969 -29.375 2.477 1 87.12 166 THR B C 1
ATOM 5554 O O . THR B 1 166 ? -44.688 -29.703 3.629 1 87.12 166 THR B O 1
ATOM 5557 N N . ILE B 1 167 ? -44.281 -28.578 1.771 1 80.38 167 ILE B N 1
ATOM 5558 C CA . ILE B 1 167 ? -43.125 -27.922 2.344 1 80.38 167 ILE B CA 1
ATOM 5559 C C . ILE B 1 167 ? -43.562 -27.031 3.508 1 80.38 167 ILE B C 1
ATOM 5561 O O . ILE B 1 167 ? -44.344 -26.094 3.33 1 80.38 167 ILE B O 1
ATOM 5565 N N . LYS B 1 168 ? -43 -27.172 4.582 1 76.12 168 LYS B N 1
ATOM 5566 C CA . LYS B 1 168 ? -43.469 -26.547 5.816 1 76.12 168 LYS B CA 1
ATOM 5567 C C . LYS B 1 168 ? -43.281 -25.031 5.754 1 76.12 168 LYS B C 1
ATOM 5569 O O . LYS B 1 168 ? -44.188 -24.281 6.191 1 76.12 168 LYS B O 1
ATOM 5574 N N . GLU B 1 169 ? -42.219 -24.641 5.16 1 67.5 169 GLU B N 1
ATOM 5575 C CA . GLU B 1 169 ? -41.844 -23.219 5.168 1 67.5 169 GLU B CA 1
ATOM 5576 C C . GLU B 1 169 ? -42.688 -22.438 4.16 1 67.5 169 GLU B C 1
ATOM 5578 O O . GLU B 1 169 ? -43 -21.266 4.387 1 67.5 169 GLU B O 1
ATOM 5583 N N . THR B 1 170 ? -43.094 -23.062 3.07 1 67.94 170 THR B N 1
ATOM 5584 C CA . THR B 1 170 ? -43.688 -22.312 1.982 1 67.94 170 THR B CA 1
ATOM 5585 C C . THR B 1 170 ? -45.156 -22.75 1.766 1 67.94 170 THR B C 1
ATOM 5587 O O . THR B 1 170 ? -45.906 -22.047 1.114 1 67.94 170 THR B O 1
ATOM 5590 N N . GLY B 1 171 ? -45.5 -23.875 2.207 1 73.94 171 GLY B N 1
ATOM 5591 C CA . GLY B 1 171 ? -46.844 -24.422 1.964 1 73.94 171 GLY B CA 1
ATOM 5592 C C . GLY B 1 171 ? -46.969 -25.047 0.589 1 73.94 171 GLY B C 1
ATOM 5593 O O . GLY B 1 171 ? -48.031 -25.578 0.25 1 73.94 171 GLY B O 1
ATOM 5594 N N . ALA B 1 172 ? -45.969 -25.062 -0.117 1 80.19 172 ALA B N 1
ATOM 5595 C CA . ALA B 1 172 ? -46 -25.609 -1.47 1 80.19 172 ALA B CA 1
ATOM 5596 C C . ALA B 1 172 ? -46.156 -27.125 -1.441 1 80.19 172 ALA B C 1
ATOM 5598 O O . ALA B 1 172 ? -45.531 -27.812 -0.635 1 80.19 172 ALA B O 1
ATOM 5599 N N . LYS B 1 173 ? -47.062 -27.656 -2.277 1 85.56 173 LYS B N 1
ATOM 5600 C CA . LYS B 1 173 ? -47.25 -29.094 -2.414 1 85.56 173 LYS B CA 1
ATOM 5601 C C . LYS B 1 173 ? -46.406 -29.656 -3.568 1 85.56 173 LYS B C 1
ATOM 5603 O O . LYS B 1 173 ? -46.344 -29.062 -4.645 1 85.56 173 LYS B O 1
ATOM 5608 N N . GLU B 1 174 ? -45.719 -30.781 -3.291 1 89.62 174 GLU B N 1
ATOM 5609 C CA . GLU B 1 174 ? -44.875 -31.375 -4.309 1 89.62 174 GLU B CA 1
ATOM 5610 C C . GLU B 1 174 ? -44.812 -32.906 -4.184 1 89.62 174 GLU B C 1
ATOM 5612 O O . GLU B 1 174 ? -45.031 -33.438 -3.098 1 89.62 174 GLU B O 1
ATOM 5617 N N . THR B 1 175 ? -44.625 -33.531 -5.297 1 93.31 175 THR B N 1
ATOM 5618 C CA . THR B 1 175 ? -44.375 -34.969 -5.301 1 93.31 175 THR B CA 1
ATOM 5619 C C . THR B 1 175 ? -42.875 -35.25 -5.32 1 93.31 175 THR B C 1
ATOM 5621 O O . THR B 1 175 ? -42.156 -34.75 -6.188 1 93.31 175 THR B O 1
ATOM 5624 N N . VAL B 1 176 ? -42.406 -36 -4.355 1 94.19 176 VAL B N 1
ATOM 5625 C CA . VAL B 1 176 ? -41 -36.406 -4.273 1 94.19 176 VAL B CA 1
ATOM 5626 C C . VAL B 1 176 ? -40.812 -37.812 -4.867 1 94.19 176 VAL B C 1
ATOM 5628 O O . VAL B 1 176 ? -41.531 -38.75 -4.504 1 94.19 176 VAL B O 1
ATOM 5631 N N . TYR B 1 177 ? -39.906 -37.938 -5.785 1 95.69 177 TYR B N 1
ATOM 5632 C CA . TYR B 1 177 ? -39.656 -39.188 -6.445 1 95.69 177 TYR B CA 1
ATOM 5633 C C . TYR B 1 177 ? -38.312 -39.781 -5.977 1 95.69 177 TYR B C 1
ATOM 5635 O O . TYR B 1 177 ? -37.562 -39.125 -5.227 1 95.69 177 TYR B O 1
ATOM 5643 N N . THR B 1 178 ? -38.062 -41.031 -6.375 1 95.19 178 THR B N 1
ATOM 5644 C CA . THR B 1 178 ? -36.75 -41.625 -6.148 1 95.19 178 THR B CA 1
ATOM 5645 C C . THR B 1 178 ? -35.688 -40.906 -6.996 1 95.19 178 THR B C 1
ATOM 5647 O O . THR B 1 178 ? -36.031 -40.312 -8.031 1 95.19 178 THR B O 1
ATOM 5650 N N . TYR B 1 179 ? -34.438 -41 -6.52 1 96.69 179 TYR B N 1
ATOM 5651 C CA . TYR B 1 179 ? -33.344 -40.469 -7.309 1 96.69 179 TYR B CA 1
ATOM 5652 C C . TYR B 1 179 ? -33.375 -41.031 -8.727 1 96.69 179 TYR B C 1
ATOM 5654 O O . TYR B 1 179 ? -33.25 -40.281 -9.703 1 96.69 179 TYR B O 1
ATOM 5662 N N . GLY B 1 180 ? -33.562 -42.312 -8.805 1 97.56 180 GLY B N 1
ATOM 5663 C CA . GLY B 1 180 ? -33.594 -42.969 -10.109 1 97.56 180 GLY B CA 1
ATOM 5664 C C . GLY B 1 180 ? -34.719 -42.438 -11.008 1 97.56 180 GLY B C 1
ATOM 5665 O O . GLY B 1 180 ? -34.531 -42.281 -12.219 1 97.56 180 GLY B O 1
ATOM 5666 N N . GLU B 1 181 ? -35.844 -42.156 -10.414 1 96.81 181 GLU B N 1
ATOM 5667 C CA . GLU B 1 181 ? -36.969 -41.625 -11.195 1 96.81 181 GLU B CA 1
ATOM 5668 C C . GLU B 1 181 ? -36.625 -40.25 -11.75 1 96.81 181 GLU B C 1
ATOM 5670 O O . GLU B 1 181 ? -36.969 -39.938 -12.898 1 96.81 181 GLU B O 1
ATOM 5675 N N . TYR B 1 182 ? -36.031 -39.438 -10.969 1 97.81 182 TYR B N 1
ATOM 5676 C CA . TYR B 1 182 ? -35.625 -38.156 -11.484 1 97.81 182 TYR B CA 1
ATOM 5677 C C . TYR B 1 182 ? -34.656 -38.281 -12.648 1 97.81 182 TYR B C 1
ATOM 5679 O O . TYR B 1 182 ? -34.781 -37.594 -13.656 1 97.81 182 TYR B O 1
ATOM 5687 N N . MET B 1 183 ? -33.656 -39.219 -12.523 1 98.38 183 MET B N 1
ATOM 5688 C CA . MET B 1 183 ? -32.719 -39.438 -13.625 1 98.38 183 MET B CA 1
ATOM 5689 C C . MET B 1 183 ? -33.469 -39.875 -14.883 1 98.38 183 MET B C 1
ATOM 5691 O O . MET B 1 183 ? -33.188 -39.406 -15.977 1 98.38 183 MET B O 1
ATOM 5695 N N . ARG B 1 184 ? -34.469 -40.75 -14.734 1 98.38 184 ARG B N 1
ATOM 5696 C CA . ARG B 1 184 ? -35.25 -41.219 -15.875 1 98.38 184 ARG B CA 1
ATOM 5697 C C . ARG B 1 184 ? -36 -40.062 -16.531 1 98.38 184 ARG B C 1
ATOM 5699 O O . ARG B 1 184 ? -36.094 -40 -17.766 1 98.38 184 ARG B O 1
ATOM 5706 N N . ARG B 1 185 ? -36.5 -39.188 -15.711 1 97.94 185 ARG B N 1
ATOM 5707 C CA . ARG B 1 185 ? -37.219 -38.062 -16.234 1 97.94 185 ARG B CA 1
ATOM 5708 C C . ARG B 1 185 ? -36.312 -37.125 -17.031 1 97.94 185 ARG B C 1
ATOM 5710 O O . ARG B 1 185 ? -36.688 -36.625 -18.094 1 97.94 185 ARG B O 1
ATOM 5717 N N . PHE B 1 186 ? -35.125 -36.844 -16.484 1 98.38 186 PHE B N 1
ATOM 5718 C CA . PHE B 1 186 ? -34.156 -36.062 -17.234 1 98.38 186 PHE B CA 1
ATOM 5719 C C . PHE B 1 186 ? -33.875 -36.688 -18.594 1 98.38 186 PHE B C 1
ATOM 5721 O O . PHE B 1 186 ? -33.938 -36.031 -19.625 1 98.38 186 PHE B O 1
ATOM 5728 N N . ILE B 1 187 ? -33.594 -38 -18.578 1 98.62 187 ILE B N 1
ATOM 5729 C CA . ILE B 1 187 ? -33.25 -38.75 -19.781 1 98.62 187 ILE B CA 1
ATOM 5730 C C . ILE B 1 187 ? -34.406 -38.688 -20.781 1 98.62 187 ILE B C 1
ATOM 5732 O O . ILE B 1 187 ? -34.188 -38.406 -21.953 1 98.62 187 ILE B O 1
ATOM 5736 N N . HIS B 1 188 ? -35.594 -38.875 -20.297 1 98.44 188 HIS B N 1
ATOM 5737 C CA . HIS B 1 188 ? -36.781 -38.875 -21.141 1 98.44 188 HIS B CA 1
ATOM 5738 C C . HIS B 1 188 ? -36.938 -37.5 -21.828 1 98.44 188 HIS B C 1
ATOM 5740 O O . HIS B 1 188 ? -37.156 -37.438 -23.047 1 98.44 188 HIS B O 1
ATOM 5746 N N . ASP B 1 189 ? -36.844 -36.5 -21.094 1 98.44 189 ASP B N 1
ATOM 5747 C CA . ASP B 1 189 ? -37.031 -35.125 -21.625 1 98.44 189 ASP B CA 1
ATOM 5748 C C . ASP B 1 189 ? -35.969 -34.844 -22.688 1 98.44 189 ASP B C 1
ATOM 5750 O O . ASP B 1 189 ? -36.281 -34.25 -23.734 1 98.44 189 ASP B O 1
ATOM 5754 N N . VAL B 1 190 ? -34.75 -35.219 -22.453 1 98.62 190 VAL B N 1
ATOM 5755 C CA . VAL B 1 190 ? -33.656 -34.969 -23.391 1 98.62 190 VAL B CA 1
ATOM 5756 C C . VAL B 1 190 ? -33.906 -35.719 -24.688 1 98.62 190 VAL B C 1
ATOM 5758 O O . VAL B 1 190 ? -33.781 -35.156 -25.781 1 98.62 190 VAL B O 1
ATOM 5761 N N . LYS B 1 191 ? -34.25 -36.969 -24.578 1 98.25 191 LYS B N 1
ATOM 5762 C CA . LYS B 1 191 ? -34.531 -37.781 -25.75 1 98.25 191 LYS B CA 1
ATOM 5763 C C . LYS B 1 191 ? -35.719 -37.25 -26.547 1 98.25 191 LYS B C 1
ATOM 5765 O O . LYS B 1 191 ? -35.688 -37.281 -27.781 1 98.25 191 LYS B O 1
ATOM 5770 N N . LYS B 1 192 ? -36.688 -36.812 -25.812 1 98.06 192 LYS B N 1
ATOM 5771 C CA . LYS B 1 192 ? -37.875 -36.25 -26.469 1 98.06 192 LYS B CA 1
ATOM 5772 C C . LYS B 1 192 ? -37.5 -35.062 -27.344 1 98.06 192 LYS B C 1
ATOM 5774 O O . LYS B 1 192 ? -38.156 -34.812 -28.375 1 98.06 192 LYS B O 1
ATOM 5779 N N . LYS B 1 193 ? -36.531 -34.344 -27 1 97.75 193 LYS B N 1
ATOM 5780 C CA . LYS B 1 193 ? -36.062 -33.188 -27.75 1 97.75 193 LYS B CA 1
ATOM 5781 C C . LYS B 1 193 ? -35.125 -33.625 -28.891 1 97.75 193 LYS B C 1
ATOM 5783 O O . LYS B 1 193 ? -34.656 -32.781 -29.672 1 97.75 193 LYS B O 1
ATOM 5788 N N . GLY B 1 194 ? -34.844 -34.938 -29 1 97.69 194 GLY B N 1
ATOM 5789 C CA . GLY B 1 194 ? -33.906 -35.438 -29.984 1 97.69 194 GLY B CA 1
ATOM 5790 C C . GLY B 1 194 ? -32.438 -35.219 -29.609 1 97.69 194 GLY B C 1
ATOM 5791 O O . GLY B 1 194 ? -31.562 -35.281 -30.453 1 97.69 194 GLY B O 1
ATOM 5792 N N . ALA B 1 195 ? -32.219 -34.906 -28.359 1 98.38 195 ALA B N 1
ATOM 5793 C CA . ALA B 1 195 ? -30.875 -34.688 -27.859 1 98.38 195 ALA B CA 1
ATOM 5794 C C . ALA B 1 195 ? -30.328 -35.938 -27.172 1 98.38 195 ALA B C 1
ATOM 5796 O O . ALA B 1 195 ? -31 -36.969 -27.109 1 98.38 195 ALA B O 1
ATOM 5797 N N . HIS B 1 196 ? -29.078 -35.938 -26.703 1 98.62 196 HIS B N 1
ATOM 5798 C CA . HIS B 1 196 ? -28.359 -37.125 -26.203 1 98.62 196 HIS B CA 1
ATOM 5799 C C . HIS B 1 196 ? -27.969 -36.938 -24.75 1 98.62 196 HIS B C 1
ATOM 5801 O O . HIS B 1 196 ? -27.047 -36.188 -24.438 1 98.62 196 HIS B O 1
ATOM 5807 N N . PRO B 1 197 ? -28.594 -37.688 -23.875 1 98.69 197 PRO B N 1
ATOM 5808 C CA . PRO B 1 197 ? -28.25 -37.594 -22.453 1 98.69 197 PRO B CA 1
ATOM 5809 C C . PRO B 1 197 ? -27.062 -38.5 -22.094 1 98.69 197 PRO B C 1
ATOM 5811 O O . PRO B 1 197 ? -26.891 -39.562 -22.641 1 98.69 197 PRO B O 1
ATOM 5814 N N . ILE B 1 198 ? -26.234 -38.031 -21.219 1 98.75 198 ILE B N 1
ATOM 5815 C CA . ILE B 1 198 ? -25.141 -38.75 -20.594 1 98.75 198 ILE B CA 1
ATOM 5816 C C . ILE B 1 198 ? -25.188 -38.594 -19.078 1 98.75 198 ILE B C 1
ATOM 5818 O O . ILE B 1 198 ? -25.281 -37.469 -18.578 1 98.75 198 ILE B O 1
ATOM 5822 N N . LEU B 1 199 ? -25.172 -39.688 -18.344 1 98.69 199 LEU B N 1
ATOM 5823 C CA . LEU B 1 199 ? -25.078 -39.594 -16.891 1 98.69 199 LEU B CA 1
ATOM 5824 C C . LEU B 1 199 ? -23.625 -39.719 -16.438 1 98.69 199 LEU B C 1
ATOM 5826 O O . LEU B 1 199 ? -22.875 -40.531 -16.984 1 98.69 199 LEU B O 1
ATOM 5830 N N . MET B 1 200 ? -23.234 -38.875 -15.492 1 98.12 200 MET B N 1
ATOM 5831 C CA . MET B 1 200 ? -21.922 -39 -14.867 1 98.12 200 MET B CA 1
ATOM 5832 C C . MET B 1 200 ? -22.047 -39.188 -13.359 1 98.12 200 MET B C 1
ATOM 5834 O O . MET B 1 200 ? -22.969 -38.625 -12.734 1 98.12 200 MET B O 1
ATOM 5838 N N . SER B 1 201 ? -21.125 -40 -12.852 1 97.81 201 SER B N 1
ATOM 5839 C CA . SER B 1 201 ? -21.062 -40.094 -11.398 1 97.81 201 SER B CA 1
ATOM 5840 C C . SER B 1 201 ? -20.5 -38.812 -10.797 1 97.81 201 SER B C 1
ATOM 5842 O O . SER B 1 201 ? -19.953 -37.969 -11.516 1 97.81 201 SER B O 1
ATOM 5844 N N . LEU B 1 202 ? -20.641 -38.656 -9.484 1 96.25 202 LEU B N 1
ATOM 5845 C CA . LEU B 1 202 ? -20.266 -37.469 -8.758 1 96.25 202 LEU B CA 1
ATOM 5846 C C . LEU B 1 202 ? -18.75 -37.344 -8.656 1 96.25 202 LEU B C 1
ATOM 5848 O O . LEU B 1 202 ? -18.031 -38.344 -8.711 1 96.25 202 LEU B O 1
ATOM 5852 N N . THR B 1 203 ? -18.219 -36.094 -8.531 1 96.44 203 THR B N 1
ATOM 5853 C CA . THR B 1 203 ? -16.812 -35.906 -8.242 1 96.44 203 THR B CA 1
ATOM 5854 C C . THR B 1 203 ? -16.453 -36.469 -6.875 1 96.44 203 THR B C 1
ATOM 5856 O O . THR B 1 203 ? -17.281 -36.469 -5.961 1 96.44 203 THR B O 1
ATOM 5859 N N . PRO B 1 204 ? -15.281 -36.969 -6.738 1 95.81 204 PRO B N 1
ATOM 5860 C CA . PRO B 1 204 ? -14.875 -37.469 -5.426 1 95.81 204 PRO B CA 1
ATOM 5861 C C . PRO B 1 204 ? -14.539 -36.344 -4.438 1 95.81 204 PRO B C 1
ATOM 5863 O O . PRO B 1 204 ? -14.18 -35.25 -4.852 1 95.81 204 PRO B O 1
ATOM 5866 N N . ARG B 1 205 ? -14.695 -36.625 -3.162 1 92.94 205 ARG B N 1
ATOM 5867 C CA . ARG B 1 205 ? -14.266 -35.75 -2.082 1 92.94 205 ARG B CA 1
ATOM 5868 C C . ARG B 1 205 ? -12.82 -36.031 -1.686 1 92.94 205 ARG B C 1
ATOM 5870 O O . ARG B 1 205 ? -12.258 -37.062 -2.072 1 92.94 205 ARG B O 1
ATOM 5877 N N . ASN B 1 206 ? -12.219 -35.031 -1.017 1 93.38 206 ASN B N 1
ATOM 5878 C CA . ASN B 1 206 ? -10.961 -35.312 -0.334 1 93.38 206 ASN B CA 1
ATOM 5879 C C . ASN B 1 206 ? -11.188 -36.219 0.892 1 93.38 206 ASN B C 1
ATOM 5881 O O . ASN B 1 206 ? -11.078 -35.75 2.027 1 93.38 206 ASN B O 1
ATOM 5885 N N . ALA B 1 207 ? -11.531 -37.438 0.669 1 91.06 207 ALA B N 1
ATOM 5886 C CA . ALA B 1 207 ? -11.828 -38.438 1.681 1 91.06 207 ALA B CA 1
ATOM 5887 C C . ALA B 1 207 ? -11.125 -39.75 1.362 1 91.06 207 ALA B C 1
ATOM 5889 O O . ALA B 1 207 ? -11.266 -40.312 0.262 1 91.06 207 ALA B O 1
ATOM 5890 N N . TRP B 1 208 ? -10.375 -40.156 2.293 1 90.94 208 TRP B N 1
ATOM 5891 C CA . TRP B 1 208 ? -9.602 -41.406 2.162 1 90.94 208 TRP B CA 1
ATOM 5892 C C . TRP B 1 208 ? -10.172 -42.5 3.049 1 90.94 208 TRP B C 1
ATOM 5894 O O . TRP B 1 208 ? -10.758 -42.219 4.098 1 90.94 208 TRP B O 1
ATOM 5904 N N . GLU B 1 209 ? -10.156 -43.781 2.656 1 86.38 209 GLU B N 1
ATOM 5905 C CA . GLU B 1 209 ? -10.805 -44.875 3.342 1 86.38 209 GLU B CA 1
ATOM 5906 C C . GLU B 1 209 ? -10.375 -44.969 4.805 1 86.38 209 GLU B C 1
ATOM 5908 O O . GLU B 1 209 ? -11.172 -45.312 5.672 1 86.38 209 GLU B O 1
ATOM 5913 N N . ASP B 1 210 ? -9.125 -44.75 5.074 1 76.75 210 ASP B N 1
ATOM 5914 C CA . ASP B 1 210 ? -8.625 -44.594 6.441 1 76.75 210 ASP B CA 1
ATOM 5915 C C . ASP B 1 210 ? -7.41 -43.688 6.484 1 76.75 210 ASP B C 1
ATOM 5917 O O . ASP B 1 210 ? -6.98 -43.156 5.453 1 76.75 210 ASP B O 1
ATOM 5921 N N . ALA B 1 211 ? -6.988 -43.406 7.719 1 72.62 211 ALA B N 1
ATOM 5922 C CA . ALA B 1 211 ? -5.91 -42.438 7.906 1 72.62 211 ALA B CA 1
ATOM 5923 C C . ALA B 1 211 ? -4.652 -42.844 7.156 1 72.62 211 ALA B C 1
ATOM 5925 O O . ALA B 1 211 ? -3.93 -42 6.613 1 72.62 211 ALA B O 1
ATOM 5926 N N . ASP B 1 212 ? -4.492 -44.125 6.961 1 78.75 212 ASP B N 1
ATOM 5927 C CA . ASP B 1 212 ? -3.266 -44.625 6.352 1 78.75 212 ASP B CA 1
ATOM 5928 C C . ASP B 1 212 ? -3.533 -45.156 4.941 1 78.75 212 ASP B C 1
ATOM 5930 O O . ASP B 1 212 ? -2.621 -45.656 4.273 1 78.75 212 ASP B O 1
ATOM 5934 N N . SER B 1 213 ? -4.797 -44.906 4.551 1 81.06 213 SER B N 1
ATOM 5935 C CA . SER B 1 213 ? -5.184 -45.438 3.252 1 81.06 213 SER B CA 1
ATOM 5936 C C . SER B 1 213 ? -4.633 -44.594 2.111 1 81.06 213 SER B C 1
ATOM 5938 O O . SER B 1 213 ? -4.359 -43.406 2.291 1 81.06 213 SER B O 1
ATOM 5940 N N . THR B 1 214 ? -4.422 -45.219 0.975 1 87.5 214 THR B N 1
ATOM 5941 C CA . THR B 1 214 ? -4.051 -44.531 -0.256 1 87.5 214 THR B CA 1
ATOM 5942 C C . THR B 1 214 ? -5.199 -44.562 -1.262 1 87.5 214 THR B C 1
ATOM 5944 O O . THR B 1 214 ? -5.004 -44.281 -2.441 1 87.5 214 THR B O 1
ATOM 5947 N N . ILE B 1 215 ? -6.34 -45 -0.708 1 90.38 215 ILE B N 1
ATOM 5948 C CA . ILE B 1 215 ? -7.477 -45.156 -1.607 1 90.38 215 ILE B CA 1
ATOM 5949 C C . ILE B 1 215 ? -8.539 -44.125 -1.306 1 90.38 215 ILE B C 1
ATOM 5951 O O . ILE B 1 215 ? -8.953 -43.938 -0.156 1 90.38 215 ILE B O 1
ATOM 5955 N N . ILE B 1 216 ? -8.922 -43.438 -2.301 1 93.06 216 ILE B N 1
ATOM 5956 C CA . ILE B 1 216 ? -9.984 -42.438 -2.203 1 93.06 216 ILE B CA 1
ATOM 5957 C C . ILE B 1 216 ? -11.336 -43.125 -2.062 1 93.06 216 ILE B C 1
ATOM 5959 O O . ILE B 1 216 ? -11.617 -44.094 -2.777 1 93.06 216 ILE B O 1
ATOM 5963 N N . THR B 1 217 ? -12.141 -42.625 -1.134 1 91.06 217 THR B N 1
ATOM 5964 C CA . THR B 1 217 ? -13.484 -43.156 -0.963 1 91.06 217 THR B CA 1
ATOM 5965 C C . THR B 1 217 ? -14.328 -42.938 -2.215 1 91.06 217 THR B C 1
ATOM 5967 O O . THR B 1 217 ? -14.406 -41.812 -2.713 1 91.06 217 THR B O 1
ATOM 5970 N N . ARG B 1 218 ? -14.922 -44 -2.709 1 93.88 218 ARG B N 1
ATOM 5971 C CA . ARG B 1 218 ? -15.758 -43.938 -3.904 1 93.88 218 ARG B CA 1
ATOM 5972 C C . ARG B 1 218 ? -17.219 -43.75 -3.533 1 93.88 218 ARG B C 1
ATOM 5974 O O . ARG B 1 218 ? -17.672 -44.25 -2.488 1 93.88 218 ARG B O 1
ATOM 5981 N N . VAL B 1 219 ? -17.953 -43.094 -4.355 1 89.31 219 VAL B N 1
ATOM 5982 C CA . VAL B 1 219 ? -19.406 -43.031 -4.25 1 89.31 219 VAL B CA 1
ATOM 5983 C C . VAL B 1 219 ? -20.031 -43.969 -5.281 1 89.31 219 VAL B C 1
ATOM 5985 O O . VAL B 1 219 ? -20.719 -43.531 -6.199 1 89.31 219 VAL B O 1
ATOM 5988 N N . ASN B 1 220 ? -19.891 -45.25 -5.07 1 92.62 220 ASN B N 1
ATOM 5989 C CA . ASN B 1 220 ? -20.312 -46.25 -6.062 1 92.62 220 ASN B CA 1
ATOM 5990 C C . ASN B 1 220 ? -21.281 -47.25 -5.453 1 92.62 220 ASN B C 1
ATOM 5992 O O . ASN B 1 220 ? -21.562 -48.281 -6.066 1 92.62 220 ASN B O 1
ATOM 5996 N N . GLN B 1 221 ? -21.766 -46.906 -4.266 1 90.19 221 GLN B N 1
ATOM 5997 C CA . GLN B 1 221 ? -22.719 -47.812 -3.627 1 90.19 221 GLN B CA 1
ATOM 5998 C C . GLN B 1 221 ? -24.094 -47.156 -3.514 1 90.19 221 GLN B C 1
ATOM 6000 O O . GLN B 1 221 ? -25.062 -47.812 -3.104 1 90.19 221 GLN B O 1
ATOM 6005 N N . THR B 1 222 ? -24.203 -45.938 -3.857 1 93.56 222 THR B N 1
ATOM 6006 C CA . THR B 1 222 ? -25.469 -45.188 -3.805 1 93.56 222 THR B CA 1
ATOM 6007 C C . THR B 1 222 ? -25.703 -44.438 -5.117 1 93.56 222 THR B C 1
ATOM 6009 O O . THR B 1 222 ? -26.047 -45.062 -6.129 1 93.56 222 THR B O 1
ATOM 6012 N N . PHE B 1 223 ? -25.453 -43.094 -5.031 1 93.38 223 PHE B N 1
ATOM 6013 C CA . PHE B 1 223 ? -25.859 -42.281 -6.16 1 93.38 223 PHE B CA 1
ATOM 6014 C C . PHE B 1 223 ? -25.125 -42.688 -7.426 1 93.38 223 PHE B C 1
ATOM 6016 O O . PHE B 1 223 ? -25.703 -42.688 -8.516 1 93.38 223 PHE B O 1
ATOM 6023 N N . GLY B 1 224 ? -23.812 -43 -7.293 1 95.62 224 GLY B N 1
ATOM 6024 C CA . GLY B 1 224 ? -23.062 -43.5 -8.445 1 95.62 224 GLY B CA 1
ATOM 6025 C C . GLY B 1 224 ? -23.609 -44.781 -8.984 1 95.62 224 GLY B C 1
ATOM 6026 O O . GLY B 1 224 ? -23.719 -44.969 -10.203 1 95.62 224 GLY B O 1
ATOM 6027 N N . LEU B 1 225 ? -23.922 -45.625 -8.086 1 95.5 225 LEU B N 1
ATOM 6028 C CA . LEU B 1 225 ? -24.5 -46.906 -8.477 1 95.5 225 LEU B CA 1
ATOM 6029 C C . LEU B 1 225 ? -25.859 -46.719 -9.125 1 95.5 225 LEU B C 1
ATOM 6031 O O . LEU B 1 225 ? -26.141 -47.312 -10.172 1 95.5 225 LEU B O 1
ATOM 6035 N N . TRP B 1 226 ? -26.734 -45.938 -8.531 1 96.62 226 TRP B N 1
ATOM 6036 C CA . TRP B 1 226 ? -28.094 -45.75 -9.023 1 96.62 226 TRP B CA 1
ATOM 6037 C C . TRP B 1 226 ? -28.078 -45.094 -10.406 1 96.62 226 TRP B C 1
ATOM 6039 O O . TRP B 1 226 ? -28.828 -45.5 -11.289 1 96.62 226 TRP B O 1
ATOM 6049 N N . ALA B 1 227 ? -27.234 -44.125 -10.594 1 97.88 227 ALA B N 1
ATOM 6050 C CA . ALA B 1 227 ? -27.094 -43.5 -11.898 1 97.88 227 ALA B CA 1
ATOM 6051 C C . ALA B 1 227 ? -26.656 -44.5 -12.953 1 97.88 227 ALA B C 1
ATOM 6053 O O . ALA B 1 227 ? -27.188 -44.5 -14.07 1 97.88 227 ALA B O 1
ATOM 6054 N N . LYS B 1 228 ? -25.672 -45.312 -12.594 1 98 228 LYS B N 1
ATOM 6055 C CA . LYS B 1 228 ? -25.172 -46.344 -13.5 1 98 228 LYS B CA 1
ATOM 6056 C C . LYS B 1 228 ? -26.297 -47.281 -13.898 1 98 228 LYS B C 1
ATOM 6058 O O . LYS B 1 228 ? -26.469 -47.625 -15.07 1 98 228 LYS B O 1
ATOM 6063 N N . GLN B 1 229 ? -27.078 -47.719 -12.953 1 98.06 229 GLN B N 1
ATOM 6064 C CA . GLN B 1 229 ? -28.172 -48.656 -13.188 1 98.06 229 GLN B CA 1
ATOM 6065 C C . GLN B 1 229 ? -29.25 -48.031 -14.078 1 98.06 229 GLN B C 1
ATOM 6067 O O . GLN B 1 229 ? -29.734 -48.688 -15 1 98.06 229 GLN B O 1
ATOM 6072 N N . VAL B 1 230 ? -29.594 -46.812 -13.797 1 98.31 230 VAL B N 1
ATOM 6073 C CA . VAL B 1 230 ? -30.609 -46.125 -14.594 1 98.31 230 VAL B CA 1
ATOM 6074 C C . VAL B 1 230 ? -30.109 -45.938 -16.016 1 98.31 230 VAL B C 1
ATOM 6076 O O . VAL B 1 230 ? -30.844 -46.125 -16.984 1 98.31 230 VAL B O 1
ATOM 6079 N N . ALA B 1 231 ? -28.891 -45.531 -16.156 1 98.5 231 ALA B N 1
ATOM 6080 C CA . ALA B 1 231 ? -28.297 -45.344 -17.484 1 98.5 231 ALA B CA 1
ATOM 6081 C C . ALA B 1 231 ? -28.328 -46.656 -18.281 1 98.5 231 ALA B C 1
ATOM 6083 O O . ALA B 1 231 ? -28.672 -46.625 -19.469 1 98.5 231 ALA B O 1
ATOM 6084 N N . LYS B 1 232 ? -27.953 -47.719 -17.625 1 97.75 232 LYS B N 1
ATOM 6085 C CA . LYS B 1 232 ? -27.969 -49.031 -18.297 1 97.75 232 LYS B CA 1
ATOM 6086 C C . LYS B 1 232 ? -29.375 -49.375 -18.766 1 97.75 232 LYS B C 1
ATOM 6088 O O . LYS B 1 232 ? -29.562 -49.75 -19.922 1 97.75 232 LYS B O 1
ATOM 6093 N N . LYS B 1 233 ? -30.344 -49.188 -17.969 1 97.44 233 LYS B N 1
ATOM 6094 C CA . LYS B 1 233 ? -31.734 -49.5 -18.312 1 97.44 233 LYS B CA 1
ATOM 6095 C C . LYS B 1 233 ? -32.25 -48.594 -19.422 1 97.44 233 LYS B C 1
ATOM 6097 O O . LYS B 1 233 ? -33.031 -49.031 -20.281 1 97.44 233 LYS B O 1
ATOM 6102 N N . ALA B 1 234 ? -31.844 -47.375 -19.359 1 97.56 234 ALA B N 1
ATOM 6103 C CA . ALA B 1 234 ? -32.312 -46.406 -20.328 1 97.56 234 ALA B CA 1
ATOM 6104 C C . ALA B 1 234 ? -31.453 -46.406 -21.594 1 97.56 234 ALA B C 1
ATOM 6106 O O . ALA B 1 234 ? -31.734 -45.688 -22.547 1 97.56 234 ALA B O 1
ATOM 6107 N N . ARG B 1 235 ? -30.375 -47.188 -21.641 1 96.5 235 ARG B N 1
ATOM 6108 C CA . ARG B 1 235 ? -29.453 -47.344 -22.75 1 96.5 235 ARG B CA 1
ATOM 6109 C C . ARG B 1 235 ? -28.828 -46 -23.125 1 96.5 235 ARG B C 1
ATOM 6111 O O . ARG B 1 235 ? -28.844 -45.625 -24.297 1 96.5 235 ARG B O 1
ATOM 6118 N N . VAL B 1 236 ? -28.391 -45.312 -22.172 1 98 236 VAL B N 1
ATOM 6119 C CA . VAL B 1 236 ? -27.625 -44.094 -22.375 1 98 236 VAL B CA 1
ATOM 6120 C C . VAL B 1 236 ? -26.25 -44.25 -21.75 1 98 236 VAL B C 1
ATOM 6122 O O . VAL B 1 236 ? -26.031 -45.094 -20.875 1 98 236 VAL B O 1
ATOM 6125 N N . PRO B 1 237 ? -25.25 -43.5 -22.219 1 98.44 237 PRO B N 1
ATOM 6126 C CA . PRO B 1 237 ? -23.891 -43.625 -21.656 1 98.44 237 PRO B CA 1
ATOM 6127 C C . PRO B 1 237 ? -23.828 -43.188 -20.188 1 98.44 237 PRO B C 1
ATOM 6129 O O . PRO B 1 237 ? -24.5 -42.25 -19.781 1 98.44 237 PRO B O 1
ATOM 6132 N N . PHE B 1 238 ? -23.078 -43.969 -19.406 1 98.5 238 PHE B N 1
ATOM 6133 C CA . PHE B 1 238 ? -22.688 -43.594 -18.047 1 98.5 238 PHE B CA 1
ATOM 6134 C C . PHE B 1 238 ? -21.172 -43.5 -17.938 1 98.5 238 PHE B C 1
ATOM 6136 O O . PHE B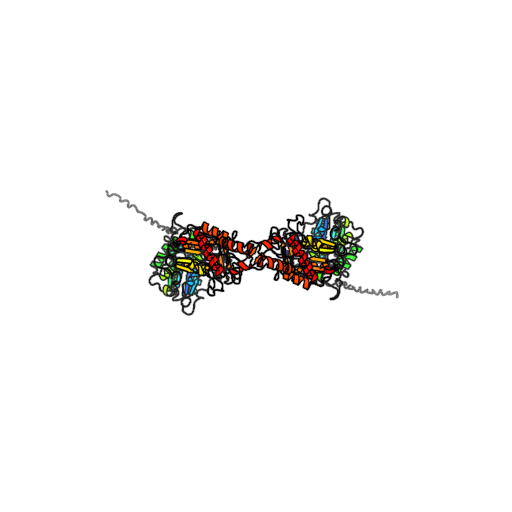 1 238 ? -20.453 -44.438 -18.25 1 98.5 238 PHE B O 1
ATOM 6143 N N . ILE B 1 239 ? -20.688 -42.375 -17.562 1 98.31 239 ILE B N 1
ATOM 6144 C CA . ILE B 1 239 ? -19.266 -42.125 -17.344 1 98.31 239 ILE B CA 1
ATOM 6145 C C . ILE B 1 239 ? -18.984 -42.031 -15.844 1 98.31 239 ILE B C 1
ATOM 6147 O O . ILE B 1 239 ? -19.547 -41.156 -15.164 1 98.31 239 ILE B O 1
ATOM 6151 N N . ASP B 1 240 ? -18.109 -42.844 -15.344 1 98 240 ASP B N 1
ATOM 6152 C CA . ASP B 1 240 ? -17.781 -42.875 -13.922 1 98 240 ASP B CA 1
ATOM 6153 C C . ASP B 1 240 ? -16.703 -41.844 -13.578 1 98 240 ASP B C 1
ATOM 6155 O O . ASP B 1 240 ? -15.586 -42.188 -13.227 1 98 240 ASP B O 1
ATOM 6159 N N . LEU B 1 241 ? -17.125 -40.594 -13.555 1 97.81 241 LEU B N 1
ATOM 6160 C CA . LEU B 1 241 ? -16.234 -39.469 -13.258 1 97.81 241 LEU B CA 1
ATOM 6161 C C . LEU B 1 241 ? -15.586 -39.656 -11.891 1 97.81 241 LEU B C 1
ATOM 6163 O O . LEU B 1 241 ? -14.406 -39.312 -11.719 1 97.81 241 LEU B O 1
ATOM 6167 N N . ASN B 1 242 ? -16.344 -40.188 -10.898 1 97.56 242 ASN B N 1
ATOM 6168 C CA . ASN B 1 242 ? -15.828 -40.406 -9.555 1 97.56 242 ASN B CA 1
ATOM 6169 C C . ASN B 1 242 ? -14.57 -41.25 -9.562 1 97.56 242 ASN B C 1
ATOM 6171 O O . ASN B 1 242 ? -13.547 -40.875 -8.992 1 97.56 242 ASN B O 1
ATOM 6175 N N . ASP B 1 243 ? -14.633 -42.312 -10.25 1 97 243 ASP B N 1
ATOM 6176 C CA . ASP B 1 243 ? -13.523 -43.281 -10.273 1 97 243 ASP B CA 1
ATOM 6177 C C . ASP B 1 243 ? -12.328 -42.688 -11.023 1 97 243 ASP B C 1
ATOM 6179 O O . ASP B 1 243 ? -11.188 -42.844 -10.586 1 97 243 ASP B O 1
ATOM 6183 N N . ILE B 1 244 ? -12.578 -42.125 -12.18 1 97.25 244 ILE B N 1
ATOM 6184 C CA . ILE B 1 244 ? -11.492 -41.562 -12.984 1 97.25 244 ILE B CA 1
ATOM 6185 C C . ILE B 1 244 ? -10.727 -40.531 -12.172 1 97.25 244 ILE B C 1
ATOM 6187 O O . ILE B 1 244 ? -9.492 -40.562 -12.094 1 97.25 244 ILE B O 1
ATOM 6191 N N . SER B 1 245 ? -11.414 -39.625 -11.5 1 97.5 245 SER B N 1
ATOM 6192 C CA . SER B 1 245 ? -10.773 -38.562 -10.711 1 97.5 245 SER B CA 1
ATOM 6193 C C . SER B 1 245 ? -10.141 -39.125 -9.453 1 97.5 245 SER B C 1
ATOM 6195 O O . SER B 1 245 ? -9.047 -38.719 -9.062 1 97.5 245 SER B O 1
ATOM 6197 N N . ALA B 1 246 ? -10.812 -40.062 -8.867 1 96.38 246 ALA B N 1
ATOM 6198 C CA . ALA B 1 246 ? -10.289 -40.688 -7.648 1 96.38 246 ALA B CA 1
ATOM 6199 C C . ALA B 1 246 ? -8.945 -41.344 -7.906 1 96.38 246 ALA B C 1
ATOM 6201 O O . ALA B 1 246 ? -8.023 -41.25 -7.09 1 96.38 246 ALA B O 1
ATOM 6202 N N . ARG B 1 247 ? -8.812 -42 -8.969 1 94.81 247 ARG B N 1
ATOM 6203 C CA . ARG B 1 247 ? -7.562 -42.688 -9.312 1 94.81 247 ARG B CA 1
ATOM 6204 C C . ARG B 1 247 ? -6.441 -41.656 -9.508 1 94.81 247 ARG B C 1
ATOM 6206 O O . ARG B 1 247 ? -5.289 -41.938 -9.156 1 94.81 247 ARG B O 1
ATOM 6213 N N . LYS B 1 248 ? -6.789 -40.594 -10.078 1 93.69 248 LYS B N 1
ATOM 6214 C CA . LYS B 1 248 ? -5.797 -39.531 -10.219 1 93.69 248 LYS B CA 1
ATOM 6215 C C . LYS B 1 248 ? -5.371 -39 -8.852 1 93.69 248 LYS B C 1
ATOM 6217 O O . LYS B 1 248 ? -4.18 -38.812 -8.602 1 93.69 248 LYS B O 1
ATOM 6222 N N . PHE B 1 249 ? -6.336 -38.781 -7.945 1 93.94 249 PHE B N 1
ATOM 6223 C CA . PHE B 1 249 ? -6.035 -38.281 -6.602 1 93.94 249 PHE B CA 1
ATOM 6224 C C . PHE B 1 249 ? -5.16 -39.281 -5.852 1 93.94 249 PHE B C 1
ATOM 6226 O O . PHE B 1 249 ? -4.25 -38.875 -5.121 1 93.94 249 PHE B O 1
ATOM 6233 N N . GLU B 1 250 ? -5.461 -40.531 -6.074 1 92.81 250 GLU B N 1
ATOM 6234 C CA . GLU B 1 250 ? -4.664 -41.562 -5.434 1 92.81 250 GLU B CA 1
ATOM 6235 C C . GLU B 1 250 ? -3.211 -41.5 -5.906 1 92.81 250 GLU B C 1
ATOM 6237 O O . GLU B 1 250 ? -2.289 -41.688 -5.105 1 92.81 250 GLU B O 1
ATOM 6242 N N . LYS B 1 251 ? -3.037 -41.25 -7.129 1 87.19 251 LYS B N 1
ATOM 6243 C CA . LYS B 1 251 ? -1.691 -41.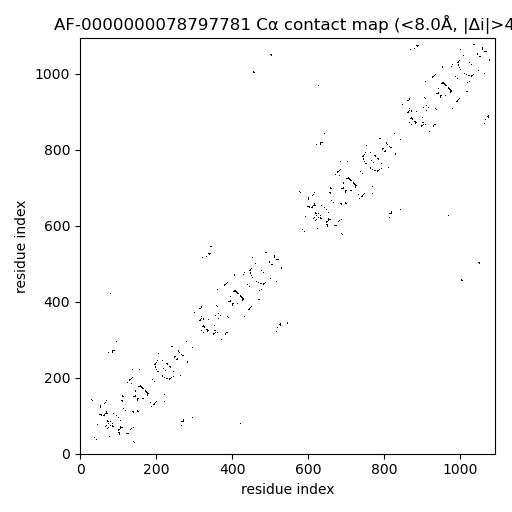094 -7.68 1 87.19 251 LYS B CA 1
ATOM 6244 C C . LYS B 1 251 ? -1.012 -39.844 -7.145 1 87.19 251 LYS B C 1
ATOM 6246 O O . LYS B 1 251 ? 0.199 -39.844 -6.906 1 87.19 251 LYS B O 1
ATOM 6251 N N . PHE B 1 252 ? -1.777 -38.812 -6.938 1 88.75 252 PHE B N 1
ATOM 6252 C CA . PHE B 1 252 ? -1.256 -37.531 -6.426 1 88.75 252 PHE B CA 1
ATOM 6253 C C . PHE B 1 252 ? -0.795 -37.688 -4.98 1 88.75 252 PHE B C 1
ATOM 6255 O O . PHE B 1 252 ? 0.241 -37.156 -4.594 1 88.75 252 PHE B O 1
ATOM 6262 N N . GLY B 1 253 ? -1.551 -38.438 -4.227 1 86.69 253 GLY B N 1
ATOM 6263 C CA . GLY B 1 253 ? -1.273 -38.562 -2.807 1 86.69 253 GLY B CA 1
ATOM 6264 C C . GLY B 1 253 ? -1.945 -37.5 -1.957 1 86.69 253 GLY B C 1
ATOM 6265 O O . GLY B 1 253 ? -2.393 -36.469 -2.475 1 86.69 253 GLY B O 1
ATOM 6266 N N . LYS B 1 254 ? -1.929 -37.719 -0.697 1 88.5 254 LYS B N 1
ATOM 6267 C CA . LYS B 1 254 ? -2.691 -36.906 0.26 1 88.5 254 LYS B CA 1
ATOM 6268 C C . LYS B 1 254 ? -2.219 -35.469 0.269 1 88.5 254 LYS B C 1
ATOM 6270 O O . LYS B 1 254 ? -3.033 -34.531 0.308 1 88.5 254 LYS B O 1
ATOM 6275 N N . GLU B 1 255 ? -0.951 -35.312 0.213 1 85.88 255 GLU B N 1
ATOM 6276 C CA . GLU B 1 255 ? -0.412 -33.969 0.318 1 85.88 255 GLU B CA 1
ATOM 6277 C C . GLU B 1 255 ? -0.813 -33.125 -0.885 1 85.88 255 GLU B C 1
ATOM 6279 O O . GLU B 1 255 ? -1.292 -31.984 -0.725 1 85.88 255 GLU B O 1
ATOM 6284 N N . LYS B 1 256 ? -0.711 -33.656 -2.043 1 89.19 256 LYS B N 1
ATOM 6285 C CA . LYS B 1 256 ? -1.066 -32.906 -3.26 1 89.19 256 LYS B CA 1
ATOM 6286 C C . LYS B 1 256 ? -2.576 -32.719 -3.355 1 89.19 256 LYS B C 1
ATOM 6288 O O . LYS B 1 256 ? -3.035 -31.672 -3.844 1 89.19 256 LYS B O 1
ATOM 6293 N N . VAL B 1 257 ? -3.309 -33.656 -2.924 1 93.19 257 VAL B N 1
ATOM 6294 C CA . VAL B 1 257 ? -4.762 -33.562 -3.045 1 93.19 257 VAL B CA 1
ATOM 6295 C C . VAL B 1 257 ? -5.293 -32.438 -2.154 1 93.19 257 VAL B C 1
ATOM 6297 O O . VAL B 1 257 ? -6.352 -31.875 -2.43 1 93.19 257 VAL B O 1
ATOM 6300 N N . LYS B 1 258 ? -4.574 -32.062 -1.177 1 90 258 LYS B N 1
ATOM 6301 C CA . LYS B 1 258 ? -5.016 -31.031 -0.26 1 90 258 LYS B CA 1
ATOM 6302 C C . LYS B 1 258 ? -5.328 -29.734 -1.009 1 90 258 LYS B C 1
ATOM 6304 O O . LYS B 1 258 ? -6.359 -29.094 -0.763 1 90 258 LYS B O 1
ATOM 6309 N N . TYR B 1 259 ? -4.496 -29.375 -2 1 91.25 259 TYR B N 1
ATOM 6310 C CA . TYR B 1 259 ? -4.738 -28.078 -2.637 1 91.25 259 TYR B CA 1
ATOM 6311 C C . TYR B 1 259 ? -5.621 -28.234 -3.867 1 91.25 259 TYR B C 1
ATOM 6313 O O . TYR B 1 259 ? -5.922 -27.266 -4.551 1 91.25 259 TYR B O 1
ATOM 6321 N N . MET B 1 260 ? -6.043 -29.484 -4.164 1 95.06 260 MET B N 1
ATOM 6322 C CA . MET B 1 260 ? -7.078 -29.672 -5.176 1 95.06 260 MET B CA 1
ATOM 6323 C C . MET B 1 260 ? -8.422 -29.141 -4.684 1 95.06 260 MET B C 1
ATOM 6325 O O . MET B 1 260 ? -9.336 -28.922 -5.48 1 95.06 260 MET B O 1
ATOM 6329 N N . PHE B 1 261 ? -8.461 -29 -3.42 1 93 261 PHE B N 1
ATOM 6330 C CA . PHE B 1 261 ? -9.648 -28.453 -2.779 1 93 261 PHE B CA 1
ATOM 6331 C C . PHE B 1 261 ? -9.336 -27.125 -2.119 1 93 261 PHE B C 1
ATOM 6333 O O . PHE B 1 261 ? -8.172 -26.766 -1.944 1 93 261 PHE B O 1
ATOM 6340 N N . TYR B 1 262 ? -10.297 -26.344 -1.831 1 90.81 262 TYR B N 1
ATOM 6341 C CA . TYR B 1 262 ? -10.117 -25.047 -1.192 1 90.81 262 TYR B CA 1
ATOM 6342 C C . TYR B 1 262 ? -11.219 -24.781 -0.174 1 90.81 262 TYR B C 1
ATOM 6344 O O . TYR B 1 262 ? -12.406 -24.906 -0.489 1 90.81 262 TYR B O 1
ATOM 6352 N N . LEU B 1 263 ? -10.922 -24.453 1.043 1 81.44 263 LEU B N 1
ATOM 6353 C CA . LEU B 1 263 ? -11.773 -24.094 2.172 1 81.44 263 LEU B CA 1
ATOM 6354 C C . LEU B 1 263 ? -12.43 -25.328 2.779 1 81.44 263 LEU B C 1
ATOM 6356 O O . LEU B 1 263 ? -12.703 -25.359 3.98 1 81.44 263 LEU B O 1
ATOM 6360 N N . ASP B 1 264 ? -12.797 -26.375 1.932 1 84.31 264 ASP B N 1
ATOM 6361 C CA . ASP B 1 264 ? -13.391 -27.609 2.432 1 84.31 264 ASP B CA 1
ATOM 6362 C C . ASP B 1 264 ? -12.945 -28.812 1.598 1 84.31 264 ASP B C 1
ATOM 6364 O O . ASP B 1 264 ? -12.102 -28.672 0.711 1 84.31 264 ASP B O 1
ATOM 6368 N N . ARG B 1 265 ? -13.469 -30.016 1.885 1 90.81 265 ARG B N 1
ATOM 6369 C CA . ARG B 1 265 ? -13.023 -31.25 1.252 1 90.81 265 ARG B CA 1
ATOM 6370 C C . ARG B 1 265 ? -13.938 -31.641 0.097 1 90.81 265 ARG B C 1
ATOM 6372 O O . ARG B 1 265 ? -13.883 -32.781 -0.401 1 90.81 265 ARG B O 1
ATOM 6379 N N . ILE B 1 266 ? -14.812 -30.75 -0.297 1 89.75 266 ILE B N 1
ATOM 6380 C CA . ILE B 1 266 ? -15.836 -31.078 -1.286 1 89.75 266 ILE B CA 1
ATOM 6381 C C . ILE B 1 266 ? -15.625 -30.234 -2.541 1 89.75 266 ILE B C 1
ATOM 6383 O O . ILE B 1 266 ? -15.602 -30.766 -3.654 1 89.75 266 ILE B O 1
ATOM 6387 N N . HIS B 1 267 ? -15.539 -28.922 -2.246 1 91.5 267 HIS B N 1
ATOM 6388 C CA . HIS B 1 267 ? -15.414 -27.984 -3.354 1 91.5 267 HIS B CA 1
ATOM 6389 C C . HIS B 1 267 ? -13.953 -27.781 -3.74 1 91.5 267 HIS B C 1
ATOM 6391 O O . HIS B 1 267 ? -13.094 -27.641 -2.871 1 91.5 267 HIS B O 1
ATOM 6397 N N . THR B 1 268 ? -13.742 -27.719 -5.008 1 94.12 268 THR B N 1
ATOM 6398 C CA . THR B 1 268 ? -12.375 -27.781 -5.504 1 94.12 268 THR B CA 1
ATOM 6399 C C . THR B 1 268 ? -11.828 -26.375 -5.738 1 94.12 268 THR B C 1
ATOM 6401 O O . THR B 1 268 ? -12.594 -25.422 -5.934 1 94.12 268 THR B O 1
ATOM 6404 N N . SER B 1 269 ? -10.492 -26.328 -5.641 1 93.62 269 SER B N 1
ATOM 6405 C CA . SER B 1 269 ? -9.773 -25.188 -6.188 1 93.62 269 SER B CA 1
ATOM 6406 C C . SER B 1 269 ? -9.758 -25.219 -7.711 1 93.62 269 SER B C 1
ATOM 6408 O O . SER B 1 269 ? -10.336 -26.125 -8.328 1 93.62 269 SER B O 1
ATOM 6410 N N . ALA B 1 270 ? -9.148 -24.188 -8.273 1 93.06 270 ALA B N 1
ATOM 6411 C CA . ALA B 1 270 ? -8.984 -24.234 -9.719 1 93.06 270 ALA B CA 1
ATOM 6412 C C . ALA B 1 270 ? -8.211 -25.469 -10.156 1 93.06 270 ALA B C 1
ATOM 6414 O O . ALA B 1 270 ? -8.508 -26.078 -11.188 1 93.06 270 ALA B O 1
ATOM 6415 N N . PHE B 1 271 ? -7.258 -25.891 -9.297 1 93.12 271 PHE B N 1
ATOM 6416 C CA . PHE B 1 271 ? -6.477 -27.094 -9.594 1 93.12 271 PHE B CA 1
ATOM 6417 C C . PHE B 1 271 ? -7.371 -28.328 -9.656 1 93.12 271 PHE B C 1
ATOM 6419 O O . PHE B 1 271 ? -7.355 -29.062 -10.641 1 93.12 271 PHE B O 1
ATOM 6426 N N . GLY B 1 272 ? -8.125 -28.422 -8.656 1 95.62 272 GLY B N 1
ATOM 6427 C CA . GLY B 1 272 ? -9 -29.578 -8.578 1 95.62 272 GLY B CA 1
ATOM 6428 C C . GLY B 1 272 ? -10.102 -29.578 -9.625 1 95.62 272 GLY B C 1
ATOM 6429 O O . GLY B 1 272 ? -10.453 -30.625 -10.172 1 95.62 272 GLY B O 1
ATOM 6430 N N . ALA B 1 273 ? -10.625 -28.422 -9.836 1 96.12 273 ALA B N 1
ATOM 6431 C CA . ALA B 1 273 ? -11.672 -28.281 -10.852 1 96.12 273 ALA B CA 1
ATOM 6432 C C . ALA B 1 273 ? -11.141 -28.688 -12.227 1 96.12 273 ALA B C 1
ATOM 6434 O O . ALA B 1 273 ? -11.844 -29.344 -13 1 96.12 273 ALA B O 1
ATOM 6435 N N . ARG B 1 274 ? -9.938 -28.391 -12.523 1 94.94 274 ARG B N 1
ATOM 6436 C CA . ARG B 1 274 ? -9.336 -28.734 -13.812 1 94.94 274 ARG B CA 1
ATOM 6437 C C . ARG B 1 274 ? -9.078 -30.234 -13.898 1 94.94 274 ARG B C 1
ATOM 6439 O O . ARG B 1 274 ? -9.219 -30.844 -14.969 1 94.94 274 ARG B O 1
ATOM 6446 N N . VAL B 1 275 ? -8.703 -30.812 -12.789 1 95.31 275 VAL B N 1
ATOM 6447 C CA . VAL B 1 275 ? -8.531 -32.281 -12.766 1 95.31 275 VAL B CA 1
ATOM 6448 C C . VAL B 1 275 ? -9.859 -32.938 -13.102 1 95.31 275 VAL B C 1
ATOM 6450 O O . VAL B 1 275 ? -9.906 -33.875 -13.922 1 95.31 275 VAL B O 1
ATOM 6453 N N . ASN B 1 276 ? -10.914 -32.469 -12.508 1 97.5 276 ASN B N 1
ATOM 6454 C CA . ASN B 1 276 ? -12.227 -33.031 -12.766 1 97.5 276 ASN B CA 1
ATOM 6455 C C . ASN B 1 276 ? -12.68 -32.812 -14.203 1 97.5 276 ASN B C 1
ATOM 6457 O O . ASN B 1 276 ? -13.258 -33.688 -14.828 1 97.5 276 ASN B O 1
ATOM 6461 N N . ALA B 1 277 ? -12.445 -31.672 -14.734 1 97.5 277 ALA B N 1
ATOM 6462 C CA . ALA B 1 277 ? -12.797 -31.375 -16.125 1 97.5 277 ALA B CA 1
ATOM 6463 C C . ALA B 1 277 ? -12.039 -32.281 -17.078 1 97.5 277 ALA B C 1
ATOM 6465 O O . ALA B 1 277 ? -12.617 -32.812 -18.031 1 97.5 277 ALA B O 1
ATOM 6466 N N . GLU B 1 278 ? -10.797 -32.438 -16.797 1 95.81 278 GLU B N 1
ATOM 6467 C CA . GLU B 1 278 ? -9.992 -33.344 -17.609 1 95.81 278 GLU B CA 1
ATOM 6468 C C . GLU B 1 278 ? -10.508 -34.781 -17.516 1 95.81 278 GLU B C 1
ATOM 6470 O O . GLU B 1 278 ? -10.539 -35.5 -18.516 1 95.81 278 GLU B O 1
ATOM 6475 N N . SER B 1 279 ? -10.836 -35.156 -16.344 1 97.62 279 SER B N 1
ATOM 6476 C CA . SER B 1 279 ? -11.375 -36.5 -16.125 1 97.62 279 SER B CA 1
ATOM 6477 C C . SER B 1 279 ? -12.664 -36.719 -16.906 1 97.62 279 SER B C 1
ATOM 6479 O O . SER B 1 279 ? -12.875 -37.781 -17.484 1 97.62 279 SER B O 1
ATOM 6481 N N . ALA B 1 280 ? -13.5 -35.719 -16.875 1 98.12 280 ALA B N 1
ATOM 6482 C CA . ALA B 1 280 ? -14.734 -35.812 -17.656 1 98.12 280 ALA B CA 1
ATOM 6483 C C . ALA B 1 280 ? -14.438 -35.969 -19.141 1 98.12 280 ALA B C 1
ATOM 6485 O O . ALA B 1 280 ? -15.008 -36.844 -19.812 1 98.12 280 ALA B O 1
ATOM 6486 N N . ALA B 1 281 ? -13.555 -35.219 -19.656 1 97.5 281 ALA B N 1
ATOM 6487 C CA . ALA B 1 281 ? -13.164 -35.281 -21.062 1 97.5 281 ALA B CA 1
ATOM 6488 C C . ALA B 1 281 ? -12.547 -36.656 -21.391 1 97.5 281 ALA B C 1
ATOM 6490 O O . ALA B 1 281 ? -12.82 -37.25 -22.438 1 97.5 281 ALA B O 1
ATOM 6491 N N . GLU B 1 282 ? -11.719 -37.125 -20.484 1 96.56 282 GLU B N 1
ATOM 6492 C CA . GLU B 1 282 ? -11.109 -38.438 -20.641 1 96.56 282 GLU B CA 1
ATOM 6493 C C . GLU B 1 282 ? -12.164 -39.531 -20.703 1 96.56 282 GLU B C 1
ATOM 6495 O O . GLU B 1 282 ? -12.078 -40.438 -21.531 1 96.56 282 GLU B O 1
ATOM 6500 N N . GLY B 1 283 ? -13.125 -39.438 -19.797 1 98 283 GLY B N 1
ATOM 6501 C CA . GLY B 1 283 ? -14.227 -40.406 -19.828 1 98 283 GLY B CA 1
ATOM 6502 C C . GLY B 1 283 ? -14.984 -40.406 -21.141 1 98 283 GLY B C 1
ATOM 6503 O O . GLY B 1 283 ? -15.336 -41.469 -21.656 1 98 283 GLY B O 1
ATOM 6504 N N . ILE B 1 284 ? -15.219 -39.25 -21.656 1 98.06 284 ILE B N 1
ATOM 6505 C CA . ILE B 1 284 ? -15.914 -39.125 -22.938 1 98.06 284 ILE B CA 1
ATOM 6506 C C . ILE B 1 284 ? -15.062 -39.719 -24.047 1 98.06 284 ILE B C 1
ATOM 6508 O O . ILE B 1 284 ? -15.562 -40.469 -24.875 1 98.06 284 ILE B O 1
ATOM 6512 N N . ARG B 1 285 ? -13.812 -39.406 -24.047 1 96.94 285 ARG B N 1
ATOM 6513 C CA . ARG B 1 285 ? -12.883 -39.875 -25.078 1 96.94 285 ARG B CA 1
ATOM 6514 C C . ARG B 1 285 ? -12.797 -41.375 -25.094 1 96.94 285 ARG B C 1
ATOM 6516 O O . ARG B 1 285 ? -12.727 -42 -26.172 1 96.94 285 ARG B O 1
ATOM 6523 N N . ASN B 1 286 ? -12.844 -42 -23.953 1 96.69 286 ASN B N 1
ATOM 6524 C CA . ASN B 1 286 ? -12.57 -43.438 -23.828 1 96.69 286 ASN B CA 1
ATOM 6525 C C . ASN B 1 286 ? -13.852 -44.25 -23.906 1 96.69 286 ASN B C 1
ATOM 6527 O O . ASN B 1 286 ? -13.805 -45.5 -23.938 1 96.69 286 ASN B O 1
ATOM 6531 N N . TYR B 1 287 ? -14.992 -43.531 -23.859 1 96.81 287 TYR B N 1
ATOM 6532 C CA . TYR B 1 287 ? -16.25 -44.281 -23.953 1 96.81 287 TYR B CA 1
ATOM 6533 C C . TYR B 1 287 ? -16.484 -44.75 -25.375 1 96.81 287 TYR B C 1
ATOM 6535 O O . TYR B 1 287 ? -16.703 -43.969 -26.281 1 96.81 287 TYR B O 1
ATOM 6543 N N . LYS B 1 288 ? -16.5 -46.062 -25.547 1 95.44 288 LYS B N 1
ATOM 6544 C CA . LYS B 1 288 ? -16.578 -46.656 -26.875 1 95.44 288 LYS B CA 1
ATOM 6545 C C . LYS B 1 288 ? -17.859 -46.281 -27.594 1 95.44 288 LYS B C 1
ATOM 6547 O O . LYS B 1 288 ? -18.953 -46.438 -27.047 1 95.44 288 LYS B O 1
ATOM 6552 N N . GLY B 1 289 ? -17.703 -45.688 -28.734 1 94.81 289 GLY B N 1
ATOM 6553 C CA . GLY B 1 289 ? -18.828 -45.406 -29.625 1 94.81 289 GLY B CA 1
ATOM 6554 C C . GLY B 1 289 ? -19.547 -44.125 -29.281 1 94.81 289 GLY B C 1
ATOM 6555 O O . GLY B 1 289 ? -20.562 -43.781 -29.906 1 94.81 289 GLY B O 1
ATOM 6556 N N . LEU B 1 290 ? -19.078 -43.375 -28.312 1 97.31 290 LEU B N 1
ATOM 6557 C CA . LEU B 1 290 ? -19.75 -42.125 -27.938 1 97.31 290 LEU B CA 1
ATOM 6558 C C . LEU B 1 290 ? -19.406 -41.031 -28.922 1 97.31 290 LEU B C 1
ATOM 6560 O O . LEU B 1 290 ? -18.266 -40.531 -28.938 1 97.31 290 LEU B O 1
ATOM 6564 N N . GLU B 1 291 ? -20.281 -40.531 -29.672 1 97.44 291 GLU B N 1
ATOM 6565 C CA . GLU B 1 291 ? -20.078 -39.562 -30.75 1 97.44 291 GLU B CA 1
ATOM 6566 C C . GLU B 1 291 ? -19.625 -38.219 -30.203 1 97.44 291 GLU B C 1
ATOM 6568 O O . GLU B 1 291 ? -19.016 -37.406 -30.922 1 97.44 291 GLU B O 1
ATOM 6573 N N . LEU B 1 292 ? -19.969 -37.969 -28.984 1 98.06 292 LEU B N 1
ATOM 6574 C CA . LEU B 1 292 ? -19.547 -36.688 -28.375 1 98.06 292 LEU B CA 1
ATOM 6575 C C . LEU B 1 292 ? -18.031 -36.562 -28.438 1 98.06 292 LEU B C 1
ATOM 6577 O O . LEU B 1 292 ? -17.516 -35.438 -28.5 1 98.06 292 LEU B O 1
ATOM 6581 N N . ALA B 1 293 ? -17.266 -37.625 -28.453 1 97.62 293 ALA B N 1
ATOM 6582 C CA . ALA B 1 293 ? -15.812 -37.625 -28.469 1 97.62 293 ALA B CA 1
ATOM 6583 C C . ALA B 1 293 ? -15.266 -36.938 -29.719 1 97.62 293 ALA B C 1
ATOM 6585 O O . ALA B 1 293 ? -14.141 -36.438 -29.703 1 97.62 293 ALA B O 1
ATOM 6586 N N . ARG B 1 294 ? -16.016 -36.844 -30.75 1 96.75 294 ARG B N 1
ATOM 6587 C CA . ARG B 1 294 ? -15.578 -36.25 -32 1 96.75 294 ARG B CA 1
ATOM 6588 C C . ARG B 1 294 ? -15.422 -34.75 -31.891 1 96.75 294 ARG B C 1
ATOM 6590 O O . ARG B 1 294 ? -14.773 -34.125 -32.719 1 96.75 294 ARG B O 1
ATOM 6597 N N . TYR B 1 295 ? -16.125 -34.219 -30.922 1 97.81 295 TYR B N 1
ATOM 6598 C CA . TYR B 1 295 ? -16.094 -32.781 -30.75 1 97.81 295 TYR B CA 1
ATOM 6599 C C . TYR B 1 295 ? -14.938 -32.375 -29.844 1 97.81 295 TYR B C 1
ATOM 6601 O O . TYR B 1 295 ? -14.672 -31.172 -29.656 1 97.81 295 TYR B O 1
ATOM 6609 N N . LEU B 1 296 ? -14.219 -33.312 -29.203 1 97.44 296 LEU B N 1
ATOM 6610 C CA . LEU B 1 296 ? -13.086 -33.031 -28.328 1 97.44 296 LEU B CA 1
ATOM 6611 C C . LEU B 1 296 ? -11.875 -32.594 -29.141 1 97.44 296 LEU B C 1
ATOM 6613 O O . LEU B 1 296 ? -11.641 -33.094 -30.25 1 97.44 296 LEU B O 1
ATOM 6617 N N . LYS B 1 297 ? -11.086 -31.688 -28.609 1 94.88 297 LYS B N 1
ATOM 6618 C CA . LYS B 1 297 ? -9.789 -31.344 -29.172 1 94.88 297 LYS B CA 1
ATOM 6619 C C . LYS B 1 297 ? -8.812 -32.5 -29.062 1 94.88 297 LYS B C 1
ATOM 6621 O O . LYS B 1 297 ? -8.891 -33.312 -28.125 1 94.88 297 LYS B O 1
ATOM 6626 N N . PRO B 1 298 ? -7.961 -32.562 -30.031 1 91.44 298 PRO B N 1
ATOM 6627 C CA . PRO B 1 298 ? -6.93 -33.594 -29.906 1 91.44 298 PRO B CA 1
ATOM 6628 C C . PRO B 1 298 ? -6 -33.344 -28.719 1 91.44 298 PRO B C 1
ATOM 6630 O O . PRO B 1 298 ? -5.812 -32.188 -28.297 1 91.44 298 PRO B O 1
ATOM 6633 N N . VAL B 1 299 ? -5.516 -34.438 -28.203 1 86.88 299 VAL B N 1
ATOM 6634 C CA . VAL B 1 299 ? -4.559 -34.344 -27.109 1 86.88 299 VAL B CA 1
ATOM 6635 C C . VAL B 1 299 ? -3.193 -33.938 -27.656 1 86.88 299 VAL B C 1
ATOM 6637 O O . VAL B 1 299 ? -2.652 -34.562 -28.547 1 86.88 299 VAL B O 1
ATOM 6640 N N . GLU B 1 300 ? -2.711 -32.812 -27.188 1 82.5 300 GLU B N 1
ATOM 6641 C CA . GLU B 1 300 ? -1.409 -32.312 -27.625 1 82.5 300 GLU B CA 1
ATOM 6642 C C . GLU B 1 300 ? -0.28 -32.938 -26.812 1 82.5 300 GLU B C 1
ATOM 6644 O O . GLU B 1 300 ? -0.409 -33.125 -25.609 1 82.5 300 GLU B O 1
ATOM 6649 N N . LYS B 1 301 ? 0.815 -33.438 -27.531 1 82.94 301 LYS B N 1
ATOM 6650 C CA . LYS B 1 301 ? 1.991 -33.969 -26.875 1 82.94 301 LYS B CA 1
ATOM 6651 C C . LYS B 1 301 ? 3.195 -33.062 -27.016 1 82.94 301 LYS B C 1
ATOM 6653 O O . LYS B 1 301 ? 3.506 -32.625 -28.125 1 82.94 301 LYS B O 1
ATOM 6658 N N . ASP B 1 302 ? 3.818 -32.75 -25.891 1 85.44 302 ASP B N 1
ATOM 6659 C CA . ASP B 1 302 ? 5.059 -31.969 -25.922 1 85.44 302 ASP B CA 1
ATOM 6660 C C . ASP B 1 302 ? 6.238 -32.844 -26.344 1 85.44 302 ASP B C 1
ATOM 6662 O O . ASP B 1 302 ? 6.637 -33.75 -25.609 1 85.44 302 ASP B O 1
ATOM 6666 N N . THR B 1 303 ? 6.797 -32.5 -27.484 1 88.25 303 THR B N 1
ATOM 6667 C CA . THR B 1 303 ? 7.902 -33.281 -28 1 88.25 303 THR B CA 1
ATOM 6668 C C . THR B 1 303 ? 9.227 -32.562 -27.828 1 88.25 303 THR B C 1
ATOM 6670 O O . THR B 1 303 ? 10.273 -33.031 -28.266 1 88.25 303 THR B O 1
ATOM 6673 N N . VAL B 1 304 ? 9.227 -31.438 -27.25 1 91.25 304 VAL B N 1
ATOM 6674 C CA . VAL B 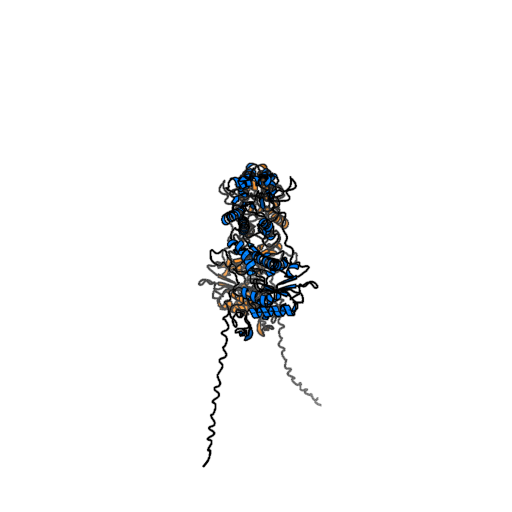1 304 ? 10.422 -30.609 -27.141 1 91.25 304 VAL B CA 1
ATOM 6675 C C . VAL B 1 304 ? 11.07 -30.781 -25.766 1 91.25 304 VAL B C 1
ATOM 6677 O O . VAL B 1 304 ? 12.273 -31.016 -25.672 1 91.25 304 VAL B O 1
ATOM 6680 N N . THR B 1 305 ? 10.328 -30.734 -24.75 1 94.88 305 THR B N 1
ATOM 6681 C CA . THR B 1 305 ? 10.852 -30.844 -23.391 1 94.88 305 THR B CA 1
ATOM 6682 C C . THR B 1 305 ? 11.328 -32.25 -23.109 1 94.88 305 THR B C 1
ATOM 6684 O O . THR B 1 305 ? 10.578 -33.219 -23.281 1 94.88 305 THR B O 1
ATOM 6687 N N . GLY B 1 306 ? 12.523 -32.406 -22.734 1 95.12 306 GLY B N 1
ATOM 6688 C CA . GLY B 1 306 ? 13.117 -33.688 -22.438 1 95.12 306 GLY B CA 1
ATOM 6689 C C . GLY B 1 306 ? 13.664 -34.406 -23.672 1 95.12 306 GLY B C 1
ATOM 6690 O O . GLY B 1 306 ? 14.172 -35.531 -23.578 1 95.12 306 GLY B O 1
ATOM 6691 N N . ALA B 1 307 ? 13.664 -33.75 -24.812 1 94.56 307 ALA B N 1
ATOM 6692 C CA . ALA B 1 307 ? 14 -34.375 -26.078 1 94.56 307 ALA B CA 1
ATOM 6693 C C . ALA B 1 307 ? 15.5 -34.625 -26.188 1 94.56 307 ALA B C 1
ATOM 6695 O O . ALA B 1 307 ? 15.93 -35.469 -27 1 94.56 307 ALA B O 1
ATOM 6696 N N . THR B 1 308 ? 16.297 -34.031 -25.375 1 95.94 308 THR B N 1
ATOM 6697 C CA . THR B 1 308 ? 17.734 -34.156 -25.453 1 95.94 308 THR B CA 1
ATOM 6698 C C . THR B 1 308 ? 18.219 -35.406 -24.703 1 95.94 308 THR B C 1
ATOM 6700 O O . THR B 1 308 ? 19.406 -35.719 -24.703 1 95.94 308 THR B O 1
ATOM 6703 N N . ARG B 1 309 ? 17.328 -36.062 -24.062 1 96.56 309 ARG B N 1
ATOM 6704 C CA . ARG B 1 309 ? 17.672 -37.219 -23.266 1 96.56 309 ARG B CA 1
ATOM 6705 C C . ARG B 1 309 ? 18.375 -38.281 -24.094 1 96.56 309 ARG B C 1
ATOM 6707 O O . ARG B 1 309 ? 17.875 -38.656 -25.156 1 96.56 309 ARG B O 1
ATOM 6714 N N . LYS B 1 310 ? 19.484 -38.719 -23.562 1 95.94 310 LYS B N 1
ATOM 6715 C CA . LYS B 1 310 ? 20.156 -39.875 -24.125 1 95.94 310 LYS B CA 1
ATOM 6716 C C . LYS B 1 310 ? 19.812 -41.156 -23.359 1 95.94 310 LYS B C 1
ATOM 6718 O O . LYS B 1 310 ? 19.578 -41.125 -22.141 1 95.94 310 LYS B O 1
ATOM 6723 N N . LYS B 1 311 ? 19.812 -42.219 -24.141 1 93.56 311 LYS B N 1
ATOM 6724 C CA . LYS B 1 311 ? 19.438 -43.5 -23.516 1 93.56 311 LYS B CA 1
ATOM 6725 C C . LYS B 1 311 ? 20.328 -43.812 -22.312 1 93.56 311 LYS B C 1
ATOM 6727 O O . LYS B 1 311 ? 21.547 -43.781 -22.422 1 93.56 311 LYS B O 1
ATOM 6732 N N . GLY B 1 312 ? 19.703 -43.906 -21.234 1 93.69 312 GLY B N 1
ATOM 6733 C CA . GLY B 1 312 ? 20.406 -44.312 -20.031 1 93.69 312 GLY B CA 1
ATOM 6734 C C . GLY B 1 312 ? 20.938 -43.125 -19.234 1 93.69 312 GLY B C 1
ATOM 6735 O O . GLY B 1 312 ? 21.516 -43.312 -18.156 1 93.69 312 GLY B O 1
ATOM 6736 N N . ASN B 1 313 ? 20.812 -41.938 -19.781 1 97.06 313 ASN B N 1
ATOM 6737 C CA . ASN B 1 313 ? 21.328 -40.75 -19.109 1 97.06 313 ASN B CA 1
ATOM 6738 C C . ASN B 1 313 ? 20.188 -39.875 -18.562 1 97.06 313 ASN B C 1
ATOM 6740 O O . ASN B 1 313 ? 19.125 -39.781 -19.188 1 97.06 313 ASN B O 1
ATOM 6744 N N . PRO B 1 314 ? 20.406 -39.312 -17.422 1 98.38 314 PRO B N 1
ATOM 6745 C CA . PRO B 1 314 ? 19.422 -38.344 -16.922 1 98.38 314 PRO B CA 1
ATOM 6746 C C . PRO B 1 314 ? 19.469 -37 -17.656 1 98.38 314 PRO B C 1
ATOM 6748 O O . PRO B 1 314 ? 20.406 -36.75 -18.422 1 98.38 314 PRO B O 1
ATOM 6751 N N . VAL B 1 315 ? 18.453 -36.219 -17.438 1 98.62 315 VAL B N 1
ATOM 6752 C CA . VAL B 1 315 ? 18.406 -34.844 -17.906 1 98.62 315 VAL B CA 1
ATOM 6753 C C . VAL B 1 315 ? 18.422 -33.875 -16.719 1 98.62 315 VAL B C 1
ATOM 6755 O O . VAL B 1 315 ? 17.766 -34.125 -15.711 1 98.62 315 VAL B O 1
ATOM 6758 N N . LEU B 1 316 ? 19.25 -32.844 -16.812 1 98.88 316 LEU B N 1
ATOM 6759 C CA . LEU B 1 316 ? 19.172 -31.719 -15.906 1 98.88 316 LEU B CA 1
ATOM 6760 C C . LEU B 1 316 ? 18.312 -30.609 -16.5 1 98.88 316 LEU B C 1
ATOM 6762 O O . LEU B 1 316 ? 18.672 -30.016 -17.531 1 98.88 316 LEU B O 1
ATOM 6766 N N . PHE B 1 317 ? 17.156 -30.344 -15.867 1 98.81 317 PHE B N 1
ATOM 6767 C CA . PHE B 1 317 ? 16.281 -29.234 -16.25 1 98.81 317 PHE B CA 1
ATOM 6768 C C . PHE B 1 317 ? 16.578 -28 -15.414 1 98.81 317 PHE B C 1
ATOM 6770 O O . PHE B 1 317 ? 16.656 -28.094 -14.188 1 98.81 317 PHE B O 1
ATOM 6777 N N . THR B 1 318 ? 16.781 -26.812 -16.031 1 98.75 318 THR B N 1
ATOM 6778 C CA . THR B 1 318 ? 16.844 -25.562 -15.289 1 98.75 318 THR B CA 1
ATOM 6779 C C . THR B 1 318 ? 15.57 -24.75 -15.484 1 98.75 318 THR B C 1
ATOM 6781 O O . THR B 1 318 ? 15.047 -24.656 -16.594 1 98.75 318 THR B O 1
ATOM 6784 N N . VAL B 1 319 ? 15.039 -24.297 -14.391 1 98.44 319 VAL B N 1
ATOM 6785 C CA . VAL B 1 319 ? 13.766 -23.578 -14.336 1 98.44 319 VAL B CA 1
ATOM 6786 C C . VAL B 1 319 ? 13.945 -22.25 -13.602 1 98.44 319 VAL B C 1
ATOM 6788 O O . VAL B 1 319 ? 14.625 -22.203 -12.578 1 98.44 319 VAL B O 1
ATOM 6791 N N . GLY B 1 320 ? 13.359 -21.172 -14.172 1 98.5 320 GLY B N 1
ATOM 6792 C CA . GLY B 1 320 ? 13.477 -19.875 -13.523 1 98.5 320 GLY B CA 1
ATOM 6793 C C . GLY B 1 320 ? 13.078 -18.719 -14.422 1 98.5 320 GLY B C 1
ATOM 6794 O O . GLY B 1 320 ? 12.203 -18.875 -15.273 1 98.5 320 GLY B O 1
ATOM 6795 N N . ASP B 1 321 ? 13.672 -17.547 -14.148 1 98.12 321 ASP B N 1
ATOM 6796 C CA . ASP B 1 321 ? 13.32 -16.312 -14.836 1 98.12 321 ASP B CA 1
ATOM 6797 C C . ASP B 1 321 ? 14.453 -15.844 -15.742 1 98.12 321 ASP B C 1
ATOM 6799 O O . ASP B 1 321 ? 15.195 -16.672 -16.281 1 98.12 321 ASP B O 1
ATOM 6803 N N . SER B 1 322 ? 14.516 -14.547 -15.984 1 97.69 322 SER B N 1
ATOM 6804 C CA . SER B 1 322 ? 15.492 -13.977 -16.906 1 97.69 322 SER B CA 1
ATOM 6805 C C . SER B 1 322 ? 16.906 -14.164 -16.406 1 97.69 322 SER B C 1
ATOM 6807 O O . SER B 1 322 ? 17.859 -14.203 -17.188 1 97.69 322 SER B O 1
ATOM 6809 N N . THR B 1 323 ? 17.109 -14.281 -15.062 1 98.38 323 THR B N 1
ATOM 6810 C CA . THR B 1 323 ? 18.453 -14.445 -14.523 1 98.38 323 THR B CA 1
ATOM 6811 C C . THR B 1 323 ? 18.938 -15.883 -14.711 1 98.38 323 THR B C 1
ATOM 6813 O O . THR B 1 323 ? 20.109 -16.188 -14.477 1 98.38 323 THR B O 1
ATOM 6816 N N . VAL B 1 324 ? 18.031 -16.75 -15.141 1 98.75 324 VAL B N 1
ATOM 6817 C CA . VAL B 1 324 ? 18.359 -18.125 -15.516 1 98.75 324 VAL B CA 1
ATOM 6818 C C . VAL B 1 324 ? 18.484 -18.234 -17.031 1 98.75 324 VAL B C 1
ATOM 6820 O O . VAL B 1 324 ? 19.406 -18.844 -17.547 1 98.75 324 VAL B O 1
ATOM 6823 N N . LYS B 1 325 ? 17.531 -17.594 -17.688 1 96.81 325 LYS B N 1
ATOM 6824 C CA . LYS B 1 325 ? 17.562 -17.5 -19.141 1 96.81 325 LYS B CA 1
ATOM 6825 C C . LYS B 1 325 ? 17.047 -16.156 -19.625 1 96.81 325 LYS B C 1
ATOM 6827 O O . LYS B 1 325 ? 15.938 -15.742 -19.281 1 96.81 325 LYS B O 1
ATOM 6832 N N . ASN B 1 326 ? 17.844 -15.477 -20.359 1 92.31 326 ASN B N 1
ATOM 6833 C CA . ASN B 1 326 ? 17.438 -14.25 -21.031 1 92.31 326 ASN B CA 1
ATOM 6834 C C . ASN B 1 326 ? 17.438 -14.406 -22.547 1 92.31 326 ASN B C 1
ATOM 6836 O O . ASN B 1 326 ? 16.969 -15.422 -23.062 1 92.31 326 ASN B O 1
ATOM 6840 N N . ALA B 1 327 ? 17.906 -13.391 -23.312 1 84.56 327 ALA B N 1
ATOM 6841 C CA . ALA B 1 327 ? 18.031 -13.555 -24.766 1 84.56 327 ALA B CA 1
ATOM 6842 C C . ALA B 1 327 ? 19.188 -14.484 -25.109 1 84.56 327 ALA B C 1
ATOM 6844 O O . ALA B 1 327 ? 19.047 -15.359 -25.969 1 84.56 327 ALA B O 1
ATOM 6845 N N . ASP B 1 328 ? 20.203 -14.414 -24.359 1 89.38 328 ASP B N 1
ATOM 6846 C CA . ASP B 1 328 ? 21.375 -15.273 -24.359 1 89.38 328 ASP B CA 1
ATOM 6847 C C . ASP B 1 328 ? 21.906 -15.492 -25.766 1 89.38 328 ASP B C 1
ATOM 6849 O O . ASP B 1 328 ? 22.125 -16.625 -26.188 1 89.38 328 ASP B O 1
ATOM 6853 N N . LYS B 1 329 ? 22.031 -14.469 -26.547 1 89.44 329 LYS B N 1
ATOM 6854 C CA . LYS B 1 329 ? 22.406 -14.586 -27.953 1 89.44 329 LYS B CA 1
ATOM 6855 C C . LYS B 1 329 ? 23.672 -13.773 -28.25 1 89.44 329 LYS B C 1
ATOM 6857 O O . LYS B 1 329 ? 24.562 -14.234 -28.953 1 89.44 329 LYS B O 1
ATOM 6862 N N . ASP B 1 330 ? 23.734 -12.531 -27.719 1 92.38 330 ASP B N 1
ATOM 6863 C CA . ASP B 1 330 ? 24.844 -11.609 -27.922 1 92.38 330 ASP B CA 1
ATOM 6864 C C . ASP B 1 330 ? 25.828 -11.656 -26.766 1 92.38 330 ASP B C 1
ATOM 6866 O O . ASP B 1 330 ? 25.438 -11.508 -25.609 1 92.38 330 ASP B O 1
ATOM 6870 N N . GLU B 1 331 ? 27 -11.891 -27.125 1 91.62 331 GLU B N 1
ATOM 6871 C CA . GLU B 1 331 ? 28.031 -11.984 -26.094 1 91.62 331 GLU B CA 1
ATOM 6872 C C . GLU B 1 331 ? 28.031 -10.75 -25.188 1 91.62 331 GLU B C 1
ATOM 6874 O O . GLU B 1 331 ? 28.344 -10.836 -24.016 1 91.62 331 GLU B O 1
ATOM 6879 N N . LYS B 1 332 ? 27.672 -9.664 -25.734 1 93.75 332 LYS B N 1
ATOM 6880 C CA . LYS B 1 332 ? 27.656 -8.422 -24.984 1 93.75 332 LYS B CA 1
ATOM 6881 C C . LYS B 1 332 ? 26.266 -8.133 -24.406 1 93.75 332 LYS B C 1
ATOM 6883 O O . LYS B 1 332 ? 26.016 -7.039 -23.891 1 93.75 332 LYS B O 1
ATOM 6888 N N . GLY B 1 333 ? 25.422 -9.172 -24.594 1 95.19 333 GLY B N 1
ATOM 6889 C CA . GLY B 1 333 ? 24.047 -9.008 -24.141 1 95.19 333 GLY B CA 1
ATOM 6890 C C . GLY B 1 333 ? 23.797 -9.562 -22.75 1 95.19 333 GLY B C 1
ATOM 6891 O O . GLY B 1 333 ? 24.75 -9.805 -22 1 95.19 333 GLY B O 1
ATOM 6892 N N . MET B 1 334 ? 22.516 -9.711 -22.344 1 97 334 MET B N 1
ATOM 6893 C CA . MET B 1 334 ? 22.094 -10.266 -21.062 1 97 334 MET B CA 1
ATOM 6894 C C . MET B 1 334 ? 22.094 -11.789 -21.109 1 97 334 MET B C 1
ATOM 6896 O O . MET B 1 334 ? 21.531 -12.391 -22.031 1 97 334 MET B O 1
ATOM 6900 N N . TRP B 1 335 ? 22.719 -12.367 -20.109 1 97.88 335 TRP B N 1
ATOM 6901 C CA . TRP B 1 335 ? 22.859 -13.82 -20.047 1 97.88 335 TRP B CA 1
ATOM 6902 C C . TRP B 1 335 ? 22.359 -14.359 -18.719 1 97.88 335 TRP B C 1
ATOM 6904 O O . TRP B 1 335 ? 22.578 -13.742 -17.672 1 97.88 335 TRP B O 1
ATOM 6914 N N . GLY B 1 336 ? 21.672 -15.492 -18.734 1 98.38 336 GLY B N 1
ATOM 6915 C CA . GLY B 1 336 ? 21.344 -16.234 -17.531 1 98.38 336 GLY B CA 1
ATOM 6916 C C . GLY B 1 336 ? 22.266 -17.406 -17.281 1 98.38 336 GLY B C 1
ATOM 6917 O O . GLY B 1 336 ? 22.797 -18 -18.219 1 98.38 336 GLY B O 1
ATOM 6918 N N . TRP B 1 337 ? 22.406 -17.766 -15.992 1 98.75 337 TRP B N 1
ATOM 6919 C CA . TRP B 1 337 ? 23.359 -18.812 -15.656 1 98.75 337 TRP B CA 1
ATOM 6920 C C . TRP B 1 337 ? 22.953 -20.141 -16.266 1 98.75 337 TRP B C 1
ATOM 6922 O O . TRP B 1 337 ? 23.797 -21 -16.547 1 98.75 337 TRP B O 1
ATOM 6932 N N . GLY B 1 338 ? 21.641 -20.391 -16.516 1 98.75 338 GLY B N 1
ATOM 6933 C CA . GLY B 1 338 ? 21.156 -21.641 -17.094 1 98.75 338 GLY B CA 1
ATOM 6934 C C . GLY B 1 338 ? 21.641 -21.844 -18.516 1 98.75 338 GLY B C 1
ATOM 6935 O O . GLY B 1 338 ? 21.688 -22.984 -19 1 98.75 338 GLY B O 1
ATOM 6936 N N . SER B 1 339 ? 22 -20.812 -19.172 1 98 339 SER B N 1
ATOM 6937 C CA . SER B 1 339 ? 22.422 -20.891 -20.562 1 98 339 SER B CA 1
ATOM 6938 C C . SER B 1 339 ? 23.891 -21.297 -20.688 1 98 339 SER B C 1
ATOM 6940 O O . SER B 1 339 ? 24.359 -21.641 -21.766 1 98 339 SER B O 1
ATOM 6942 N N . VAL B 1 340 ? 24.625 -21.234 -19.531 1 98.31 340 VAL B N 1
ATOM 6943 C CA . VAL B 1 340 ? 26.062 -21.516 -19.625 1 98.31 340 VAL B CA 1
ATOM 6944 C C . VAL B 1 340 ? 26.438 -22.656 -18.688 1 98.31 340 VAL B C 1
ATOM 6946 O O . VAL B 1 340 ? 27.562 -23.156 -18.719 1 98.31 340 VAL B O 1
ATOM 6949 N N . ILE B 1 341 ? 25.516 -23.125 -17.859 1 98.62 341 ILE B N 1
ATOM 6950 C CA . ILE B 1 341 ? 25.859 -24.062 -16.797 1 98.62 341 ILE B CA 1
ATOM 6951 C C . ILE B 1 341 ? 26.25 -25.406 -17.406 1 98.62 341 ILE B C 1
ATOM 6953 O O . ILE B 1 341 ? 26.969 -26.188 -16.781 1 98.62 341 ILE B O 1
ATOM 6957 N N . HIS B 1 342 ? 25.797 -25.75 -18.641 1 98.06 342 HIS B N 1
ATOM 6958 C CA . HIS B 1 342 ? 26.156 -27 -19.312 1 98.06 342 HIS B CA 1
ATOM 6959 C C . HIS B 1 342 ? 27.656 -27.125 -19.484 1 98.06 342 HIS B C 1
ATOM 6961 O O . HIS B 1 342 ? 28.188 -28.234 -19.578 1 98.06 342 HIS B O 1
ATOM 6967 N N . GLU B 1 343 ? 28.359 -25.969 -19.453 1 98.06 343 GLU B N 1
ATOM 6968 C CA . GLU B 1 343 ? 29.812 -25.953 -19.609 1 98.06 343 GLU B CA 1
ATOM 6969 C C . GLU B 1 343 ? 30.5 -26.656 -18.453 1 98.06 343 GLU B C 1
ATOM 6971 O O . GLU B 1 343 ? 31.656 -27.078 -18.562 1 98.06 343 GLU B O 1
ATOM 6976 N N . LEU B 1 344 ? 29.812 -26.828 -17.359 1 98.69 344 LEU B N 1
ATOM 6977 C CA . LEU B 1 344 ? 30.422 -27.344 -16.141 1 98.69 344 LEU B CA 1
ATOM 6978 C C . LEU B 1 344 ? 30.078 -28.812 -15.945 1 98.69 344 LEU B C 1
ATOM 6980 O O . LEU B 1 344 ? 30.562 -29.453 -15.008 1 98.69 344 LEU B O 1
ATOM 6984 N N . PHE B 1 345 ? 29.234 -29.438 -16.859 1 98.56 345 PHE B N 1
ATOM 6985 C CA . PHE B 1 345 ? 28.781 -30.812 -16.719 1 98.56 345 PHE B CA 1
ATOM 6986 C C . PHE B 1 345 ? 29.359 -31.688 -17.844 1 98.56 345 PHE B C 1
ATOM 6988 O O . PHE B 1 345 ? 29.688 -31.188 -18.922 1 98.56 345 PHE B O 1
ATOM 6995 N N . ASP B 1 346 ? 29.469 -33 -17.516 1 97.94 346 ASP B N 1
ATOM 6996 C CA . ASP B 1 346 ? 29.844 -33.969 -18.531 1 97.94 346 ASP B CA 1
ATOM 6997 C C . ASP B 1 346 ? 28.641 -34.344 -19.422 1 97.94 346 ASP B C 1
ATOM 6999 O O . ASP B 1 346 ? 27.875 -35.25 -19.094 1 97.94 346 ASP B O 1
ATOM 7003 N N . THR B 1 347 ? 28.609 -33.781 -20.578 1 95.69 347 THR B N 1
ATOM 7004 C CA . THR B 1 347 ? 27.422 -33.875 -21.422 1 95.69 347 THR B CA 1
ATOM 7005 C C . THR B 1 347 ? 27.344 -35.25 -22.109 1 95.69 347 THR B C 1
ATOM 7007 O O . THR B 1 347 ? 26.375 -35.531 -22.812 1 95.69 347 THR B O 1
ATOM 7010 N N . GLU B 1 348 ? 28.266 -36.125 -21.828 1 96.12 348 GLU B N 1
ATOM 7011 C CA . GLU B 1 348 ? 28.172 -37.5 -22.281 1 96.12 348 GLU B CA 1
ATOM 7012 C C . GLU B 1 348 ? 27.359 -38.344 -21.312 1 96.12 348 GLU B C 1
ATOM 7014 O O . GLU B 1 348 ? 26.828 -39.406 -21.703 1 96.12 348 GLU B O 1
ATOM 7019 N N . ARG B 1 349 ? 27.25 -37.812 -20.141 1 97.69 349 ARG B N 1
ATOM 7020 C CA . ARG B 1 349 ? 26.609 -38.625 -19.094 1 97.69 349 ARG B CA 1
ATOM 7021 C C . ARG B 1 349 ? 25.281 -38 -18.672 1 97.69 349 ARG B C 1
ATOM 7023 O O . ARG B 1 349 ? 24.484 -38.625 -18 1 97.69 349 ARG B O 1
ATOM 7030 N N . ILE B 1 350 ? 25.094 -36.781 -19.016 1 98.38 350 ILE B N 1
ATOM 7031 C CA . ILE B 1 350 ? 23.875 -36.062 -18.641 1 98.38 350 ILE B CA 1
ATOM 7032 C C . ILE B 1 350 ? 23.547 -35 -19.688 1 98.38 350 ILE B C 1
ATOM 7034 O O . ILE B 1 350 ? 24.453 -34.312 -20.188 1 98.38 350 ILE B O 1
ATOM 7038 N N . SER B 1 351 ? 22.297 -34.906 -20.047 1 98.25 351 SER B N 1
ATOM 7039 C CA . SER B 1 351 ? 21.859 -33.812 -20.891 1 98.25 351 SER B CA 1
ATOM 7040 C C . SER B 1 351 ? 21.391 -32.625 -20.047 1 98.25 351 SER B C 1
ATOM 7042 O O . SER B 1 351 ? 20.859 -32.812 -18.953 1 98.25 351 SER B O 1
ATOM 7044 N N . VAL B 1 352 ? 21.641 -31.391 -20.516 1 98.19 352 VAL B N 1
ATOM 7045 C CA . VAL B 1 352 ? 21.234 -30.188 -19.797 1 98.19 352 VAL B CA 1
ATOM 7046 C C . VAL B 1 352 ? 20.266 -29.375 -20.656 1 98.19 352 VAL B C 1
ATOM 7048 O O . VAL B 1 352 ? 20.578 -29.047 -21.797 1 98.19 352 VAL B O 1
ATOM 7051 N N . GLU B 1 353 ? 19.062 -29.109 -20.109 1 98.06 353 GLU B N 1
ATOM 7052 C CA . GLU B 1 353 ? 18.031 -28.328 -20.797 1 98.06 353 GLU B CA 1
ATOM 7053 C C . GLU B 1 353 ? 17.625 -27.109 -19.984 1 98.06 353 GLU B C 1
ATOM 7055 O O . GLU B 1 353 ? 17.297 -27.219 -18.797 1 98.06 353 GLU B O 1
ATOM 7060 N N . ASN B 1 354 ? 17.688 -25.938 -20.625 1 98.19 354 ASN B N 1
ATOM 7061 C CA . ASN B 1 354 ? 17.25 -24.703 -19.984 1 98.19 354 ASN B CA 1
ATOM 7062 C C . ASN B 1 354 ? 15.828 -24.344 -20.406 1 98.19 354 ASN B C 1
ATOM 7064 O O . ASN B 1 354 ? 15.602 -23.953 -21.547 1 98.19 354 ASN B O 1
ATOM 7068 N N . HIS B 1 355 ? 14.906 -24.406 -19.438 1 98.19 355 HIS B N 1
ATOM 7069 C CA . HIS B 1 355 ? 13.508 -24.141 -19.734 1 98.19 355 HIS B CA 1
ATOM 7070 C C . HIS B 1 355 ? 13.008 -22.906 -18.984 1 98.19 355 HIS B C 1
ATOM 7072 O O . HIS B 1 355 ? 11.805 -22.734 -18.797 1 98.19 355 HIS B O 1
ATOM 7078 N N . ALA B 1 356 ? 14.031 -22.078 -18.484 1 98.5 356 ALA B N 1
ATOM 7079 C CA . ALA B 1 356 ? 13.656 -20.828 -17.828 1 98.5 356 ALA B CA 1
ATOM 7080 C C . ALA B 1 356 ? 13.031 -19.844 -18.828 1 98.5 356 ALA B C 1
ATOM 7082 O O . ALA B 1 356 ? 13.211 -19.984 -20.047 1 98.5 356 ALA B O 1
ATOM 7083 N N . LYS B 1 357 ? 12.234 -18.984 -18.312 1 97.69 357 LYS B N 1
ATOM 7084 C CA . LYS B 1 357 ? 11.578 -17.969 -19.141 1 97.69 357 LYS B CA 1
ATOM 7085 C C . LYS B 1 357 ? 11.648 -16.594 -18.484 1 97.69 357 LYS B C 1
ATOM 7087 O O . LYS B 1 357 ? 11.172 -16.406 -17.359 1 97.69 357 LYS B O 1
ATOM 7092 N N . ALA B 1 358 ? 12.156 -15.594 -19.266 1 97.06 358 ALA B N 1
ATOM 7093 C CA . ALA B 1 358 ? 12.312 -14.234 -18.766 1 97.06 358 ALA B CA 1
ATOM 7094 C C . ALA B 1 358 ? 10.961 -13.648 -18.359 1 97.06 358 ALA B C 1
ATOM 7096 O O . ALA B 1 358 ? 9.953 -13.852 -19.047 1 97.06 358 ALA B O 1
ATOM 7097 N N . GLY B 1 359 ? 10.953 -12.906 -17.203 1 96.5 359 GLY B N 1
ATOM 7098 C CA . GLY B 1 359 ? 9.797 -12.148 -16.766 1 96.5 359 GLY B CA 1
ATOM 7099 C C . GLY B 1 359 ? 8.859 -12.945 -15.875 1 96.5 359 GLY B C 1
ATOM 7100 O O . GLY B 1 359 ? 7.902 -12.406 -15.32 1 96.5 359 GLY B O 1
ATOM 7101 N N . ARG B 1 360 ? 9.18 -14.203 -15.609 1 97.25 360 ARG B N 1
ATOM 7102 C CA . ARG B 1 360 ? 8.219 -15.047 -14.906 1 97.25 360 ARG B CA 1
ATOM 7103 C C . ARG B 1 360 ? 8.531 -15.125 -13.414 1 97.25 360 ARG B C 1
ATOM 7105 O O . ARG B 1 360 ? 9.703 -15.156 -13.031 1 97.25 360 ARG B O 1
ATOM 7112 N N . SER B 1 361 ? 7.52 -15.109 -12.602 1 98.5 361 SER B N 1
ATOM 7113 C CA . SER B 1 361 ? 7.555 -15.547 -11.211 1 98.5 361 SER B CA 1
ATOM 7114 C C . SER B 1 361 ? 7.25 -17.047 -11.094 1 98.5 361 SER B C 1
ATOM 7116 O O . SER B 1 361 ? 6.914 -17.688 -12.086 1 98.5 361 SER B O 1
ATOM 7118 N N . ALA B 1 362 ? 7.391 -17.562 -9.898 1 98.5 362 ALA B N 1
ATOM 7119 C CA . ALA B 1 362 ? 6.996 -18.953 -9.703 1 98.5 362 ALA B CA 1
ATOM 7120 C C . ALA B 1 362 ? 5.523 -19.172 -10.039 1 98.5 362 ALA B C 1
ATOM 7122 O O . ALA B 1 362 ? 5.168 -20.156 -10.688 1 98.5 362 ALA B O 1
ATOM 7123 N N . ARG B 1 363 ? 4.711 -18.188 -9.695 1 97.38 363 ARG B N 1
ATOM 7124 C CA . ARG B 1 363 ? 3.275 -18.281 -9.938 1 97.38 363 ARG B CA 1
ATOM 7125 C C . ARG B 1 363 ? 2.967 -18.25 -11.43 1 97.38 363 ARG B C 1
ATOM 7127 O O . ARG B 1 363 ? 2.248 -19.109 -11.945 1 97.38 363 ARG B O 1
ATOM 7134 N N . THR B 1 364 ? 3.521 -17.281 -12.102 1 97.19 364 THR B N 1
ATOM 7135 C CA . THR B 1 364 ? 3.189 -17.156 -13.516 1 97.19 364 THR B CA 1
ATOM 7136 C C . THR B 1 364 ? 3.805 -18.297 -14.328 1 97.19 364 THR B C 1
ATOM 7138 O O . THR B 1 364 ? 3.236 -18.734 -15.336 1 97.19 364 THR B O 1
ATOM 7141 N N . TYR B 1 365 ? 4.938 -18.812 -13.844 1 98.12 365 TYR B N 1
ATOM 7142 C CA . TYR B 1 365 ? 5.531 -19.984 -14.492 1 98.12 365 TYR B CA 1
ATOM 7143 C C . TYR B 1 365 ? 4.59 -21.172 -14.43 1 98.12 365 TYR B C 1
ATOM 7145 O O . TYR B 1 365 ? 4.473 -21.938 -15.398 1 98.12 365 TYR B O 1
ATOM 7153 N N . LEU B 1 366 ? 3.939 -21.312 -13.352 1 95.75 366 LEU B N 1
ATOM 7154 C CA . LEU B 1 366 ? 2.951 -22.359 -13.164 1 95.75 366 LEU B CA 1
ATOM 7155 C C . LEU B 1 366 ? 1.684 -22.062 -13.961 1 95.75 366 LEU B C 1
ATOM 7157 O O . LEU B 1 366 ? 1.219 -22.906 -14.727 1 95.75 366 LEU B O 1
ATOM 7161 N N . ASP B 1 367 ? 1.179 -20.828 -13.859 1 92.75 367 ASP B N 1
ATOM 7162 C CA . ASP B 1 367 ? -0.085 -20.438 -14.477 1 92.75 367 ASP B CA 1
ATOM 7163 C C . ASP B 1 367 ? -0.03 -20.578 -15.992 1 92.75 367 ASP B C 1
ATOM 7165 O O . ASP B 1 367 ? -1.039 -20.891 -16.625 1 92.75 367 ASP B O 1
ATOM 7169 N N . GLU B 1 368 ? 1.126 -20.453 -16.531 1 93.81 368 GLU B N 1
ATOM 7170 C CA . GLU B 1 368 ? 1.262 -20.438 -17.984 1 93.81 368 GLU B CA 1
ATOM 7171 C C . GLU B 1 368 ? 1.523 -21.828 -18.547 1 93.81 368 GLU B C 1
ATOM 7173 O O . GLU B 1 368 ? 1.737 -22 -19.75 1 93.81 368 GLU B O 1
ATOM 7178 N N . GLY B 1 369 ? 1.584 -22.797 -17.703 1 92.44 369 GLY B N 1
ATOM 7179 C CA . GLY B 1 369 ? 1.722 -24.172 -18.125 1 92.44 369 GLY B CA 1
ATOM 7180 C C . GLY B 1 369 ? 3.16 -24.578 -18.391 1 92.44 369 GLY B C 1
ATOM 7181 O O . GLY B 1 369 ? 3.426 -25.688 -18.859 1 92.44 369 GLY B O 1
ATOM 7182 N N . ARG B 1 370 ? 4.07 -23.734 -18.047 1 95.62 370 ARG B N 1
ATOM 7183 C CA . ARG B 1 370 ? 5.477 -24.031 -18.297 1 95.62 370 ARG B CA 1
ATOM 7184 C C . ARG B 1 370 ? 5.961 -25.156 -17.375 1 95.62 370 ARG B C 1
ATOM 7186 O O . ARG B 1 370 ? 6.691 -26.047 -17.812 1 95.62 370 ARG B O 1
ATOM 7193 N N . TRP B 1 371 ? 5.535 -25.078 -16.172 1 97.19 371 TRP B N 1
ATOM 7194 C CA . TRP B 1 371 ? 5.902 -26.125 -15.219 1 97.19 371 TRP B CA 1
ATOM 7195 C C . TRP B 1 371 ? 5.324 -27.469 -15.641 1 97.19 371 TRP B C 1
ATOM 7197 O O . TRP B 1 371 ? 5.973 -28.516 -15.484 1 97.19 371 TRP B O 1
ATOM 7207 N N . ASP B 1 372 ? 4.121 -27.453 -16.188 1 93.5 372 ASP B N 1
ATOM 7208 C CA . ASP B 1 372 ? 3.48 -28.688 -16.625 1 93.5 372 ASP B CA 1
ATOM 7209 C C . ASP B 1 372 ? 4.328 -29.422 -17.656 1 93.5 372 ASP B C 1
ATOM 7211 O O . ASP B 1 372 ? 4.41 -30.656 -17.656 1 93.5 372 ASP B O 1
ATOM 7215 N N . LYS B 1 373 ? 4.914 -28.688 -18.5 1 95.31 373 LYS B N 1
ATOM 7216 C CA . LYS B 1 373 ? 5.77 -29.281 -19.516 1 95.31 373 LYS B CA 1
ATOM 7217 C C . LYS B 1 373 ? 6.941 -30.031 -18.875 1 95.31 373 LYS B C 1
ATOM 7219 O O . LYS B 1 373 ? 7.25 -31.156 -19.25 1 95.31 373 LYS B O 1
ATOM 7224 N N . ILE B 1 374 ? 7.551 -29.391 -17.922 1 97.69 374 ILE B N 1
ATOM 7225 C CA . ILE B 1 374 ? 8.656 -30.016 -17.203 1 97.69 374 ILE B CA 1
ATOM 7226 C C . ILE B 1 374 ? 8.164 -31.266 -16.484 1 97.69 374 ILE B C 1
ATOM 7228 O O . ILE B 1 374 ? 8.742 -32.344 -16.641 1 97.69 374 ILE B O 1
ATOM 7232 N N . TYR B 1 375 ? 7.09 -31.125 -15.758 1 95.94 375 TYR B N 1
ATOM 7233 C CA . TYR B 1 375 ? 6.52 -32.219 -14.977 1 95.94 375 TYR B CA 1
ATOM 7234 C C . TYR B 1 375 ? 6.277 -33.438 -15.852 1 95.94 375 TYR B C 1
ATOM 7236 O O . TYR B 1 375 ? 6.633 -34.562 -15.469 1 95.94 375 TYR B O 1
ATOM 7244 N N . HIS B 1 376 ? 5.75 -33.219 -17.031 1 94.06 376 HIS B N 1
ATOM 7245 C CA . HIS B 1 376 ? 5.379 -34.344 -17.891 1 94.06 376 HIS B CA 1
ATOM 7246 C C . HIS B 1 376 ? 6.609 -34.969 -18.531 1 94.06 376 HIS B C 1
ATOM 7248 O O . HIS B 1 376 ? 6.59 -36.156 -18.891 1 94.06 376 HIS B O 1
ATOM 7254 N N . ALA B 1 377 ? 7.648 -34.25 -18.594 1 97.12 377 ALA B N 1
ATOM 7255 C CA . ALA B 1 377 ? 8.852 -34.75 -19.25 1 97.12 377 ALA B CA 1
ATOM 7256 C C . ALA B 1 377 ? 9.75 -35.5 -18.266 1 97.12 377 ALA B C 1
ATOM 7258 O O . ALA B 1 377 ? 10.648 -36.219 -18.672 1 97.12 377 ALA B O 1
ATOM 7259 N N . LEU B 1 378 ? 9.594 -35.312 -17.016 1 97.56 378 LEU B N 1
ATOM 7260 C CA . LEU B 1 378 ? 10.484 -35.844 -15.984 1 97.56 378 LEU B CA 1
ATOM 7261 C C . LEU B 1 378 ? 10.438 -37.375 -15.961 1 97.56 378 LEU B C 1
ATOM 7263 O O . LEU B 1 378 ? 9.375 -37.969 -16.125 1 97.56 378 LEU B O 1
ATOM 7267 N N . GLN B 1 379 ? 11.523 -37.969 -15.773 1 97.44 379 GLN B N 1
ATOM 7268 C CA . GLN B 1 379 ? 11.727 -39.406 -15.539 1 97.44 379 GLN B CA 1
ATOM 7269 C C . GLN B 1 379 ? 12.531 -39.656 -14.273 1 97.44 379 GLN B C 1
ATOM 7271 O O . GLN B 1 379 ? 13.258 -38.75 -13.812 1 97.44 379 GLN B O 1
ATOM 7276 N N . PRO B 1 380 ? 12.375 -40.875 -13.719 1 97.62 380 PRO B N 1
ATOM 7277 C CA . PRO B 1 380 ? 13.172 -41.156 -12.531 1 97.62 380 PRO B CA 1
ATOM 7278 C C . PRO B 1 380 ? 14.664 -40.969 -12.758 1 97.62 380 PRO B C 1
ATOM 7280 O O . PRO B 1 380 ? 15.203 -41.438 -13.773 1 97.62 380 PRO B O 1
ATOM 7283 N N . GLY B 1 381 ? 15.297 -40.219 -11.867 1 98.06 381 GLY B N 1
ATOM 7284 C CA . GLY B 1 381 ? 16.734 -40 -11.953 1 98.06 381 GLY B CA 1
ATOM 7285 C C . GLY B 1 381 ? 17.094 -38.656 -12.516 1 98.06 381 GLY B C 1
ATOM 7286 O O . GLY B 1 381 ? 18.25 -38.219 -12.391 1 98.06 381 GLY B O 1
ATOM 7287 N N . ASP B 1 382 ? 16.188 -37.938 -13.094 1 98.69 382 ASP B N 1
ATOM 7288 C CA . ASP B 1 382 ? 16.422 -36.594 -13.609 1 98.69 382 ASP B CA 1
ATOM 7289 C C . ASP B 1 382 ? 16.672 -35.625 -12.469 1 98.69 382 ASP B C 1
ATOM 7291 O O . ASP B 1 382 ? 16.5 -35.938 -11.297 1 98.69 382 ASP B O 1
ATOM 7295 N N . PHE B 1 383 ? 17.172 -34.438 -12.852 1 98.88 383 PHE B N 1
ATOM 7296 C CA . PHE B 1 383 ? 17.422 -33.344 -11.906 1 98.88 383 PHE B CA 1
ATOM 7297 C C . PHE B 1 383 ? 16.719 -32.062 -12.352 1 98.88 383 PHE B C 1
ATOM 7299 O O . PHE B 1 383 ? 16.594 -31.812 -13.547 1 98.88 383 PHE B O 1
ATOM 7306 N N . VAL B 1 384 ? 16.266 -31.281 -11.391 1 98.94 384 VAL B N 1
ATOM 7307 C CA . VAL B 1 384 ? 15.688 -29.984 -11.711 1 98.94 384 VAL B CA 1
ATOM 7308 C C . VAL B 1 384 ? 16.312 -28.906 -10.82 1 98.94 384 VAL B C 1
ATOM 7310 O O . VAL B 1 384 ? 16.25 -29 -9.594 1 98.94 384 VAL B O 1
ATOM 7313 N N . LEU B 1 385 ? 17.016 -27.922 -11.398 1 98.94 385 LEU B N 1
ATOM 7314 C CA . LEU B 1 385 ? 17.422 -26.703 -10.711 1 98.94 385 LEU B CA 1
ATOM 7315 C C . LEU B 1 385 ? 16.328 -25.641 -10.805 1 98.94 385 LEU B C 1
ATOM 7317 O O . LEU B 1 385 ? 15.914 -25.266 -11.898 1 98.94 385 LEU B O 1
ATOM 7321 N N . ILE B 1 386 ? 15.875 -25.172 -9.664 1 98.94 386 ILE B N 1
ATOM 7322 C CA . ILE B 1 386 ? 14.742 -24.25 -9.617 1 98.94 386 ILE B CA 1
ATOM 7323 C C . ILE B 1 386 ? 15.18 -22.922 -8.992 1 98.94 386 ILE B C 1
ATOM 7325 O O . ILE B 1 386 ? 15.625 -22.891 -7.844 1 98.94 386 ILE B O 1
ATOM 7329 N N . GLN B 1 387 ? 15.078 -21.828 -9.727 1 98.88 387 GLN B N 1
ATOM 7330 C CA . GLN B 1 387 ? 15.383 -20.516 -9.172 1 98.88 387 GLN B CA 1
ATOM 7331 C C . GLN B 1 387 ? 14.289 -19.5 -9.516 1 98.88 387 GLN B C 1
ATOM 7333 O O . GLN B 1 387 ? 14.109 -19.141 -10.688 1 98.88 387 GLN B O 1
ATOM 7338 N N . PHE B 1 388 ? 13.602 -18.953 -8.492 1 98.75 388 PHE B N 1
ATOM 7339 C CA . PHE B 1 388 ? 12.672 -17.844 -8.594 1 98.75 388 PHE B CA 1
ATOM 7340 C C . PHE B 1 388 ? 12.938 -16.812 -7.492 1 98.75 388 PHE B C 1
ATOM 7342 O O . PHE B 1 388 ? 13.781 -17.031 -6.625 1 98.75 388 PHE B O 1
ATOM 7349 N N . GLY B 1 389 ? 12.297 -15.625 -7.586 1 98.25 389 GLY B N 1
ATOM 7350 C CA . GLY B 1 389 ? 12.453 -14.625 -6.543 1 98.25 389 GLY B CA 1
ATOM 7351 C C . GLY B 1 389 ? 12.469 -13.203 -7.074 1 98.25 389 GLY B C 1
ATOM 7352 O O . GLY B 1 389 ? 11.906 -12.297 -6.457 1 98.25 389 GLY B O 1
ATOM 7353 N N . HIS B 1 390 ? 13.039 -12.969 -8.25 1 97.88 390 HIS B N 1
ATOM 7354 C CA . HIS B 1 390 ? 13.219 -11.625 -8.781 1 97.88 390 HIS B CA 1
ATOM 7355 C C . HIS B 1 390 ? 11.875 -11.008 -9.172 1 97.88 390 HIS B C 1
ATOM 7357 O O . HIS B 1 390 ? 11.656 -9.812 -8.977 1 97.88 390 HIS B O 1
ATOM 7363 N N . ASN B 1 391 ? 11.078 -11.805 -9.75 1 97.44 391 ASN B N 1
ATOM 7364 C CA . ASN B 1 391 ? 9.805 -11.328 -10.289 1 97.44 391 ASN B CA 1
ATOM 7365 C C . ASN B 1 391 ? 8.641 -11.695 -9.375 1 97.44 391 ASN B C 1
ATOM 7367 O O . ASN B 1 391 ? 7.48 -11.648 -9.789 1 97.44 391 ASN B O 1
ATOM 7371 N N . ASP B 1 392 ? 8.906 -12.117 -8.156 1 98.31 392 ASP B N 1
ATOM 7372 C CA . ASP B 1 392 ? 7.898 -12.711 -7.289 1 98.31 392 ASP B CA 1
ATOM 7373 C C . ASP B 1 392 ? 7.41 -11.711 -6.25 1 98.31 392 ASP B C 1
ATOM 7375 O O . ASP B 1 392 ? 6.574 -12.039 -5.406 1 98.31 392 ASP B O 1
ATOM 7379 N N . ALA B 1 393 ? 7.879 -10.469 -6.27 1 96.19 393 ALA B N 1
ATOM 7380 C CA . ALA B 1 393 ? 7.406 -9.367 -5.441 1 96.19 393 ALA B CA 1
ATOM 7381 C C . ALA B 1 393 ? 6.648 -8.336 -6.281 1 96.19 393 ALA B C 1
ATOM 7383 O O . ALA B 1 393 ? 6.645 -8.414 -7.512 1 96.19 393 ALA B O 1
ATOM 7384 N N . GLY B 1 394 ? 5.973 -7.391 -5.594 1 94 394 GLY B N 1
ATOM 7385 C CA . GLY B 1 394 ? 5.246 -6.352 -6.305 1 94 394 GLY B CA 1
ATOM 7386 C C . GLY B 1 394 ? 3.746 -6.578 -6.324 1 94 394 GLY B C 1
ATOM 7387 O O . GLY B 1 394 ? 3.174 -7.07 -5.348 1 94 394 GLY B O 1
ATOM 7388 N N . ASP B 1 395 ? 3.164 -6.285 -7.469 1 93.06 395 ASP B N 1
ATOM 7389 C CA . ASP B 1 395 ? 1.71 -6.32 -7.586 1 93.06 395 ASP B CA 1
ATOM 7390 C C . ASP B 1 395 ? 1.211 -7.746 -7.793 1 93.06 395 ASP B C 1
ATOM 7392 O O . ASP B 1 395 ? 1.76 -8.492 -8.609 1 93.06 395 ASP B O 1
ATOM 7396 N N . ILE B 1 396 ? 0.207 -8.023 -7.117 1 95.5 396 ILE B N 1
ATOM 7397 C CA . ILE B 1 396 ? -0.327 -9.383 -7.164 1 95.5 396 ILE B CA 1
ATOM 7398 C C . ILE B 1 396 ? -1.431 -9.469 -8.219 1 95.5 396 ILE B C 1
ATOM 7400 O O . ILE B 1 396 ? -1.5 -10.438 -8.977 1 95.5 396 ILE B O 1
ATOM 7404 N N . ASN B 1 397 ? -2.252 -8.422 -8.273 1 95 397 ASN B N 1
ATOM 7405 C CA . ASN B 1 397 ? -3.439 -8.555 -9.109 1 95 397 ASN B CA 1
ATOM 7406 C C . ASN B 1 397 ? -3.592 -7.379 -10.07 1 95 397 ASN B C 1
ATOM 7408 O O . ASN B 1 397 ? -4.555 -7.316 -10.836 1 95 397 ASN B O 1
ATOM 7412 N N . THR B 1 398 ? -2.742 -6.375 -9.938 1 94.06 398 THR B N 1
ATOM 7413 C CA . THR B 1 398 ? -2.764 -5.211 -10.82 1 94.06 398 THR B CA 1
ATOM 7414 C C . THR B 1 398 ? -1.437 -5.074 -11.562 1 94.06 398 THR B C 1
ATOM 7416 O O . THR B 1 398 ? -0.453 -5.73 -11.219 1 94.06 398 THR B O 1
ATOM 7419 N N . GLY B 1 399 ? -1.372 -4.383 -12.617 1 94.38 399 GLY B N 1
ATOM 7420 C CA . GLY B 1 399 ? -0.136 -4.207 -13.367 1 94.38 399 GLY B CA 1
ATOM 7421 C C . GLY B 1 399 ? 0.399 -5.5 -13.953 1 94.38 399 GLY B C 1
ATOM 7422 O O . GLY B 1 399 ? -0.312 -6.203 -14.672 1 94.38 399 GLY B O 1
ATOM 7423 N N . LYS B 1 400 ? 1.653 -5.848 -13.586 1 91.69 400 LYS B N 1
ATOM 7424 C CA . LYS B 1 400 ? 2.248 -7.078 -14.094 1 91.69 400 LYS B CA 1
ATOM 7425 C C . LYS B 1 400 ? 1.585 -8.305 -13.477 1 91.69 400 LYS B C 1
ATOM 7427 O O . LYS B 1 400 ? 1.566 -9.383 -14.078 1 91.69 400 LYS B O 1
ATOM 7432 N N . ALA B 1 401 ? 1.097 -8.148 -12.273 1 95.44 401 ALA B N 1
ATOM 7433 C CA . ALA B 1 401 ? 0.241 -9.125 -11.602 1 95.44 401 ALA B CA 1
ATOM 7434 C C . ALA B 1 401 ? 0.935 -10.484 -11.5 1 95.44 401 ALA B C 1
ATOM 7436 O O . ALA B 1 401 ? 0.366 -11.508 -11.875 1 95.44 401 ALA B O 1
ATOM 7437 N N . ARG B 1 402 ? 2.215 -10.516 -10.977 1 96.56 402 ARG B N 1
ATOM 7438 C CA . ARG B 1 402 ? 2.961 -11.773 -10.969 1 96.56 402 ARG B CA 1
ATOM 7439 C C . ARG B 1 402 ? 3.359 -12.164 -9.547 1 96.56 402 ARG B C 1
ATOM 7441 O O . ARG B 1 402 ? 3.754 -13.305 -9.305 1 96.56 402 ARG B O 1
ATOM 7448 N N . ALA B 1 403 ? 3.209 -11.289 -8.602 1 97.25 403 ALA B N 1
ATOM 7449 C CA . ALA B 1 403 ? 3.715 -11.484 -7.242 1 97.25 403 ALA B CA 1
ATOM 7450 C C . ALA B 1 403 ? 2.885 -12.516 -6.492 1 97.25 403 ALA B C 1
ATOM 7452 O O . ALA B 1 403 ? 1.753 -12.82 -6.879 1 97.25 403 ALA B O 1
ATOM 7453 N N . GLU B 1 404 ? 3.465 -13.094 -5.523 1 97.31 404 GLU B N 1
ATOM 7454 C CA . GLU B 1 404 ? 2.814 -13.977 -4.559 1 97.31 404 GLU B CA 1
ATOM 7455 C C . GLU B 1 404 ? 2.73 -13.328 -3.182 1 97.31 404 GLU B C 1
ATOM 7457 O O . GLU B 1 404 ? 3.227 -12.211 -2.984 1 97.31 404 GLU B O 1
ATOM 7462 N N . LEU B 1 405 ? 2.02 -14.031 -2.266 1 95 405 LEU B N 1
ATOM 7463 C CA . LEU B 1 405 ? 2.084 -13.617 -0.868 1 95 405 LEU B CA 1
ATOM 7464 C C . LEU B 1 405 ? 3.463 -13.898 -0.281 1 95 405 LEU B C 1
ATOM 7466 O O . LEU B 1 405 ? 4.09 -14.914 -0.604 1 95 405 LEU B O 1
ATOM 7470 N N . PRO B 1 406 ? 3.902 -13 0.568 1 96.19 406 PRO B N 1
ATOM 7471 C CA . PRO B 1 406 ? 5.188 -13.273 1.213 1 96.19 406 PRO B CA 1
ATOM 7472 C C . PRO B 1 406 ? 5.129 -14.484 2.15 1 96.19 406 PRO B C 1
ATOM 7474 O O . PRO B 1 406 ? 4.074 -14.773 2.717 1 96.19 406 PRO B O 1
ATOM 7477 N N . GLY B 1 407 ? 6.32 -15.18 2.246 1 95.81 407 GLY B N 1
ATOM 7478 C CA . GLY B 1 407 ? 6.418 -16.25 3.221 1 95.81 407 GLY B CA 1
ATOM 7479 C C . GLY B 1 407 ? 6.555 -17.625 2.584 1 95.81 407 GLY B C 1
ATOM 7480 O O . GLY B 1 407 ? 6.664 -17.734 1.36 1 95.81 407 GLY B O 1
ATOM 7481 N N . SER B 1 408 ? 6.633 -18.625 3.422 1 96.06 408 SER B N 1
ATOM 7482 C CA . SER B 1 408 ? 6.812 -20 2.973 1 96.06 408 SER B CA 1
ATOM 7483 C C . SER B 1 408 ? 5.715 -20.906 3.52 1 96.06 408 SER B C 1
ATOM 7485 O O . SER B 1 408 ? 5.789 -22.125 3.379 1 96.06 408 SER B O 1
ATOM 7487 N N . GLY B 1 409 ? 4.723 -20.266 4.145 1 92.88 409 GLY B N 1
ATOM 7488 C CA . GLY B 1 409 ? 3.65 -21.047 4.746 1 92.88 409 GLY B CA 1
ATOM 7489 C C . GLY B 1 409 ? 2.553 -21.422 3.764 1 92.88 409 GLY B C 1
ATOM 7490 O O . GLY B 1 409 ? 2.768 -21.406 2.551 1 92.88 409 GLY B O 1
ATOM 7491 N N . ASN B 1 410 ? 1.378 -21.875 4.312 1 92.62 410 ASN B N 1
ATOM 7492 C CA . ASN B 1 410 ? 0.251 -22.328 3.506 1 92.62 410 ASN B CA 1
ATOM 7493 C C . ASN B 1 410 ? -0.783 -21.219 3.314 1 92.62 410 ASN B C 1
ATOM 7495 O O . ASN B 1 410 ? -1.921 -21.484 2.926 1 92.62 410 ASN B O 1
ATOM 7499 N N . GLU B 1 411 ? -0.376 -19.938 3.604 1 90.5 411 GLU B N 1
ATOM 7500 C CA . GLU B 1 411 ? -1.295 -18.812 3.467 1 90.5 411 GLU B CA 1
ATOM 7501 C C . GLU B 1 411 ? -1.764 -18.656 2.023 1 90.5 411 GLU B C 1
ATOM 7503 O O . GLU B 1 411 ? -1.002 -18.922 1.087 1 90.5 411 GLU B O 1
ATOM 7508 N N . SER B 1 412 ? -2.992 -18.297 1.872 1 93.19 412 SER B N 1
ATOM 7509 C CA . SER B 1 412 ? -3.572 -18 0.565 1 93.19 412 SER B CA 1
ATOM 7510 C C . SER B 1 412 ? -4.633 -16.906 0.661 1 93.19 412 SER B C 1
ATOM 7512 O O . SER B 1 412 ? -5.176 -16.656 1.738 1 93.19 412 SER B O 1
ATOM 7514 N N . LYS B 1 413 ? -4.863 -16.219 -0.409 1 92.12 413 LYS B N 1
ATOM 7515 C CA . LYS B 1 413 ? -5.879 -15.172 -0.494 1 92.12 413 LYS B CA 1
ATOM 7516 C C . LYS B 1 413 ? -6.473 -15.094 -1.898 1 92.12 413 LYS B C 1
ATOM 7518 O O . LYS B 1 413 ? -5.773 -15.336 -2.887 1 92.12 413 LYS B O 1
ATOM 7523 N N . VAL B 1 414 ? -7.719 -14.805 -2.018 1 90.56 414 VAL B N 1
ATOM 7524 C CA . VAL B 1 414 ? -8.398 -14.68 -3.303 1 90.56 414 VAL B CA 1
ATOM 7525 C C . VAL B 1 414 ? -8.258 -13.25 -3.822 1 90.56 414 VAL B C 1
ATOM 7527 O O . VAL B 1 414 ? -8.477 -12.289 -3.084 1 90.56 414 VAL B O 1
ATOM 7530 N N . PHE B 1 415 ? -7.82 -13.094 -5.027 1 91.88 415 PHE B N 1
ATOM 7531 C CA . PHE B 1 415 ? -7.695 -11.789 -5.66 1 91.88 415 PHE B CA 1
ATOM 7532 C C . PHE B 1 415 ? -8.547 -11.719 -6.926 1 91.88 415 PHE B C 1
ATOM 7534 O O . PHE B 1 415 ? -8.625 -12.688 -7.68 1 91.88 415 PHE B O 1
ATOM 7541 N N . LYS B 1 416 ? -9.211 -10.57 -7.125 1 90.31 416 LYS B N 1
ATOM 7542 C CA . LYS B 1 416 ? -9.766 -10.266 -8.445 1 90.31 416 LYS B CA 1
ATOM 7543 C C . LYS B 1 416 ? -8.695 -9.695 -9.367 1 90.31 416 LYS B C 1
ATOM 7545 O O . LYS B 1 416 ? -8.148 -8.625 -9.109 1 90.31 416 LYS B O 1
ATOM 7550 N N . MET B 1 417 ? -8.352 -10.383 -10.398 1 91.38 417 MET B N 1
ATOM 7551 C CA . MET B 1 417 ? -7.312 -9.945 -11.328 1 91.38 417 MET B CA 1
ATOM 7552 C C . MET B 1 417 ? -7.801 -8.773 -12.172 1 91.38 417 MET B C 1
ATOM 7554 O O . MET B 1 417 ? -8.812 -8.883 -12.867 1 91.38 417 MET B O 1
ATOM 7558 N N . GLU B 1 418 ? -7.047 -7.762 -12.195 1 91.12 418 GLU B N 1
ATOM 7559 C CA . GLU B 1 418 ? -7.445 -6.531 -12.867 1 91.12 418 GLU B CA 1
ATOM 7560 C C . GLU B 1 418 ? -7.598 -6.746 -14.367 1 91.12 418 GLU B C 1
ATOM 7562 O O . GLU B 1 418 ? -8.586 -6.312 -14.969 1 91.12 418 GLU B O 1
ATOM 7567 N N . LYS B 1 419 ? -6.77 -7.426 -15.008 1 88.5 419 LYS B N 1
ATOM 7568 C CA . LYS B 1 419 ? -6.715 -7.559 -16.453 1 88.5 419 LYS B CA 1
ATOM 7569 C C . LYS B 1 419 ? -7.84 -8.445 -16.969 1 88.5 419 LYS B C 1
ATOM 7571 O O . LYS B 1 419 ? -8.445 -8.148 -18 1 88.5 419 LYS B O 1
ATOM 7576 N N . THR B 1 420 ? -8.172 -9.523 -16.344 1 87.19 420 THR B N 1
ATOM 7577 C CA . THR B 1 420 ? -9.117 -10.508 -16.844 1 87.19 420 THR B CA 1
ATOM 7578 C C . THR B 1 420 ? -10.461 -10.391 -16.125 1 87.19 420 THR B C 1
ATOM 7580 O O . THR B 1 420 ? -11.477 -10.898 -16.609 1 87.19 420 THR B O 1
ATOM 7583 N N . GLY B 1 421 ? -10.414 -9.789 -14.977 1 87.56 421 GLY B N 1
ATOM 7584 C CA . GLY B 1 421 ? -11.617 -9.742 -14.156 1 87.56 421 GLY B CA 1
ATOM 7585 C C . GLY B 1 421 ? -11.906 -11.055 -13.453 1 87.56 421 GLY B C 1
ATOM 7586 O O . GLY B 1 421 ? -12.875 -11.164 -12.703 1 87.56 421 GLY B O 1
ATOM 7587 N N . SER B 1 422 ? -11.094 -12.023 -13.664 1 85.31 422 SER B N 1
ATOM 7588 C CA . SER B 1 422 ? -11.281 -13.328 -13.047 1 85.31 422 SER B CA 1
ATOM 7589 C C . SER B 1 422 ? -10.68 -13.375 -11.648 1 85.31 422 SER B C 1
ATOM 7591 O O . SER B 1 422 ? -9.852 -12.539 -11.297 1 85.31 422 SER B O 1
ATOM 7593 N N . TYR B 1 423 ? -11.133 -14.398 -10.875 1 87 423 TYR B N 1
ATOM 7594 C CA . TYR B 1 423 ? -10.602 -14.562 -9.523 1 87 423 TYR B CA 1
ATOM 7595 C C . TYR B 1 423 ? -9.562 -15.672 -9.477 1 87 423 TYR B C 1
ATOM 7597 O O . TYR B 1 423 ? -9.688 -16.672 -10.18 1 87 423 TYR B O 1
ATOM 7605 N N . GLN B 1 424 ? -8.625 -15.438 -8.617 1 91.56 424 GLN B N 1
ATOM 7606 C CA . GLN B 1 424 ? -7.559 -16.422 -8.461 1 91.56 424 GLN B CA 1
ATOM 7607 C C . GLN B 1 424 ? -7.094 -16.5 -7.008 1 91.56 424 GLN B C 1
ATOM 7609 O O . GLN B 1 424 ? -6.953 -15.484 -6.336 1 91.56 424 GLN B O 1
ATOM 7614 N N . VAL B 1 425 ? -6.949 -17.734 -6.559 1 91.5 425 VAL B N 1
ATOM 7615 C CA . VAL B 1 425 ? -6.285 -17.922 -5.273 1 91.5 425 VAL B CA 1
ATOM 7616 C C . VAL B 1 425 ? -4.773 -17.797 -5.445 1 91.5 425 VAL B C 1
ATOM 7618 O O . VAL B 1 425 ? -4.176 -18.469 -6.281 1 91.5 425 VAL B O 1
ATOM 7621 N N . VAL B 1 426 ? -4.191 -16.938 -4.703 1 94.44 426 VAL B N 1
ATOM 7622 C CA . VAL B 1 426 ? -2.746 -16.766 -4.719 1 94.44 426 VAL B CA 1
ATOM 7623 C C . VAL B 1 426 ? -2.146 -17.25 -3.4 1 94.44 426 VAL B C 1
ATOM 7625 O O . VAL B 1 426 ? -2.643 -16.906 -2.322 1 94.44 426 VAL B O 1
ATOM 7628 N N . TYR B 1 427 ? -1.158 -18.047 -3.502 1 95.19 427 TYR B N 1
ATOM 7629 C CA . TYR B 1 427 ? -0.502 -18.656 -2.344 1 95.19 427 TYR B CA 1
ATOM 7630 C C . TYR B 1 427 ? 0.81 -17.938 -2.035 1 95.19 427 TYR B C 1
ATOM 7632 O O . TYR B 1 427 ? 1.212 -17.016 -2.754 1 95.19 427 TYR B O 1
ATOM 7640 N N . SER B 1 428 ? 1.436 -18.375 -0.881 1 97.19 428 SER B N 1
ATOM 7641 C CA . SER B 1 428 ? 2.736 -17.797 -0.537 1 97.19 428 SER B CA 1
ATOM 7642 C C . SER B 1 428 ? 3.812 -18.25 -1.517 1 97.19 428 SER B C 1
ATOM 7644 O O . SER B 1 428 ? 3.654 -19.266 -2.195 1 97.19 428 SER B O 1
ATOM 7646 N N . PHE B 1 429 ? 4.887 -17.484 -1.607 1 98.25 429 PHE B N 1
ATOM 7647 C CA . PHE B 1 429 ? 6.02 -17.797 -2.467 1 98.25 429 PHE B CA 1
ATOM 7648 C C . PHE B 1 429 ? 6.52 -19.219 -2.195 1 98.25 429 PHE B C 1
ATOM 7650 O O . PHE B 1 429 ? 6.707 -20 -3.125 1 98.25 429 PHE B O 1
ATOM 7657 N N . GLY B 1 430 ? 6.73 -19.516 -0.934 1 98.19 430 GLY B N 1
ATOM 7658 C CA . GLY B 1 430 ? 7.223 -20.828 -0.559 1 98.19 430 GLY B CA 1
ATOM 7659 C C . GLY B 1 430 ? 6.262 -21.938 -0.92 1 98.19 430 GLY B C 1
ATOM 7660 O O . GLY B 1 430 ? 6.688 -23.062 -1.198 1 98.19 430 GLY B O 1
ATOM 7661 N N . TRP B 1 431 ? 4.988 -21.672 -0.924 1 96.81 431 TRP B N 1
ATOM 7662 C CA . TRP B 1 431 ? 4.008 -22.688 -1.32 1 96.81 431 TRP B CA 1
ATOM 7663 C C . TRP B 1 431 ? 4.246 -23.141 -2.758 1 96.81 431 TRP B C 1
ATOM 7665 O O . TRP B 1 431 ? 4.227 -24.344 -3.047 1 96.81 431 TRP B O 1
ATOM 7675 N N . TYR B 1 432 ? 4.453 -22.25 -3.656 1 97.62 432 TYR B N 1
ATOM 7676 C CA . TYR B 1 432 ? 4.68 -22.609 -5.055 1 97.62 432 TYR B CA 1
ATOM 7677 C C . TYR B 1 432 ? 5.945 -23.438 -5.211 1 97.62 432 TYR B C 1
ATOM 7679 O O . TYR B 1 432 ? 5.965 -24.406 -5.969 1 97.62 432 TYR B O 1
ATOM 7687 N N . LEU B 1 433 ? 6.988 -23.031 -4.5 1 98.5 433 LEU B N 1
ATOM 7688 C CA . LEU B 1 433 ? 8.227 -23.812 -4.566 1 98.5 433 LEU B CA 1
ATOM 7689 C C . LEU B 1 433 ? 8 -25.234 -4.066 1 98.5 433 LEU B C 1
ATOM 7691 O O . LEU B 1 433 ? 8.492 -26.188 -4.672 1 98.5 433 LEU B O 1
ATOM 7695 N N . ARG B 1 434 ? 7.305 -25.375 -2.979 1 97.5 434 ARG B N 1
ATOM 7696 C CA . ARG B 1 434 ? 7.031 -26.703 -2.453 1 97.5 434 ARG B CA 1
ATOM 7697 C C . ARG B 1 434 ? 6.25 -27.531 -3.461 1 97.5 434 ARG B C 1
ATOM 7699 O O . ARG B 1 434 ? 6.488 -28.734 -3.6 1 97.5 434 ARG B O 1
ATOM 7706 N N . LYS B 1 435 ? 5.324 -26.906 -4.113 1 96.31 435 LYS B N 1
ATOM 7707 C CA . LYS B 1 435 ? 4.598 -27.625 -5.152 1 96.31 435 LYS B CA 1
ATOM 7708 C C . LYS B 1 435 ? 5.551 -28.188 -6.211 1 96.31 435 LYS B C 1
ATOM 7710 O O . LYS B 1 435 ? 5.449 -29.359 -6.594 1 96.31 435 LYS B O 1
ATOM 7715 N N . PHE B 1 436 ? 6.461 -27.344 -6.715 1 98.25 436 PHE B N 1
ATOM 7716 C CA . PHE B 1 436 ? 7.426 -27.797 -7.715 1 98.25 436 PHE B CA 1
ATOM 7717 C C . PHE B 1 436 ? 8.266 -28.938 -7.176 1 98.25 436 PHE B C 1
ATOM 7719 O O . PHE B 1 436 ? 8.461 -29.953 -7.859 1 98.25 436 PHE B O 1
ATOM 7726 N N . ILE B 1 437 ? 8.758 -28.797 -5.953 1 98.12 437 ILE B N 1
ATOM 7727 C CA . ILE B 1 437 ? 9.609 -29.781 -5.324 1 98.12 437 ILE B CA 1
ATOM 7728 C C . ILE B 1 437 ? 8.875 -31.125 -5.234 1 98.12 437 ILE B C 1
ATOM 7730 O O . ILE B 1 437 ? 9.406 -32.156 -5.629 1 98.12 437 ILE B O 1
ATOM 7734 N N . MET B 1 438 ? 7.672 -31.094 -4.781 1 95.88 438 MET B N 1
ATOM 7735 C CA . MET B 1 438 ? 6.891 -32.312 -4.586 1 95.88 438 MET B CA 1
ATOM 7736 C C . MET B 1 438 ? 6.57 -32.969 -5.922 1 95.88 438 MET B C 1
ATOM 7738 O O . MET B 1 438 ? 6.57 -34.188 -6.031 1 95.88 438 MET B O 1
ATOM 7742 N N . ASP B 1 439 ? 6.281 -32.156 -6.891 1 96.38 439 ASP B N 1
ATOM 7743 C CA . ASP B 1 439 ? 6.043 -32.688 -8.227 1 96.38 439 ASP B CA 1
ATOM 7744 C C . ASP B 1 439 ? 7.277 -33.438 -8.75 1 96.38 439 ASP B C 1
ATOM 7746 O O . ASP B 1 439 ? 7.16 -34.5 -9.336 1 96.38 439 ASP B O 1
ATOM 7750 N N . VAL B 1 440 ? 8.43 -32.875 -8.57 1 98 440 VAL B N 1
ATOM 7751 C CA . VAL B 1 440 ? 9.68 -33.469 -9.031 1 98 440 VAL B CA 1
ATOM 7752 C C . VAL B 1 440 ? 9.898 -34.812 -8.328 1 98 440 VAL B C 1
ATOM 7754 O O . VAL B 1 440 ? 10.219 -35.812 -8.969 1 98 440 VAL B O 1
ATOM 7757 N N . LYS B 1 441 ? 9.695 -34.812 -7.059 1 96 441 LYS B N 1
ATOM 7758 C CA . LYS B 1 441 ? 9.875 -36.031 -6.27 1 96 441 LYS B CA 1
ATOM 7759 C C . LYS B 1 441 ? 8.875 -37.125 -6.684 1 96 441 LYS B C 1
ATOM 7761 O O . LYS B 1 441 ? 9.219 -38.281 -6.738 1 96 441 LYS B O 1
ATOM 7766 N N . GLU B 1 442 ? 7.676 -36.688 -6.914 1 92.25 442 GLU B N 1
ATOM 7767 C CA . GLU B 1 442 ? 6.637 -37.594 -7.375 1 92.25 442 GLU B CA 1
ATOM 7768 C C . GLU B 1 442 ? 7.082 -38.344 -8.625 1 92.25 442 GLU B C 1
ATOM 7770 O O . GLU B 1 442 ? 6.727 -39.531 -8.805 1 92.25 442 GLU B O 1
ATOM 7775 N N . LYS B 1 443 ? 7.832 -37.75 -9.469 1 95.56 443 LYS B N 1
ATOM 7776 C CA . LYS B 1 443 ? 8.273 -38.312 -10.734 1 95.56 443 LYS B CA 1
ATOM 7777 C C . LYS B 1 443 ? 9.578 -39.094 -10.562 1 95.56 443 LYS B C 1
ATOM 7779 O O . LYS B 1 443 ? 10.148 -39.594 -11.539 1 95.56 443 LYS B O 1
ATOM 7784 N N . GLY B 1 444 ? 10.102 -39.156 -9.344 1 96.62 444 GLY B N 1
ATOM 7785 C CA . GLY B 1 444 ? 11.336 -39.875 -9.062 1 96.62 444 GLY B CA 1
ATOM 7786 C C . GLY B 1 444 ? 12.578 -39.094 -9.414 1 96.62 444 GLY B C 1
ATOM 7787 O O . GLY B 1 444 ? 13.672 -39.656 -9.539 1 96.62 444 GLY B O 1
ATOM 7788 N N . ALA B 1 445 ? 12.438 -37.844 -9.695 1 98.38 445 ALA B N 1
ATOM 7789 C CA . ALA B 1 445 ? 13.562 -36.969 -9.992 1 98.38 445 ALA B CA 1
ATOM 7790 C C . ALA B 1 445 ? 14.047 -36.25 -8.734 1 98.38 445 ALA B C 1
ATOM 7792 O O . ALA B 1 445 ? 13.484 -36.406 -7.656 1 98.38 445 ALA B O 1
ATOM 7793 N N . VAL B 1 446 ? 15.133 -35.438 -8.867 1 98.75 446 VAL B N 1
ATOM 7794 C CA . VAL B 1 446 ? 15.773 -34.781 -7.719 1 98.75 446 VAL B CA 1
ATOM 7795 C C . VAL B 1 446 ? 15.664 -33.281 -7.844 1 98.75 446 VAL B C 1
ATOM 7797 O O . VAL B 1 446 ? 16.297 -32.656 -8.719 1 98.75 446 VAL B O 1
ATOM 7800 N N . PRO B 1 447 ? 14.914 -32.656 -6.93 1 98.75 447 PRO B N 1
ATOM 7801 C CA . PRO B 1 447 ? 14.797 -31.188 -6.965 1 98.75 447 PRO B CA 1
ATOM 7802 C C . PRO B 1 447 ? 15.914 -30.469 -6.203 1 98.75 447 PRO B C 1
ATOM 7804 O O . PRO B 1 447 ? 16.266 -30.891 -5.098 1 98.75 447 PRO B O 1
ATOM 7807 N N . ILE B 1 448 ? 16.531 -29.484 -6.766 1 98.94 448 ILE B N 1
ATOM 7808 C CA . ILE B 1 448 ? 17.484 -28.562 -6.141 1 98.94 448 ILE B CA 1
ATOM 7809 C C . ILE B 1 448 ? 17 -27.125 -6.285 1 98.94 448 ILE B C 1
ATOM 7811 O O . ILE B 1 448 ? 16.797 -26.641 -7.402 1 98.94 448 ILE B O 1
ATOM 7815 N N . VAL B 1 449 ? 16.797 -26.484 -5.18 1 98.81 449 VAL B N 1
ATOM 7816 C CA . VAL B 1 449 ? 16.281 -25.109 -5.234 1 98.81 449 VAL B CA 1
ATOM 7817 C C . VAL B 1 449 ? 17.406 -24.141 -4.875 1 98.81 449 VAL B C 1
ATOM 7819 O O . VAL B 1 449 ? 18.219 -24.406 -3.99 1 98.81 449 VAL B O 1
ATOM 7822 N N . LEU B 1 450 ? 17.438 -22.984 -5.539 1 98.81 450 LEU B N 1
ATOM 7823 C CA . LEU B 1 450 ? 18.469 -21.953 -5.379 1 98.81 450 LEU B CA 1
ATOM 7824 C C . LEU B 1 450 ? 17.844 -20.656 -4.891 1 98.81 450 LEU B C 1
ATOM 7826 O O . LEU B 1 450 ? 16.781 -20.234 -5.367 1 98.81 450 LEU B O 1
ATOM 7830 N N . SER B 1 451 ? 18.531 -20.031 -3.867 1 98.75 451 SER B N 1
ATOM 7831 C CA . SER B 1 451 ? 18.203 -18.625 -3.727 1 98.75 451 SER B CA 1
ATOM 7832 C C . SER B 1 451 ? 18.609 -17.828 -4.969 1 98.75 451 SER B C 1
ATOM 7834 O O . SER B 1 451 ? 19.578 -18.203 -5.652 1 98.75 451 SER B O 1
ATOM 7836 N N . HIS B 1 452 ? 17.844 -16.781 -5.27 1 98.56 452 HIS B N 1
ATOM 7837 C CA . HIS B 1 452 ? 18.062 -16.141 -6.559 1 98.56 452 HIS B CA 1
ATOM 7838 C C . HIS B 1 452 ? 19.328 -15.273 -6.531 1 98.56 452 HIS B C 1
ATOM 7840 O O . HIS B 1 452 ? 19.797 -14.898 -5.457 1 98.56 452 HIS B O 1
ATOM 7846 N N . THR B 1 453 ? 19.891 -14.969 -7.676 1 98.75 453 THR B N 1
ATOM 7847 C CA . THR B 1 453 ? 21.125 -14.227 -7.836 1 98.75 453 THR B CA 1
ATOM 7848 C C . THR B 1 453 ? 21.016 -12.844 -7.199 1 98.75 453 THR B C 1
ATOM 7850 O O . THR B 1 453 ? 19.938 -12.273 -7.129 1 98.75 453 THR B O 1
ATOM 7853 N N . PRO B 1 454 ? 22.141 -12.32 -6.715 1 98.44 454 PRO B N 1
ATOM 7854 C CA . PRO B 1 454 ? 22.109 -10.984 -6.117 1 98.44 454 PRO B CA 1
ATOM 7855 C C . PRO B 1 454 ? 21.938 -9.883 -7.156 1 98.44 454 PRO B C 1
ATOM 7857 O O . PRO B 1 454 ? 22.312 -10.055 -8.32 1 98.44 454 PRO B O 1
ATOM 7860 N N . ARG B 1 455 ? 21.375 -8.797 -6.766 1 98.31 455 ARG B N 1
ATOM 7861 C CA . ARG B 1 455 ? 21.312 -7.582 -7.57 1 98.31 455 ARG B CA 1
ATOM 7862 C C . ARG B 1 455 ? 22.516 -6.676 -7.281 1 98.31 455 ARG B C 1
ATOM 7864 O O . ARG B 1 455 ? 23.109 -6.762 -6.211 1 98.31 455 ARG B O 1
ATOM 7871 N N . ASN B 1 456 ? 22.828 -5.902 -8.289 1 98.56 456 ASN B N 1
ATOM 7872 C CA . ASN B 1 456 ? 23.844 -4.871 -8.109 1 98.56 456 ASN B CA 1
ATOM 7873 C C . ASN B 1 456 ? 23.312 -3.695 -7.293 1 98.56 456 ASN B C 1
ATOM 7875 O O . ASN B 1 456 ? 23.219 -2.58 -7.801 1 98.56 456 ASN B O 1
ATOM 7879 N N . LYS B 1 457 ? 23.047 -3.951 -6.047 1 98.38 457 LYS B N 1
ATOM 7880 C CA . LYS B 1 457 ? 22.516 -2.982 -5.09 1 98.38 457 LYS B CA 1
ATOM 7881 C C . LYS B 1 457 ? 23.266 -3.068 -3.76 1 98.38 457 LYS B C 1
ATOM 7883 O O . LYS B 1 457 ? 23.406 -4.152 -3.193 1 98.38 457 LYS B O 1
ATOM 7888 N N . PHE B 1 458 ? 23.734 -2.02 -3.322 1 98.31 458 PHE B N 1
ATOM 7889 C CA . PHE B 1 458 ? 24.469 -1.956 -2.064 1 98.31 458 PHE B CA 1
ATOM 7890 C C . PHE B 1 458 ? 23.797 -0.983 -1.099 1 98.31 458 PHE B C 1
ATOM 7892 O O . PHE B 1 458 ? 23.344 0.09 -1.504 1 98.31 458 PHE B O 1
ATOM 7899 N N . ASP B 1 459 ? 23.688 -1.317 0.129 1 97.06 459 ASP B N 1
ATOM 7900 C CA . ASP B 1 459 ? 23.156 -0.519 1.23 1 97.06 459 ASP B CA 1
ATOM 7901 C C . ASP B 1 459 ? 24.156 -0.459 2.391 1 97.06 459 ASP B C 1
ATOM 7903 O O . ASP B 1 459 ? 24.438 -1.479 3.02 1 97.06 459 ASP B O 1
ATOM 7907 N N . ASN B 1 460 ? 24.656 0.723 2.648 1 97.06 460 ASN B N 1
ATOM 7908 C CA . ASN B 1 460 ? 25.625 0.965 3.719 1 97.06 460 ASN B CA 1
ATOM 7909 C C . ASN B 1 460 ? 26.859 0.083 3.57 1 97.06 460 ASN B C 1
ATOM 7911 O O . ASN B 1 460 ? 27.297 -0.537 4.539 1 97.06 460 ASN B O 1
ATOM 7915 N N . GLY B 1 461 ? 27.25 -0.044 2.348 1 97.06 461 GLY B N 1
ATOM 7916 C CA . GLY B 1 461 ? 28.469 -0.766 2.055 1 97.06 461 GLY B CA 1
ATOM 7917 C C . GLY B 1 461 ? 28.266 -2.264 1.919 1 97.06 461 GLY B C 1
ATOM 7918 O O . GLY B 1 461 ? 29.219 -3.006 1.663 1 97.06 461 GLY B O 1
ATOM 7919 N N . GLU B 1 462 ? 27.109 -2.705 2.078 1 97.75 462 GLU B N 1
ATOM 7920 C CA . GLU B 1 462 ? 26.812 -4.129 1.999 1 97.75 462 GLU B CA 1
ATOM 7921 C C . GLU B 1 462 ? 25.875 -4.426 0.827 1 97.75 462 GLU B C 1
ATOM 7923 O O . GLU B 1 462 ? 24.875 -3.727 0.625 1 97.75 462 GLU B O 1
ATOM 7928 N N . ILE B 1 463 ? 26.219 -5.453 0.079 1 98.19 463 ILE B N 1
ATOM 7929 C CA . ILE B 1 463 ? 25.344 -5.836 -1.03 1 98.19 463 ILE B CA 1
ATOM 7930 C C . ILE B 1 463 ? 24.016 -6.34 -0.491 1 98.19 463 ILE B C 1
ATOM 7932 O O . ILE B 1 463 ? 23.969 -7.016 0.54 1 98.19 463 ILE B O 1
ATOM 7936 N N . GLU B 1 464 ? 22.969 -5.973 -1.173 1 97 464 GLU B N 1
ATOM 7937 C CA . GLU B 1 464 ? 21.641 -6.418 -0.757 1 97 464 GLU B CA 1
ATOM 7938 C C . GLU B 1 464 ? 21.547 -7.941 -0.772 1 97 464 GLU B C 1
ATOM 7940 O O . GLU B 1 464 ? 21.891 -8.586 -1.77 1 97 464 GLU B O 1
ATOM 7945 N N . ARG B 1 465 ? 21.078 -8.516 0.354 1 97.19 465 ARG B N 1
ATOM 7946 C CA . ARG B 1 465 ? 20.891 -9.953 0.506 1 97.19 465 ARG B CA 1
ATOM 7947 C C . ARG B 1 465 ? 19.406 -10.305 0.623 1 97.19 465 ARG B C 1
ATOM 7949 O O . ARG B 1 465 ? 18.578 -9.422 0.842 1 97.19 465 ARG B O 1
ATOM 7956 N N . ASN B 1 466 ? 19.109 -11.508 0.385 1 95.81 466 ASN B N 1
ATOM 7957 C CA . ASN B 1 466 ? 17.719 -11.945 0.51 1 95.81 466 ASN B CA 1
ATOM 7958 C C . ASN B 1 466 ? 17.547 -12.922 1.669 1 95.81 466 ASN B C 1
ATOM 7960 O O . ASN B 1 466 ? 16.641 -13.758 1.649 1 95.81 466 ASN B O 1
ATOM 7964 N N . THR B 1 467 ? 18.359 -12.805 2.719 1 95.38 467 THR B N 1
ATOM 7965 C CA . THR B 1 467 ? 18.453 -13.758 3.818 1 95.38 467 THR B CA 1
ATOM 7966 C C . THR B 1 467 ? 17.203 -13.711 4.695 1 95.38 467 THR B C 1
ATOM 7968 O O . THR B 1 467 ? 16.922 -14.664 5.422 1 95.38 467 THR B O 1
ATOM 7971 N N . SER B 1 468 ? 16.516 -12.609 4.664 1 95.06 468 SER B N 1
ATOM 7972 C CA . SER B 1 468 ? 15.336 -12.484 5.516 1 95.06 468 SER B CA 1
ATOM 7973 C C . SER B 1 468 ? 14.055 -12.477 4.691 1 95.06 468 SER B C 1
ATOM 7975 O O . SER B 1 468 ? 12.984 -12.156 5.203 1 95.06 468 SER B O 1
ATOM 7977 N N . SER B 1 469 ? 14.148 -12.727 3.455 1 96.88 469 SER B N 1
ATOM 7978 C CA . SER B 1 469 ? 13.008 -12.695 2.547 1 96.88 469 SER B CA 1
ATOM 7979 C C . SER B 1 469 ? 13 -13.914 1.629 1 96.88 469 SER B C 1
ATOM 7981 O O . SER B 1 469 ? 12.75 -15.031 2.078 1 96.88 469 SER B O 1
ATOM 7983 N N . PHE B 1 470 ? 13.266 -13.664 0.313 1 97.94 470 PHE B N 1
ATOM 7984 C CA . PHE B 1 470 ? 13.078 -14.727 -0.673 1 97.94 470 PHE B CA 1
ATOM 7985 C C . PHE B 1 470 ? 14.078 -15.852 -0.45 1 97.94 470 PHE B C 1
ATOM 7987 O O . PHE B 1 470 ? 13.758 -17.016 -0.677 1 97.94 470 PHE B O 1
ATOM 7994 N N . GLY B 1 471 ? 15.336 -15.516 -0.081 1 98.38 471 GLY B N 1
ATOM 7995 C CA . GLY B 1 471 ? 16.297 -16.562 0.245 1 98.38 471 GLY B CA 1
ATOM 7996 C C . GLY B 1 471 ? 15.859 -17.422 1.412 1 98.38 471 GLY B C 1
ATOM 7997 O O . GLY B 1 471 ? 16 -18.656 1.37 1 98.38 471 GLY B O 1
ATOM 7998 N N . LYS B 1 472 ? 15.375 -16.781 2.422 1 98.19 472 LYS B N 1
ATOM 7999 C CA . LYS B 1 472 ? 14.852 -17.484 3.586 1 98.19 472 LYS B CA 1
ATOM 8000 C C . LYS B 1 472 ? 13.68 -18.391 3.203 1 98.19 472 LYS B C 1
ATOM 8002 O O . LYS B 1 472 ? 13.648 -19.562 3.576 1 98.19 472 LYS B O 1
ATOM 8007 N N . TRP B 1 473 ? 12.727 -17.875 2.486 1 98.5 473 TRP B N 1
ATOM 8008 C CA . TRP B 1 473 ? 11.531 -18.625 2.113 1 98.5 473 TRP B CA 1
ATOM 8009 C C . TRP B 1 473 ? 11.891 -19.797 1.218 1 98.5 473 TRP B C 1
ATOM 8011 O O . TRP B 1 473 ? 11.281 -20.875 1.315 1 98.5 473 TRP B O 1
ATOM 8021 N N . THR B 1 474 ? 12.852 -19.578 0.334 1 98.62 474 THR B N 1
ATOM 8022 C CA . THR B 1 474 ? 13.328 -20.672 -0.52 1 98.62 474 THR B CA 1
ATOM 8023 C C . THR B 1 474 ? 13.922 -21.797 0.318 1 98.62 474 THR B C 1
ATOM 8025 O O . THR B 1 474 ? 13.609 -22.969 0.099 1 98.62 474 THR B O 1
ATOM 8028 N N . ARG B 1 475 ? 14.789 -21.438 1.239 1 98.62 475 ARG B N 1
ATOM 8029 C CA . ARG B 1 475 ? 15.398 -22.438 2.123 1 98.62 475 ARG B CA 1
ATOM 8030 C C . ARG B 1 475 ? 14.336 -23.188 2.91 1 98.62 475 ARG B C 1
ATOM 8032 O O . ARG B 1 475 ? 14.375 -24.422 2.994 1 98.62 475 ARG B O 1
ATOM 8039 N N . GLU B 1 476 ? 13.422 -22.469 3.447 1 98.5 476 GLU B N 1
ATOM 8040 C CA . GLU B 1 476 ? 12.359 -23.062 4.242 1 98.5 476 GLU B CA 1
ATOM 8041 C C . GLU B 1 476 ? 11.516 -24.016 3.4 1 98.5 476 GLU B C 1
ATOM 8043 O O . GLU B 1 476 ? 11.117 -25.094 3.869 1 98.5 476 GLU B O 1
ATOM 8048 N N . ALA B 1 477 ? 11.188 -23.656 2.217 1 97.94 477 ALA B N 1
ATOM 8049 C CA . ALA B 1 477 ? 10.43 -24.516 1.317 1 97.94 477 ALA B CA 1
ATOM 8050 C C . ALA B 1 477 ? 11.195 -25.797 1.01 1 97.94 477 ALA B C 1
ATOM 8052 O O . ALA B 1 477 ? 10.617 -26.891 0.996 1 97.94 477 ALA B O 1
ATOM 8053 N N . ALA B 1 478 ? 12.477 -25.672 0.712 1 98.38 478 ALA B N 1
ATOM 8054 C CA . ALA B 1 478 ? 13.328 -26.828 0.443 1 98.38 478 ALA B CA 1
ATOM 8055 C C . ALA B 1 478 ? 13.344 -27.781 1.632 1 98.38 478 ALA B C 1
ATOM 8057 O O . ALA B 1 478 ? 13.188 -28.984 1.463 1 98.38 478 ALA B O 1
ATOM 8058 N N . GLU B 1 479 ? 13.523 -27.188 2.791 1 97.81 479 GLU B N 1
ATOM 8059 C CA . GLU B 1 479 ? 13.562 -28 4.012 1 97.81 479 GLU B CA 1
ATOM 8060 C C . GLU B 1 479 ? 12.227 -28.703 4.25 1 97.81 479 GLU B C 1
ATOM 8062 O O . GLU B 1 479 ? 12.195 -29.891 4.543 1 97.81 479 GLU B O 1
ATOM 8067 N N . ALA B 1 480 ? 11.195 -27.984 4.113 1 96.25 480 ALA B N 1
ATOM 8068 C CA . ALA B 1 480 ? 9.859 -28.531 4.379 1 96.25 480 ALA B CA 1
ATOM 8069 C C . ALA B 1 480 ? 9.508 -29.641 3.398 1 96.25 480 ALA B C 1
ATOM 8071 O O . ALA B 1 480 ? 8.852 -30.609 3.77 1 96.25 480 ALA B O 1
ATOM 8072 N N . ALA B 1 481 ? 9.938 -29.531 2.135 1 96.5 481 ALA B N 1
ATOM 8073 C CA . ALA B 1 481 ? 9.531 -30.484 1.099 1 96.5 481 ALA B CA 1
ATOM 8074 C C . ALA B 1 481 ? 10.641 -31.484 0.802 1 96.5 481 ALA B C 1
ATOM 8076 O O . ALA B 1 481 ? 10.453 -32.406 0.003 1 96.5 481 ALA B O 1
ATOM 8077 N N . GLY B 1 482 ? 11.719 -31.344 1.422 1 96.25 482 GLY B N 1
ATOM 8078 C CA . GLY B 1 482 ? 12.812 -32.312 1.293 1 96.25 482 GLY B CA 1
ATOM 8079 C C . GLY B 1 482 ? 13.578 -32.156 -0.011 1 96.25 482 GLY B C 1
ATOM 8080 O O . GLY B 1 482 ? 13.766 -33.125 -0.733 1 96.25 482 GLY B O 1
ATOM 8081 N N . ALA B 1 483 ? 14.031 -31.047 -0.346 1 98.38 483 ALA B N 1
ATOM 8082 C CA . ALA B 1 483 ? 14.875 -30.797 -1.512 1 98.38 483 ALA B CA 1
ATOM 8083 C C . ALA B 1 483 ? 16.25 -30.281 -1.092 1 98.38 483 ALA B C 1
ATOM 8085 O O . ALA B 1 483 ? 16.438 -29.828 0.042 1 98.38 483 ALA B O 1
ATOM 8086 N N . TYR B 1 484 ? 17.203 -30.406 -1.972 1 98.69 484 TYR B N 1
ATOM 8087 C CA . TYR B 1 484 ? 18.5 -29.75 -1.758 1 98.69 484 TYR B CA 1
ATOM 8088 C C . TYR B 1 484 ? 18.375 -28.25 -1.95 1 98.69 484 TYR B C 1
ATOM 8090 O O . TYR B 1 484 ? 17.562 -27.781 -2.764 1 98.69 484 TYR B O 1
ATOM 8098 N N . PHE B 1 485 ? 19.125 -27.578 -1.156 1 98.69 485 PHE B N 1
ATOM 8099 C CA . PHE B 1 485 ? 19.141 -26.109 -1.222 1 98.69 485 PHE B CA 1
ATOM 8100 C C . PHE B 1 485 ? 20.562 -25.594 -1.423 1 98.69 485 PHE B C 1
ATOM 8102 O O . PHE B 1 485 ? 21.484 -26.016 -0.721 1 98.69 485 PHE B O 1
ATOM 8109 N N . ILE B 1 486 ? 20.75 -24.719 -2.414 1 98.69 486 ILE B N 1
ATOM 8110 C CA . ILE B 1 486 ? 22 -24 -2.627 1 98.69 486 ILE B CA 1
ATOM 8111 C C . ILE B 1 486 ? 21.766 -22.5 -2.461 1 98.69 486 ILE B C 1
ATOM 8113 O O . ILE B 1 486 ? 20.953 -21.906 -3.18 1 98.69 486 ILE B O 1
ATOM 8117 N N . ASP B 1 487 ? 22.453 -21.859 -1.55 1 98.69 487 ASP B N 1
ATOM 8118 C CA . ASP B 1 487 ? 22.328 -20.422 -1.336 1 98.69 487 ASP B CA 1
ATOM 8119 C C . ASP B 1 487 ? 23.156 -19.641 -2.352 1 98.69 487 ASP B C 1
ATOM 8121 O O . ASP B 1 487 ? 24.156 -19 -1.989 1 98.69 487 ASP B O 1
ATOM 8125 N N . LEU B 1 488 ? 22.672 -19.641 -3.488 1 98.81 488 LEU B N 1
ATOM 8126 C CA . LEU B 1 488 ? 23.359 -18.984 -4.594 1 98.81 488 LEU B CA 1
ATOM 8127 C C . LEU B 1 488 ? 23.547 -17.5 -4.316 1 98.81 488 LEU B C 1
ATOM 8129 O O . LEU B 1 488 ? 24.594 -16.938 -4.641 1 98.81 488 LEU B O 1
ATOM 8133 N N . ASN B 1 489 ? 22.531 -16.844 -3.742 1 98.75 489 ASN B N 1
ATOM 8134 C CA . ASN B 1 489 ? 22.625 -15.43 -3.404 1 98.75 489 ASN B CA 1
ATOM 8135 C C . ASN B 1 489 ? 23.844 -15.141 -2.535 1 98.75 489 ASN B C 1
ATOM 8137 O O . ASN B 1 489 ? 24.578 -14.18 -2.781 1 98.75 489 ASN B O 1
ATOM 8141 N N . LYS B 1 490 ? 24.031 -16 -1.551 1 98.38 490 LYS B N 1
ATOM 8142 C CA . LYS B 1 490 ? 25.156 -15.812 -0.634 1 98.38 490 LYS B CA 1
ATOM 8143 C C . LYS B 1 490 ? 26.484 -16.031 -1.346 1 98.38 490 LYS B C 1
ATOM 8145 O O . LYS B 1 490 ? 27.406 -15.219 -1.205 1 98.38 490 LYS B O 1
ATOM 8150 N N . ILE B 1 491 ? 26.641 -17.141 -2.07 1 98.75 491 ILE B N 1
ATOM 8151 C CA . ILE B 1 491 ? 27.906 -17.5 -2.682 1 98.75 491 ILE B CA 1
ATOM 8152 C C . ILE B 1 491 ? 28.328 -16.438 -3.691 1 98.75 491 ILE B C 1
ATOM 8154 O O . ILE B 1 491 ? 29.453 -15.93 -3.645 1 98.75 491 ILE B O 1
ATOM 8158 N N . SER B 1 492 ? 27.422 -16.062 -4.57 1 98.81 492 SER B N 1
ATOM 8159 C CA . SER B 1 492 ? 27.734 -15.039 -5.566 1 98.81 492 SER B CA 1
ATOM 8160 C C . SER B 1 492 ? 27.797 -13.656 -4.926 1 98.81 492 SER B C 1
ATOM 8162 O O .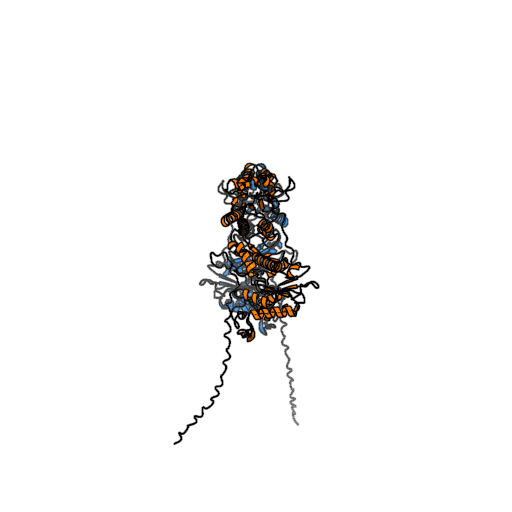 SER B 1 492 ? 28.656 -12.836 -5.297 1 98.81 492 SER B O 1
ATOM 8164 N N . GLY B 1 493 ? 26.906 -13.414 -3.982 1 98.69 493 GLY B N 1
AT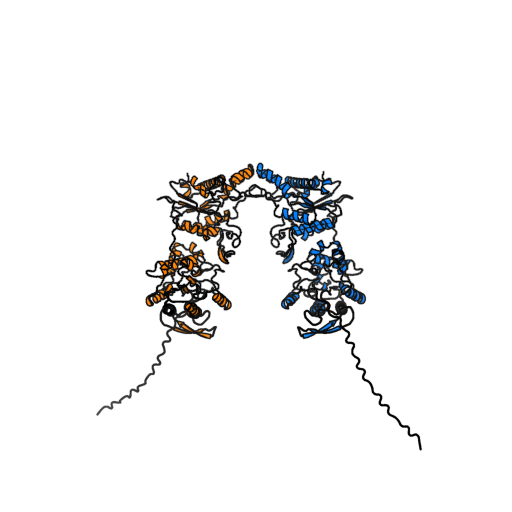OM 8165 C CA . GLY B 1 493 ? 26.891 -12.133 -3.293 1 98.69 493 GLY B CA 1
ATOM 8166 C C . GLY B 1 493 ? 28.188 -11.836 -2.549 1 98.69 493 GLY B C 1
ATOM 8167 O O . GLY B 1 493 ? 28.641 -10.695 -2.527 1 98.69 493 GLY B O 1
ATOM 8168 N N . ASP B 1 494 ? 28.766 -12.836 -1.893 1 98.69 494 ASP B N 1
ATOM 8169 C CA . ASP B 1 494 ? 30.016 -12.664 -1.173 1 98.69 494 ASP B CA 1
ATOM 8170 C C . ASP B 1 494 ? 31.141 -12.219 -2.115 1 98.69 494 ASP B C 1
ATOM 8172 O O . ASP B 1 494 ? 31.969 -11.375 -1.756 1 98.69 494 ASP B O 1
ATOM 8176 N N . LYS B 1 495 ? 31.156 -12.758 -3.291 1 98.56 495 LYS B N 1
ATOM 8177 C CA . LYS B 1 495 ? 32.156 -12.391 -4.285 1 98.56 495 LYS B CA 1
ATOM 8178 C C . LYS B 1 495 ? 31.984 -10.93 -4.715 1 98.56 495 LYS B C 1
ATOM 8180 O O . LYS B 1 495 ? 32.969 -10.172 -4.73 1 98.56 495 LYS B O 1
ATOM 8185 N N . LEU B 1 496 ? 30.797 -10.586 -5.012 1 98.69 496 LEU B N 1
ATOM 8186 C CA . LEU B 1 496 ? 30.5 -9.227 -5.465 1 98.69 496 LEU B CA 1
ATOM 8187 C C . LEU B 1 496 ? 30.719 -8.219 -4.34 1 98.69 496 LEU B C 1
ATOM 8189 O O . LEU B 1 496 ? 31.188 -7.105 -4.582 1 98.69 496 LEU B O 1
ATOM 8193 N N . GLN B 1 497 ? 30.328 -8.641 -3.1 1 98.38 497 GLN B N 1
ATOM 8194 C CA . GLN B 1 497 ? 30.578 -7.809 -1.924 1 98.38 497 GLN B CA 1
ATOM 8195 C C . GLN B 1 497 ? 32.062 -7.453 -1.792 1 98.38 497 GLN B C 1
ATOM 8197 O O . GLN B 1 497 ? 32.406 -6.289 -1.582 1 98.38 497 GLN B O 1
ATOM 8202 N N . ASP B 1 498 ? 32.875 -8.438 -1.909 1 98.31 498 ASP B N 1
ATOM 8203 C CA . ASP B 1 498 ? 34.312 -8.227 -1.785 1 98.31 498 ASP B CA 1
ATOM 8204 C C . ASP B 1 498 ? 34.812 -7.273 -2.861 1 98.31 498 ASP B C 1
ATOM 8206 O O . ASP B 1 498 ? 35.594 -6.352 -2.568 1 98.31 498 ASP B O 1
ATOM 8210 N N . MET B 1 499 ? 34.406 -7.406 -4.055 1 98.06 499 MET B N 1
ATOM 8211 C CA . MET B 1 499 ? 34.812 -6.562 -5.176 1 98.06 499 MET B CA 1
ATOM 8212 C C . MET B 1 499 ? 34.344 -5.121 -4.961 1 98.06 499 MET B C 1
ATOM 8214 O O . MET B 1 499 ? 35.156 -4.191 -5.074 1 98.06 499 MET B O 1
ATOM 8218 N N . GLY B 1 500 ? 33.062 -4.922 -4.668 1 97.75 500 GLY B N 1
ATOM 8219 C CA . GLY B 1 500 ? 32.531 -3.588 -4.473 1 97.75 500 GLY B CA 1
ATOM 8220 C C . GLY B 1 500 ? 33.156 -2.857 -3.293 1 97.75 500 GLY B C 1
ATOM 8221 O O . GLY B 1 500 ? 33.406 -1.655 -3.367 1 97.75 500 GLY B O 1
ATOM 8222 N N . TYR B 1 501 ? 33.375 -3.656 -2.18 1 97.44 501 TYR B N 1
ATOM 8223 C CA . TYR B 1 501 ? 33.844 -3.068 -0.939 1 97.44 501 TYR B CA 1
ATOM 8224 C C . TYR B 1 501 ? 35.312 -2.662 -1.07 1 97.44 501 TYR B C 1
ATOM 8226 O O . TYR B 1 501 ? 35.719 -1.573 -0.643 1 97.44 501 TYR B O 1
ATOM 8234 N N . ASN B 1 502 ? 36.156 -3.479 -1.762 1 97.25 502 ASN B N 1
ATOM 8235 C CA . ASN B 1 502 ? 37.625 -3.301 -1.729 1 97.25 502 ASN B CA 1
ATOM 8236 C C . ASN B 1 502 ? 38.156 -2.715 -3.039 1 97.25 502 ASN B C 1
ATOM 8238 O O . ASN B 1 502 ? 39.156 -2.031 -3.055 1 97.25 502 ASN B O 1
ATOM 8242 N N . GLN B 1 503 ? 37.406 -2.973 -4.16 1 96.56 503 GLN B N 1
ATOM 8243 C CA . GLN B 1 503 ? 38 -2.617 -5.453 1 96.56 503 GLN B CA 1
ATOM 8244 C C . GLN B 1 503 ? 37.188 -1.52 -6.133 1 96.56 503 GLN B C 1
ATOM 8246 O O . GLN B 1 503 ? 37.688 -0.825 -7.02 1 96.56 503 GLN B O 1
ATOM 8251 N N . GLY B 1 504 ? 35.938 -1.372 -5.805 1 97.62 504 GLY B N 1
ATOM 8252 C CA . GLY B 1 504 ? 35.094 -0.353 -6.398 1 97.62 504 GLY B CA 1
ATOM 8253 C C . GLY B 1 504 ? 33.906 -0.93 -7.156 1 97.62 504 GLY B C 1
ATOM 8254 O O . GLY B 1 504 ? 34 -2.023 -7.719 1 97.62 504 GLY B O 1
ATOM 8255 N N . LEU B 1 505 ? 32.875 -0.169 -7.305 1 98 505 LEU B N 1
ATOM 8256 C CA . LEU B 1 505 ? 31.641 -0.611 -7.93 1 98 505 LEU B CA 1
ATOM 8257 C C . LEU B 1 505 ? 31.812 -0.764 -9.438 1 98 505 LEU B C 1
ATOM 8259 O O . LEU B 1 505 ? 31.031 -1.466 -10.086 1 98 505 LEU B O 1
ATOM 8263 N N . ARG B 1 506 ? 32.844 -0.133 -9.938 1 97.44 506 ARG B N 1
ATOM 8264 C CA . ARG B 1 506 ? 33.156 -0.294 -11.352 1 97.44 506 ARG B CA 1
ATOM 8265 C C . ARG B 1 506 ? 33.469 -1.751 -11.68 1 97.44 506 ARG B C 1
ATOM 8267 O O . ARG B 1 506 ? 33.094 -2.244 -12.75 1 97.44 506 ARG B O 1
ATOM 8274 N N . VAL B 1 507 ? 34.125 -2.443 -10.789 1 98.25 507 VAL B N 1
ATOM 8275 C CA . VAL B 1 507 ? 34.469 -3.846 -10.977 1 98.25 507 VAL B CA 1
ATOM 8276 C C . VAL B 1 507 ? 33.219 -4.711 -10.922 1 98.25 507 VAL B C 1
ATOM 8278 O O . VAL B 1 507 ? 33.031 -5.602 -11.758 1 98.25 507 VAL B O 1
ATOM 8281 N N . VAL B 1 508 ? 32.344 -4.414 -9.992 1 98.5 508 VAL B N 1
ATOM 8282 C CA . VAL B 1 508 ? 31.078 -5.137 -9.867 1 98.5 508 VAL B CA 1
ATOM 8283 C C . VAL B 1 508 ? 30.25 -4.988 -11.148 1 98.5 508 VAL B C 1
ATOM 8285 O O . VAL B 1 508 ? 29.625 -5.945 -11.609 1 98.5 508 VAL B O 1
ATOM 8288 N N . GLY B 1 509 ? 30.312 -3.801 -11.773 1 98.25 509 GLY B N 1
ATOM 8289 C CA . GLY B 1 509 ? 29.531 -3.494 -12.969 1 98.25 509 GLY B CA 1
ATOM 8290 C C . GLY B 1 509 ? 29.828 -4.422 -14.125 1 98.25 509 GLY B C 1
ATOM 8291 O O . GLY B 1 509 ? 28.953 -4.672 -14.969 1 98.25 509 GLY B O 1
ATOM 8292 N N . THR B 1 510 ? 31.016 -5.047 -14.172 1 98.25 510 THR B N 1
ATOM 8293 C CA . THR B 1 510 ? 31.406 -5.902 -15.289 1 98.25 510 THR B CA 1
ATOM 8294 C C . THR B 1 510 ? 30.656 -7.234 -15.234 1 98.25 510 THR B C 1
ATOM 8296 O O . THR B 1 510 ? 30.641 -7.98 -16.219 1 98.25 510 THR B O 1
ATOM 8299 N N . TYR B 1 511 ? 30.016 -7.547 -14.156 1 98.62 511 TYR B N 1
ATOM 8300 C CA . TYR B 1 511 ? 29.312 -8.805 -13.977 1 98.62 511 TYR B CA 1
ATOM 8301 C C . TYR B 1 511 ? 27.812 -8.641 -14.258 1 98.62 511 TYR B C 1
ATOM 8303 O O . TYR B 1 511 ? 27.062 -9.617 -14.227 1 98.62 511 TYR B O 1
ATOM 8311 N N . PHE B 1 512 ? 27.438 -7.406 -14.492 1 98.12 512 PHE B N 1
ATOM 8312 C CA . PHE B 1 512 ? 26.047 -7.098 -14.812 1 98.12 512 PHE B CA 1
ATOM 8313 C C . PHE B 1 512 ? 25.938 -6.488 -16.203 1 98.12 512 PHE B C 1
ATOM 8315 O O . PHE B 1 512 ? 26.938 -6.156 -16.828 1 98.12 512 PHE B O 1
ATOM 8322 N N . ASN B 1 513 ? 24.672 -6.496 -16.703 1 95.5 513 ASN B N 1
ATOM 8323 C CA . ASN B 1 513 ? 24.422 -5.949 -18.031 1 95.5 513 ASN B CA 1
ATOM 8324 C C . ASN B 1 513 ? 23.141 -5.117 -18.062 1 95.5 513 ASN B C 1
ATOM 8326 O O . ASN B 1 513 ? 22.047 -5.641 -17.859 1 95.5 513 ASN B O 1
ATOM 8330 N N . HIS B 1 514 ? 23.234 -3.846 -18.328 1 90.19 514 HIS B N 1
ATOM 8331 C CA . HIS B 1 514 ? 22.141 -2.91 -18.578 1 90.19 514 HIS B CA 1
ATOM 8332 C C . HIS B 1 514 ? 21.484 -2.463 -17.281 1 90.19 514 HIS B C 1
ATOM 8334 O O . HIS B 1 514 ? 21.094 -1.301 -17.141 1 90.19 514 HIS B O 1
ATOM 8340 N N . ASP B 1 515 ? 21.266 -3.383 -16.344 1 95.75 515 ASP B N 1
ATOM 8341 C CA . ASP B 1 515 ? 20.578 -3.035 -15.109 1 95.75 515 ASP B CA 1
ATOM 8342 C C . ASP B 1 515 ? 21.156 -3.803 -13.922 1 95.75 515 ASP B C 1
ATOM 8344 O O . ASP B 1 515 ? 22.156 -4.516 -14.07 1 95.75 515 ASP B O 1
ATOM 8348 N N . HIS B 1 516 ? 20.562 -3.613 -12.734 1 98.19 516 HIS B N 1
ATOM 8349 C CA . HIS B 1 516 ? 21.109 -4.176 -11.508 1 98.19 516 HIS B CA 1
ATOM 8350 C C . HIS B 1 516 ? 20.734 -5.645 -11.344 1 98.19 516 HIS B C 1
ATOM 8352 O O . HIS B 1 516 ? 21.141 -6.301 -10.391 1 98.19 516 HIS B O 1
ATOM 8358 N N . THR B 1 517 ? 19.984 -6.242 -12.25 1 97.81 517 THR B N 1
ATOM 8359 C CA . THR B 1 517 ? 19.406 -7.57 -12.055 1 97.81 517 THR B CA 1
ATOM 8360 C C . THR B 1 517 ? 20.062 -8.578 -13.008 1 97.81 517 THR B C 1
ATOM 8362 O O . THR B 1 517 ? 20.469 -9.664 -12.586 1 97.81 517 THR B O 1
ATOM 8365 N N . HIS B 1 518 ? 20.188 -8.188 -14.336 1 98 518 HIS B N 1
ATOM 8366 C CA . HIS B 1 518 ? 20.641 -9.125 -15.359 1 98 518 HIS B CA 1
ATOM 8367 C C . HIS B 1 518 ? 22.156 -9.148 -15.461 1 98 518 HIS B C 1
ATOM 8369 O O . HIS B 1 518 ? 22.812 -8.102 -15.344 1 98 518 HIS B O 1
ATOM 8375 N N . THR B 1 519 ? 22.641 -10.305 -15.719 1 98.06 519 THR B N 1
ATOM 8376 C CA . THR B 1 519 ? 24.094 -10.469 -15.703 1 98.06 519 THR B CA 1
ATOM 8377 C C . THR B 1 519 ? 24.656 -10.438 -17.125 1 98.06 519 THR B C 1
ATOM 8379 O O . THR B 1 519 ? 23.938 -10.688 -18.094 1 98.06 519 THR B O 1
ATOM 8382 N N . SER B 1 520 ? 25.969 -10.047 -17.188 1 97.94 520 SER B N 1
ATOM 8383 C CA . SER B 1 520 ? 26.781 -10.258 -18.375 1 97.94 520 SER B CA 1
ATOM 8384 C C . SER B 1 520 ? 27.156 -11.727 -18.547 1 97.94 520 SER B C 1
ATOM 8386 O O . SER B 1 520 ? 26.844 -12.547 -17.672 1 97.94 520 SER B O 1
ATOM 8388 N N . LEU B 1 521 ? 27.734 -12.031 -19.656 1 98.19 521 LEU B N 1
ATOM 8389 C CA . LEU B 1 521 ? 28.25 -13.383 -19.828 1 98.19 521 LEU B CA 1
ATOM 8390 C C . LEU B 1 521 ? 29.203 -13.75 -18.688 1 98.19 521 LEU B C 1
ATOM 8392 O O . LEU B 1 521 ? 29.141 -14.859 -18.156 1 98.19 521 LEU B O 1
ATOM 8396 N N . LYS B 1 522 ? 30.047 -12.742 -18.297 1 98.31 522 LYS B N 1
ATOM 8397 C CA . LYS B 1 522 ? 30.969 -12.922 -17.172 1 98.31 522 LYS B CA 1
ATOM 8398 C C . LYS B 1 522 ? 30.203 -13.203 -15.883 1 98.31 522 LYS B C 1
ATOM 8400 O O . LYS B 1 522 ? 30.562 -14.102 -15.117 1 98.31 522 LYS B O 1
ATOM 8405 N N . GLY B 1 523 ? 29.156 -12.484 -15.656 1 98.62 523 GLY B N 1
ATOM 8406 C CA . GLY B 1 523 ? 28.328 -12.672 -14.469 1 98.62 523 GLY B CA 1
ATOM 8407 C C . GLY B 1 523 ? 27.594 -13.992 -14.469 1 98.62 523 GLY B C 1
ATOM 8408 O O . GLY B 1 523 ? 27.469 -14.648 -13.43 1 98.62 523 GLY B O 1
ATOM 8409 N N . ALA B 1 524 ? 27.062 -14.375 -15.617 1 98.69 524 ALA B N 1
ATOM 8410 C CA . ALA B 1 524 ? 26.359 -15.648 -15.75 1 98.69 524 ALA B CA 1
ATOM 8411 C C . ALA B 1 524 ? 27.297 -16.812 -15.43 1 98.69 524 ALA B C 1
ATOM 8413 O O . ALA B 1 524 ? 26.891 -17.766 -14.742 1 98.69 524 ALA B O 1
ATOM 8414 N N . ARG B 1 525 ? 28.484 -16.766 -15.891 1 98.75 525 ARG B N 1
ATOM 8415 C CA . ARG B 1 525 ? 29.469 -17.828 -15.625 1 98.75 525 ARG B CA 1
ATOM 8416 C C . ARG B 1 525 ? 29.859 -17.844 -14.156 1 98.75 525 ARG B C 1
ATOM 8418 O O . ARG B 1 525 ? 30.047 -18.922 -13.578 1 98.75 525 ARG B O 1
ATOM 8425 N N . MET B 1 526 ? 29.953 -16.625 -13.562 1 98.75 526 MET B N 1
ATOM 8426 C CA . MET B 1 526 ? 30.219 -16.578 -12.125 1 98.75 526 MET B CA 1
ATOM 8427 C C . MET B 1 526 ? 29.109 -17.281 -11.344 1 98.75 526 MET B C 1
ATOM 8429 O O . MET B 1 526 ? 29.391 -18.062 -10.438 1 98.75 526 MET B O 1
ATOM 8433 N N . ASN B 1 527 ? 27.859 -17.016 -11.727 1 98.88 527 ASN B N 1
ATOM 8434 C CA . ASN B 1 527 ? 26.734 -17.641 -11.047 1 98.88 527 ASN B CA 1
ATOM 8435 C C . ASN B 1 527 ? 26.703 -19.156 -11.266 1 98.88 527 ASN B C 1
ATOM 8437 O O . ASN B 1 527 ? 26.422 -19.906 -10.336 1 98.88 527 ASN B O 1
ATOM 8441 N N . ALA B 1 528 ? 26.984 -19.609 -12.5 1 98.88 528 ALA B N 1
ATOM 8442 C CA . ALA B 1 528 ? 27.047 -21.031 -12.781 1 98.88 528 ALA B CA 1
ATOM 8443 C C . ALA B 1 528 ? 28.109 -21.719 -11.93 1 98.88 528 ALA B C 1
ATOM 8445 O O . ALA B 1 528 ? 27.859 -22.781 -11.352 1 98.88 528 ALA B O 1
ATOM 8446 N N . ARG B 1 529 ? 29.25 -21.109 -11.836 1 98.81 529 ARG B N 1
ATOM 8447 C CA . ARG B 1 529 ? 30.312 -21.656 -11.016 1 98.81 529 ARG B CA 1
ATOM 8448 C C . ARG B 1 529 ? 29.922 -21.672 -9.539 1 98.81 529 ARG B C 1
ATOM 8450 O O . ARG B 1 529 ? 30.281 -22.594 -8.805 1 98.81 529 ARG B O 1
ATOM 8457 N N . SER B 1 530 ? 29.25 -20.641 -9.117 1 98.88 530 SER B N 1
ATOM 8458 C CA . SER B 1 530 ? 28.766 -20.594 -7.738 1 98.88 530 SER B CA 1
ATOM 8459 C C . SER B 1 530 ? 27.812 -21.75 -7.445 1 98.88 530 SER B C 1
ATOM 8461 O O . SER B 1 530 ? 27.828 -22.312 -6.352 1 98.88 530 SER B O 1
ATOM 8463 N N . ILE B 1 531 ? 26.969 -22.094 -8.43 1 98.88 531 ILE B N 1
ATOM 8464 C CA . ILE B 1 531 ? 26.062 -23.234 -8.281 1 98.88 531 ILE B CA 1
ATOM 8465 C C . ILE B 1 531 ? 26.875 -24.516 -8.156 1 98.88 531 ILE B C 1
ATOM 8467 O O . ILE B 1 531 ? 26.594 -25.359 -7.293 1 98.88 531 ILE B O 1
ATOM 8471 N N . ALA B 1 532 ? 27.875 -24.688 -9 1 98.81 532 ALA B N 1
ATOM 8472 C CA . ALA B 1 532 ? 28.734 -25.859 -8.922 1 98.81 532 ALA B CA 1
ATOM 8473 C C . ALA B 1 532 ? 29.422 -25.953 -7.562 1 98.81 532 ALA B C 1
ATOM 8475 O O . ALA B 1 532 ? 29.484 -27.047 -6.973 1 98.81 532 ALA B O 1
ATOM 8476 N N . ASP B 1 533 ? 29.922 -24.812 -7.082 1 98.44 533 ASP B N 1
ATOM 8477 C CA . ASP B 1 533 ? 30.531 -24.781 -5.754 1 98.44 533 ASP B CA 1
ATOM 8478 C C . ASP B 1 533 ? 29.531 -25.203 -4.68 1 98.44 533 ASP B C 1
ATOM 8480 O O . ASP B 1 533 ? 29.875 -25.953 -3.766 1 98.44 533 ASP B O 1
ATOM 8484 N N . GLY B 1 534 ? 28.312 -24.75 -4.809 1 98.62 534 GLY B N 1
ATOM 8485 C CA . GLY B 1 534 ? 27.266 -25.141 -3.881 1 98.62 534 GLY B CA 1
ATOM 8486 C C . GLY B 1 534 ? 26.953 -26.609 -3.932 1 98.62 534 GLY B C 1
ATOM 8487 O O . GLY B 1 534 ? 26.734 -27.25 -2.895 1 98.62 534 GLY B O 1
ATOM 8488 N N . LEU B 1 535 ? 26.891 -27.156 -5.133 1 98.5 535 LEU B N 1
ATOM 8489 C CA . LEU B 1 535 ? 26.641 -28.578 -5.309 1 98.5 535 LEU B CA 1
ATOM 8490 C C . LEU B 1 535 ? 27.703 -29.422 -4.621 1 98.5 535 LEU B C 1
ATOM 8492 O O . LEU B 1 535 ? 27.391 -30.391 -3.932 1 98.5 535 LEU B O 1
ATOM 8496 N N . LYS B 1 536 ? 28.906 -29.031 -4.754 1 97.94 536 LYS B N 1
ATOM 8497 C CA . LYS B 1 536 ? 30.016 -29.766 -4.18 1 97.94 536 LYS B CA 1
ATOM 8498 C C . LYS B 1 536 ? 29.953 -29.781 -2.656 1 97.94 536 LYS B C 1
ATOM 8500 O O . LYS B 1 536 ? 30.453 -30.703 -2.014 1 97.94 536 LYS B O 1
ATOM 8505 N N . ALA B 1 537 ? 29.344 -28.812 -2.152 1 97.12 537 ALA B N 1
ATOM 8506 C CA . ALA B 1 537 ? 29.25 -28.688 -0.7 1 97.12 537 ALA B CA 1
ATOM 8507 C C . ALA B 1 537 ? 28.094 -29.5 -0.152 1 97.12 537 ALA B C 1
ATOM 8509 O O . ALA B 1 537 ? 27.922 -29.609 1.064 1 97.12 537 ALA B O 1
ATOM 8510 N N . THR B 1 538 ? 27.234 -30.094 -1.04 1 96.56 538 THR B N 1
ATOM 8511 C CA . THR B 1 538 ? 26.109 -30.922 -0.631 1 96.56 538 THR B CA 1
ATOM 8512 C C . THR B 1 538 ? 26.359 -32.375 -0.971 1 96.56 538 THR B C 1
ATOM 8514 O O . THR B 1 538 ? 27.391 -32.719 -1.563 1 96.56 538 THR B O 1
ATOM 8517 N N . ASP B 1 539 ? 25.438 -33.25 -0.546 1 96.44 539 ASP B N 1
ATOM 8518 C CA . ASP B 1 539 ? 25.516 -34.656 -0.91 1 96.44 539 ASP B CA 1
ATOM 8519 C C . ASP B 1 539 ? 24.594 -34.969 -2.092 1 96.44 539 ASP B C 1
ATOM 8521 O O . ASP B 1 539 ? 24.188 -36.094 -2.283 1 96.44 539 ASP B O 1
ATOM 8525 N N . CYS B 1 540 ? 24.266 -33.969 -2.861 1 97.69 540 CYS B N 1
ATOM 8526 C CA . CYS B 1 540 ? 23.406 -34.156 -4.031 1 97.69 540 CYS B CA 1
ATOM 8527 C C . CYS B 1 540 ? 24.109 -34.969 -5.105 1 97.69 540 CYS B C 1
ATOM 8529 O O . CYS B 1 540 ? 25.234 -34.625 -5.508 1 97.69 540 CYS B O 1
ATOM 8531 N N . PRO B 1 541 ? 23.438 -35.969 -5.637 1 98.12 541 PRO B N 1
ATOM 8532 C CA . PRO B 1 541 ? 24.078 -36.812 -6.637 1 98.12 541 PRO B CA 1
ATOM 8533 C C . PRO B 1 541 ? 24.406 -36.094 -7.934 1 98.12 541 PRO B C 1
ATOM 8535 O O . PRO B 1 541 ? 25.219 -36.562 -8.734 1 98.12 541 PRO B O 1
ATOM 8538 N N . LEU B 1 542 ? 23.781 -34.969 -8.148 1 98.56 542 LEU B N 1
ATOM 8539 C CA . LEU B 1 542 ? 24.062 -34.188 -9.359 1 98.56 542 LEU B CA 1
ATOM 8540 C C . LEU B 1 542 ? 25.531 -33.844 -9.453 1 98.56 542 LEU B C 1
ATOM 8542 O O . LEU B 1 542 ? 26.078 -33.688 -10.555 1 98.56 542 LEU B O 1
ATOM 8546 N N . LYS B 1 543 ? 26.234 -33.719 -8.297 1 98.06 543 LYS B N 1
ATOM 8547 C CA . LYS B 1 543 ? 27.625 -33.312 -8.289 1 98.06 543 LYS B CA 1
ATOM 8548 C C . LYS B 1 543 ? 28.5 -34.312 -9.023 1 98.06 543 LYS B C 1
ATOM 8550 O O . LYS B 1 543 ? 29.578 -33.969 -9.508 1 98.06 543 LYS B O 1
ATOM 8555 N N . ASP B 1 544 ? 28.031 -35.562 -9.172 1 97.69 544 ASP B N 1
ATOM 8556 C CA . ASP B 1 544 ? 28.797 -36.625 -9.797 1 97.69 544 ASP B CA 1
ATOM 8557 C C . ASP B 1 544 ? 28.875 -36.406 -11.312 1 97.69 544 ASP B C 1
ATOM 8559 O O . ASP B 1 544 ? 29.688 -37.062 -11.984 1 97.69 544 ASP B O 1
ATOM 8563 N N . PHE B 1 545 ? 28.031 -35.594 -11.836 1 98.38 545 PHE B N 1
ATOM 8564 C CA . PHE B 1 545 ? 28 -35.375 -13.273 1 98.38 545 PHE B CA 1
ATOM 8565 C C . PHE B 1 545 ? 28.812 -34.125 -13.648 1 98.38 545 PHE B C 1
ATOM 8567 O O . PHE B 1 545 ? 28.969 -33.812 -14.836 1 98.38 545 PHE B O 1
ATOM 8574 N N . LEU B 1 546 ? 29.375 -33.406 -12.641 1 98.19 546 LEU B N 1
ATOM 8575 C CA . LEU B 1 546 ? 30.234 -32.25 -12.898 1 98.19 546 LEU B CA 1
ATOM 8576 C C . LEU B 1 546 ? 31.547 -32.719 -13.523 1 98.19 546 LEU B C 1
ATOM 8578 O O . LEU B 1 546 ? 32.031 -33.812 -13.266 1 98.19 546 LEU B O 1
ATOM 8582 N N . LYS B 1 547 ? 32.188 -31.75 -14.305 1 96.38 547 LYS B N 1
ATOM 8583 C CA . LYS B 1 547 ? 33.531 -32 -14.859 1 96.38 547 LYS B CA 1
ATOM 8584 C C . LYS B 1 547 ? 34.594 -31.922 -13.773 1 96.38 547 LYS B C 1
ATOM 8586 O O . LYS B 1 547 ? 34.469 -31.156 -12.812 1 96.38 547 LYS B O 1
#

pLDDT: mean 88.78, std 18.69, range [19.39, 98.94]

Secondary structure (DSSP, 8-state):
-------------------------PPPPPP---------HHHHHHHHHHSPPTTTT--TT--EEEEEE-TTTS-TTT-S-TTS-B-GGGTGGGGB-TTT-EEEE---TT--HHHIIIIIHHHHHHH--TT-EEEEE--TT--S-SSSTT--PPBSSSS--EEEEE-TTT--EEEEEBHHHHHHHHHHHHHHTT-EEEEEPPPPPS-BSSTT--SBPP-TTTHHHHHHHHHHHHT--EE-HHHHHHHHHHHH-HHHHHTTBSSSSSSB-HHHHHHHHHHHHHHHHHSTT-GGGGGBPPPP---STTTTPPTT--EEEEEESTTT-S---STTS-B-GGGTGGGGB-TTT-EEEE---TT--HHHHHHTTHHHHHHHH--TT-EEEEE--TTSSS-SSSTT----BSSSSS-EEEEE-TTT--EEEEEBHHHHHHHHHHHHHHTT-EEEEEPPPPPSEEETTEE---TTTHHHHHHHHHHHHT-EEE-HHHHHHHHHHHHHHHT-HHHHHTTB-SSSSSBPHHHHHHHHHHHHHHHHTS--GGGGGB-/--------------------------PPPPP---------HHHHHHHHHHSPPTTTT--TT--EEEEEE-TTTS-TTT-S-TTS-B-GGGTGGGGB-TTT-EEEE---TT--HHHIIIIIHHHHHHH--TT-EEEEE--TT--S-SSSTT--PPBSSSS--EEEEE-TTT--EEEEEBHHHHHHHHHHHHHHTT-EEEEEPPPPPS-BSSTT--SBPP-TTTHHHHHHHHHHHHT--EE-HHHHHHHHHHHH-HHHHHTTBSSSSSSB-HHHHHHHHHHHHHHHHHSTT-GGGGGBPPPP---STTTTPPTT--EEEEEESTTT-S----TTS-B-GGGTGGGGB-TTT-EEEE---TT--HHHHHHTTHHHHHHHH--TT-EEEEE--TTSSS-SSSTT----BSSSSS-EEEEE-TTT--EEEEEBHHHHHHHHHHHHHHTT-EEEEEPPPPPSEEETTEE---TTTHHHHHHHHHHHHT-EEE-HHHHHHHHHHHHHHHT-HHHHHTTB-SSSSSBPHHHHHHHHHHHHHHHHTS--GGGGGB-

Foldseek 3Di:
DDDPPVPPPPPPPPPPPPPPPPPPPQDAFADFPDPPAPPDPVLQVLLVVLFDQAQPLDDPPAAEEEEEEACLQANGSNSFCQVQFHHLVVCLQVFFDSVRYHYGYQYYHLAALQRCVPPPVVRNLVNAAAAYEYEHEGDNNQGDHCAEDSNHHAGWAQDFDWDWYQRPVPRDIDIGGHSNVSLVVSCVSNVVRNYAYEYEYYAFWLAAPDPPGLFGDAPCPTPVVRSVVSCVVVVHHYFHLHVLLRVVDSLLGNVNVVQQDDPHRRTGGVNVSNSSSVSVLVSQCPPPPRPVVVRTDDDDDDCDALVLDDVPAAEEEEEEAVLQPNPCPDLQAFGHLLVCLVVFFQCVRYHYYYLYYHLAALQRCVVVCSLVSNLVNDAAAYEYEYEGDPNQDDACADDSNHHAAWAQDADWDWDQHPPPRGIHIGGHSNVSVLVSQSSCVSRNYAYEYEYHAFFLDDDPLAGDACCPTSLVSRVVSCVVNVHHYFHLRVQLRVVLSVCCNPPNSVVSCQQAHPGRRTGRPNVSNSSSVSVLVRVVVDPDPSNVRTD/DDDDPPPPPPDPPPPPPPPPPCPPPQDAFADQPDPPAPPDPVLQVLLVVLFDQAQPLDDPPAAEEEEEEACLQANGSNSQCQVQFHHLVVCLQVFFDSVRYHYGYQYYHLAALQRCVPPPVVRNLVNAAAAYEYEHEGDSNQGDHCAEDSNHHAGWAQDFDWDWYQRPVPRDIDIGGHSNVSLLVSQVSNVVRNHAYEYEYYAFWLAAPDPPGLFGDAPCPTPVVRSVVSCVVSVHHYFHLHVLLRVVDSLLGNVNVVQQDDPHRRTGGPNVSNSSSVSVLVSQCPPPPRPVVVRTDDDDDDCDALVLDDVPAAEEEEEEAVLQPNVCPDLQAFGHLLVCLVVFFQCVRYHYYYLYYHLAALQRCVVVCSLVSNLVNAAAAYEYEYEGDPNQDDACADDSNHHAAWAQDADWDWDQHPPPRGIHIGGHSNVSVLVSQSSCVSRNYAYEYEYHAFFLDDDPLAGDACCPTSLVSRVVSCVVNVHHYFHLNVQLRVVLSVCCNPPNSVVSCQQAHPGRRTGRPNVSNSSSVSVLVRVVVDPDPSNVRTD

Nearest PDB structures (foldseek):
  1pp4-assembly2_B  TM=8.908E-01  e=3.158E-20  Aspergillus aculeatus
  3c1u-assembly1_A  TM=8.915E-01  e=7.605E-20  Aspergillus aculeatus
  2o14-assembly1_A  TM=8.327E-01  e=5.836E-15  Bacillus subtilis
  8ik1-assembly1_A  TM=5.664E-01  e=4.097E-05  Geobacillus sp. PA-3
  8ik1-assembly2_B  TM=5.533E-01  e=2.564E-05  Geobacillus sp. PA-3

Organism: NCBI:txid997891

Radius of gyration: 43.55 Å; Cα contacts (8 Å, |Δi|>4): 2358; chains: 2; bounding box: 139×173×78 Å

InterPro domains:
  IPR001087 GDSL lipase/esterase [PF00657] (65-277)
  IPR013830 SGNH hydrolase-type esterase domain [PF13472] (319-496)
  IPR036514 SGNH hydrolase superfamily [G3DSA:3.40.50.1110] (64-305)
  IPR036514 SGNH hydrolase superfamily [G3DSA:3.40.50.1110] (315-547)
  IPR037459 Rhamnogalacturonan acetylesterase RhgT-like [PTHR43695] (305-547)
  IPR037459 Rhamnogalacturonan acetylesterase RhgT-like [cd01821] (63-284)
  IPR037459 Rhamnogalacturonan acetylesterase RhgT-like [cd01821] (314-535)